Protein AF-0000000070415978 (afdb_homodimer)

Structure (mmCIF, N/CA/C/O backbone):
data_AF-0000000070415978-model_v1
#
loop_
_entity.id
_entity.type
_entity.pdbx_description
1 polymer 'Toll-like receptor 4'
#
loop_
_atom_site.group_PDB
_atom_site.id
_atom_site.type_symbol
_atom_site.label_atom_id
_atom_site.label_alt_id
_atom_site.label_comp_id
_atom_site.label_asym_id
_atom_site.label_entity_id
_atom_site.label_seq_id
_atom_site.pdbx_PDB_ins_code
_atom_site.Cartn_x
_atom_site.Cartn_y
_atom_site.Cartn_z
_atom_site.occupancy
_atom_site.B_iso_or_equiv
_atom_site.auth_seq_id
_atom_site.auth_comp_id
_atom_site.auth_asym_id
_atom_site.auth_atom_id
_atom_site.pdbx_PDB_model_num
ATOM 1 N N . MET A 1 1 ? 105.562 -18.969 -65.625 1 21.09 1 MET A N 1
ATOM 2 C CA . MET A 1 1 ? 104.562 -20.047 -65.438 1 21.09 1 MET A CA 1
ATOM 3 C C . MET A 1 1 ? 103.312 -19.531 -64.75 1 21.09 1 MET A C 1
ATOM 5 O O . MET A 1 1 ? 103.312 -19.219 -63.562 1 21.09 1 MET A O 1
ATOM 9 N N . LEU A 1 2 ? 102.375 -18.781 -65.562 1 20.88 2 LEU A N 1
ATOM 10 C CA . LEU A 1 2 ? 101.375 -17.75 -65.438 1 20.88 2 LEU A CA 1
ATOM 11 C C . LEU A 1 2 ? 100.125 -18.281 -64.75 1 20.88 2 LEU A C 1
ATOM 13 O O . LEU A 1 2 ? 99.562 -17.625 -63.844 1 20.88 2 LEU A O 1
ATOM 17 N N . HIS A 1 3 ? 99.375 -19.344 -65.188 1 20.38 3 HIS A N 1
ATOM 18 C CA . HIS A 1 3 ? 98.062 -19.188 -65.75 1 20.38 3 HIS A CA 1
ATOM 19 C C . HIS A 1 3 ? 97 -19.234 -64.688 1 20.38 3 HIS A C 1
ATOM 21 O O . HIS A 1 3 ? 96.125 -18.359 -64.688 1 20.38 3 HIS A O 1
ATOM 27 N N . LYS A 1 4 ? 96.25 -20.438 -64.5 1 20.45 4 LYS A N 1
ATOM 28 C CA . LYS A 1 4 ? 94.875 -20.781 -64.75 1 20.45 4 LYS A CA 1
ATOM 29 C C . LYS A 1 4 ? 94 -20.594 -63.531 1 20.45 4 LYS A C 1
ATOM 31 O O . LYS A 1 4 ? 93.688 -21.562 -62.844 1 20.45 4 LYS A O 1
ATOM 36 N N . MET A 1 5 ? 94.312 -19.719 -62.594 1 23.89 5 MET A N 1
ATOM 37 C CA . MET A 1 5 ? 93.625 -19.797 -61.312 1 23.89 5 MET A CA 1
ATOM 38 C C . MET A 1 5 ? 92.125 -19.422 -61.469 1 23.89 5 MET A C 1
ATOM 40 O O . MET A 1 5 ? 91.812 -18.25 -61.656 1 23.89 5 MET A O 1
ATOM 44 N N . ARG A 1 6 ? 91.25 -20.234 -62.219 1 23.02 6 ARG A N 1
ATOM 45 C CA . ARG A 1 6 ? 89.875 -19.984 -62.594 1 23.02 6 ARG A CA 1
ATOM 46 C C . ARG A 1 6 ? 89 -19.812 -61.375 1 23.02 6 ARG A C 1
ATOM 48 O O . ARG A 1 6 ? 88.812 -20.75 -60.594 1 23.02 6 ARG A O 1
ATOM 55 N N . SER A 1 7 ? 89.062 -18.781 -60.562 1 23.94 7 SER A N 1
ATOM 56 C CA . SER A 1 7 ? 88.312 -18.484 -59.344 1 23.94 7 SER A CA 1
ATOM 57 C C . SER A 1 7 ? 86.812 -18.406 -59.594 1 23.94 7 SER A C 1
ATOM 59 O O . SER A 1 7 ? 86.375 -17.516 -60.312 1 23.94 7 SER A O 1
ATOM 61 N N . HIS A 1 8 ? 86.188 -19.531 -60.062 1 24.44 8 HIS A N 1
ATOM 62 C CA . HIS A 1 8 ? 84.75 -19.453 -60.344 1 24.44 8 HIS A CA 1
ATOM 63 C C . HIS A 1 8 ? 84 -18.938 -59.156 1 24.44 8 HIS A C 1
ATOM 65 O O . HIS A 1 8 ? 84.188 -19.375 -58.031 1 24.44 8 HIS A O 1
ATOM 71 N N . ILE A 1 9 ? 83.5 -17.672 -59.125 1 23.59 9 ILE A N 1
ATOM 72 C CA . ILE A 1 9 ? 82.688 -16.828 -58.25 1 23.59 9 ILE A CA 1
ATOM 73 C C . ILE A 1 9 ? 81.312 -17.453 -58.094 1 23.59 9 ILE A C 1
ATOM 75 O O . ILE A 1 9 ? 80.562 -17.609 -59.062 1 23.59 9 ILE A O 1
ATOM 79 N N . CYS A 1 10 ? 81.062 -18.5 -57.25 1 23.19 10 CYS A N 1
ATOM 80 C CA . CYS A 1 10 ? 79.75 -19.141 -56.906 1 23.19 10 CYS A CA 1
ATOM 81 C C . CYS A 1 10 ? 78.75 -18.125 -56.344 1 23.19 10 CYS A C 1
ATOM 83 O O . CYS A 1 10 ? 79 -17.531 -55.281 1 23.19 10 CYS A O 1
ATOM 85 N N . PHE A 1 11 ? 78.188 -17.219 -57.188 1 23.31 11 PHE A N 1
ATOM 86 C CA . PHE A 1 11 ? 77.125 -16.312 -56.75 1 23.31 11 PHE A CA 1
ATOM 87 C C . PHE A 1 11 ? 75.938 -17.094 -56.125 1 23.31 11 PHE A C 1
ATOM 89 O O . PHE A 1 11 ? 75.375 -17.938 -56.812 1 23.31 11 PHE A O 1
ATOM 96 N N . LEU A 1 12 ? 75.938 -17.391 -54.812 1 23.31 12 LEU A N 1
ATOM 97 C CA . LEU A 1 12 ? 74.812 -17.906 -53.969 1 23.31 12 LEU A CA 1
ATOM 98 C C . LEU A 1 12 ? 73.562 -17.047 -54.125 1 23.31 12 LEU A C 1
ATOM 100 O O . LEU A 1 12 ? 73.625 -15.859 -53.781 1 23.31 12 LEU A O 1
ATOM 104 N N . ALA A 1 13 ? 72.75 -17.156 -55.219 1 24.69 13 ALA A N 1
ATOM 105 C CA . ALA A 1 13 ? 71.5 -16.5 -55.312 1 24.69 13 ALA A CA 1
ATOM 106 C C . ALA A 1 13 ? 70.562 -16.844 -54.125 1 24.69 13 ALA A C 1
ATOM 108 O O . ALA A 1 13 ? 70.312 -18.016 -53.875 1 24.69 13 ALA A O 1
ATOM 109 N N . PHE A 1 14 ? 70.5 -16.078 -53.062 1 26.64 14 PHE A N 1
ATOM 110 C CA . PHE A 1 14 ? 69.562 -16.031 -51.906 1 26.64 14 PHE A CA 1
ATOM 111 C C . PHE A 1 14 ? 68.125 -15.875 -52.375 1 26.64 14 PHE A C 1
ATOM 113 O O . PHE A 1 14 ? 67.75 -14.805 -52.844 1 26.64 14 PHE A O 1
ATOM 120 N N . PHE A 1 15 ? 67.5 -16.828 -53 1 28.61 15 PHE A N 1
ATOM 121 C CA . PHE A 1 15 ? 66.062 -16.656 -53.25 1 28.61 15 PHE A CA 1
ATOM 122 C C . PHE A 1 15 ? 65.312 -16.516 -51.906 1 28.61 15 PHE A C 1
ATOM 124 O O . PHE A 1 15 ? 65.438 -17.375 -51.031 1 28.61 15 PHE A O 1
ATOM 131 N N . PRO A 1 16 ? 64.875 -15.32 -51.469 1 29.98 16 PRO A N 1
ATOM 132 C CA . PRO A 1 16 ? 64.062 -15.148 -50.281 1 29.98 16 PRO A CA 1
ATOM 133 C C . PRO A 1 16 ? 62.75 -15.945 -50.375 1 29.98 16 PRO A C 1
ATOM 135 O O . PRO A 1 16 ? 62.125 -15.969 -51.438 1 29.98 16 PRO A O 1
ATOM 138 N N . TYR A 1 17 ? 62.594 -17.109 -49.781 1 30.22 17 TYR A N 1
ATOM 139 C CA . TYR A 1 17 ? 61.344 -17.797 -49.5 1 30.22 17 TYR A CA 1
ATOM 140 C C . TYR A 1 17 ? 60.312 -16.828 -48.969 1 30.22 17 TYR A C 1
ATOM 142 O O . TYR A 1 17 ? 60.375 -16.406 -47.812 1 30.22 17 TYR A O 1
ATOM 150 N N . LEU A 1 18 ? 59.812 -15.883 -49.75 1 29.59 18 LEU A N 1
ATOM 151 C CA . LEU A 1 18 ? 58.625 -15.164 -49.312 1 29.59 18 LEU A CA 1
ATOM 152 C C . LEU A 1 18 ? 57.531 -16.141 -48.875 1 29.59 18 LEU A C 1
ATOM 154 O O . LEU A 1 18 ? 57.125 -17 -49.625 1 29.59 18 LEU A O 1
ATOM 158 N N . GLY A 1 19 ? 57.5 -16.547 -47.656 1 30.61 19 GLY A N 1
ATOM 159 C CA . GLY A 1 19 ? 56.375 -17.172 -46.969 1 30.61 19 GLY A CA 1
ATOM 160 C C . GLY A 1 19 ? 55.031 -16.609 -47.375 1 30.61 19 GLY A C 1
ATOM 161 O O . GLY A 1 19 ? 54.781 -15.414 -47.156 1 30.61 19 GLY A O 1
ATOM 162 N N . ILE A 1 20 ? 54.5 -16.984 -48.5 1 32.25 20 ILE A N 1
ATOM 163 C CA . ILE A 1 20 ? 53.125 -16.703 -48.781 1 32.25 20 ILE A CA 1
ATOM 164 C C . ILE A 1 20 ? 52.25 -17.062 -47.594 1 32.25 20 ILE A C 1
ATOM 166 O O . ILE A 1 20 ? 52.188 -18.234 -47.188 1 32.25 20 ILE A O 1
ATOM 170 N N . SER A 1 21 ? 52.188 -16.203 -46.625 1 34.44 21 SER A N 1
ATOM 171 C CA . SER A 1 21 ? 51.062 -16.281 -45.688 1 34.44 21 SER A CA 1
ATOM 172 C C . SER A 1 21 ? 49.75 -16.594 -46.438 1 34.44 21 SER A C 1
ATOM 174 O O . SER A 1 21 ? 49.344 -15.844 -47.312 1 34.44 21 SER A O 1
ATOM 176 N N . VAL A 1 22 ? 49.5 -17.812 -46.781 1 33.66 22 VAL A N 1
ATOM 177 C CA . VAL A 1 22 ? 48.156 -18.234 -47.156 1 33.66 22 VAL A CA 1
ATOM 178 C C . VAL A 1 22 ? 47.125 -17.5 -46.312 1 33.66 22 VAL A C 1
ATOM 180 O O . VAL A 1 22 ? 47 -17.734 -45.125 1 33.66 22 VAL A O 1
ATOM 183 N N . LEU A 1 23 ? 47 -16.234 -46.438 1 36.12 23 LEU A N 1
ATOM 184 C CA . LEU A 1 23 ? 45.719 -15.664 -46 1 36.12 23 LEU A CA 1
ATOM 185 C C . LEU A 1 23 ? 44.562 -16.547 -46.438 1 36.12 23 LEU A C 1
ATOM 187 O O . LEU A 1 23 ? 44.25 -16.625 -47.625 1 36.12 23 LEU A O 1
ATOM 191 N N . ALA A 1 24 ? 44.406 -17.719 -45.969 1 43.25 24 ALA A N 1
ATOM 192 C CA . ALA A 1 24 ? 43.125 -18.406 -46.156 1 43.25 24 ALA A CA 1
ATOM 193 C C . ALA A 1 24 ? 41.969 -17.406 -46.312 1 43.25 24 ALA A C 1
ATOM 195 O O . ALA A 1 24 ? 41.75 -16.578 -45.438 1 43.25 24 ALA A O 1
ATOM 196 N N . ALA A 1 25 ? 41.688 -16.953 -47.438 1 44 25 ALA A N 1
ATOM 197 C CA . ALA A 1 25 ? 40.562 -16.109 -47.812 1 44 25 ALA A CA 1
ATOM 198 C C . ALA A 1 25 ? 39.312 -16.453 -47.031 1 44 25 ALA A C 1
ATOM 200 O O . ALA A 1 25 ? 38.812 -17.594 -47.062 1 44 25 ALA A O 1
ATOM 201 N N . PHE A 1 26 ? 39.125 -15.906 -45.781 1 55.09 26 PHE A N 1
ATOM 202 C CA . PHE A 1 26 ? 37.844 -15.883 -45.062 1 55.09 26 PHE A CA 1
ATOM 203 C C . PHE A 1 26 ? 36.688 -15.617 -46.031 1 55.09 26 PHE A C 1
ATOM 205 O O . PHE A 1 26 ? 36.656 -14.547 -46.656 1 55.09 26 PHE A O 1
ATOM 212 N N . TYR A 1 27 ? 36.281 -16.672 -46.781 1 64.12 27 TYR A N 1
ATOM 213 C CA . TYR A 1 27 ? 35.094 -16.5 -47.625 1 64.12 27 TYR A CA 1
ATOM 214 C C . TYR A 1 27 ? 33.844 -16.219 -46.812 1 64.12 27 TYR A C 1
ATOM 216 O O . TYR A 1 27 ? 33.562 -16.938 -45.875 1 64.12 27 TYR A O 1
ATOM 224 N N . CYS A 1 28 ? 33.438 -15.078 -46.781 1 75.19 28 CYS A N 1
ATOM 225 C CA . CYS A 1 28 ? 32.156 -14.711 -46.219 1 75.19 28 CYS A CA 1
ATOM 226 C C . CYS A 1 28 ? 31.016 -15.242 -47.094 1 75.19 28 CYS A C 1
ATOM 228 O O . CYS A 1 28 ? 31.062 -15.164 -48.312 1 75.19 28 CYS A O 1
ATOM 230 N N . PRO A 1 29 ? 30.156 -15.977 -46.469 1 73.25 29 PRO A N 1
ATOM 231 C CA . PRO A 1 29 ? 29.078 -16.562 -47.25 1 73.25 29 PRO A CA 1
ATOM 232 C C . PRO A 1 29 ? 28.438 -15.562 -48.219 1 73.25 29 PRO A C 1
ATOM 234 O O . PRO A 1 29 ? 28.422 -14.359 -47.938 1 73.25 29 PRO A O 1
ATOM 237 N N . GLN A 1 30 ? 28.141 -16.094 -49.406 1 65.25 30 GLN A N 1
ATOM 238 C CA . GLN A 1 30 ? 27.641 -15.32 -50.562 1 65.25 30 GLN A CA 1
ATOM 239 C C . GLN A 1 30 ? 26.359 -14.555 -50.188 1 65.25 30 GLN A C 1
ATOM 241 O O . GLN A 1 30 ? 25.922 -13.672 -50.906 1 65.25 30 GLN A O 1
ATOM 246 N N . THR A 1 31 ? 25.859 -14.859 -49 1 65.62 31 THR A N 1
ATOM 247 C CA . THR A 1 31 ? 24.703 -14.062 -48.562 1 65.62 31 THR A CA 1
ATOM 248 C C . THR A 1 31 ? 25.156 -12.727 -47.969 1 65.62 31 THR A C 1
ATOM 250 O O . THR A 1 31 ? 26.359 -12.477 -47.844 1 65.62 31 THR A O 1
ATOM 253 N N . LYS A 1 32 ? 24.297 -11.766 -47.875 1 80.44 32 LYS A N 1
ATOM 254 C CA . LYS A 1 32 ? 24.469 -10.406 -47.375 1 80.44 32 LYS A CA 1
ATOM 255 C C . LYS A 1 32 ? 24.984 -10.422 -45.938 1 80.44 32 LYS A C 1
ATOM 257 O O . LYS A 1 32 ? 24.641 -9.539 -45.156 1 80.44 32 LYS A O 1
ATOM 262 N N . CYS A 1 33 ? 25.812 -11.523 -45.625 1 90.31 33 CYS A N 1
ATOM 263 C CA . CYS A 1 33 ? 26.375 -11.555 -44.281 1 90.31 33 CYS A CA 1
ATOM 264 C C . CYS A 1 33 ? 27.594 -10.656 -44.188 1 90.31 33 CYS A C 1
ATOM 266 O O . CYS A 1 33 ? 28.266 -10.398 -45.188 1 90.31 33 CYS A O 1
ATOM 268 N N . PHE A 1 34 ? 27.828 -10.109 -43 1 89.81 34 PHE A N 1
ATOM 269 C CA . PHE A 1 34 ? 28.984 -9.273 -42.719 1 89.81 34 PHE A CA 1
ATOM 270 C C . PHE A 1 34 ? 30.031 -10.047 -41.906 1 89.81 34 PHE A C 1
ATOM 272 O O . PHE A 1 34 ? 29.703 -10.703 -40.938 1 89.81 34 PHE A O 1
ATOM 279 N N . CYS A 1 35 ? 31.266 -10.141 -42.5 1 89.12 35 CYS A N 1
ATOM 280 C CA . CYS A 1 35 ? 32.344 -10.852 -41.812 1 89.12 35 CYS A CA 1
ATOM 281 C C . CYS A 1 35 ? 33.344 -9.883 -41.219 1 89.12 35 CYS A C 1
ATOM 283 O O . CYS A 1 35 ? 33.719 -8.914 -41.875 1 89.12 35 CYS A O 1
ATOM 285 N N . SER A 1 36 ? 33.531 -10.023 -39.906 1 87.94 36 SER A N 1
ATOM 286 C CA . SER A 1 36 ? 34.5 -9.148 -39.25 1 87.94 36 SER A CA 1
ATOM 287 C C . SER A 1 36 ? 35.312 -9.922 -38.219 1 87.94 36 SER A C 1
ATOM 289 O O . SER A 1 36 ? 35.031 -11.078 -37.906 1 87.94 36 SER A O 1
ATOM 291 N N . SER A 1 37 ? 36.5 -9.328 -37.75 1 85.06 37 SER A N 1
ATOM 292 C CA . SER A 1 37 ? 37.344 -9.898 -36.688 1 85.06 37 SER A CA 1
ATOM 293 C C . SER A 1 37 ? 37.438 -8.969 -35.469 1 85.06 37 SER A C 1
ATOM 295 O O . SER A 1 37 ? 37.5 -7.746 -35.625 1 85.06 37 SER A O 1
ATOM 297 N N . SER A 1 38 ? 36.969 -9.398 -34.375 1 79.56 38 SER A N 1
ATOM 298 C CA . SER A 1 38 ? 37.094 -8.617 -33.156 1 79.56 38 SER A CA 1
ATOM 299 C C . SER A 1 38 ? 37.938 -9.344 -32.094 1 79.56 38 SER A C 1
ATOM 301 O O . SER A 1 38 ? 38.344 -10.484 -32.312 1 79.56 38 SER A O 1
ATOM 303 N N . SER A 1 39 ? 38.281 -8.555 -31.062 1 78.88 39 SER A N 1
ATOM 304 C CA . SER A 1 39 ? 39.062 -9.109 -29.969 1 78.88 39 SER A CA 1
ATOM 305 C C . SER A 1 39 ? 38.344 -10.273 -29.297 1 78.88 39 SER A C 1
ATOM 307 O O . SER A 1 39 ? 39 -11.242 -28.891 1 78.88 39 SER A O 1
ATOM 309 N N . ASP A 1 40 ? 37.062 -10.328 -29.328 1 77.88 40 ASP A N 1
ATOM 310 C CA . ASP A 1 40 ? 36.312 -11.352 -28.625 1 77.88 40 ASP A CA 1
ATOM 311 C C . ASP A 1 40 ? 35.969 -12.516 -29.562 1 77.88 40 ASP A C 1
ATOM 313 O O . ASP A 1 40 ? 35.812 -13.648 -29.109 1 77.88 40 ASP A O 1
ATOM 317 N N . CYS A 1 41 ? 35.906 -12.164 -30.844 1 85.12 41 CYS A N 1
ATOM 318 C CA . CYS A 1 41 ? 35.594 -13.148 -31.875 1 85.12 41 CYS A CA 1
ATOM 319 C C . CYS A 1 41 ? 36.562 -13.016 -33.062 1 85.12 41 CYS A C 1
ATOM 321 O O . CYS A 1 41 ? 36.438 -12.086 -33.875 1 85.12 41 CYS A O 1
ATOM 323 N N . LYS A 1 42 ? 37.469 -13.891 -33.25 1 85.25 42 LYS A N 1
ATOM 324 C CA . LYS A 1 42 ? 38.5 -13.812 -34.281 1 85.25 42 LYS A CA 1
ATOM 325 C C . LYS A 1 42 ? 37.844 -13.789 -35.688 1 85.25 42 LYS A C 1
ATOM 327 O O . LYS A 1 42 ? 38.25 -13 -36.531 1 85.25 42 LYS A O 1
ATOM 332 N N . TRP A 1 43 ? 36.906 -14.758 -35.844 1 89.44 43 TRP A N 1
ATOM 333 C CA . TRP A 1 43 ? 36.188 -14.812 -37.125 1 89.44 43 TRP A CA 1
ATOM 334 C C . TRP A 1 43 ? 34.688 -14.766 -36.906 1 89.44 43 TRP A C 1
ATOM 336 O O . TRP A 1 43 ? 34.062 -15.797 -36.656 1 89.44 43 TRP A O 1
ATOM 346 N N . LEU A 1 44 ? 34.125 -13.555 -37 1 92.38 44 LEU A N 1
ATOM 347 C CA . LEU A 1 44 ? 32.688 -13.359 -36.781 1 92.38 44 LEU A CA 1
ATOM 348 C C . LEU A 1 44 ? 31.953 -13.305 -38.125 1 92.38 44 LEU A C 1
ATOM 350 O O . LEU A 1 44 ? 32.375 -12.594 -39.062 1 92.38 44 LEU A O 1
ATOM 354 N N . VAL A 1 45 ? 30.953 -14.172 -38.25 1 93.19 45 VAL A N 1
ATOM 355 C CA . VAL A 1 45 ? 30 -14.078 -39.375 1 93.19 45 VAL A CA 1
ATOM 356 C C . VAL A 1 45 ? 28.672 -13.539 -38.844 1 93.19 45 VAL A C 1
ATOM 358 O O . VAL A 1 45 ? 27.953 -14.242 -38.125 1 93.19 45 VAL A O 1
ATOM 361 N N . ASP A 1 46 ? 28.406 -12.32 -39.125 1 93.5 46 ASP A N 1
ATOM 362 C CA . ASP A 1 46 ? 27.156 -11.68 -38.688 1 93.5 46 ASP A CA 1
ATOM 363 C C . ASP A 1 46 ? 26.125 -11.695 -39.812 1 93.5 46 ASP A C 1
ATOM 365 O O . ASP A 1 46 ? 26.203 -10.922 -40.781 1 93.5 46 ASP A O 1
ATOM 369 N N . CYS A 1 47 ? 25.172 -12.555 -39.688 1 94.69 47 CYS A N 1
ATOM 370 C CA . CYS A 1 47 ? 24.047 -12.656 -40.594 1 94.69 47 CYS A CA 1
ATOM 371 C C . CYS A 1 47 ? 22.75 -12.211 -39.969 1 94.69 47 CYS A C 1
ATOM 373 O O . CYS A 1 47 ? 21.688 -12.781 -40.219 1 94.69 47 CYS A O 1
ATOM 375 N N . SER A 1 48 ? 22.828 -11.258 -39.062 1 95.06 48 SER A N 1
ATOM 376 C CA . SER A 1 48 ? 21.641 -10.844 -38.312 1 95.06 48 SER A CA 1
ATOM 377 C C . SER A 1 48 ? 20.75 -9.93 -39.156 1 95.06 48 SER A C 1
ATOM 379 O O . SER A 1 48 ? 21.25 -9.164 -39.969 1 95.06 48 SER A O 1
ATOM 381 N N . GLU A 1 49 ? 19.453 -10.047 -39.062 1 94.62 49 GLU A N 1
ATOM 382 C CA . GLU A 1 49 ? 18.438 -9.164 -39.625 1 94.62 49 GLU A CA 1
ATOM 383 C C . GLU A 1 49 ? 18.5 -9.141 -41.156 1 94.62 49 GLU A C 1
ATOM 385 O O . GLU A 1 49 ? 18.516 -8.062 -41.781 1 94.62 49 GLU A O 1
ATOM 390 N N . LEU A 1 50 ? 18.625 -10.273 -41.781 1 93.31 50 LEU A N 1
ATOM 391 C CA . LEU A 1 50 ? 18.688 -10.367 -43.219 1 93.31 50 LEU A CA 1
ATOM 392 C C . LEU A 1 50 ? 17.453 -11.07 -43.781 1 93.31 50 LEU A C 1
ATOM 394 O O . LEU A 1 50 ? 17.391 -11.383 -44.969 1 93.31 50 LEU A O 1
ATOM 398 N N . ASN A 1 51 ? 16.5 -11.367 -42.906 1 93.69 51 ASN A N 1
ATOM 399 C CA . ASN A 1 51 ? 15.25 -12.023 -43.281 1 93.69 51 ASN A CA 1
ATOM 400 C C . ASN A 1 51 ? 15.492 -13.391 -43.906 1 93.69 51 ASN A C 1
ATOM 402 O O . ASN A 1 51 ? 14.82 -13.773 -44.844 1 93.69 51 ASN A O 1
ATOM 406 N N . LEU A 1 52 ? 16.484 -14.047 -43.312 1 93.81 52 LEU A N 1
ATOM 407 C CA . LEU A 1 52 ? 16.812 -15.383 -43.812 1 93.81 52 LEU A CA 1
ATOM 408 C C . LEU A 1 52 ? 15.742 -16.391 -43.375 1 93.81 52 LEU A C 1
ATOM 410 O O . LEU A 1 52 ? 15.25 -16.328 -42.25 1 93.81 52 LEU A O 1
ATOM 414 N N . LYS A 1 53 ? 15.398 -17.266 -44.188 1 93.62 53 LYS A N 1
ATOM 415 C CA . LYS A 1 53 ? 14.406 -18.281 -43.875 1 93.62 53 LYS A CA 1
ATOM 416 C C . LYS A 1 53 ? 15.07 -19.609 -43.531 1 93.62 53 LYS A C 1
ATOM 418 O O . LYS A 1 53 ? 14.469 -20.469 -42.875 1 93.62 53 LYS A O 1
ATOM 423 N N . LYS A 1 54 ? 16.312 -19.688 -44.031 1 92.38 54 LYS A N 1
ATOM 424 C CA . LYS A 1 54 ? 17.109 -20.875 -43.781 1 92.38 54 LYS A CA 1
ATOM 425 C C . LYS A 1 54 ? 18.531 -20.516 -43.375 1 92.38 54 LYS A C 1
ATOM 427 O O . LYS A 1 54 ? 19 -19.422 -43.688 1 92.38 54 LYS A O 1
ATOM 432 N N . VAL A 1 55 ? 19.062 -21.453 -42.656 1 93.31 55 VAL A N 1
ATOM 433 C CA . VAL A 1 55 ? 20.469 -21.266 -42.312 1 93.31 55 VAL A CA 1
ATOM 434 C C . VAL A 1 55 ? 21.328 -21.297 -43.562 1 93.31 55 VAL A C 1
ATOM 436 O O . VAL A 1 55 ? 21.156 -22.172 -44.406 1 93.31 55 VAL A O 1
ATOM 439 N N . PRO A 1 56 ? 22.25 -20.406 -43.656 1 89.06 56 PRO A N 1
ATOM 440 C CA . PRO A 1 56 ? 23.125 -20.422 -44.812 1 89.06 56 PRO A CA 1
ATOM 441 C C . PRO A 1 56 ? 23.875 -21.75 -44.969 1 89.06 56 PRO A C 1
ATOM 443 O O . PRO A 1 56 ? 24.312 -22.344 -43.969 1 89.06 56 PRO A O 1
ATOM 446 N N . PRO A 1 57 ? 23.969 -22.328 -46.188 1 79.75 57 PRO A N 1
ATOM 447 C CA . PRO A 1 57 ? 24.5 -23.672 -46.438 1 79.75 57 PRO A CA 1
ATOM 448 C C . PRO A 1 57 ? 26 -23.781 -46.125 1 79.75 57 PRO A C 1
ATOM 450 O O . PRO A 1 57 ? 26.484 -24.875 -45.812 1 79.75 57 PRO A O 1
ATOM 453 N N . LYS A 1 58 ? 26.766 -22.656 -46.344 1 82.94 58 LYS A N 1
ATOM 454 C CA . LYS A 1 58 ? 28.203 -22.812 -46.156 1 82.94 58 LYS A CA 1
ATOM 455 C C . LYS A 1 58 ? 28.781 -21.656 -45.344 1 82.94 58 LYS A C 1
ATOM 457 O O . LYS A 1 58 ? 28.547 -20.484 -45.656 1 82.94 58 LYS A O 1
ATOM 462 N N . PHE A 1 59 ? 29.312 -22.031 -44.219 1 89.12 59 PHE A N 1
ATOM 463 C CA . PHE A 1 59 ? 30.109 -21.109 -43.438 1 89.12 59 PHE A CA 1
ATOM 464 C C . PHE A 1 59 ? 31.594 -21.406 -43.594 1 89.12 59 PHE A C 1
ATOM 466 O O . PHE A 1 59 ? 31.969 -22.547 -43.906 1 89.12 59 PHE A O 1
ATOM 473 N N . PRO A 1 60 ? 32.344 -20.375 -43.406 1 86.38 60 PRO A N 1
ATOM 474 C CA . PRO A 1 60 ? 33.781 -20.688 -43.375 1 86.38 60 PRO A CA 1
ATOM 475 C C . PRO A 1 60 ? 34.156 -21.672 -42.281 1 86.38 60 PRO A C 1
ATOM 477 O O . PRO A 1 60 ? 33.594 -21.609 -41.188 1 86.38 60 PRO A O 1
ATOM 480 N N . ALA A 1 61 ? 35.062 -22.578 -42.562 1 83.69 61 ALA A N 1
ATOM 481 C CA . ALA A 1 61 ? 35.406 -23.656 -41.656 1 83.69 61 ALA A CA 1
ATOM 482 C C . ALA A 1 61 ? 36.062 -23.094 -40.375 1 83.69 61 ALA A C 1
ATOM 484 O O . ALA A 1 61 ? 36 -23.703 -39.312 1 83.69 61 ALA A O 1
ATOM 485 N N . ASN A 1 62 ? 36.688 -21.875 -40.469 1 85.69 62 ASN A N 1
ATOM 486 C CA . ASN A 1 62 ? 37.406 -21.312 -39.312 1 85.69 62 ASN A CA 1
ATOM 487 C C . ASN A 1 62 ? 36.562 -20.297 -38.562 1 85.69 62 ASN A C 1
ATOM 489 O O . ASN A 1 62 ? 37.062 -19.578 -37.719 1 85.69 62 ASN A O 1
ATOM 493 N N . VAL A 1 63 ? 35.25 -20.344 -38.75 1 91.75 63 VAL A N 1
ATOM 494 C CA . VAL A 1 63 ? 34.375 -19.375 -38.094 1 91.75 63 VAL A CA 1
ATOM 495 C C . VAL A 1 63 ? 34.312 -19.672 -36.594 1 91.75 63 VAL A C 1
ATOM 497 O O . VAL A 1 63 ? 34.25 -20.828 -36.188 1 91.75 63 VAL A O 1
ATOM 500 N N . THR A 1 64 ? 34.406 -18.562 -35.844 1 93.44 64 THR A N 1
ATOM 501 C CA . THR A 1 64 ? 34.406 -18.734 -34.406 1 93.44 64 THR A CA 1
ATOM 502 C C . THR A 1 64 ? 33.094 -18.234 -33.781 1 93.44 64 THR A C 1
ATOM 504 O O . THR A 1 64 ? 32.656 -18.703 -32.75 1 93.44 64 THR A O 1
ATOM 507 N N . CYS A 1 65 ? 32.5 -17.297 -34.406 1 95.25 65 CYS A N 1
ATOM 508 C CA . CYS A 1 65 ? 31.234 -16.734 -33.938 1 95.25 65 CYS A CA 1
ATOM 509 C C . CYS A 1 65 ? 30.25 -16.562 -35.094 1 95.25 65 CYS A C 1
ATOM 511 O O . CYS A 1 65 ? 30.625 -16.109 -36.156 1 95.25 65 CYS A O 1
ATOM 513 N N . ILE A 1 66 ? 29 -16.969 -34.812 1 95.31 66 ILE A N 1
ATOM 514 C CA . ILE A 1 66 ? 27.938 -16.781 -35.781 1 95.31 66 ILE A CA 1
ATOM 515 C C . ILE A 1 66 ? 26.75 -16.062 -35.156 1 95.31 66 ILE A C 1
ATOM 517 O O . ILE A 1 66 ? 26.281 -16.469 -34.094 1 95.31 66 ILE A O 1
ATOM 521 N N . ASN A 1 67 ? 26.375 -15 -35.719 1 95.81 67 ASN A N 1
ATOM 522 C CA . ASN A 1 67 ? 25.156 -14.289 -35.312 1 95.81 67 ASN A CA 1
ATOM 523 C C . ASN A 1 67 ? 24.062 -14.43 -36.344 1 95.81 67 ASN A C 1
ATOM 525 O O . ASN A 1 67 ? 24.109 -13.812 -37.406 1 95.81 67 ASN A O 1
ATOM 529 N N . LEU A 1 68 ? 23.094 -15.25 -36.031 1 96.5 68 LEU A N 1
ATOM 530 C CA . LEU A 1 68 ? 21.953 -15.469 -36.906 1 96.5 68 LEU A CA 1
ATOM 531 C C . LEU A 1 68 ? 20.672 -14.883 -36.312 1 96.5 68 LEU A C 1
ATOM 533 O O . LEU A 1 68 ? 19.578 -15.344 -36.625 1 96.5 68 LEU A O 1
ATOM 537 N N . SER A 1 69 ? 20.781 -13.867 -35.469 1 97.19 69 SER A N 1
ATOM 538 C CA . SER A 1 69 ? 19.641 -13.312 -34.75 1 97.19 69 SER A CA 1
ATOM 539 C C . SER A 1 69 ? 18.781 -12.445 -35.656 1 97.19 69 SER A C 1
ATOM 541 O O . SER A 1 69 ? 19.281 -11.883 -36.625 1 97.19 69 SER A O 1
ATOM 543 N N . GLY A 1 70 ? 17.5 -12.367 -35.344 1 96.25 70 GLY A N 1
ATOM 544 C CA . GLY A 1 70 ? 16.594 -11.445 -36.031 1 96.25 70 GLY A CA 1
ATOM 545 C C . GLY A 1 70 ? 16.25 -11.867 -37.438 1 96.25 70 GLY A C 1
ATOM 546 O O . GLY A 1 70 ? 16.125 -11.023 -38.312 1 96.25 70 GLY A O 1
ATOM 547 N N . ASN A 1 71 ? 16.25 -13.172 -37.719 1 96.06 71 ASN A N 1
ATOM 548 C CA . ASN A 1 71 ? 15.852 -13.695 -39.031 1 96.06 71 ASN A CA 1
ATOM 549 C C . ASN A 1 71 ? 14.516 -14.422 -38.938 1 96.06 71 ASN A C 1
ATOM 551 O O . ASN A 1 71 ? 13.773 -14.281 -37.969 1 96.06 71 ASN A O 1
ATOM 555 N N . MET A 1 72 ? 14.188 -15.125 -40.031 1 95.44 72 MET A N 1
ATOM 556 C CA . MET A 1 72 ? 12.914 -15.836 -40.125 1 95.44 72 MET A CA 1
ATOM 557 C C . MET A 1 72 ? 13.133 -17.344 -40.188 1 95.44 72 MET A C 1
ATOM 559 O O . MET A 1 72 ? 12.422 -18.047 -40.906 1 95.44 72 MET A O 1
ATOM 563 N N . LEU A 1 73 ? 14.164 -17.75 -39.406 1 95.19 73 LEU A N 1
ATOM 564 C CA . LEU A 1 73 ? 14.453 -19.188 -39.406 1 95.19 73 LEU A CA 1
ATOM 565 C C . LEU A 1 73 ? 13.328 -19.953 -38.719 1 95.19 73 LEU A C 1
ATOM 567 O O . LEU A 1 73 ? 12.812 -19.516 -37.688 1 95.19 73 LEU A O 1
ATOM 571 N N . THR A 1 74 ? 12.906 -21.094 -39.25 1 93.06 74 THR A N 1
ATOM 572 C CA . THR A 1 74 ? 11.805 -21.844 -38.656 1 93.06 74 THR A CA 1
ATOM 573 C C . THR A 1 74 ? 12.289 -23.172 -38.094 1 93.06 74 THR A C 1
ATOM 575 O O . THR A 1 74 ? 11.633 -23.781 -37.25 1 93.06 74 THR A O 1
ATOM 578 N N . GLU A 1 75 ? 13.43 -23.594 -38.594 1 94.19 75 GLU A N 1
ATOM 579 C CA . GLU A 1 75 ? 13.938 -24.891 -38.156 1 94.19 75 GLU A CA 1
ATOM 580 C C . GLU A 1 75 ? 15.461 -24.906 -38.156 1 94.19 75 GLU A C 1
ATOM 582 O O . GLU A 1 75 ? 16.094 -24.203 -38.938 1 94.19 75 GLU A O 1
ATOM 587 N N . ILE A 1 76 ? 15.961 -25.656 -37.188 1 95.31 76 ILE A N 1
ATOM 588 C CA . ILE A 1 76 ? 17.391 -25.953 -37.188 1 95.31 76 ILE A CA 1
ATOM 589 C C . ILE A 1 76 ? 17.594 -27.453 -37.375 1 95.31 76 ILE A C 1
ATOM 591 O O . ILE A 1 76 ? 17.141 -28.266 -36.531 1 95.31 76 ILE A O 1
ATOM 595 N N . LYS A 1 77 ? 18.359 -27.797 -38.406 1 92.88 77 LYS A N 1
ATOM 596 C CA . LYS A 1 77 ? 18.609 -29.188 -38.719 1 92.88 77 LYS A CA 1
ATOM 597 C C . LYS A 1 77 ? 19.938 -29.656 -38.125 1 92.88 77 LYS A C 1
ATOM 599 O O . LYS A 1 77 ? 20.766 -28.844 -37.75 1 92.88 77 LYS A O 1
ATOM 604 N N . GLY A 1 78 ? 20.047 -30.969 -38.031 1 90.44 78 GLY A N 1
ATOM 605 C CA . GLY A 1 78 ? 21.281 -31.547 -37.531 1 90.44 78 GLY A CA 1
ATOM 606 C C . GLY A 1 78 ? 22.484 -31.219 -38.375 1 90.44 78 GLY A C 1
ATOM 607 O O . GLY A 1 78 ? 23.609 -31.125 -37.875 1 90.44 78 GLY A O 1
ATOM 608 N N . SER A 1 79 ? 22.266 -30.938 -39.688 1 88.25 79 SER A N 1
ATOM 609 C CA . SER A 1 79 ? 23.328 -30.688 -40.656 1 88.25 79 SER A CA 1
ATOM 610 C C . SER A 1 79 ? 23.656 -29.188 -40.75 1 88.25 79 SER A C 1
ATOM 612 O O . SER A 1 79 ? 24.625 -28.797 -41.406 1 88.25 79 SER A O 1
ATOM 614 N N . SER A 1 80 ? 22.891 -28.391 -40.062 1 90.38 80 SER A N 1
ATOM 615 C CA . SER A 1 80 ? 22.984 -26.953 -40.25 1 90.38 80 SER A CA 1
ATOM 616 C C . SER A 1 80 ? 24.359 -26.422 -39.875 1 90.38 80 SER A C 1
ATOM 618 O O . SER A 1 80 ? 24.875 -25.484 -40.469 1 90.38 80 SER A O 1
ATOM 620 N N . PHE A 1 81 ? 24.938 -27.156 -38.781 1 91.06 81 PHE A N 1
ATOM 621 C CA . PHE A 1 81 ? 26.219 -26.641 -38.281 1 91.06 81 PHE A CA 1
ATOM 622 C C . PHE A 1 81 ? 27.25 -27.75 -38.188 1 91.06 81 PHE A C 1
ATOM 624 O O . PHE A 1 81 ? 28.156 -27.672 -37.344 1 91.06 81 PHE A O 1
ATOM 631 N N . GLN A 1 82 ? 27.219 -28.766 -38.875 1 86.06 82 GLN A N 1
ATOM 632 C CA . GLN A 1 82 ? 28.016 -29.984 -38.75 1 86.06 82 GLN A CA 1
ATOM 633 C C . GLN A 1 82 ? 29.484 -29.719 -39.062 1 86.06 82 GLN A C 1
ATOM 635 O O . GLN A 1 82 ? 30.375 -30.359 -38.5 1 86.06 82 GLN A O 1
ATOM 640 N N . GLU A 1 83 ? 29.891 -28.781 -39.844 1 84.81 83 GLU A N 1
ATOM 641 C CA . GLU A 1 83 ? 31.281 -28.625 -40.281 1 84.81 83 GLU A CA 1
ATOM 642 C C . GLU A 1 83 ? 31.969 -27.484 -39.531 1 84.81 83 GLU A C 1
ATOM 644 O O . GLU A 1 83 ? 33.094 -27.109 -39.844 1 84.81 83 GLU A O 1
ATOM 649 N N . LEU A 1 84 ? 31.359 -27.109 -38.406 1 90.62 84 LEU A N 1
ATOM 650 C CA . LEU A 1 84 ? 31.891 -25.938 -37.75 1 90.62 84 LEU A CA 1
ATOM 651 C C . LEU A 1 84 ? 32.5 -26.328 -36.406 1 90.62 84 LEU A C 1
ATOM 653 O O . LEU A 1 84 ? 32 -25.922 -35.344 1 90.62 84 LEU A O 1
ATOM 657 N N . GLU A 1 85 ? 33.625 -26.875 -36.375 1 88.12 85 GLU A N 1
ATOM 658 C CA . GLU A 1 85 ? 34.25 -27.438 -35.188 1 88.12 85 GLU A CA 1
ATOM 659 C C . GLU A 1 85 ? 34.844 -26.328 -34.312 1 88.12 85 GLU A C 1
ATOM 661 O O . GLU A 1 85 ? 35.031 -26.516 -33.094 1 88.12 85 GLU A O 1
ATOM 666 N N . ASN A 1 86 ? 35.125 -25.141 -34.875 1 90.38 86 ASN A N 1
ATOM 667 C CA . ASN A 1 86 ? 35.781 -24.062 -34.125 1 90.38 86 ASN A CA 1
ATOM 668 C C . ASN A 1 86 ? 34.781 -23.047 -33.625 1 90.38 86 ASN A C 1
ATOM 670 O O . ASN A 1 86 ? 35.156 -22.094 -32.938 1 90.38 86 ASN A O 1
ATOM 674 N N . LEU A 1 87 ? 33.531 -23.328 -33.75 1 93.5 87 LEU A N 1
ATOM 675 C CA . LEU A 1 87 ? 32.5 -22.359 -33.375 1 93.5 87 LEU A CA 1
ATOM 676 C C . LEU A 1 87 ? 32.375 -22.281 -31.859 1 93.5 87 LEU A C 1
ATOM 678 O O . LEU A 1 87 ? 32.219 -23.297 -31.188 1 93.5 87 LEU A O 1
ATOM 682 N N . TRP A 1 88 ? 32.469 -21.062 -31.375 1 93.06 88 TRP A N 1
ATOM 683 C CA . TRP A 1 88 ? 32.438 -20.906 -29.922 1 93.06 88 TRP A CA 1
ATOM 684 C C . TRP A 1 88 ? 31.172 -20.172 -29.484 1 93.06 88 TRP A C 1
ATOM 686 O O . TRP A 1 88 ? 30.703 -20.344 -28.359 1 93.06 88 TRP A O 1
ATOM 696 N N . SER A 1 89 ? 30.625 -19.297 -30.312 1 95.75 89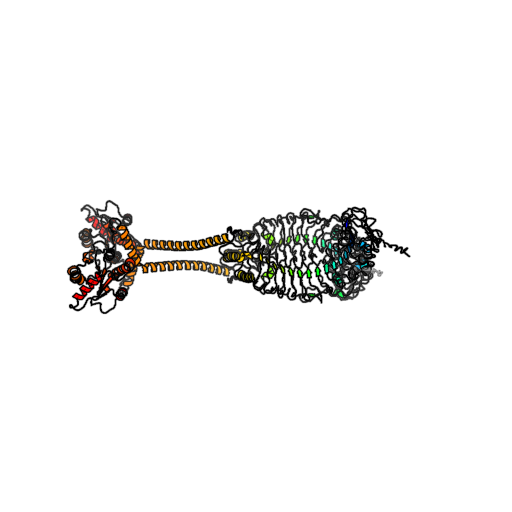 SER A N 1
ATOM 697 C CA . SER A 1 89 ? 29.422 -18.547 -29.984 1 95.75 89 SER A CA 1
ATOM 698 C C . SER A 1 89 ? 28.391 -18.625 -31.109 1 95.75 89 SER A C 1
ATOM 700 O O . SER A 1 89 ? 28.734 -18.406 -32.281 1 95.75 89 SER A O 1
ATOM 702 N N . LEU A 1 90 ? 27.203 -18.984 -30.719 1 96.5 90 LEU A N 1
ATOM 703 C CA . LEU A 1 90 ? 26.109 -19.094 -31.672 1 96.5 90 LEU A CA 1
ATOM 704 C C . LEU A 1 90 ? 24.859 -18.375 -31.172 1 96.5 90 LEU A C 1
ATOM 706 O O . LEU A 1 90 ? 24.328 -18.703 -30.109 1 96.5 90 LEU A O 1
ATOM 710 N N . ASP A 1 91 ? 24.406 -17.391 -31.875 1 97.56 91 ASP A N 1
ATOM 711 C CA . ASP A 1 91 ? 23.203 -16.641 -31.516 1 97.56 91 ASP A CA 1
ATOM 712 C C . ASP A 1 91 ? 22.062 -16.906 -32.5 1 97.56 91 ASP A C 1
ATOM 714 O O . ASP A 1 91 ? 22.125 -16.5 -33.656 1 97.56 91 ASP A O 1
ATOM 718 N N . LEU A 1 92 ? 21.094 -17.609 -32.031 1 97.69 92 LEU A N 1
ATOM 719 C CA . LEU A 1 92 ? 19.922 -17.953 -32.844 1 97.69 92 LEU A CA 1
ATOM 720 C C . LEU A 1 92 ? 18.688 -17.234 -32.312 1 97.69 92 LEU A C 1
ATOM 722 O O . LEU A 1 92 ? 17.562 -17.688 -32.562 1 97.69 92 LEU A O 1
ATOM 726 N N . SER A 1 93 ? 18.844 -16.094 -31.609 1 97.94 93 SER A N 1
ATOM 727 C CA . SER A 1 93 ? 17.75 -15.414 -30.938 1 97.94 93 SER A CA 1
ATOM 728 C C . SER A 1 93 ? 16.906 -14.625 -31.938 1 97.94 93 SER A C 1
ATOM 730 O O . SER A 1 93 ? 17.344 -14.336 -33.062 1 97.94 93 SER A O 1
ATOM 732 N N . LYS A 1 94 ? 15.633 -14.336 -31.547 1 96.44 94 LYS A N 1
ATOM 733 C CA . LYS A 1 94 ? 14.711 -13.469 -32.281 1 96.44 94 LYS A CA 1
ATOM 734 C C . LYS A 1 94 ? 14.422 -14.016 -33.656 1 96.44 94 LYS A C 1
ATOM 736 O O . LYS A 1 94 ? 14.461 -13.273 -34.656 1 96.44 94 LYS A O 1
ATOM 741 N N . ASN A 1 95 ? 14.312 -15.305 -33.75 1 96.25 95 ASN A N 1
ATOM 742 C CA . ASN A 1 95 ? 13.82 -15.953 -34.969 1 96.25 95 ASN A CA 1
ATOM 743 C C . ASN A 1 95 ? 12.398 -16.484 -34.781 1 96.25 95 ASN A C 1
ATOM 745 O O . ASN A 1 95 ? 11.703 -16.078 -33.844 1 96.25 95 ASN A O 1
ATOM 749 N N . LYS A 1 96 ? 11.953 -17.281 -35.75 1 92.19 96 LYS A N 1
ATOM 750 C CA . LYS A 1 96 ? 10.633 -17.891 -35.688 1 92.19 96 LYS A CA 1
ATOM 751 C C . LYS A 1 96 ? 10.727 -19.406 -35.656 1 92.19 96 LYS A C 1
ATOM 753 O O . LYS A 1 96 ? 9.984 -20.109 -36.344 1 92.19 96 LYS A O 1
ATOM 758 N N . LEU A 1 97 ? 11.727 -19.797 -34.812 1 93.5 97 LEU A N 1
ATOM 759 C CA . LEU A 1 97 ? 12 -21.234 -34.75 1 93.5 97 LEU A CA 1
ATOM 760 C C . LEU A 1 97 ? 10.805 -22 -34.188 1 93.5 97 LEU A C 1
ATOM 762 O O . LEU A 1 97 ? 10.203 -21.578 -33.188 1 93.5 97 LEU A O 1
ATOM 766 N N . LYS A 1 98 ? 10.508 -23.078 -34.844 1 88.38 98 LYS A N 1
ATOM 767 C CA . LYS A 1 98 ? 9.422 -23.953 -34.406 1 88.38 98 LYS A CA 1
ATOM 768 C C . LYS A 1 98 ? 9.953 -25.312 -33.938 1 88.38 98 LYS A C 1
ATOM 770 O O . LYS A 1 98 ? 9.344 -25.969 -33.094 1 88.38 98 LYS A O 1
ATOM 775 N N . THR A 1 99 ? 11.07 -25.594 -34.5 1 91.19 99 THR A N 1
ATOM 776 C CA . THR A 1 99 ? 11.633 -26.891 -34.125 1 91.19 99 THR A CA 1
ATOM 777 C C . THR A 1 99 ? 13.156 -26.859 -34.219 1 91.19 99 THR A C 1
ATOM 779 O O . THR A 1 99 ? 13.727 -26.047 -34.969 1 91.19 99 THR A O 1
ATOM 782 N N . VAL A 1 100 ? 13.695 -27.656 -33.375 1 94.69 100 VAL A N 1
ATOM 783 C CA . VAL A 1 100 ? 15.125 -27.969 -33.406 1 94.69 100 VAL A CA 1
ATOM 784 C C . VAL A 1 100 ? 15.336 -29.469 -33.375 1 94.69 100 VAL A C 1
ATOM 786 O O . VAL A 1 100 ? 14.812 -30.172 -32.5 1 94.69 100 VAL A O 1
ATOM 789 N N . GLU A 1 101 ? 16.109 -29.922 -34.344 1 94.06 101 GLU A N 1
ATOM 790 C CA . GLU A 1 101 ? 16.312 -31.359 -34.406 1 94.06 101 GLU A CA 1
ATOM 791 C C . GLU A 1 101 ? 17.25 -31.859 -33.312 1 94.06 101 GLU A C 1
ATOM 793 O O . GLU A 1 101 ? 18.094 -31.109 -32.844 1 94.06 101 GLU A O 1
ATOM 798 N N . LYS A 1 102 ? 17 -33.125 -32.938 1 92.56 102 LYS A N 1
ATOM 799 C CA . LYS A 1 102 ? 17.844 -33.719 -31.922 1 92.56 102 LYS A CA 1
ATOM 800 C C . LYS A 1 102 ? 19.297 -33.75 -32.375 1 92.56 102 LYS A C 1
ATOM 802 O O . LYS A 1 102 ? 19.609 -34.125 -33.5 1 92.56 102 LYS A O 1
ATOM 807 N N . GLY A 1 103 ? 20.125 -33.281 -31.547 1 88.94 103 GLY A N 1
ATOM 808 C CA . GLY A 1 103 ? 21.547 -33.312 -31.812 1 88.94 103 GLY A CA 1
ATOM 809 C C . GLY A 1 103 ? 22.016 -32.219 -32.75 1 88.94 103 GLY A C 1
ATOM 810 O O . GLY A 1 103 ? 23.078 -32.344 -33.375 1 88.94 103 GLY A O 1
ATOM 811 N N . ALA A 1 104 ? 21.328 -31.25 -32.938 1 92.12 104 ALA A N 1
ATOM 812 C CA . ALA A 1 104 ? 21.625 -30.188 -33.875 1 92.12 104 ALA A CA 1
ATOM 813 C C . ALA A 1 104 ? 22.953 -29.516 -33.531 1 92.12 104 ALA A C 1
ATOM 815 O O . ALA A 1 104 ? 23.641 -29 -34.406 1 92.12 104 ALA A O 1
ATOM 816 N N . PHE A 1 105 ? 23.359 -29.625 -32.281 1 93.12 105 PHE A N 1
ATOM 817 C CA . PHE A 1 105 ? 24.547 -28.875 -31.844 1 93.12 105 PHE A CA 1
ATOM 818 C C . PHE A 1 105 ? 25.641 -29.828 -31.359 1 93.12 105 PHE A C 1
ATOM 820 O O . PHE A 1 105 ? 26.641 -29.391 -30.781 1 93.12 105 PHE A O 1
ATOM 827 N N . VAL A 1 106 ? 25.484 -31.094 -31.547 1 90.5 106 VAL A N 1
ATOM 828 C CA . VAL A 1 106 ? 26.344 -32.125 -30.953 1 90.5 106 VAL A CA 1
ATOM 829 C C . VAL A 1 106 ? 27.75 -32 -31.516 1 90.5 106 VAL A C 1
ATOM 831 O O . VAL A 1 106 ? 28.734 -32.25 -30.812 1 90.5 106 VAL A O 1
ATOM 834 N N . LYS A 1 107 ? 27.969 -31.516 -32.719 1 90.31 107 LYS A N 1
ATOM 835 C CA . LYS A 1 107 ? 29.266 -31.516 -33.406 1 90.31 107 LYS A CA 1
ATOM 836 C C . LYS A 1 107 ? 30.031 -30.234 -33.094 1 90.31 107 LYS A C 1
ATOM 838 O O . LYS A 1 107 ? 31.219 -30.109 -33.438 1 90.31 107 LYS A O 1
ATOM 843 N N . LEU A 1 108 ? 29.391 -29.391 -32.406 1 93.44 108 LEU A N 1
ATOM 844 C CA . LEU A 1 108 ? 30.047 -28.141 -32.062 1 93.44 108 LEU A CA 1
ATOM 845 C C . LEU A 1 108 ? 30.859 -28.297 -30.766 1 93.44 108 LEU A C 1
ATOM 847 O O . LEU A 1 108 ? 30.516 -27.688 -29.734 1 93.44 108 LEU A O 1
ATOM 851 N N . ARG A 1 109 ? 31.969 -28.859 -30.781 1 92.19 109 ARG A N 1
ATOM 852 C CA . ARG A 1 109 ? 32.75 -29.297 -29.625 1 92.19 109 ARG A CA 1
ATOM 853 C C . ARG A 1 109 ? 33.281 -28.094 -28.844 1 92.19 109 ARG A C 1
ATOM 855 O O . ARG A 1 109 ? 33.438 -28.172 -27.625 1 92.19 109 ARG A O 1
ATOM 862 N N . LYS A 1 110 ? 33.438 -26.922 -29.453 1 94.25 110 LYS A N 1
ATOM 863 C CA . LYS A 1 110 ? 34.062 -25.766 -28.781 1 94.25 110 LYS A CA 1
ATOM 864 C C . LYS A 1 110 ? 33 -24.734 -28.422 1 94.25 110 LYS A C 1
ATOM 866 O O . LYS A 1 110 ? 33.312 -23.625 -27.984 1 94.25 110 LYS A O 1
ATOM 871 N N . LEU A 1 111 ? 31.75 -25.141 -28.547 1 95.38 111 LEU A N 1
ATOM 872 C CA . LEU A 1 111 ? 30.656 -24.203 -28.312 1 95.38 111 LEU A CA 1
ATOM 873 C C . LEU A 1 111 ? 30.594 -23.781 -26.844 1 95.38 111 LEU A C 1
ATOM 875 O O . LEU A 1 111 ? 30.547 -24.641 -25.953 1 95.38 111 LEU A O 1
ATOM 879 N N . LYS A 1 112 ? 30.609 -22.422 -26.609 1 96.19 112 LYS A N 1
ATOM 880 C CA . LYS A 1 112 ? 30.578 -21.875 -25.266 1 96.19 112 LYS A CA 1
ATOM 881 C C . LYS A 1 112 ? 29.297 -21.094 -25 1 96.19 112 LYS A C 1
ATOM 883 O O . LYS A 1 112 ? 28.781 -21.109 -23.875 1 96.19 112 LYS A O 1
ATOM 888 N N . HIS A 1 113 ? 28.891 -20.391 -25.984 1 97 113 HIS A N 1
ATOM 889 C CA . HIS A 1 113 ? 27.719 -19.516 -25.844 1 97 113 HIS A CA 1
ATOM 890 C C . HIS A 1 113 ? 26.641 -19.891 -26.844 1 97 113 HIS A C 1
ATOM 892 O O . HIS A 1 113 ? 26.875 -19.891 -28.062 1 97 113 HIS A O 1
ATOM 898 N N . LEU A 1 114 ? 25.469 -20.266 -26.344 1 97.62 114 LEU A N 1
ATOM 899 C CA . LEU A 1 114 ? 24.312 -20.578 -27.188 1 97.62 114 LEU A CA 1
ATOM 900 C C . LEU A 1 114 ? 23.094 -19.781 -26.719 1 97.62 114 LEU A C 1
ATOM 902 O O . LEU A 1 114 ? 22.672 -19.875 -25.562 1 97.62 114 LEU A O 1
ATOM 906 N N . ASP A 1 115 ? 22.5 -18.969 -27.562 1 98.19 115 ASP A N 1
ATOM 907 C CA . ASP A 1 115 ? 21.312 -18.156 -27.266 1 98.19 115 ASP A CA 1
ATOM 908 C C . ASP A 1 115 ? 20.188 -18.453 -28.25 1 98.19 115 ASP A C 1
ATOM 910 O O . ASP A 1 115 ? 20.297 -18.141 -29.438 1 98.19 115 ASP A O 1
ATOM 914 N N . ILE A 1 116 ? 19.172 -19.062 -27.797 1 97.38 116 ILE A N 1
ATOM 915 C CA . ILE A 1 116 ? 18.031 -19.328 -28.641 1 97.38 116 ILE A CA 1
ATOM 916 C C . ILE A 1 116 ? 16.812 -18.547 -28.141 1 97.38 116 ILE A C 1
ATOM 918 O O . ILE A 1 116 ? 15.672 -18.953 -28.375 1 97.38 116 ILE A O 1
ATOM 922 N N . SER A 1 117 ? 16.984 -17.422 -27.516 1 97.56 117 SER A N 1
ATOM 923 C CA . SER A 1 117 ? 15.938 -16.641 -26.875 1 97.56 117 SER A CA 1
ATOM 924 C C . SER A 1 117 ? 15.039 -15.969 -27.906 1 97.56 117 SER A C 1
ATOM 926 O O . SER A 1 117 ? 15.398 -15.859 -29.078 1 97.56 117 SER A O 1
ATOM 928 N N . SER A 1 118 ? 13.875 -15.578 -27.5 1 95.31 118 SER A N 1
ATOM 929 C CA . SER A 1 118 ? 12.891 -14.812 -28.266 1 95.31 118 SER A CA 1
ATOM 930 C C . SER A 1 118 ? 12.406 -15.578 -29.484 1 95.31 118 SER A C 1
ATOM 932 O O . SER A 1 118 ? 12.18 -14.992 -30.547 1 95.31 118 SER A O 1
ATOM 934 N N . ASN A 1 119 ? 12.508 -16.875 -29.422 1 93.88 119 ASN A N 1
ATOM 935 C CA . ASN A 1 119 ? 11.789 -17.75 -30.344 1 93.88 119 ASN A CA 1
ATOM 936 C C . ASN A 1 119 ? 10.469 -18.219 -29.75 1 93.88 119 ASN A C 1
ATOM 938 O O . ASN A 1 119 ? 10.375 -19.344 -29.25 1 93.88 119 ASN A O 1
ATOM 942 N N . ILE A 1 120 ? 9.531 -17.422 -29.828 1 87.12 120 ILE A N 1
ATOM 943 C CA . ILE A 1 120 ? 8.328 -17.484 -29.016 1 87.12 120 ILE A CA 1
ATOM 944 C C . ILE A 1 120 ? 7.496 -18.703 -29.406 1 87.12 120 ILE A C 1
ATOM 946 O O . ILE A 1 120 ? 6.602 -19.125 -28.672 1 87.12 120 ILE A O 1
ATOM 950 N N . ASN A 1 121 ? 7.855 -19.391 -30.547 1 83.06 121 ASN A N 1
ATOM 951 C CA . ASN A 1 121 ? 7.043 -20.5 -31.016 1 83.06 121 ASN A CA 1
ATOM 952 C C . ASN A 1 121 ? 7.723 -21.844 -30.766 1 83.06 121 ASN A C 1
ATOM 954 O O . ASN A 1 121 ? 7.238 -22.891 -31.203 1 83.06 121 ASN A O 1
ATOM 958 N N . LEU A 1 122 ? 8.75 -21.906 -30.125 1 89 122 LEU A N 1
ATOM 959 C CA . LEU A 1 122 ? 9.516 -23.125 -29.906 1 89 122 LEU A CA 1
ATOM 960 C C . LEU A 1 122 ? 8.891 -23.953 -28.797 1 89 122 LEU A C 1
ATOM 962 O O . LEU A 1 122 ? 8.469 -25.094 -29.031 1 89 122 LEU A O 1
ATOM 966 N N . GLY A 1 123 ? 8.703 -23.328 -27.547 1 87.56 123 GLY A N 1
ATOM 967 C CA . GLY A 1 123 ? 8.156 -24.031 -26.406 1 87.56 123 GLY A CA 1
ATOM 968 C C . GLY A 1 123 ? 9.203 -24.781 -25.609 1 87.56 123 GLY A C 1
ATOM 969 O O . GLY A 1 123 ? 10.273 -25.109 -26.125 1 87.56 123 GLY A O 1
ATOM 970 N N . LEU A 1 124 ? 8.891 -25.188 -24.406 1 91.31 124 LEU A N 1
ATOM 971 C CA . LEU A 1 124 ? 9.852 -25.812 -23.5 1 91.31 124 LEU A CA 1
ATOM 972 C C . LEU A 1 124 ? 10.102 -27.266 -23.906 1 91.31 124 LEU A C 1
ATOM 974 O O . LEU A 1 124 ? 11.148 -27.828 -23.594 1 91.31 124 LEU A O 1
ATOM 978 N N . SER A 1 125 ? 9.188 -27.844 -24.609 1 87.38 125 SER A N 1
ATOM 979 C CA . SER A 1 125 ? 9.289 -29.25 -24.953 1 87.38 125 SER A CA 1
ATOM 980 C C . SER A 1 125 ? 10.461 -29.516 -25.891 1 87.38 125 SER A C 1
ATOM 982 O O . SER A 1 125 ? 11.031 -30.609 -25.906 1 87.38 125 SER A O 1
ATOM 984 N N . VAL A 1 126 ? 10.82 -28.484 -26.641 1 90.5 126 VAL A N 1
ATOM 985 C CA . VAL A 1 126 ? 11.867 -28.641 -27.641 1 90.5 126 VAL A CA 1
ATOM 986 C C . VAL A 1 126 ? 13.234 -28.641 -26.953 1 90.5 126 VAL A C 1
ATOM 988 O O . VAL A 1 126 ? 14.234 -29.047 -27.547 1 90.5 126 VAL A O 1
ATOM 991 N N . LEU A 1 127 ? 13.234 -28.297 -25.703 1 92.62 127 LEU A N 1
ATOM 992 C CA . LEU A 1 127 ? 14.5 -28.156 -25 1 92.62 127 LEU A CA 1
ATOM 993 C C . LEU A 1 127 ? 15.203 -29.5 -24.875 1 92.62 127 LEU A C 1
ATOM 995 O O . LEU A 1 127 ? 16.438 -29.562 -24.828 1 92.62 127 LEU A O 1
ATOM 999 N N . LYS A 1 128 ? 14.453 -30.547 -24.844 1 91.06 128 LYS A N 1
ATOM 1000 C CA . LYS A 1 128 ? 15.062 -31.875 -24.812 1 91.06 128 LYS A CA 1
ATOM 1001 C C . LYS A 1 128 ? 15.953 -32.094 -26.031 1 91.06 128 LYS A C 1
ATOM 1003 O O . LYS A 1 128 ? 17.031 -32.688 -25.922 1 91.06 128 LYS A O 1
ATOM 1008 N N . ASN A 1 129 ? 15.531 -31.578 -27.188 1 92.19 129 ASN A N 1
ATOM 1009 C CA . ASN A 1 129 ? 16.297 -31.688 -28.422 1 92.19 129 ASN A CA 1
ATOM 1010 C C . ASN A 1 129 ? 17.469 -30.703 -28.438 1 92.19 129 ASN A C 1
ATOM 1012 O O . ASN A 1 129 ? 18.578 -31.062 -28.844 1 92.19 129 ASN A O 1
ATOM 1016 N N . VAL A 1 130 ? 17.188 -29.547 -27.969 1 93.62 130 VAL A N 1
ATOM 1017 C CA . VAL A 1 130 ? 18.188 -28.484 -27.984 1 93.62 130 VAL A CA 1
ATOM 1018 C C . VAL A 1 130 ? 19.375 -28.875 -27.109 1 93.62 130 VAL A C 1
ATOM 1020 O O . VAL A 1 130 ? 20.531 -28.641 -27.469 1 93.62 130 VAL A O 1
ATOM 1023 N N . THR A 1 131 ? 19.078 -29.484 -25.984 1 93.56 131 THR A N 1
ATOM 1024 C CA . THR A 1 131 ? 20.125 -29.766 -25 1 93.56 131 THR A CA 1
ATOM 1025 C C . THR A 1 131 ? 20.812 -31.094 -25.328 1 93.56 131 THR A C 1
ATOM 1027 O O . THR A 1 131 ? 21.875 -31.391 -24.781 1 93.56 131 THR A O 1
ATOM 1030 N N . ASP A 1 132 ? 20.25 -31.781 -26.234 1 92.44 132 ASP A N 1
ATOM 1031 C CA . ASP A 1 132 ? 20.859 -33.062 -26.594 1 92.44 132 ASP A CA 1
ATOM 1032 C C . ASP A 1 132 ? 22.234 -32.875 -27.219 1 92.44 132 ASP A C 1
ATOM 1034 O O . ASP A 1 132 ? 22.359 -32.156 -28.219 1 92.44 132 ASP A O 1
ATOM 1038 N N . GLY A 1 133 ? 23.281 -33.438 -26.641 1 89.75 133 GLY A N 1
ATOM 1039 C CA . GLY A 1 133 ? 24.625 -33.375 -27.172 1 89.75 133 GLY A CA 1
ATOM 1040 C C . GLY A 1 133 ? 25.422 -32.188 -26.656 1 89.75 133 GLY A C 1
ATOM 1041 O O . GLY A 1 133 ? 26.625 -32.094 -26.922 1 89.75 133 GLY A O 1
ATOM 1042 N N . LEU A 1 134 ? 24.766 -31.375 -25.875 1 92.31 134 LEU A N 1
ATOM 1043 C CA . LEU A 1 134 ? 25.484 -30.234 -25.359 1 92.31 134 LEU A CA 1
ATOM 1044 C C . LEU A 1 134 ? 26.547 -30.656 -24.359 1 92.31 134 LEU A C 1
ATOM 1046 O O . LEU A 1 134 ? 27.484 -29.906 -24.062 1 92.31 134 LEU A O 1
ATOM 1050 N N . ASN A 1 135 ? 26.359 -31.844 -23.734 1 90.62 135 ASN A N 1
ATOM 1051 C CA . ASN A 1 135 ? 27.359 -32.344 -22.812 1 90.62 135 ASN A CA 1
ATOM 1052 C C . ASN A 1 135 ? 28.656 -32.719 -23.531 1 90.62 135 ASN A C 1
ATOM 1054 O O . ASN A 1 135 ? 29.688 -32.906 -22.891 1 90.62 135 ASN A O 1
ATOM 1058 N N . GLN A 1 136 ? 28.641 -32.719 -24.859 1 90.31 136 GLN A N 1
ATOM 1059 C CA . GLN A 1 136 ? 29.844 -32.969 -25.656 1 90.31 136 GLN A CA 1
ATOM 1060 C C . GLN A 1 136 ? 30.5 -31.672 -26.109 1 90.31 136 GLN A C 1
ATOM 1062 O O . GLN A 1 136 ? 31.516 -31.703 -26.797 1 90.31 136 GLN A O 1
ATOM 1067 N N . THR A 1 137 ? 29.938 -30.609 -25.656 1 92.69 137 THR A N 1
ATOM 1068 C CA . THR A 1 137 ? 30.484 -29.297 -25.984 1 92.69 137 THR A CA 1
ATOM 1069 C C . THR A 1 137 ? 31.094 -28.641 -24.75 1 92.69 137 THR A C 1
ATOM 1071 O O . THR A 1 137 ? 31.266 -29.297 -23.719 1 92.69 137 THR A O 1
ATOM 1074 N N . ASN A 1 138 ? 31.578 -27.391 -24.953 1 94.25 138 ASN A N 1
ATOM 1075 C CA . ASN A 1 138 ? 32.094 -26.594 -23.859 1 94.25 138 ASN A CA 1
ATOM 1076 C C . ASN A 1 138 ? 31.141 -25.484 -23.438 1 94.25 138 ASN A C 1
ATOM 1078 O O . ASN A 1 138 ? 31.578 -24.375 -23.125 1 94.25 138 ASN A O 1
ATOM 1082 N N . ILE A 1 139 ? 29.891 -25.828 -23.438 1 96.06 139 ILE A N 1
ATOM 1083 C CA . ILE A 1 139 ? 28.859 -24.828 -23.219 1 96.06 139 ILE A CA 1
ATOM 1084 C C . ILE A 1 139 ? 29.031 -24.203 -21.844 1 96.06 139 ILE A C 1
ATOM 1086 O O . ILE A 1 139 ? 29.188 -24.922 -20.844 1 96.06 139 ILE A O 1
ATOM 1090 N N . LYS A 1 140 ? 29.062 -22.859 -21.828 1 97.12 140 LYS A N 1
ATOM 1091 C CA . LYS A 1 140 ? 29.203 -22.094 -20.594 1 97.12 140 LYS A CA 1
ATOM 1092 C C . LYS A 1 140 ? 27.984 -21.219 -20.344 1 97.12 140 LYS A C 1
ATOM 1094 O O . LYS A 1 140 ? 27.562 -21.047 -19.203 1 97.12 140 LYS A O 1
ATOM 1099 N N . VAL A 1 141 ? 27.484 -20.672 -21.375 1 98.12 141 VAL A N 1
ATOM 1100 C CA . VAL A 1 141 ? 26.328 -19.797 -21.281 1 98.12 141 VAL A CA 1
ATOM 1101 C C . VAL A 1 141 ? 25.203 -20.328 -22.172 1 98.12 141 VAL A C 1
ATOM 1103 O O . VAL A 1 141 ? 25.391 -20.516 -23.375 1 98.12 141 VAL A O 1
ATOM 1106 N N . PHE A 1 142 ? 24.078 -20.641 -21.656 1 97.44 142 PHE A N 1
ATOM 1107 C CA . PHE A 1 142 ? 22.906 -21.141 -22.375 1 97.44 142 PHE A CA 1
ATOM 1108 C C . PHE A 1 142 ? 21.688 -20.281 -22.062 1 97.44 142 PHE A C 1
ATOM 1110 O O . PHE A 1 142 ? 21.25 -20.219 -20.922 1 97.44 142 PHE A O 1
ATOM 1117 N N . LYS A 1 143 ? 21.109 -19.562 -23.031 1 98.25 143 LYS A N 1
ATOM 1118 C CA . LYS A 1 143 ? 19.969 -18.672 -22.844 1 98.25 143 LYS A CA 1
ATOM 1119 C C . LYS A 1 143 ? 18.75 -19.141 -23.641 1 98.25 143 LYS A C 1
ATOM 1121 O O . LYS A 1 143 ? 18.828 -19.297 -24.859 1 98.25 143 LYS A O 1
ATOM 1126 N N . VAL A 1 144 ? 17.719 -19.391 -22.938 1 97.31 144 VAL A N 1
ATOM 1127 C CA . VAL A 1 144 ? 16.453 -19.844 -23.531 1 97.31 144 VAL A CA 1
ATOM 1128 C C . VAL A 1 144 ? 15.305 -18.984 -23.016 1 97.31 144 VAL A C 1
ATOM 1130 O O . VAL A 1 144 ? 14.297 -19.516 -22.547 1 97.31 144 VAL A O 1
ATOM 1133 N N . ASN A 1 145 ? 15.461 -17.703 -23.094 1 96.5 145 ASN A N 1
ATOM 1134 C CA . ASN A 1 145 ? 14.438 -16.781 -22.594 1 96.5 145 ASN A CA 1
ATOM 1135 C C . ASN A 1 145 ? 13.312 -16.594 -23.609 1 96.5 145 ASN A C 1
ATOM 1137 O O . ASN A 1 145 ? 13.555 -16.531 -24.812 1 96.5 145 ASN A O 1
ATOM 1141 N N . GLN A 1 146 ? 12.055 -16.594 -23.156 1 93.25 146 GLN A N 1
ATOM 1142 C CA . GLN A 1 146 ? 10.891 -16.234 -23.953 1 93.25 146 GLN A CA 1
ATOM 1143 C C . GLN A 1 146 ? 10.766 -17.125 -25.188 1 93.25 146 GLN A C 1
ATOM 1145 O O . GLN A 1 146 ? 10.703 -16.625 -26.312 1 93.25 146 GLN A O 1
ATOM 1150 N N . ILE A 1 147 ? 10.883 -18.375 -24.938 1 93.31 147 ILE A N 1
ATOM 1151 C CA . ILE A 1 147 ? 10.75 -19.281 -26.062 1 93.31 147 ILE A CA 1
ATOM 1152 C C . ILE A 1 147 ? 9.328 -19.844 -26.109 1 93.31 147 ILE A C 1
ATOM 1154 O O . ILE A 1 147 ? 9.016 -20.703 -26.938 1 93.31 147 ILE A O 1
ATOM 1158 N N . SER A 1 148 ? 8.57 -19.422 -25.188 1 86.12 148 SER A N 1
ATOM 1159 C CA . SER A 1 148 ? 7.148 -19.766 -25.141 1 86.12 148 SER A CA 1
ATOM 1160 C C . SER A 1 148 ? 6.277 -18.562 -25.453 1 86.12 148 SER A C 1
ATOM 1162 O O . SER A 1 148 ? 6.617 -17.438 -25.078 1 86.12 148 SER A O 1
ATOM 1164 N N . CYS A 1 149 ? 5.141 -18.812 -26.031 1 79.12 149 CYS A N 1
ATOM 1165 C CA . CYS A 1 149 ? 4.215 -17.734 -26.375 1 79.12 149 CYS A CA 1
ATOM 1166 C C . CYS A 1 149 ? 3.803 -16.969 -25.141 1 79.12 149 CYS A C 1
ATOM 1168 O O . CYS A 1 149 ? 3.293 -17.547 -24.172 1 79.12 149 CYS A O 1
ATOM 1170 N N . PRO A 1 150 ? 3.992 -15.68 -25.172 1 75.06 150 PRO A N 1
ATOM 1171 C CA . PRO A 1 150 ? 3.717 -14.875 -23.984 1 75.06 150 PRO A CA 1
ATOM 1172 C C . PRO A 1 150 ? 2.244 -14.906 -23.578 1 75.06 150 PRO A C 1
ATOM 1174 O O . PRO A 1 150 ? 1.925 -14.781 -22.391 1 75.06 150 PRO A O 1
ATOM 1177 N N . ALA A 1 151 ? 1.251 -15.094 -24.5 1 70.12 151 ALA A N 1
ATOM 1178 C CA . ALA A 1 151 ? -0.177 -15.047 -24.188 1 70.12 151 ALA A CA 1
ATOM 1179 C C . ALA A 1 151 ? -0.738 -16.453 -24 1 70.12 151 ALA A C 1
ATOM 1181 O O . ALA A 1 151 ? -1.953 -16.641 -23.906 1 70.12 151 ALA A O 1
ATOM 1182 N N . GLY A 1 152 ? 0.202 -17.391 -23.859 1 75.25 152 GLY A N 1
ATOM 1183 C CA . GLY A 1 152 ? -0.254 -18.766 -23.75 1 75.25 152 GLY A CA 1
ATOM 1184 C C . GLY A 1 152 ? -0.499 -19.188 -22.312 1 75.25 152 GLY A C 1
ATOM 1185 O O . GLY A 1 152 ? -0.342 -18.391 -21.391 1 75.25 152 GLY A O 1
ATOM 1186 N N . ARG A 1 153 ? -0.914 -20.422 -22.172 1 77.31 153 ARG A N 1
ATOM 1187 C CA . ARG A 1 153 ? -1.129 -21.016 -20.859 1 77.31 153 ARG A CA 1
ATOM 1188 C C . ARG A 1 153 ? 0.193 -21.203 -20.125 1 77.31 153 ARG A C 1
ATOM 1190 O O . ARG A 1 153 ? 1.248 -21.312 -20.75 1 77.31 153 ARG A O 1
ATOM 1197 N N . SER A 1 154 ? 0.076 -21.25 -18.891 1 82.19 154 SER A N 1
ATOM 1198 C CA . SER A 1 154 ? 1.269 -21.484 -18.094 1 82.19 154 SER A CA 1
ATOM 1199 C C . SER A 1 154 ? 1.895 -22.844 -18.422 1 82.19 154 SER A C 1
ATOM 1201 O O . SER A 1 154 ? 1.209 -23.75 -18.906 1 82.19 154 SER A O 1
ATOM 1203 N N . THR A 1 155 ? 3.119 -22.875 -18.234 1 86 155 THR A N 1
ATOM 1204 C CA . THR A 1 155 ? 3.867 -24.094 -18.547 1 86 155 THR A CA 1
ATOM 1205 C C . THR A 1 155 ? 4.535 -24.641 -17.297 1 86 155 THR A C 1
ATOM 1207 O O . THR A 1 155 ? 4.574 -23.969 -16.25 1 86 155 THR A O 1
ATOM 1210 N N . ILE A 1 156 ? 4.91 -25.891 -17.391 1 88.94 156 ILE A N 1
ATOM 1211 C CA . ILE A 1 156 ? 5.633 -26.562 -16.312 1 88.94 156 ILE A CA 1
ATOM 1212 C C . ILE A 1 156 ? 7.059 -26.859 -16.766 1 88.94 156 ILE A C 1
ATOM 1214 O O . ILE A 1 156 ? 7.273 -27.375 -17.859 1 88.94 156 ILE A O 1
ATOM 1218 N N . LEU A 1 157 ? 8 -26.391 -16.016 1 91.75 157 LEU A N 1
ATOM 1219 C CA . LEU A 1 157 ? 9.375 -26.797 -16.281 1 91.75 157 LEU A CA 1
ATOM 1220 C C . LEU A 1 157 ? 9.625 -28.219 -15.773 1 91.75 157 LEU A C 1
ATOM 1222 O O . LEU A 1 157 ? 9.555 -28.484 -14.57 1 91.75 157 LEU A O 1
ATOM 1226 N N . ARG A 1 158 ? 9.938 -29.109 -16.656 1 91.5 158 ARG A N 1
ATOM 1227 C CA . ARG A 1 158 ? 10.094 -30.516 -16.312 1 91.5 158 ARG A CA 1
ATOM 1228 C C . ARG A 1 158 ? 11.562 -30.922 -16.328 1 91.5 158 ARG A C 1
ATOM 1230 O O . ARG A 1 158 ? 12.391 -30.266 -16.953 1 91.5 158 ARG A O 1
ATOM 1237 N N . ARG A 1 159 ? 11.836 -32 -15.641 1 90.75 159 ARG A N 1
ATOM 1238 C CA . ARG A 1 159 ? 13.195 -32.531 -15.594 1 90.75 159 ARG A CA 1
ATOM 1239 C C . ARG A 1 159 ? 13.695 -32.906 -16.984 1 90.75 159 ARG A C 1
ATOM 1241 O O . ARG A 1 159 ? 14.859 -32.688 -17.312 1 90.75 159 ARG A O 1
ATOM 1248 N N . ALA A 1 160 ? 12.805 -33.406 -17.797 1 89.44 160 ALA A N 1
ATOM 1249 C CA . ALA A 1 160 ? 13.141 -33.875 -19.141 1 89.44 160 ALA A CA 1
ATOM 1250 C C . ALA A 1 160 ? 13.664 -32.719 -20 1 89.44 160 ALA A C 1
ATOM 1252 O O . ALA A 1 160 ? 14.469 -32.938 -20.906 1 89.44 160 ALA A O 1
ATOM 1253 N N . HIS A 1 161 ? 13.258 -31.516 -19.719 1 91.5 161 HIS A N 1
ATOM 1254 C CA . HIS A 1 161 ? 13.648 -30.359 -20.5 1 91.5 161 HIS A CA 1
ATOM 1255 C C . HIS A 1 161 ? 15.141 -30.078 -20.344 1 91.5 161 HIS A C 1
ATOM 1257 O O . HIS A 1 161 ? 15.781 -29.609 -21.297 1 91.5 161 HIS A O 1
ATOM 1263 N N . LEU A 1 162 ? 15.648 -30.359 -19.141 1 92.06 162 LEU A N 1
ATOM 1264 C CA . LEU A 1 162 ? 17.016 -29.938 -18.844 1 92.06 162 LEU A CA 1
ATOM 1265 C C . LEU A 1 162 ? 17.891 -31.141 -18.516 1 92.06 162 LEU A C 1
ATOM 1267 O O . LEU A 1 162 ? 19.016 -30.984 -18.016 1 92.06 162 LEU A O 1
ATOM 1271 N N . ILE A 1 163 ? 17.453 -32.312 -18.766 1 87.69 163 ILE A N 1
ATOM 1272 C CA . ILE A 1 163 ? 18.094 -33.562 -18.312 1 87.69 163 ILE A CA 1
ATOM 1273 C C . ILE A 1 163 ? 19.484 -33.656 -18.922 1 87.69 163 ILE A C 1
ATOM 1275 O O . ILE A 1 163 ? 20.406 -34.188 -18.281 1 87.69 163 ILE A O 1
ATOM 1279 N N . ASN A 1 164 ? 19.75 -33.125 -20.094 1 90.69 164 ASN A N 1
ATOM 1280 C CA . ASN A 1 164 ? 21.016 -33.281 -20.797 1 90.69 164 ASN A CA 1
ATOM 1281 C C . ASN A 1 164 ? 22.031 -32.25 -20.391 1 90.69 164 ASN A C 1
ATOM 1283 O O . ASN A 1 164 ? 23.172 -32.25 -20.875 1 90.69 164 ASN A O 1
ATOM 1287 N N . LEU A 1 165 ? 21.672 -31.422 -19.484 1 93.44 165 LEU A N 1
ATOM 1288 C CA . LEU A 1 165 ? 22.594 -30.391 -19.031 1 93.44 165 LEU A CA 1
ATOM 1289 C C . LEU A 1 165 ? 23.406 -30.875 -17.828 1 93.44 165 LEU A C 1
ATOM 1291 O O . LEU A 1 165 ? 24.391 -30.234 -17.438 1 93.44 165 LEU A O 1
ATOM 1295 N N . ASP A 1 166 ? 23.047 -31.906 -17.125 1 88.19 166 ASP A N 1
ATOM 1296 C CA . ASP A 1 166 ? 23.625 -32.406 -15.883 1 88.19 166 ASP A CA 1
ATOM 1297 C C . ASP A 1 166 ? 25.125 -32.625 -16.016 1 88.19 166 ASP A C 1
ATOM 1299 O O . ASP A 1 166 ? 25.891 -32.406 -15.07 1 88.19 166 ASP A O 1
ATOM 1303 N N . ASN A 1 167 ? 25.719 -33.031 -17.109 1 88.88 167 ASN A N 1
ATOM 1304 C CA . ASN A 1 167 ? 27.141 -33.312 -17.297 1 88.88 167 ASN A CA 1
ATOM 1305 C C . ASN A 1 167 ? 27.797 -32.25 -18.188 1 88.88 167 ASN A C 1
ATOM 1307 O O . ASN A 1 167 ? 28.672 -32.594 -19 1 88.88 167 ASN A O 1
ATOM 1311 N N . THR A 1 168 ? 27.344 -31.031 -18.031 1 94.75 168 THR A N 1
ATOM 1312 C CA . THR A 1 168 ? 27.953 -29.938 -18.766 1 94.75 168 THR A CA 1
ATOM 1313 C C . THR A 1 168 ? 28.734 -29.016 -17.812 1 94.75 168 THR A C 1
ATOM 1315 O O . THR A 1 168 ? 28.688 -29.203 -16.594 1 94.75 168 THR A O 1
ATOM 1318 N N . SER A 1 169 ? 29.547 -28.062 -18.391 1 93.94 169 SER A N 1
ATOM 1319 C CA . SER A 1 169 ? 30.281 -27.062 -17.625 1 93.94 169 SER A CA 1
ATOM 1320 C C . SER A 1 169 ? 29.562 -25.719 -17.641 1 93.94 169 SER A C 1
ATOM 1322 O O . SER A 1 169 ? 30.203 -24.672 -17.641 1 93.94 169 SER A O 1
ATOM 1324 N N . LEU A 1 170 ? 28.281 -25.828 -17.672 1 96.19 170 LEU A N 1
ATOM 1325 C CA . LEU A 1 170 ? 27.438 -24.641 -17.781 1 96.19 170 LEU A CA 1
ATOM 1326 C C . LEU A 1 170 ? 27.641 -23.719 -16.594 1 96.19 170 LEU A C 1
ATOM 1328 O O . LEU A 1 170 ? 27.641 -24.172 -15.445 1 96.19 170 LEU A O 1
ATOM 1332 N N . VAL A 1 171 ? 27.859 -22.422 -16.891 1 97.5 171 VAL A N 1
ATOM 1333 C CA . VAL A 1 171 ? 28.109 -21.438 -15.859 1 97.5 171 VAL A CA 1
ATOM 1334 C C . VAL A 1 171 ? 26.891 -20.531 -15.688 1 97.5 171 VAL A C 1
ATOM 1336 O O . VAL A 1 171 ? 26.547 -20.141 -14.57 1 97.5 171 VAL A O 1
ATOM 1339 N N . GLU A 1 172 ? 26.281 -20.203 -16.766 1 98.06 172 GLU A N 1
ATOM 1340 C CA . GLU A 1 172 ? 25.125 -19.312 -16.766 1 98.06 172 GLU A CA 1
ATOM 1341 C C . GLU A 1 172 ? 23.953 -19.938 -17.5 1 98.06 172 GLU A C 1
ATOM 1343 O O . GLU A 1 172 ? 24.094 -20.375 -18.641 1 98.06 172 GLU A O 1
ATOM 1348 N N . LEU A 1 173 ? 22.875 -19.984 -16.828 1 97.31 173 LEU A N 1
ATOM 1349 C CA . LEU A 1 173 ? 21.641 -20.469 -17.422 1 97.31 173 LEU A CA 1
ATOM 1350 C C . LEU A 1 173 ? 20.531 -19.438 -17.281 1 97.31 173 LEU A C 1
ATOM 1352 O O . LEU A 1 173 ? 20.266 -18.953 -16.172 1 97.31 173 LEU A O 1
ATOM 1356 N N . SER A 1 174 ? 19.875 -19.078 -18.375 1 97.75 174 SER A N 1
ATOM 1357 C CA . SER A 1 174 ? 18.766 -18.141 -18.359 1 97.75 174 SER A CA 1
ATOM 1358 C C . SER A 1 174 ? 17.516 -18.75 -18.969 1 97.75 174 SER A C 1
ATOM 1360 O O . SER A 1 174 ? 17.516 -19.109 -20.156 1 97.75 174 SER A O 1
ATOM 1362 N N . ILE A 1 175 ? 16.531 -18.953 -18.203 1 96.12 175 ILE A N 1
ATOM 1363 C CA . ILE A 1 175 ? 15.25 -19.484 -18.641 1 96.12 175 ILE A CA 1
ATOM 1364 C C . ILE A 1 175 ? 14.133 -18.531 -18.266 1 96.12 175 ILE A C 1
ATOM 1366 O O . ILE A 1 175 ? 13.078 -18.953 -17.766 1 96.12 175 ILE A O 1
ATOM 1370 N N . ALA A 1 176 ? 14.352 -17.328 -18.5 1 94.69 176 ALA A N 1
ATOM 1371 C CA . ALA A 1 176 ? 13.422 -16.281 -18.062 1 94.69 176 ALA A CA 1
ATOM 1372 C C . ALA A 1 176 ? 12.273 -16.125 -19.062 1 94.69 176 ALA A C 1
ATOM 1374 O O . ALA A 1 176 ? 12.406 -16.484 -20.234 1 94.69 176 ALA A O 1
ATOM 1375 N N . ASP A 1 177 ? 11.117 -15.688 -18.625 1 90.94 177 ASP A N 1
ATOM 1376 C CA . ASP A 1 177 ? 9.984 -15.242 -19.422 1 90.94 177 ASP A CA 1
ATOM 1377 C C . ASP A 1 177 ? 9.438 -16.375 -20.281 1 90.94 177 ASP A C 1
ATOM 1379 O O . ASP A 1 177 ? 9.289 -16.219 -21.5 1 90.94 177 ASP A O 1
ATOM 1383 N N . ASN A 1 178 ? 9.227 -17.531 -19.672 1 91.75 178 ASN A N 1
ATOM 1384 C CA . ASN A 1 178 ? 8.68 -18.672 -20.391 1 91.75 178 ASN A CA 1
ATOM 1385 C C . ASN A 1 178 ? 7.344 -19.125 -19.812 1 91.75 178 ASN A C 1
ATOM 1387 O O . ASN A 1 178 ? 6.941 -20.281 -19.984 1 91.75 178 ASN A O 1
ATOM 1391 N N . ARG A 1 179 ? 6.707 -18.297 -19.016 1 84.56 179 ARG A N 1
ATOM 1392 C CA . ARG A 1 179 ? 5.406 -18.547 -18.391 1 84.56 179 ARG A CA 1
ATOM 1393 C C . ARG A 1 179 ? 5.449 -19.797 -17.516 1 84.56 179 ARG A C 1
ATOM 1395 O O . ARG A 1 179 ? 4.504 -20.594 -17.5 1 84.56 179 ARG A O 1
ATOM 1402 N N . ILE A 1 180 ? 6.59 -20.031 -16.922 1 89.81 180 ILE A N 1
ATOM 1403 C CA . ILE A 1 180 ? 6.715 -21.203 -16.047 1 89.81 180 ILE A CA 1
ATOM 1404 C C . ILE A 1 180 ? 5.973 -20.938 -14.734 1 89.81 180 ILE A C 1
ATOM 1406 O O . ILE A 1 180 ? 6.297 -20 -14 1 89.81 180 ILE A O 1
ATOM 1410 N N . GLU A 1 181 ? 5.012 -21.766 -14.523 1 87.06 181 GLU A N 1
ATOM 1411 C CA . GLU A 1 181 ? 4.203 -21.594 -13.32 1 87.06 181 GLU A CA 1
ATOM 1412 C C . GLU A 1 181 ? 4.605 -22.594 -12.234 1 87.06 181 GLU A C 1
ATOM 1414 O O . GLU A 1 181 ? 4.367 -22.344 -11.047 1 87.06 181 GLU A O 1
ATOM 1419 N N . MET A 1 182 ? 5.148 -23.609 -12.664 1 87.56 182 MET A N 1
ATOM 1420 C CA . MET A 1 182 ? 5.551 -24.656 -11.727 1 87.56 182 MET A CA 1
ATOM 1421 C C . MET A 1 182 ? 6.801 -25.375 -12.211 1 87.56 182 MET A C 1
ATOM 1423 O O . MET A 1 182 ? 7.059 -25.438 -13.422 1 87.56 182 MET A O 1
ATOM 1427 N N . MET A 1 183 ? 7.496 -25.906 -11.242 1 88.06 183 MET A N 1
ATOM 1428 C CA . MET A 1 183 ? 8.641 -26.75 -11.57 1 88.06 183 MET A CA 1
ATOM 1429 C C . MET A 1 183 ? 8.445 -28.156 -11.023 1 88.06 183 MET A C 1
ATOM 1431 O O . MET A 1 183 ? 8.023 -28.328 -9.883 1 88.06 183 MET A O 1
ATOM 1435 N N . GLU A 1 184 ? 8.695 -29.016 -11.969 1 87.31 184 GLU A N 1
ATOM 1436 C CA . GLU A 1 184 ? 8.727 -30.406 -11.5 1 87.31 184 GLU A CA 1
ATOM 1437 C C . GLU A 1 184 ? 9.789 -30.594 -10.422 1 87.31 184 GLU A C 1
ATOM 1439 O O . GLU A 1 184 ? 10.836 -29.953 -10.453 1 87.31 184 GLU A O 1
ATOM 1444 N N . PRO A 1 185 ? 9.484 -31.5 -9.531 1 82.94 185 PRO A N 1
ATOM 1445 C CA . PRO A 1 185 ? 10.484 -31.703 -8.477 1 82.94 185 PRO A CA 1
ATOM 1446 C C . PRO A 1 185 ? 11.852 -32.125 -9.031 1 82.94 185 PRO A C 1
ATOM 1448 O O . PRO A 1 185 ? 11.93 -32.875 -9.984 1 82.94 185 PRO A O 1
ATOM 1451 N N . CYS A 1 186 ? 12.922 -31.562 -8.523 1 86.06 186 CYS A N 1
ATOM 1452 C CA . CYS A 1 186 ? 14.312 -31.953 -8.734 1 86.06 186 CYS A CA 1
ATOM 1453 C C . CYS A 1 186 ? 14.82 -31.438 -10.078 1 86.06 186 CYS A C 1
ATOM 1455 O O . CYS A 1 186 ? 15.836 -31.906 -10.586 1 86.06 186 CYS A O 1
ATOM 1457 N N . VAL A 1 187 ? 14.109 -30.516 -10.641 1 89 187 VAL A N 1
ATOM 1458 C CA . VAL A 1 187 ? 14.562 -29.969 -11.906 1 89 187 VAL A CA 1
ATOM 1459 C C . VAL A 1 187 ? 15.891 -29.25 -11.711 1 89 187 VAL A C 1
ATOM 1461 O O . VAL A 1 187 ? 16.828 -29.406 -12.5 1 89 187 VAL A O 1
ATOM 1464 N N . LEU A 1 188 ? 16.062 -28.516 -10.609 1 87.81 188 LEU A N 1
ATOM 1465 C CA . LEU A 1 188 ? 17.266 -27.75 -10.359 1 87.81 188 LEU A CA 1
ATOM 1466 C C . LEU A 1 188 ? 18.375 -28.641 -9.805 1 87.81 188 LEU A C 1
ATOM 1468 O O . LEU A 1 188 ? 19.562 -28.359 -10.016 1 87.81 188 LEU A O 1
ATOM 1472 N N . TYR A 1 189 ? 17.938 -29.688 -9.164 1 84.31 189 TYR A N 1
ATOM 1473 C CA . TYR A 1 189 ? 18.891 -30.641 -8.609 1 84.31 189 TYR A CA 1
ATOM 1474 C C . TYR A 1 189 ? 19.703 -31.297 -9.711 1 84.31 189 TYR A C 1
ATOM 1476 O O . TYR A 1 189 ? 20.875 -31.609 -9.516 1 84.31 189 TYR A O 1
ATOM 1484 N N . ASN A 1 190 ? 19.109 -31.453 -10.836 1 86 190 ASN A N 1
ATOM 1485 C CA . ASN A 1 190 ? 19.75 -32.188 -11.938 1 86 190 ASN A CA 1
ATOM 1486 C C . ASN A 1 190 ? 20.609 -31.25 -12.789 1 86 190 ASN A C 1
ATOM 1488 O O . ASN A 1 190 ? 21.234 -31.688 -13.75 1 86 190 ASN A O 1
ATOM 1492 N N . LEU A 1 191 ? 20.703 -30 -12.414 1 91.38 191 LEU A N 1
ATOM 1493 C CA . LEU A 1 191 ? 21.562 -29.062 -13.133 1 91.38 191 LEU A CA 1
ATOM 1494 C C . LEU A 1 191 ? 23.016 -29.219 -12.703 1 91.38 191 LEU A C 1
ATOM 1496 O O . LEU A 1 191 ? 23.281 -29.703 -11.602 1 91.38 191 LEU A O 1
ATOM 1500 N N . PRO A 1 192 ? 23.922 -28.875 -13.656 1 93.38 192 PRO A N 1
ATOM 1501 C CA . PRO A 1 192 ? 25.328 -29.016 -13.273 1 93.38 192 PRO A CA 1
ATOM 1502 C C . PRO A 1 192 ? 25.703 -28.109 -12.109 1 93.38 192 PRO A C 1
ATOM 1504 O O . PRO A 1 192 ? 25.172 -27 -11.977 1 93.38 192 PRO A O 1
ATOM 1507 N N . LYS A 1 193 ? 26.656 -28.516 -11.297 1 91.38 193 LYS A N 1
ATOM 1508 C CA . LYS A 1 193 ? 27.078 -27.797 -10.102 1 91.38 193 LYS A CA 1
ATOM 1509 C C . LYS A 1 193 ? 27.953 -26.594 -10.461 1 91.38 193 LYS A C 1
ATOM 1511 O O . LYS A 1 193 ? 28.203 -25.734 -9.617 1 91.38 193 LYS A O 1
ATOM 1516 N N . SER A 1 194 ? 28.281 -26.469 -11.734 1 94.5 194 SER A N 1
ATOM 1517 C CA . SER A 1 194 ? 29.156 -25.391 -12.188 1 94.5 194 SER A CA 1
ATOM 1518 C C . SER A 1 194 ? 28.375 -24.078 -12.359 1 94.5 194 SER A C 1
ATOM 1520 O O . SER A 1 194 ? 28.969 -23.016 -12.508 1 94.5 194 SER A O 1
ATOM 1522 N N . ILE A 1 195 ? 27.094 -24.109 -12.203 1 96.44 195 ILE A N 1
ATOM 1523 C CA . ILE A 1 195 ? 26.266 -22.938 -12.453 1 96.44 195 ILE A CA 1
ATOM 1524 C C . ILE A 1 195 ? 26.578 -21.859 -11.43 1 96.44 195 ILE A C 1
ATOM 1526 O O . ILE A 1 195 ? 26.5 -22.094 -10.219 1 96.44 195 ILE A O 1
ATOM 1530 N N . LYS A 1 196 ? 26.891 -20.703 -11.961 1 97.62 196 LYS A N 1
ATOM 1531 C CA . LYS A 1 196 ? 27.172 -19.562 -11.102 1 97.62 196 LYS A CA 1
ATOM 1532 C C . LYS A 1 196 ? 26.078 -18.5 -11.188 1 97.62 196 LYS A C 1
ATOM 1534 O O . LYS A 1 196 ? 25.859 -17.734 -10.242 1 97.62 196 LYS A O 1
ATOM 1539 N N . ARG A 1 197 ? 25.438 -18.5 -12.305 1 97.88 197 ARG A N 1
ATOM 1540 C CA . ARG A 1 197 ? 24.359 -17.531 -12.523 1 97.88 197 ARG A CA 1
ATOM 1541 C C . ARG A 1 197 ? 23.109 -18.219 -13.055 1 97.88 197 ARG A C 1
ATOM 1543 O O . ARG A 1 197 ? 23.156 -18.906 -14.078 1 97.88 197 ARG A O 1
ATOM 1550 N N . LEU A 1 198 ? 22.031 -18.016 -12.352 1 96.44 198 LEU A N 1
ATOM 1551 C CA . LEU A 1 198 ? 20.75 -18.562 -12.766 1 96.44 198 LEU A CA 1
ATOM 1552 C C . LEU A 1 198 ? 19.703 -17.438 -12.914 1 96.44 198 LEU A C 1
ATOM 1554 O O . LEU A 1 198 ? 19.469 -16.688 -11.969 1 96.44 198 LEU A O 1
ATOM 1558 N N . ASP A 1 199 ? 19.125 -17.359 -14.078 1 96.44 199 ASP A N 1
ATOM 1559 C CA . ASP A 1 199 ? 18.078 -16.375 -14.328 1 96.44 199 ASP A CA 1
ATOM 1560 C C . ASP A 1 199 ? 16.766 -17.047 -14.68 1 96.44 199 ASP A C 1
ATOM 1562 O O . ASP A 1 199 ? 16.625 -17.625 -15.766 1 96.44 199 ASP A O 1
ATOM 1566 N N . ILE A 1 200 ? 15.875 -17.031 -13.797 1 93.5 200 ILE A N 1
ATOM 1567 C CA . ILE A 1 200 ? 14.539 -17.594 -14 1 93.5 200 ILE A CA 1
ATOM 1568 C C . ILE A 1 200 ? 13.484 -16.531 -13.742 1 93.5 200 ILE A C 1
ATOM 1570 O O . ILE A 1 200 ? 12.375 -16.828 -13.305 1 93.5 200 ILE A O 1
ATOM 1574 N N . ALA A 1 201 ? 13.812 -15.336 -14.07 1 91.44 201 ALA A N 1
ATOM 1575 C CA . ALA A 1 201 ? 12.945 -14.188 -13.773 1 91.44 201 ALA A CA 1
ATOM 1576 C C . ALA A 1 201 ? 11.789 -14.109 -14.766 1 91.44 201 ALA A C 1
ATOM 1578 O O . ALA A 1 201 ? 11.797 -14.781 -15.797 1 91.44 201 ALA A O 1
ATOM 1579 N N . SER A 1 202 ? 10.719 -13.359 -14.422 1 87.12 202 SER A N 1
ATOM 1580 C CA . SER A 1 202 ? 9.578 -13.039 -15.281 1 87.12 202 SER A CA 1
ATOM 1581 C C . SER A 1 202 ? 8.781 -14.289 -15.633 1 87.12 202 SER A C 1
ATOM 1583 O O . SER A 1 202 ? 8.227 -14.391 -16.734 1 87.12 202 SER A O 1
ATOM 1585 N N . ASN A 1 203 ? 8.984 -15.305 -14.859 1 89.44 203 ASN A N 1
ATOM 1586 C CA . ASN A 1 203 ? 8.078 -16.453 -14.922 1 89.44 203 ASN A CA 1
ATOM 1587 C C . ASN A 1 203 ? 6.945 -16.328 -13.914 1 89.44 203 ASN A C 1
ATOM 1589 O O . ASN A 1 203 ? 6.777 -15.273 -13.281 1 89.44 203 ASN A O 1
ATOM 1593 N N . ARG A 1 204 ? 6.113 -17.391 -13.828 1 82.56 204 ARG A N 1
ATOM 1594 C CA . ARG A 1 204 ? 4.93 -17.312 -12.984 1 82.56 204 ARG A CA 1
ATOM 1595 C C . ARG A 1 204 ? 5.066 -18.234 -11.773 1 82.56 204 ARG A C 1
ATOM 1597 O O . ARG A 1 204 ? 4.109 -18.906 -11.375 1 82.56 204 ARG A O 1
ATOM 1604 N N . LEU A 1 205 ? 6.312 -18.234 -11.266 1 85.25 205 LEU A N 1
ATOM 1605 C CA . LEU A 1 205 ? 6.602 -19.125 -10.141 1 85.25 205 LEU A CA 1
ATOM 1606 C C . LEU A 1 205 ? 6.16 -18.5 -8.828 1 85.25 205 LEU A C 1
ATOM 1608 O O . LEU A 1 205 ? 6.141 -17.266 -8.695 1 85.25 205 LEU A O 1
ATOM 1612 N N . ILE A 1 206 ? 5.836 -19.406 -7.926 1 80.12 206 ILE A N 1
ATOM 1613 C CA . ILE A 1 206 ? 5.488 -18.938 -6.59 1 80.12 206 ILE A CA 1
ATOM 1614 C C . ILE A 1 206 ? 6.598 -19.312 -5.605 1 80.12 206 ILE A C 1
ATOM 1616 O O . ILE A 1 206 ? 7.434 -20.172 -5.902 1 80.12 206 ILE A O 1
ATOM 1620 N N . ALA A 1 207 ? 6.586 -18.562 -4.453 1 77.94 207 ALA A N 1
ATOM 1621 C CA . ALA A 1 207 ? 7.531 -18.906 -3.391 1 77.94 207 ALA A CA 1
ATOM 1622 C C . ALA A 1 207 ? 7.078 -20.156 -2.641 1 77.94 207 ALA A C 1
ATOM 1624 O O . ALA A 1 207 ? 6.527 -20.047 -1.541 1 77.94 207 ALA A O 1
ATOM 1625 N N . ALA A 1 208 ? 7.301 -21.266 -3.338 1 73.5 208 ALA A N 1
ATOM 1626 C CA . ALA A 1 208 ? 6.93 -22.562 -2.766 1 73.5 208 ALA A CA 1
ATOM 1627 C C . ALA A 1 208 ? 8.156 -23.422 -2.529 1 73.5 208 ALA A C 1
ATOM 1629 O O . ALA A 1 208 ? 9.273 -22.922 -2.426 1 73.5 208 ALA A O 1
ATOM 1630 N N . LYS A 1 209 ? 7.957 -24.672 -2.408 1 73.38 209 LYS A N 1
ATOM 1631 C CA . LYS A 1 209 ? 9.023 -25.609 -2.055 1 73.38 209 LYS A CA 1
ATOM 1632 C C . LYS A 1 209 ? 10.102 -25.641 -3.133 1 73.38 209 LYS A C 1
ATOM 1634 O O . LYS A 1 209 ? 11.219 -26.109 -2.887 1 73.38 209 LYS A O 1
ATOM 1639 N N . TYR A 1 210 ? 9.758 -24.953 -4.289 1 74.44 210 TYR A N 1
ATOM 1640 C CA . TYR A 1 210 ? 10.742 -24.906 -5.359 1 74.44 210 TYR A CA 1
ATOM 1641 C C . TYR A 1 210 ? 11.945 -24.062 -4.961 1 74.44 210 TYR A C 1
ATOM 1643 O O . TYR A 1 210 ? 13.062 -24.312 -5.418 1 74.44 210 TYR A O 1
ATOM 1651 N N . VAL A 1 211 ? 11.727 -23.156 -4.078 1 76.94 211 VAL A N 1
ATOM 1652 C CA . VAL A 1 211 ? 12.773 -22.219 -3.68 1 76.94 211 VAL A CA 1
ATOM 1653 C C . VAL A 1 211 ? 13.859 -22.953 -2.898 1 76.94 211 VAL A C 1
ATOM 1655 O O . VAL A 1 211 ? 15.039 -22.609 -2.975 1 76.94 211 VAL A O 1
ATOM 1658 N N . LEU A 1 212 ? 13.438 -24 -2.318 1 78.06 212 LEU A N 1
ATOM 1659 C CA . LEU A 1 212 ? 14.383 -24.797 -1.536 1 78.06 212 LEU A CA 1
ATOM 1660 C C . LEU A 1 212 ? 15.375 -25.516 -2.445 1 78.06 212 LEU A C 1
ATOM 1662 O O . LEU A 1 212 ? 16.484 -25.828 -2.029 1 78.06 212 LEU A O 1
ATOM 1666 N N . GLU A 1 213 ? 14.992 -25.703 -3.643 1 83.06 213 GLU A N 1
ATOM 1667 C CA . GLU A 1 213 ? 15.859 -26.406 -4.59 1 83.06 213 GLU A CA 1
ATOM 1668 C C . GLU A 1 213 ? 17.031 -25.516 -5.023 1 83.06 213 GLU A C 1
ATOM 1670 O O . GLU A 1 213 ? 18.016 -26.016 -5.559 1 83.06 213 GLU A O 1
ATOM 1675 N N . TYR A 1 214 ? 16.922 -24.281 -4.797 1 85.44 214 TYR A N 1
ATOM 1676 C CA . TYR A 1 214 ? 18.016 -23.391 -5.148 1 85.44 214 TYR A CA 1
ATOM 1677 C C . TYR A 1 214 ? 19.281 -23.734 -4.387 1 85.44 214 TYR A C 1
ATOM 1679 O O . TYR A 1 214 ? 20.391 -23.516 -4.871 1 85.44 214 TYR A O 1
ATOM 1687 N N . THR A 1 215 ? 19.078 -24.312 -3.234 1 85.19 215 THR A N 1
ATOM 1688 C CA . THR A 1 215 ? 20.219 -24.656 -2.381 1 85.19 215 THR A CA 1
ATOM 1689 C C . THR A 1 215 ? 21.016 -25.797 -2.979 1 85.19 215 THR A C 1
ATOM 1691 O O . THR A 1 215 ? 22.172 -26.031 -2.584 1 85.19 215 THR A O 1
ATOM 1694 N N . THR A 1 216 ? 20.406 -26.5 -3.936 1 85.56 216 THR A N 1
ATOM 1695 C CA . THR A 1 216 ? 21.109 -27.594 -4.578 1 85.56 216 THR A CA 1
ATOM 1696 C C . THR A 1 216 ? 22.172 -27.078 -5.543 1 85.56 216 THR A C 1
ATOM 1698 O O . THR A 1 216 ? 23.062 -27.828 -5.961 1 85.56 216 THR A O 1
ATOM 1701 N N . LEU A 1 217 ? 22.031 -25.828 -5.891 1 89.56 217 LEU A N 1
ATOM 1702 C CA . LEU A 1 217 ? 23.047 -25.188 -6.727 1 89.56 217 LEU A CA 1
ATOM 1703 C C . LEU A 1 217 ? 24.234 -24.734 -5.891 1 89.56 217 LEU A C 1
ATOM 1705 O O . LEU A 1 217 ? 24.312 -23.562 -5.52 1 89.56 217 LEU A O 1
ATOM 1709 N N . ALA A 1 218 ? 25.156 -25.578 -5.723 1 87.31 218 ALA A N 1
ATOM 1710 C CA . ALA A 1 218 ? 26.219 -25.469 -4.711 1 87.31 218 ALA A CA 1
ATOM 1711 C C . ALA A 1 218 ? 27.094 -24.266 -4.973 1 87.31 218 ALA A C 1
ATOM 1713 O O . ALA A 1 218 ? 27.609 -23.641 -4.035 1 87.31 218 ALA A O 1
ATOM 1714 N N . HIS A 1 219 ? 27.266 -23.812 -6.215 1 94.12 219 HIS A N 1
ATOM 1715 C CA . HIS A 1 219 ? 28.234 -22.75 -6.5 1 94.12 219 HIS A CA 1
ATOM 1716 C C . HIS A 1 219 ? 27.562 -21.531 -7.102 1 94.12 219 HIS A C 1
ATOM 1718 O O . HIS A 1 219 ? 28.234 -20.672 -7.68 1 94.12 219 HIS A O 1
ATOM 1724 N N . VAL A 1 220 ? 26.266 -21.438 -6.922 1 96 220 VAL A N 1
ATOM 1725 C CA . VAL A 1 220 ? 25.531 -20.328 -7.523 1 96 220 VAL A CA 1
ATOM 1726 C C . VAL A 1 220 ? 25.875 -19.031 -6.789 1 96 220 VAL A C 1
ATOM 1728 O O . VAL A 1 220 ? 25.891 -19 -5.559 1 96 220 VAL A O 1
ATOM 1731 N N . GLU A 1 221 ? 26.172 -18.016 -7.574 1 98 221 GLU A N 1
ATOM 1732 C CA . GLU A 1 221 ? 26.547 -16.719 -7.008 1 98 221 GLU A CA 1
ATOM 1733 C C . GLU A 1 221 ? 25.453 -15.688 -7.207 1 98 221 GLU A C 1
ATOM 1735 O O . GLU A 1 221 ? 25.312 -14.758 -6.41 1 98 221 GLU A O 1
ATOM 1740 N N . VAL A 1 222 ? 24.797 -15.836 -8.305 1 97.94 222 VAL A N 1
ATOM 1741 C CA . VAL A 1 222 ? 23.734 -14.875 -8.625 1 97.94 222 VAL A CA 1
ATOM 1742 C C . VAL A 1 222 ? 22.453 -15.625 -8.992 1 97.94 222 VAL A C 1
ATOM 1744 O O . VAL A 1 222 ? 22.469 -16.516 -9.836 1 97.94 222 VAL A O 1
ATOM 1747 N N . ILE A 1 223 ? 21.375 -15.273 -8.359 1 95.38 223 ILE A N 1
ATOM 1748 C CA . ILE A 1 223 ? 20.062 -15.805 -8.711 1 95.38 223 ILE A CA 1
ATOM 1749 C C . ILE A 1 223 ? 19.109 -14.656 -9.016 1 95.38 223 ILE A C 1
ATOM 1751 O O . ILE A 1 223 ? 19 -13.711 -8.227 1 95.38 223 ILE A O 1
ATOM 1755 N N . ASN A 1 224 ? 18.531 -14.672 -10.148 1 95.12 224 ASN A N 1
ATOM 1756 C CA . ASN A 1 224 ? 17.438 -13.781 -10.531 1 95.12 224 ASN A CA 1
ATOM 1757 C C . ASN A 1 224 ? 16.125 -14.539 -10.672 1 95.12 224 ASN A C 1
ATOM 1759 O O . ASN A 1 224 ? 15.891 -15.227 -11.672 1 95.12 224 ASN A O 1
ATOM 1763 N N . ALA A 1 225 ? 15.328 -14.406 -9.641 1 88.06 225 ALA A N 1
ATOM 1764 C CA . ALA A 1 225 ? 14.102 -15.195 -9.617 1 88.06 225 ALA A CA 1
ATOM 1765 C C . ALA A 1 225 ? 12.883 -14.312 -9.398 1 88.06 225 ALA A C 1
ATOM 1767 O O . ALA A 1 225 ? 12.992 -13.203 -8.859 1 88.06 225 ALA A O 1
ATOM 1768 N N . SER A 1 226 ? 11.812 -14.672 -10.039 1 77.56 226 SER A N 1
ATOM 1769 C CA . SER A 1 226 ? 10.5 -14.078 -9.766 1 77.56 226 SER A CA 1
ATOM 1770 C C . SER A 1 226 ? 9.641 -15.016 -8.922 1 77.56 226 SER A C 1
ATOM 1772 O O . SER A 1 226 ? 9.305 -16.125 -9.367 1 77.56 226 SER A O 1
ATOM 1774 N N . LEU A 1 227 ? 9.508 -14.672 -7.629 1 75.38 227 LEU A N 1
ATOM 1775 C CA . LEU A 1 227 ? 8.711 -15.484 -6.723 1 75.38 227 LEU A CA 1
ATOM 1776 C C . LEU A 1 227 ? 7.445 -14.742 -6.301 1 75.38 227 LEU A C 1
ATOM 1778 O O . LEU A 1 227 ? 7.516 -13.617 -5.809 1 75.38 227 LEU A O 1
ATOM 1782 N N . ARG A 1 228 ? 6.473 -15.406 -6.688 1 74.81 228 ARG A N 1
ATOM 1783 C CA . ARG A 1 228 ? 5.207 -14.773 -6.332 1 74.81 228 ARG A CA 1
ATOM 1784 C C . ARG A 1 228 ? 4.676 -15.32 -5.012 1 74.81 228 ARG A C 1
ATOM 1786 O O . ARG A 1 228 ? 5.207 -16.297 -4.477 1 74.81 228 ARG A O 1
ATOM 1793 N N . ASN A 1 229 ? 3.77 -14.727 -4.434 1 67.25 229 ASN A N 1
ATOM 1794 C CA . ASN A 1 229 ? 2.994 -15.148 -3.271 1 67.25 229 ASN A CA 1
ATOM 1795 C C . ASN A 1 229 ? 3.82 -15.078 -1.99 1 67.25 229 ASN A C 1
ATOM 1797 O O . ASN A 1 229 ? 4.984 -14.68 -2.018 1 67.25 229 ASN A O 1
ATOM 1801 N N . SER A 1 230 ? 3.113 -15.406 -0.915 1 63.78 230 SER A N 1
ATOM 1802 C CA . SER A 1 230 ? 3.725 -15.375 0.409 1 63.78 230 SER A CA 1
ATOM 1803 C C . SER A 1 230 ? 4.566 -16.625 0.663 1 63.78 230 SER A C 1
ATOM 1805 O O . SER A 1 230 ? 4.121 -17.734 0.397 1 63.78 230 SER A O 1
ATOM 1807 N N . PRO A 1 231 ? 5.855 -16.312 0.908 1 56.38 231 PRO A N 1
ATOM 1808 C CA . PRO A 1 231 ? 6.652 -17.5 1.24 1 56.38 231 PRO A CA 1
ATOM 1809 C C . PRO A 1 231 ? 6.078 -18.281 2.416 1 56.38 231 PRO A C 1
ATOM 1811 O O . PRO A 1 231 ? 5.621 -17.688 3.395 1 56.38 231 PRO A O 1
ATOM 1814 N N . ALA A 1 232 ? 5.391 -19.375 2.16 1 53.19 232 ALA A N 1
ATOM 1815 C CA . ALA A 1 232 ? 4.863 -20.219 3.23 1 53.19 232 ALA A CA 1
ATOM 1816 C C . ALA A 1 232 ? 5.953 -20.562 4.242 1 53.19 232 ALA A C 1
ATOM 1818 O O . ALA A 1 232 ? 7.145 -20.5 3.93 1 53.19 232 ALA A O 1
ATOM 1819 N N . PRO A 1 233 ? 5.676 -20.719 5.617 1 48.22 233 PRO A N 1
ATOM 1820 C CA . PRO A 1 233 ? 6.621 -21.156 6.645 1 48.22 233 PRO A CA 1
ATOM 1821 C C . PRO A 1 233 ? 7.574 -22.234 6.141 1 48.22 233 PRO A C 1
ATOM 1823 O O . PRO A 1 233 ? 8.344 -22.797 6.926 1 48.22 233 PRO A O 1
ATOM 1826 N N . PHE A 1 234 ? 7.465 -22.625 4.98 1 48.66 234 PHE A N 1
ATOM 1827 C CA . PHE A 1 234 ? 8.008 -23.906 4.562 1 48.66 234 PHE A CA 1
ATOM 1828 C C . PHE A 1 234 ? 9.508 -23.797 4.297 1 48.66 234 PHE A C 1
ATOM 1830 O O . PHE A 1 234 ? 10.109 -24.719 3.736 1 48.66 234 PHE A O 1
ATOM 1837 N N . LEU A 1 235 ? 10.062 -22.672 4.629 1 53.06 235 LEU A N 1
ATOM 1838 C CA . LEU A 1 235 ? 11.406 -22.578 4.066 1 53.06 235 LEU A CA 1
ATOM 1839 C C . LEU A 1 235 ? 12.383 -23.453 4.836 1 53.06 235 LEU A C 1
ATOM 1841 O O . LEU A 1 235 ? 13.453 -23 5.242 1 53.06 235 LEU A O 1
ATOM 1845 N N . THR A 1 236 ? 11.695 -24.578 5.395 1 52.47 236 THR A N 1
ATOM 1846 C CA . THR A 1 236 ? 12.695 -25.406 6.059 1 52.47 236 THR A CA 1
ATOM 1847 C C . THR A 1 236 ? 13.594 -26.094 5.031 1 52.47 236 THR A C 1
ATOM 1849 O O . THR A 1 236 ? 13.219 -26.234 3.867 1 52.47 236 THR A O 1
ATOM 1852 N N . SER A 1 237 ? 14.789 -26.531 5.434 1 51.09 237 SER A N 1
ATOM 1853 C CA . SER A 1 237 ? 15.922 -27.062 4.684 1 51.09 237 SER A CA 1
ATOM 1854 C C . SER A 1 237 ? 15.523 -28.297 3.887 1 51.09 237 SER A C 1
ATOM 1856 O O . SER A 1 237 ? 14.75 -29.125 4.367 1 51.09 237 SER A O 1
ATOM 1858 N N . LEU A 1 238 ? 15.414 -28.188 2.512 1 54.59 238 LEU A N 1
ATOM 1859 C CA . LEU A 1 238 ? 15.258 -29.391 1.688 1 54.59 238 LEU A CA 1
ATOM 1860 C C . LEU A 1 238 ? 16.609 -30.062 1.446 1 54.59 238 LEU A C 1
ATOM 1862 O O . LEU A 1 238 ? 17.547 -29.422 0.959 1 54.59 238 LEU A O 1
ATOM 1866 N N . ALA A 1 239 ? 17.062 -31.078 2.217 1 52.5 239 ALA A N 1
ATOM 1867 C CA . ALA A 1 239 ? 18.328 -31.75 1.925 1 52.5 239 ALA A CA 1
ATOM 1868 C C . ALA A 1 239 ? 18.297 -32.406 0.553 1 52.5 239 ALA A C 1
ATOM 1870 O O . ALA A 1 239 ? 19.312 -32.469 -0.153 1 52.5 239 ALA A O 1
ATOM 1871 N N . ARG A 1 240 ? 17.188 -33.156 0.168 1 62 240 ARG A N 1
ATOM 1872 C CA . ARG A 1 240 ? 17.141 -34 -1.025 1 62 240 ARG A CA 1
ATOM 1873 C C . ARG A 1 240 ? 15.914 -33.688 -1.867 1 62 240 ARG A C 1
ATOM 1875 O O . ARG A 1 240 ? 15.023 -32.969 -1.428 1 62 240 ARG A O 1
ATOM 1882 N N . CYS A 1 241 ? 16.141 -33.906 -3.268 1 67 241 CYS A N 1
ATOM 1883 C CA . CYS A 1 241 ? 15 -33.844 -4.16 1 67 241 CYS A CA 1
ATOM 1884 C C . CYS A 1 241 ? 13.812 -34.625 -3.602 1 67 241 CYS A C 1
ATOM 1886 O O . CYS A 1 241 ? 13.93 -35.812 -3.318 1 67 241 CYS A O 1
ATOM 1888 N N . GLU A 1 242 ? 12.867 -33.875 -3.055 1 66.06 242 GLU A N 1
ATOM 1889 C CA . GLU A 1 242 ? 11.672 -34.531 -2.568 1 66.06 242 GLU A CA 1
ATOM 1890 C C . GLU A 1 242 ? 10.594 -34.594 -3.648 1 66.06 242 GLU A C 1
ATOM 1892 O O . GLU A 1 242 ? 10.195 -33.562 -4.191 1 66.06 242 GLU A O 1
ATOM 1897 N N . GLU A 1 243 ? 10.289 -35.875 -4.184 1 61.72 243 GLU A N 1
ATOM 1898 C CA . GLU A 1 243 ? 9.266 -36.094 -5.199 1 61.72 243 GLU A CA 1
ATOM 1899 C C . GLU A 1 243 ? 7.883 -35.719 -4.684 1 61.72 243 GLU A C 1
ATOM 1901 O O . GLU A 1 243 ? 7.672 -35.594 -3.475 1 61.72 243 GLU A O 1
ATOM 1906 N N . ASN A 1 244 ? 7.051 -35.094 -5.594 1 59 244 ASN A N 1
ATOM 1907 C CA . ASN A 1 244 ? 5.68 -34.75 -5.23 1 59 244 ASN A CA 1
ATOM 1908 C C . ASN A 1 244 ? 4.93 -35.969 -4.676 1 59 244 ASN A C 1
ATOM 1910 O O . ASN A 1 244 ? 4.875 -37 -5.32 1 59 244 ASN A O 1
ATOM 1914 N N . LEU A 1 245 ? 4.641 -35.969 -3.441 1 52.66 245 LEU A N 1
ATOM 1915 C CA . LEU A 1 245 ? 4.004 -37.094 -2.791 1 52.66 245 LEU A CA 1
ATOM 1916 C C . LEU A 1 245 ? 2.607 -37.344 -3.357 1 52.66 245 LEU A C 1
ATOM 1918 O O . LEU A 1 245 ? 2.018 -38.406 -3.141 1 52.66 245 LEU A O 1
ATOM 1922 N N . ASP A 1 246 ? 1.946 -36.344 -3.904 1 54.12 246 ASP A N 1
ATOM 1923 C CA . ASP A 1 246 ? 0.549 -36.562 -4.262 1 54.12 246 ASP A CA 1
ATOM 1924 C C . ASP A 1 246 ? 0.436 -37.406 -5.531 1 54.12 246 ASP A C 1
ATOM 1926 O O . ASP A 1 246 ? -0.668 -37.656 -6.02 1 54.12 246 ASP A O 1
ATOM 1930 N N . THR A 1 247 ? 1.539 -37.562 -6.281 1 48.72 247 THR A N 1
ATOM 1931 C CA . THR A 1 247 ? 1.32 -38.25 -7.535 1 48.72 247 THR A CA 1
ATOM 1932 C C . THR A 1 247 ? 1.031 -39.75 -7.273 1 48.72 247 THR A C 1
ATOM 1934 O O . THR A 1 247 ? 0.36 -40.406 -8.07 1 48.72 247 THR A O 1
ATOM 1937 N N . SER A 1 248 ? 2.035 -40.562 -6.609 1 44 248 SER A N 1
ATOM 1938 C CA . SER A 1 248 ? 1.999 -42.031 -6.715 1 44 248 SER A CA 1
ATOM 1939 C C . SER A 1 248 ? 0.971 -42.625 -5.758 1 44 248 SER A C 1
ATOM 1941 O O . SER A 1 248 ? 0.609 -42 -4.758 1 44 248 SER A O 1
ATOM 1943 N N . GLU A 1 249 ? 0.172 -43.625 -6.145 1 46.28 249 GLU A N 1
ATOM 1944 C CA . GLU A 1 249 ? -0.694 -44.531 -5.43 1 46.28 249 GLU A CA 1
ATOM 1945 C C . GLU A 1 249 ? -0.229 -44.719 -3.988 1 46.28 249 GLU A C 1
ATOM 1947 O O . GLU A 1 249 ? -1.001 -45.188 -3.133 1 46.28 249 GLU A O 1
ATOM 1952 N N . ASN A 1 250 ? 1.054 -44.531 -3.684 1 42.22 250 ASN A N 1
ATOM 1953 C CA . ASN A 1 250 ? 1.571 -44.812 -2.348 1 42.22 250 ASN A CA 1
ATOM 1954 C C . ASN A 1 250 ? 1.827 -43.5 -1.57 1 42.22 250 ASN A C 1
ATOM 1956 O O . ASN A 1 250 ? 2.799 -42.812 -1.837 1 42.22 250 ASN A O 1
ATOM 1960 N N . TYR A 1 251 ? 0.806 -42.906 -1.059 1 43.53 251 TYR A N 1
ATOM 1961 C CA . TYR A 1 251 ? 0.885 -41.781 -0.155 1 43.53 251 TYR A CA 1
ATOM 1962 C C . TYR A 1 251 ? 1.901 -42.031 0.953 1 43.53 251 TYR A C 1
ATOM 1964 O O . TYR A 1 251 ? 1.689 -42.875 1.818 1 43.53 251 TYR A O 1
ATOM 1972 N N . ASN A 1 252 ? 3.148 -41.875 0.755 1 44.31 252 ASN A N 1
ATOM 1973 C CA . ASN A 1 252 ? 4.004 -41.906 1.938 1 44.31 252 ASN A CA 1
ATOM 1974 C C . ASN A 1 252 ? 3.822 -40.656 2.777 1 44.31 252 ASN A C 1
ATOM 1976 O O . ASN A 1 252 ? 3.646 -39.562 2.234 1 44.31 252 ASN A O 1
ATOM 1980 N N . ASP A 1 253 ? 3.385 -40.812 4.07 1 45.94 253 ASP A N 1
ATOM 1981 C CA . ASP A 1 253 ? 3.242 -39.844 5.16 1 45.94 253 ASP A CA 1
ATOM 1982 C C . ASP A 1 253 ? 4.324 -38.781 5.094 1 45.94 253 ASP A C 1
ATOM 1984 O O . ASP A 1 253 ? 5.516 -39.094 5.168 1 45.94 253 ASP A O 1
ATOM 1988 N N . ASP A 1 254 ? 4.133 -37.875 4.391 1 46.44 254 ASP A N 1
ATOM 1989 C CA . ASP A 1 254 ? 5.066 -36.781 4.559 1 46.44 254 ASP A CA 1
ATOM 1990 C C . ASP A 1 254 ? 5.109 -36.312 6.012 1 46.44 254 ASP A C 1
ATOM 1992 O O . ASP A 1 254 ? 4.117 -35.781 6.527 1 46.44 254 ASP A O 1
ATOM 1996 N N . ASN A 1 255 ? 5.84 -36.875 6.855 1 46.59 255 ASN A N 1
ATOM 1997 C CA . ASN A 1 255 ? 6.074 -36.406 8.219 1 46.59 255 ASN A CA 1
ATOM 1998 C C . ASN A 1 255 ? 5.98 -34.906 8.328 1 46.59 255 ASN A C 1
ATOM 2000 O O . ASN A 1 255 ? 5.801 -34.375 9.422 1 46.59 255 ASN A O 1
ATOM 2004 N N . LEU A 1 256 ? 6.16 -34.25 7.277 1 49.81 256 LEU A N 1
ATOM 2005 C CA . LEU A 1 256 ? 6.305 -32.812 7.391 1 49.81 256 LEU A CA 1
ATOM 2006 C C . LEU A 1 256 ? 4.949 -32.094 7.309 1 49.81 256 LEU A C 1
ATOM 2008 O O . LEU A 1 256 ? 4.859 -30.875 7.43 1 49.81 256 LEU A O 1
ATOM 2012 N N . CYS A 1 257 ? 3.922 -32.781 6.914 1 55.28 257 CYS A N 1
ATOM 2013 C CA . CYS A 1 257 ? 2.629 -32.125 6.781 1 55.28 257 CYS A CA 1
ATOM 2014 C C . CYS A 1 257 ? 2.166 -31.562 8.125 1 55.28 257 CYS A C 1
ATOM 2016 O O . CYS A 1 257 ? 1.37 -30.625 8.164 1 55.28 257 CYS A O 1
ATOM 2018 N N . HIS A 1 258 ? 2.549 -32.156 9.195 1 50.41 258 HIS A N 1
ATOM 2019 C CA . HIS A 1 258 ? 1.968 -31.766 10.477 1 50.41 258 HIS A CA 1
ATOM 2020 C C . HIS A 1 258 ? 2.59 -30.484 11.016 1 50.41 258 HIS A C 1
ATOM 2022 O O . HIS A 1 258 ? 2.119 -29.938 12.008 1 50.41 258 HIS A O 1
ATOM 2028 N N . VAL A 1 259 ? 3.551 -30.062 10.391 1 46.59 259 VAL A N 1
ATOM 2029 C CA . VAL A 1 259 ? 4.219 -28.953 11.062 1 46.59 259 VAL A CA 1
ATOM 2030 C C . VAL A 1 259 ? 3.588 -27.625 10.625 1 46.59 259 VAL A C 1
ATOM 2032 O O . VAL A 1 259 ? 4.148 -26.562 10.867 1 46.59 259 VAL A O 1
ATOM 2035 N N . ALA A 1 260 ? 2.566 -27.641 9.906 1 48.03 260 ALA A N 1
ATOM 2036 C CA . ALA A 1 260 ? 2.213 -26.328 9.391 1 48.03 260 ALA A CA 1
ATOM 2037 C C . ALA A 1 260 ? 1.635 -25.438 10.492 1 48.03 260 ALA A C 1
ATOM 2039 O O . ALA A 1 260 ? 0.419 -25.406 10.695 1 48.03 260 ALA A O 1
ATOM 2040 N N . ARG A 1 261 ? 2.094 -25.422 11.609 1 44.22 261 ARG A N 1
ATOM 2041 C CA . ARG A 1 261 ? 1.553 -24.453 12.547 1 44.22 261 ARG A CA 1
ATOM 2042 C C . ARG A 1 261 ? 1.546 -23.047 11.938 1 44.22 261 ARG A C 1
ATOM 2044 O O . ARG A 1 261 ? 2.529 -22.641 11.32 1 44.22 261 ARG A O 1
ATOM 2051 N N . PRO A 1 262 ? 0.372 -22.516 11.828 1 45.78 262 PRO A N 1
ATOM 2052 C CA . PRO A 1 262 ? 0.31 -21.125 11.406 1 45.78 262 PRO A CA 1
ATOM 2053 C C . PRO A 1 262 ? 1.354 -20.25 12.094 1 45.78 262 PRO A C 1
ATOM 2055 O O . PRO A 1 262 ? 1.479 -20.281 13.32 1 45.78 262 PRO A O 1
ATOM 2058 N N . TYR A 1 263 ? 2.441 -19.969 11.516 1 45.34 263 TYR A N 1
ATOM 2059 C CA . TYR A 1 263 ? 3.553 -19.141 11.969 1 45.34 263 TYR A CA 1
ATOM 2060 C C . TYR A 1 263 ? 3.049 -17.828 12.555 1 45.34 263 TYR A C 1
ATOM 2062 O O . TYR A 1 263 ? 3.768 -16.828 12.555 1 45.34 263 TYR A O 1
ATOM 2070 N N . SER A 1 264 ? 1.864 -17.688 12.766 1 44.94 264 SER A N 1
ATOM 2071 C CA . SER A 1 264 ? 1.464 -16.375 13.273 1 44.94 264 SER A CA 1
ATOM 2072 C C . SER A 1 264 ? 2.107 -16.094 14.625 1 44.94 264 SER A C 1
ATOM 2074 O O . SER A 1 264 ? 1.858 -15.047 15.227 1 44.94 264 SER A O 1
ATOM 2076 N N . SER A 1 265 ? 2.66 -17.062 15.289 1 46.28 265 SER A N 1
ATOM 2077 C CA . SER A 1 265 ? 3.039 -16.656 16.641 1 46.28 265 SER A CA 1
ATOM 2078 C C . SER A 1 265 ? 4.293 -15.789 16.625 1 46.28 265 SER A C 1
ATOM 2080 O O . SER A 1 265 ? 5.25 -16.094 15.906 1 46.28 265 SER A O 1
ATOM 2082 N N . SER A 1 266 ? 4.211 -14.586 17.016 1 51.41 266 SER A N 1
ATOM 2083 C CA . SER A 1 266 ? 5.184 -13.516 17.219 1 51.41 266 SER A CA 1
ATOM 2084 C C . SER A 1 266 ? 6.535 -14.07 17.641 1 51.41 266 SER A C 1
ATOM 2086 O O . SER A 1 266 ? 7.574 -13.445 17.406 1 51.41 266 SER A O 1
ATOM 2088 N N . ASN A 1 267 ? 6.637 -15.336 18.266 1 58.03 267 ASN A N 1
ATOM 2089 C CA . ASN A 1 267 ? 7.887 -15.672 18.938 1 58.03 267 ASN A CA 1
ATOM 2090 C C . ASN A 1 267 ? 8.672 -16.719 18.156 1 58.03 267 ASN A C 1
ATOM 2092 O O . ASN A 1 267 ? 9.727 -17.172 18.609 1 58.03 267 ASN A O 1
ATOM 2096 N N . TRP A 1 268 ? 8.195 -17.172 17.047 1 64.88 268 TRP A N 1
ATOM 2097 C CA . TRP A 1 268 ? 8.961 -18.25 16.438 1 64.88 268 TRP A CA 1
ATOM 2098 C C . TRP A 1 268 ? 9.969 -17.703 15.438 1 64.88 268 TRP A C 1
ATOM 2100 O O . TRP A 1 268 ? 9.633 -16.859 14.602 1 64.88 268 TRP A O 1
ATOM 2110 N N . LEU A 1 269 ? 11.273 -18.125 15.727 1 75.19 269 LEU A N 1
ATOM 2111 C CA . LEU A 1 269 ? 12.375 -17.766 14.836 1 75.19 269 LEU A CA 1
ATOM 2112 C C . LEU A 1 269 ? 12.43 -18.719 13.648 1 75.19 269 LEU A C 1
ATOM 2114 O O . LEU A 1 269 ? 12.57 -19.938 13.82 1 75.19 269 LEU A O 1
ATOM 2118 N N . ILE A 1 270 ? 12.203 -18.281 12.422 1 75.44 270 ILE A N 1
ATOM 2119 C CA . ILE A 1 270 ? 12.258 -19.062 11.195 1 75.44 270 ILE A CA 1
ATOM 2120 C C . ILE A 1 270 ? 13.695 -19.094 10.672 1 75.44 270 ILE A C 1
ATOM 2122 O O . ILE A 1 270 ? 14.352 -18.062 10.57 1 75.44 270 ILE A O 1
ATOM 2126 N N . SER A 1 271 ? 14.234 -20.297 10.438 1 81.56 271 SER A N 1
ATOM 2127 C CA . SER A 1 271 ? 15.562 -20.453 9.859 1 81.56 271 SER A CA 1
ATOM 2128 C C . SER A 1 271 ? 15.492 -20.703 8.359 1 81.56 271 SER A C 1
ATOM 2130 O O . SER A 1 271 ? 14.773 -21.594 7.906 1 81.56 271 SER A O 1
ATOM 2132 N N . ILE A 1 272 ? 16.188 -19.875 7.582 1 80.5 272 ILE A N 1
ATOM 2133 C CA . ILE A 1 272 ? 16.172 -19.953 6.125 1 80.5 272 ILE A CA 1
ATOM 2134 C C . ILE A 1 272 ? 17.562 -20.328 5.617 1 80.5 272 ILE A C 1
ATOM 2136 O O . ILE A 1 272 ? 18.562 -19.766 6.07 1 80.5 272 ILE A O 1
ATOM 2140 N N . THR A 1 273 ? 17.562 -21.312 4.723 1 83.44 273 THR A N 1
ATOM 2141 C CA . THR A 1 273 ? 18.828 -21.688 4.098 1 83.44 273 THR A CA 1
ATOM 2142 C C . THR A 1 273 ? 18.938 -21.094 2.693 1 83.44 273 THR A C 1
ATOM 2144 O O . THR A 1 273 ? 17.969 -21.125 1.929 1 83.44 273 THR A O 1
ATOM 2147 N N . VAL A 1 274 ? 20.125 -20.5 2.4 1 86.25 274 VAL A N 1
ATOM 2148 C CA . VAL A 1 274 ? 20.422 -20 1.063 1 86.25 274 VAL A CA 1
ATOM 2149 C C . VAL A 1 274 ? 21.672 -20.703 0.513 1 86.25 274 VAL A C 1
ATOM 2151 O O . VAL A 1 274 ? 22.453 -21.281 1.272 1 86.25 274 VAL A O 1
ATOM 2154 N N . PRO A 1 275 ? 21.781 -20.766 -0.828 1 89.81 275 PRO A N 1
ATOM 2155 C CA . PRO A 1 275 ? 22.984 -21.391 -1.385 1 89.81 275 PRO A CA 1
ATOM 2156 C C . PRO A 1 275 ? 24.266 -20.797 -0.808 1 89.81 275 PRO A C 1
ATOM 2158 O O . PRO A 1 275 ? 24.359 -19.578 -0.604 1 89.81 275 PRO A O 1
ATOM 2161 N N . ALA A 1 276 ? 25.234 -21.594 -0.564 1 89.38 276 ALA A N 1
ATOM 2162 C CA . ALA A 1 276 ? 26.422 -21.266 0.225 1 89.38 276 ALA A CA 1
ATOM 2163 C C . ALA A 1 276 ? 27.219 -20.141 -0.423 1 89.38 276 ALA A C 1
ATOM 2165 O O . ALA A 1 276 ? 27.828 -19.328 0.271 1 89.38 276 ALA A O 1
ATOM 2166 N N . PHE A 1 277 ? 27.156 -20.062 -1.762 1 94.62 277 PHE A N 1
ATOM 2167 C CA . PHE A 1 277 ? 28.016 -19.078 -2.434 1 94.62 277 PHE A CA 1
ATOM 2168 C C . PHE A 1 277 ? 27.188 -17.953 -3.037 1 94.62 277 PHE A C 1
ATOM 2170 O O . PHE A 1 277 ? 27.703 -17.156 -3.814 1 94.62 277 PHE A O 1
ATOM 2177 N N . LEU A 1 278 ? 25.906 -17.938 -2.645 1 95.62 278 LEU A N 1
ATOM 2178 C CA . LEU A 1 278 ? 25.031 -16.906 -3.191 1 95.62 278 LEU A CA 1
ATOM 2179 C C . LEU A 1 278 ? 25.469 -15.516 -2.725 1 95.62 278 LEU A C 1
ATOM 2181 O O . LEU A 1 278 ? 25.578 -15.266 -1.521 1 95.62 278 LEU A O 1
ATOM 2185 N N . ASP A 1 279 ? 25.75 -14.695 -3.707 1 97.69 279 ASP A N 1
ATOM 2186 C CA . ASP A 1 279 ? 26.234 -13.344 -3.418 1 97.69 279 ASP A CA 1
ATOM 2187 C C . ASP A 1 279 ? 25.141 -12.305 -3.66 1 97.69 279 ASP A C 1
ATOM 2189 O O . ASP A 1 279 ? 24.984 -11.367 -2.877 1 97.69 279 ASP A O 1
ATOM 2193 N N . THR A 1 280 ? 24.5 -12.492 -4.762 1 97.94 280 THR A N 1
ATOM 2194 C CA . THR A 1 280 ? 23.5 -11.516 -5.191 1 97.94 280 THR A CA 1
ATOM 2195 C C . THR A 1 280 ? 22.156 -12.195 -5.457 1 97.94 280 THR A C 1
ATOM 2197 O O . THR A 1 280 ? 22.094 -13.18 -6.195 1 97.94 280 THR A O 1
ATOM 2200 N N . LEU A 1 281 ? 21.141 -11.656 -4.852 1 94.88 281 LEU A N 1
ATOM 2201 C CA . LEU A 1 281 ? 19.781 -12.172 -5.043 1 94.88 281 LEU A CA 1
ATOM 2202 C C . LEU A 1 281 ? 18.875 -11.094 -5.613 1 94.88 281 LEU A C 1
ATOM 2204 O O . LEU A 1 281 ? 18.719 -10.023 -5.023 1 94.88 281 LEU A O 1
ATOM 2208 N N . TYR A 1 282 ? 18.328 -11.422 -6.762 1 94.81 282 TYR A N 1
ATOM 2209 C CA . TYR A 1 282 ? 17.312 -10.562 -7.375 1 94.81 282 TYR A CA 1
ATOM 2210 C C . TYR A 1 282 ? 15.93 -11.18 -7.273 1 94.81 282 TYR A C 1
ATOM 2212 O O . TYR A 1 282 ? 15.688 -12.266 -7.816 1 94.81 282 TYR A O 1
ATOM 2220 N N . VAL A 1 283 ? 15.078 -10.586 -6.535 1 90.38 283 VAL A N 1
ATOM 2221 C CA . VAL A 1 283 ? 13.672 -10.953 -6.488 1 90.38 283 VAL A CA 1
ATOM 2222 C C . VAL A 1 283 ? 12.805 -9.711 -6.707 1 90.38 283 VAL A C 1
ATOM 2224 O O . VAL A 1 283 ? 11.812 -9.508 -6 1 90.38 283 VAL A O 1
ATOM 2227 N N . ASN A 1 284 ? 13.195 -8.938 -7.586 1 87.69 284 ASN A N 1
ATOM 2228 C CA . ASN A 1 284 ? 12.516 -7.676 -7.848 1 87.69 284 ASN A CA 1
ATOM 2229 C C . ASN A 1 284 ? 11.336 -7.855 -8.789 1 87.69 284 ASN A C 1
ATOM 2231 O O . ASN A 1 284 ? 11.359 -8.727 -9.664 1 87.69 284 ASN A O 1
ATOM 2235 N N . SER A 1 285 ? 10.305 -7.168 -8.602 1 80.5 285 SER A N 1
ATOM 2236 C CA . SER A 1 285 ? 9.125 -7.125 -9.453 1 80.5 285 SER A CA 1
ATOM 2237 C C . SER A 1 285 ? 8.453 -8.492 -9.547 1 80.5 285 SER A C 1
ATOM 2239 O O . SER A 1 285 ? 8.047 -8.922 -10.625 1 80.5 285 SER A O 1
ATOM 2241 N N . SER A 1 286 ? 8.562 -9.25 -8.414 1 76 286 SER A N 1
ATOM 2242 C CA . SER A 1 286 ? 7.996 -10.594 -8.367 1 76 286 SER A CA 1
ATOM 2243 C C . SER A 1 286 ? 6.594 -10.586 -7.77 1 76 286 SER A C 1
ATOM 2245 O O . SER A 1 286 ? 5.922 -11.617 -7.734 1 76 286 SER A O 1
ATOM 2247 N N . LYS A 1 287 ? 6.109 -9.461 -7.348 1 73.44 287 LYS A N 1
ATOM 2248 C CA . LYS A 1 287 ? 4.789 -9.289 -6.75 1 73.44 287 LYS A CA 1
ATOM 2249 C C . LYS A 1 287 ? 4.633 -10.148 -5.5 1 73.44 287 LYS A C 1
ATOM 2251 O O . LYS A 1 287 ? 3.594 -10.781 -5.305 1 73.44 287 LYS A O 1
ATOM 2256 N N . ILE A 1 288 ? 5.695 -10.289 -4.75 1 78.25 288 ILE A N 1
ATOM 2257 C CA . ILE A 1 288 ? 5.684 -10.984 -3.469 1 78.25 288 ILE A CA 1
ATOM 2258 C C . ILE A 1 288 ? 4.801 -10.234 -2.479 1 78.25 288 ILE A C 1
ATOM 2260 O O . ILE A 1 288 ? 4.879 -9 -2.381 1 78.25 288 ILE A O 1
ATOM 2264 N N . PHE A 1 289 ? 3.91 -11 -1.921 1 78.19 289 PHE A N 1
ATOM 2265 C CA . PHE A 1 289 ? 3.096 -10.445 -0.848 1 78.19 289 PHE A CA 1
ATOM 2266 C C . PHE A 1 289 ? 3.508 -11.023 0.501 1 78.19 289 PHE A C 1
ATOM 2268 O O . PHE A 1 289 ? 3.197 -12.172 0.811 1 78.19 289 PHE A O 1
ATOM 2275 N N . SER A 1 290 ? 4.203 -10.109 1.249 1 80.19 290 SER A N 1
ATOM 2276 C CA . SER A 1 290 ? 4.734 -10.68 2.482 1 80.19 290 SER A CA 1
ATOM 2277 C C . SER A 1 290 ? 5.039 -9.594 3.506 1 80.19 290 SER A C 1
ATOM 2279 O O . SER A 1 290 ? 4.824 -8.406 3.244 1 80.19 290 SER A O 1
ATOM 2281 N N . GLN A 1 291 ? 5.434 -10.141 4.719 1 82.69 291 GLN A N 1
ATOM 2282 C CA . GLN A 1 291 ? 5.957 -9.312 5.797 1 82.69 291 GLN A CA 1
ATOM 2283 C C . GLN A 1 291 ? 7.332 -9.805 6.246 1 82.69 291 GLN A C 1
ATOM 2285 O O . GLN A 1 291 ? 7.625 -11 6.18 1 82.69 291 GLN A O 1
ATOM 2290 N N . VAL A 1 292 ? 8.125 -8.82 6.547 1 86 292 VAL A N 1
ATOM 2291 C CA . VAL A 1 292 ? 9.414 -9.219 7.113 1 86 292 VAL A CA 1
ATOM 2292 C C . VAL A 1 292 ? 9.258 -9.5 8.602 1 86 292 VAL A C 1
ATOM 2294 O O . VAL A 1 292 ? 9.047 -8.578 9.398 1 86 292 VAL A O 1
ATOM 2297 N N . LEU A 1 293 ? 9.312 -10.742 8.898 1 82.88 293 LEU A N 1
ATOM 2298 C CA . LEU A 1 293 ? 9.219 -11.18 10.281 1 82.88 293 LEU A CA 1
ATOM 2299 C C . LEU A 1 293 ? 10.594 -11.531 10.844 1 82.88 293 LEU A C 1
ATOM 2301 O O . LEU A 1 293 ? 11.602 -11.367 10.156 1 82.88 293 LEU A O 1
ATOM 2305 N N . LYS A 1 294 ? 10.562 -11.992 12.086 1 85.12 294 LYS A N 1
ATOM 2306 C CA . LYS A 1 294 ? 11.797 -12.469 12.711 1 85.12 294 LYS A CA 1
ATOM 2307 C C . LYS A 1 294 ? 12.305 -13.734 12.031 1 85.12 294 LYS A C 1
ATOM 2309 O O . LYS A 1 294 ? 11.562 -14.711 11.891 1 85.12 294 LYS A O 1
ATOM 2314 N N . PHE A 1 295 ? 13.547 -13.57 11.438 1 84.56 295 PHE A N 1
ATOM 2315 C CA . PHE A 1 295 ? 14.109 -14.766 10.82 1 84.56 295 PHE A CA 1
ATOM 2316 C C . PHE A 1 295 ? 15.625 -14.781 10.945 1 84.56 295 PHE A C 1
ATOM 2318 O O . PHE A 1 295 ? 16.234 -13.781 11.336 1 84.56 295 PHE A O 1
ATOM 2325 N N . LYS A 1 296 ? 16.172 -16 10.742 1 88.38 296 LYS A N 1
ATOM 2326 C CA . LYS A 1 296 ? 17.609 -16.203 10.766 1 88.38 296 LYS A CA 1
ATOM 2327 C C . LYS A 1 296 ? 18.094 -16.875 9.484 1 88.38 296 LYS A C 1
ATOM 2329 O O . LYS A 1 296 ? 17.625 -17.938 9.125 1 88.38 296 LYS A O 1
ATOM 2334 N N . LEU A 1 297 ? 18.969 -16.188 8.82 1 89.12 297 LEU A N 1
ATOM 2335 C CA . LEU A 1 297 ? 19.672 -16.828 7.715 1 89.12 297 LEU A CA 1
ATOM 2336 C C . LEU A 1 297 ? 20.828 -17.672 8.234 1 89.12 297 LEU A C 1
ATOM 2338 O O . LEU A 1 297 ? 21.656 -17.188 9.016 1 89.12 297 LEU A O 1
ATOM 2342 N N . LEU A 1 298 ? 20.859 -18.859 7.832 1 88.56 298 LEU A N 1
ATOM 2343 C CA . LEU A 1 298 ? 22 -19.703 8.172 1 88.56 298 LEU A CA 1
ATOM 2344 C C . LEU A 1 298 ? 23.266 -19.234 7.473 1 88.56 298 LEU A C 1
ATOM 2346 O O . LEU A 1 298 ? 23.219 -18.312 6.645 1 88.56 298 LEU A O 1
ATOM 2350 N N . PRO A 1 299 ? 24.359 -19.719 7.855 1 89.81 299 PRO A N 1
ATOM 2351 C CA . PRO A 1 299 ? 25.594 -19.188 7.285 1 89.81 299 PRO A CA 1
ATOM 2352 C C . PRO A 1 299 ? 25.516 -19.031 5.77 1 89.81 299 PRO A C 1
ATOM 2354 O O . PRO A 1 299 ? 25.094 -19.938 5.062 1 89.81 299 PRO A O 1
ATOM 2357 N N . ASN A 1 300 ? 25.859 -17.812 5.32 1 91.81 300 ASN A N 1
ATOM 2358 C CA . ASN A 1 300 ? 25.703 -17.438 3.916 1 91.81 300 ASN A CA 1
ATOM 2359 C C . ASN A 1 300 ? 26.703 -16.359 3.504 1 91.81 300 ASN A C 1
ATOM 2361 O O . ASN A 1 300 ? 27.438 -15.828 4.348 1 91.81 300 ASN A O 1
ATOM 2365 N N . LYS A 1 301 ? 26.781 -16.109 2.217 1 95.19 301 LYS A N 1
ATOM 2366 C CA . LYS A 1 301 ? 27.672 -15.078 1.673 1 95.19 301 LYS A CA 1
ATOM 2367 C C . LYS A 1 301 ? 26.875 -14 0.944 1 95.19 301 LYS A C 1
ATOM 2369 O O . LYS A 1 301 ? 27.406 -13.336 0.05 1 95.19 301 LYS A O 1
ATOM 2374 N N . LEU A 1 302 ? 25.688 -13.875 1.36 1 95.62 302 LEU A N 1
ATOM 2375 C CA . LEU A 1 302 ? 24.797 -12.922 0.698 1 95.62 302 LEU A CA 1
ATOM 2376 C C . LEU A 1 302 ? 25.234 -11.492 0.963 1 95.62 302 LEU A C 1
ATOM 2378 O O . LEU A 1 302 ? 25.453 -11.109 2.113 1 95.62 302 LEU A O 1
ATOM 2382 N N . ARG A 1 303 ? 25.391 -10.719 -0.119 1 97.69 303 ARG A N 1
ATOM 2383 C CA . ARG A 1 303 ? 25.875 -9.352 0.031 1 97.69 303 ARG A CA 1
ATOM 2384 C C . ARG A 1 303 ? 24.875 -8.352 -0.543 1 97.69 303 ARG A C 1
ATOM 2386 O O . ARG A 1 303 ? 24.719 -7.25 -0.016 1 97.69 303 ARG A O 1
ATOM 2393 N N . ARG A 1 304 ? 24.281 -8.688 -1.606 1 97.94 304 ARG A N 1
ATOM 2394 C CA . ARG A 1 304 ? 23.375 -7.781 -2.305 1 97.94 304 ARG A CA 1
ATOM 2395 C C . ARG A 1 304 ? 22 -8.391 -2.449 1 97.94 304 ARG A C 1
ATOM 2397 O O . ARG A 1 304 ? 21.844 -9.5 -2.971 1 97.94 304 ARG A O 1
ATOM 2404 N N . VAL A 1 305 ? 20.969 -7.676 -2.01 1 96.44 305 VAL A N 1
ATOM 2405 C CA . VAL A 1 305 ? 19.594 -8.156 -2.059 1 96.44 305 VAL A CA 1
ATOM 2406 C C . VAL A 1 305 ? 18.703 -7.094 -2.678 1 96.44 305 VAL A C 1
ATOM 2408 O O . VAL A 1 305 ? 18.656 -5.957 -2.197 1 96.44 305 VAL A O 1
ATOM 2411 N N . TYR A 1 306 ? 18.047 -7.461 -3.713 1 96.31 306 TYR A N 1
ATOM 2412 C CA . TYR A 1 306 ? 17.141 -6.551 -4.418 1 96.31 306 TYR A CA 1
ATOM 2413 C C . TYR A 1 306 ? 15.703 -7.035 -4.332 1 96.31 306 TYR A C 1
ATOM 2415 O O . TYR A 1 306 ? 15.344 -8.047 -4.938 1 96.31 306 TYR A O 1
ATOM 2423 N N . LEU A 1 307 ? 14.891 -6.34 -3.598 1 93.44 307 LEU A N 1
ATOM 2424 C CA . LEU A 1 307 ? 13.508 -6.719 -3.35 1 93.44 307 LEU A CA 1
ATOM 2425 C C . LEU A 1 307 ? 12.555 -5.605 -3.777 1 93.44 307 LEU A C 1
ATOM 2427 O O . LEU A 1 307 ? 11.438 -5.512 -3.264 1 93.44 307 LEU A O 1
ATOM 2431 N N . GLN A 1 308 ? 12.969 -4.797 -4.695 1 93.44 308 GLN A N 1
ATOM 2432 C CA . GLN A 1 308 ? 12.156 -3.635 -5.055 1 93.44 308 GLN A CA 1
ATOM 2433 C C . GLN A 1 308 ? 10.945 -4.043 -5.891 1 93.44 308 GLN A C 1
ATOM 2435 O O . GLN A 1 308 ? 10.953 -5.105 -6.52 1 93.44 308 GLN A O 1
ATOM 2440 N N . ASP A 1 309 ? 9.914 -3.311 -5.852 1 87.88 309 ASP A N 1
ATOM 2441 C CA . ASP A 1 309 ? 8.719 -3.439 -6.68 1 87.88 309 ASP A CA 1
ATOM 2442 C C . ASP A 1 309 ? 7.953 -4.723 -6.352 1 87.88 309 ASP A C 1
ATOM 2444 O O . ASP A 1 309 ? 7.656 -5.52 -7.242 1 87.88 309 ASP A O 1
ATOM 2448 N N . ASN A 1 310 ? 7.84 -5 -5.039 1 87.75 310 ASN A N 1
ATOM 2449 C CA . ASN A 1 310 ? 7.012 -6.059 -4.469 1 87.75 310 ASN A CA 1
ATOM 2450 C C . ASN A 1 310 ? 5.984 -5.496 -3.488 1 87.75 310 ASN A C 1
ATOM 2452 O O . ASN A 1 310 ? 5.676 -4.305 -3.52 1 87.75 310 ASN A O 1
ATOM 2456 N N . ILE A 1 311 ? 5.406 -6.41 -2.711 1 83 311 ILE A N 1
ATOM 2457 C CA . ILE A 1 311 ? 4.469 -5.969 -1.684 1 83 311 ILE A CA 1
ATOM 2458 C C . ILE A 1 311 ? 4.906 -6.504 -0.322 1 83 311 ILE A C 1
ATOM 2460 O O . ILE A 1 311 ? 4.258 -7.391 0.24 1 83 311 ILE A O 1
ATOM 2464 N N . ILE A 1 312 ? 5.891 -5.918 0.108 1 88.69 312 ILE A N 1
ATOM 2465 C CA . ILE A 1 312 ? 6.348 -6.215 1.461 1 88.69 312 ILE A CA 1
ATOM 2466 C C . ILE A 1 312 ? 5.902 -5.105 2.41 1 88.69 312 ILE A C 1
ATOM 2468 O O . ILE A 1 312 ? 6.617 -4.113 2.59 1 88.69 312 ILE A O 1
ATOM 2472 N N . HIS A 1 313 ? 4.82 -5.242 3.021 1 84.81 313 HIS A N 1
ATOM 2473 C CA . HIS A 1 313 ? 4.062 -4.113 3.549 1 84.81 313 HIS A CA 1
ATOM 2474 C C . HIS A 1 313 ? 4.375 -3.879 5.023 1 84.81 313 HIS A C 1
ATOM 2476 O O . HIS A 1 313 ? 3.92 -2.895 5.609 1 84.81 313 HIS A O 1
ATOM 2482 N N . SER A 1 314 ? 5.152 -4.746 5.633 1 87.94 314 SER A N 1
ATOM 2483 C CA . SER A 1 314 ? 5.535 -4.586 7.031 1 87.94 314 SER A CA 1
ATOM 2484 C C . SER A 1 314 ? 6.945 -5.109 7.285 1 87.94 314 SER A C 1
ATOM 2486 O O . SER A 1 314 ? 7.293 -6.207 6.848 1 87.94 314 SER A O 1
ATOM 2488 N N . TRP A 1 315 ? 7.684 -4.234 7.941 1 92.69 315 TRP A N 1
ATOM 2489 C CA . TRP A 1 315 ? 9.062 -4.598 8.258 1 92.69 315 TRP A CA 1
ATOM 2490 C C . TRP A 1 315 ? 9.281 -4.637 9.773 1 92.69 315 TRP A C 1
ATOM 2492 O O . TRP A 1 315 ? 9.648 -3.629 10.375 1 92.69 315 TRP A O 1
ATOM 2502 N N . ALA A 1 316 ? 9.156 -5.762 10.422 1 87.06 316 ALA A N 1
ATOM 2503 C CA . ALA A 1 316 ? 9.219 -5.91 11.875 1 87.06 316 ALA A CA 1
ATOM 2504 C C . ALA A 1 316 ? 10.617 -6.309 12.336 1 87.06 316 ALA A C 1
ATOM 2506 O O . ALA A 1 316 ? 11.258 -5.582 13.102 1 87.06 316 ALA A O 1
ATOM 2507 N N . GLY A 1 317 ? 11.117 -7.324 11.695 1 81.88 317 GLY A N 1
ATOM 2508 C CA . GLY A 1 317 ? 12.414 -7.84 12.117 1 81.88 317 GLY A CA 1
ATOM 2509 C C . GLY A 1 317 ? 12.398 -8.375 13.539 1 81.88 317 GLY A C 1
ATOM 2510 O O . GLY A 1 317 ? 11.344 -8.719 14.07 1 81.88 317 GLY A O 1
ATOM 2511 N N . PRO A 1 318 ? 13.602 -8.508 14.367 1 89 318 PRO A N 1
ATOM 2512 C CA . PRO A 1 318 ? 14.961 -8.406 13.844 1 89 318 PRO A CA 1
ATOM 2513 C C . PRO A 1 318 ? 15.312 -9.555 12.898 1 89 318 PRO A C 1
ATOM 2515 O O . PRO A 1 318 ? 14.719 -10.633 12.977 1 89 318 PRO A O 1
ATOM 2518 N N . MET A 1 319 ? 16.219 -9.289 12.055 1 91 319 MET A N 1
ATOM 2519 C CA . MET A 1 319 ? 16.75 -10.289 11.133 1 91 319 MET A CA 1
ATOM 2520 C C . MET A 1 319 ? 18.156 -10.727 11.555 1 91 319 MET A C 1
ATOM 2522 O O . MET A 1 319 ? 18.984 -9.891 11.898 1 91 319 MET A O 1
ATOM 2526 N N . TYR A 1 320 ? 18.391 -12.023 11.531 1 92.44 320 TYR A N 1
ATOM 2527 C CA . TYR A 1 320 ? 19.688 -12.57 11.898 1 92.44 320 TYR A CA 1
ATOM 2528 C C . TYR A 1 320 ? 20.391 -13.156 10.68 1 92.44 320 TYR A C 1
ATOM 2530 O O . TYR A 1 320 ? 19.734 -13.617 9.742 1 92.44 320 TYR A O 1
ATOM 2538 N N . GLY A 1 321 ? 21.703 -13.102 10.664 1 93.75 321 GLY A N 1
ATOM 2539 C CA . GLY A 1 321 ? 22.469 -13.648 9.562 1 93.75 321 GLY A CA 1
ATOM 2540 C C . GLY A 1 321 ? 22.547 -12.711 8.375 1 93.75 321 GLY A C 1
ATOM 2541 O O . GLY A 1 321 ? 22.891 -13.133 7.266 1 93.75 321 GLY A O 1
ATOM 2542 N N . VAL A 1 322 ? 22.234 -11.422 8.586 1 94.81 322 VAL A N 1
ATOM 2543 C CA . VAL A 1 322 ? 22.203 -10.453 7.492 1 94.81 322 VAL A CA 1
ATOM 2544 C C . VAL A 1 322 ? 23.328 -9.453 7.66 1 94.81 322 VAL A C 1
ATOM 2546 O O . VAL A 1 322 ? 23.312 -8.375 7.051 1 94.81 322 VAL A O 1
ATOM 2549 N N . GLU A 1 323 ? 24.328 -9.758 8.461 1 94.38 323 GLU A N 1
ATOM 2550 C CA . GLU A 1 323 ? 25.391 -8.836 8.852 1 94.38 323 GLU A CA 1
ATOM 2551 C C . GLU A 1 323 ? 26.281 -8.484 7.66 1 94.38 323 GLU A C 1
ATOM 2553 O O . GLU A 1 323 ? 26.891 -7.414 7.625 1 94.38 323 GLU A O 1
ATOM 2558 N N . ASN A 1 324 ? 26.266 -9.32 6.637 1 94.31 324 ASN A N 1
ATOM 2559 C CA . ASN A 1 324 ? 27.172 -9.125 5.516 1 94.31 324 ASN A CA 1
ATOM 2560 C C . ASN A 1 324 ? 26.484 -8.398 4.359 1 94.31 324 ASN A C 1
ATOM 2562 O O . ASN A 1 324 ? 27.125 -8.078 3.355 1 94.31 324 ASN A O 1
ATOM 2566 N N . ILE A 1 325 ? 25.281 -8.109 4.465 1 97.19 325 ILE A N 1
ATOM 2567 C CA . ILE A 1 325 ? 24.562 -7.449 3.381 1 97.19 325 ILE A CA 1
ATOM 2568 C C . ILE A 1 325 ? 25.047 -6.008 3.244 1 97.19 325 ILE A C 1
ATOM 2570 O O . ILE A 1 325 ? 25.078 -5.262 4.227 1 97.19 325 ILE A O 1
ATOM 2574 N N . THR A 1 326 ? 25.406 -5.641 2.031 1 98.25 326 THR A N 1
ATOM 2575 C CA . THR A 1 326 ? 25.938 -4.305 1.789 1 98.25 326 THR A CA 1
ATOM 2576 C C . THR A 1 326 ? 24.953 -3.463 0.986 1 98.25 326 THR A C 1
ATOM 2578 O O . THR A 1 326 ? 24.969 -2.234 1.065 1 98.25 326 THR A O 1
ATOM 2581 N N . VAL A 1 327 ? 24.188 -4.141 0.197 1 98.62 327 VAL A N 1
ATOM 2582 C CA . VAL A 1 327 ? 23.203 -3.441 -0.619 1 98.62 327 VAL A CA 1
ATOM 2583 C C . VAL A 1 327 ? 21.812 -4.035 -0.369 1 98.62 327 VAL A C 1
ATOM 2585 O O . VAL A 1 327 ? 21.625 -5.25 -0.457 1 98.62 327 VAL A O 1
ATOM 2588 N N . LEU A 1 328 ? 20.875 -3.203 -0.013 1 97.62 328 LEU A N 1
ATOM 2589 C CA . LEU A 1 328 ? 19.484 -3.605 0.184 1 97.62 328 LEU A CA 1
ATOM 2590 C C . LEU A 1 328 ? 18.547 -2.621 -0.486 1 97.62 328 LEU A C 1
ATOM 2592 O O . LEU A 1 328 ? 18.531 -1.435 -0.149 1 97.62 328 LEU A O 1
ATOM 2596 N N . ASP A 1 329 ? 17.781 -3.074 -1.457 1 97.94 329 ASP A N 1
ATOM 2597 C CA . ASP A 1 329 ? 16.797 -2.246 -2.141 1 97.94 329 ASP A CA 1
ATOM 2598 C C . ASP A 1 329 ? 15.383 -2.725 -1.838 1 97.94 329 ASP A C 1
ATOM 2600 O O . ASP A 1 329 ? 14.961 -3.785 -2.307 1 97.94 329 ASP A O 1
ATOM 2604 N N . MET A 1 330 ? 14.695 -1.988 -1.093 1 95.88 330 MET A N 1
ATOM 2605 C CA . MET A 1 330 ? 13.32 -2.293 -0.724 1 95.88 330 MET A CA 1
ATOM 2606 C C . MET A 1 330 ? 12.367 -1.206 -1.216 1 95.88 330 MET A C 1
ATOM 2608 O O . MET A 1 330 ? 11.359 -0.916 -0.57 1 95.88 330 MET A O 1
ATOM 2612 N N . SER A 1 331 ? 12.719 -0.622 -2.326 1 96.5 331 SER A N 1
ATOM 2613 C CA . SER A 1 331 ? 11.906 0.474 -2.855 1 96.5 331 SER A CA 1
ATOM 2614 C C . SER A 1 331 ? 10.633 -0.045 -3.514 1 96.5 331 SER A C 1
ATOM 2616 O O . SER A 1 331 ? 10.562 -1.212 -3.904 1 96.5 331 SER A O 1
ATOM 2618 N N . ARG A 1 332 ? 9.555 0.691 -3.488 1 90.31 332 ARG A N 1
ATOM 2619 C CA . ARG A 1 332 ? 8.305 0.406 -4.18 1 90.31 332 ARG A CA 1
ATOM 2620 C C . ARG A 1 332 ? 7.664 -0.869 -3.645 1 90.31 332 ARG A C 1
ATOM 2622 O O . ARG A 1 332 ? 7.34 -1.778 -4.414 1 90.31 332 ARG A O 1
ATOM 2629 N N . ASN A 1 333 ? 7.477 -0.989 -2.252 1 91.12 333 ASN A N 1
ATOM 2630 C CA . ASN A 1 333 ? 6.902 -2.174 -1.625 1 91.12 333 ASN A CA 1
ATOM 2631 C C . ASN A 1 333 ? 5.625 -1.841 -0.863 1 91.12 333 ASN A C 1
ATOM 2633 O O . ASN A 1 333 ? 5.113 -2.67 -0.107 1 91.12 333 ASN A O 1
ATOM 2637 N N . PHE A 1 334 ? 5.137 -0.678 -0.934 1 82.56 334 PHE A N 1
ATOM 2638 C CA . PHE A 1 334 ? 3.924 -0.247 -0.249 1 82.56 334 PHE A CA 1
ATOM 2639 C C . PHE A 1 334 ? 4.051 -0.448 1.256 1 82.56 334 PHE A C 1
ATOM 2641 O O . PHE A 1 334 ? 3.084 -0.82 1.923 1 82.56 334 PHE A O 1
ATOM 2648 N N . CYS A 1 335 ? 5.184 -0.303 1.81 1 90.5 335 CYS A N 1
ATOM 2649 C CA . CYS A 1 335 ? 5.406 -0.541 3.232 1 90.5 335 CYS A CA 1
ATOM 2650 C C . CYS A 1 335 ? 4.953 0.655 4.062 1 90.5 335 CYS A C 1
ATOM 2652 O O . CYS A 1 335 ? 5.363 1.787 3.799 1 90.5 335 CYS A O 1
ATOM 2654 N N . ALA A 1 336 ? 4.125 0.337 5.059 1 85.88 336 ALA A N 1
ATOM 2655 C CA . ALA A 1 336 ? 3.637 1.411 5.922 1 85.88 336 ALA A CA 1
ATOM 2656 C C . ALA A 1 336 ? 3.996 1.147 7.379 1 85.88 336 ALA A C 1
ATOM 2658 O O . ALA A 1 336 ? 3.746 1.986 8.25 1 85.88 336 ALA A O 1
ATOM 2659 N N . ARG A 1 337 ? 4.621 0.055 7.613 1 88.44 337 ARG A N 1
ATOM 2660 C CA . ARG A 1 337 ? 4.961 -0.314 8.984 1 88.44 337 ARG A CA 1
ATOM 2661 C C . ARG A 1 337 ? 6.422 -0.726 9.094 1 88.44 337 ARG A C 1
ATOM 2663 O O . ARG A 1 337 ? 6.875 -1.628 8.391 1 88.44 337 ARG A O 1
ATOM 2670 N N . ILE A 1 338 ? 7.129 -0.029 9.859 1 93.69 338 ILE A N 1
ATOM 2671 C CA . ILE A 1 338 ? 8.531 -0.337 10.125 1 93.69 338 ILE A CA 1
ATOM 2672 C C . ILE A 1 338 ? 8.789 -0.296 11.633 1 93.69 338 ILE A C 1
ATOM 2674 O O . ILE A 1 338 ? 8.258 0.565 12.336 1 93.69 338 ILE A O 1
ATOM 2678 N N . TYR A 1 339 ? 9.539 -1.267 12.062 1 91.31 339 TYR A N 1
ATOM 2679 C CA . TYR A 1 339 ? 9.766 -1.384 13.5 1 91.31 339 TYR A CA 1
ATOM 2680 C C . TYR A 1 339 ? 11.203 -1.025 13.852 1 91.31 339 TYR A C 1
ATOM 2682 O O . TYR A 1 339 ? 12.086 -1.026 12.984 1 91.31 339 TYR A O 1
ATOM 2690 N N . LYS A 1 340 ? 11.477 -0.748 15.125 1 91.69 340 LYS A N 1
ATOM 2691 C CA . LYS A 1 340 ? 12.742 -0.195 15.609 1 91.69 340 LYS A CA 1
ATOM 2692 C C . LYS A 1 340 ? 13.867 -1.22 15.508 1 91.69 340 LYS A C 1
ATOM 2694 O O . LYS A 1 340 ? 15.039 -0.852 15.406 1 91.69 340 LYS A O 1
ATOM 2699 N N . ASP A 1 341 ? 13.531 -2.5 15.414 1 90.69 341 ASP A N 1
ATOM 2700 C CA . ASP A 1 341 ? 14.562 -3.529 15.477 1 90.69 341 ASP A CA 1
ATOM 2701 C C . ASP A 1 341 ? 14.945 -4.012 14.078 1 90.69 341 ASP A C 1
ATOM 2703 O O . ASP A 1 341 ? 15.773 -4.91 13.93 1 90.69 341 ASP A O 1
ATOM 2707 N N . ILE A 1 342 ? 14.5 -3.406 13.055 1 90.81 342 ILE A N 1
ATOM 2708 C CA . ILE A 1 342 ? 14.664 -3.902 11.695 1 90.81 342 ILE A CA 1
ATOM 2709 C C . ILE A 1 342 ? 16.141 -3.834 11.289 1 90.81 342 ILE A C 1
ATOM 2711 O O . ILE A 1 342 ? 16.641 -4.715 10.586 1 90.81 342 ILE A O 1
ATOM 2715 N N . ALA A 1 343 ? 16.906 -2.805 11.82 1 92.31 343 ALA A N 1
ATOM 2716 C CA . ALA A 1 343 ? 18.266 -2.59 11.344 1 92.31 343 ALA A CA 1
ATOM 2717 C C . ALA A 1 343 ? 19.297 -3.049 12.383 1 92.31 343 ALA A C 1
ATOM 2719 O O . ALA A 1 343 ? 20.484 -2.787 12.242 1 92.31 343 ALA A O 1
ATOM 2720 N N . VAL A 1 344 ? 18.938 -3.793 13.344 1 93.12 344 VAL A N 1
ATOM 2721 C CA . VAL A 1 344 ? 19.781 -4.125 14.484 1 93.12 344 VAL A CA 1
ATOM 2722 C C . VAL A 1 344 ? 21.016 -4.906 14.008 1 93.12 344 VAL A C 1
ATOM 2724 O O . VAL A 1 344 ? 22.125 -4.688 14.492 1 93.12 344 VAL A O 1
ATOM 2727 N N . ASN A 1 345 ? 20.859 -5.746 13 1 94.62 345 ASN A N 1
ATOM 2728 C CA . ASN A 1 345 ? 21.969 -6.598 12.578 1 94.62 345 ASN A CA 1
ATOM 2729 C C . ASN A 1 345 ? 22.469 -6.234 11.18 1 94.62 345 ASN A C 1
ATOM 2731 O O . ASN A 1 345 ? 23.234 -6.977 10.578 1 94.62 345 ASN A O 1
ATOM 2735 N N . LEU A 1 346 ? 22.062 -5.113 10.672 1 94.56 346 LEU A N 1
ATOM 2736 C CA . LEU A 1 346 ? 22.484 -4.672 9.352 1 94.56 346 LEU A CA 1
ATOM 2737 C C . LEU A 1 346 ? 23.703 -3.746 9.453 1 94.56 346 LEU A C 1
ATOM 2739 O O . LEU A 1 346 ? 23.703 -2.666 8.859 1 94.56 346 LEU A O 1
ATOM 2743 N N . HIS A 1 347 ? 24.781 -4.227 10.023 1 93.19 347 HIS A N 1
ATOM 2744 C CA . HIS A 1 347 ? 25.953 -3.422 10.297 1 93.19 347 HIS A CA 1
ATOM 2745 C C . HIS A 1 347 ? 26.766 -3.184 9.023 1 93.19 347 HIS A C 1
ATOM 2747 O O . HIS A 1 347 ? 27.5 -2.199 8.93 1 93.19 347 HIS A O 1
ATOM 2753 N N . GLY A 1 348 ? 26.562 -4.027 8.125 1 94.88 348 GLY A N 1
ATOM 2754 C CA . GLY A 1 348 ? 27.406 -3.961 6.934 1 94.88 348 GLY A CA 1
ATOM 2755 C C . GLY A 1 348 ? 26.766 -3.174 5.805 1 94.88 348 GLY A C 1
ATOM 2756 O O . GLY A 1 348 ? 27.391 -2.953 4.766 1 94.88 348 GLY A O 1
ATOM 2757 N N . LEU A 1 349 ? 25.609 -2.584 6.008 1 96.81 349 LEU A N 1
ATOM 2758 C CA . LEU A 1 349 ? 24.844 -1.953 4.941 1 96.81 349 LEU A CA 1
ATOM 2759 C C . LEU A 1 349 ? 25.531 -0.682 4.457 1 96.81 349 LEU A C 1
ATOM 2761 O O . LEU A 1 349 ? 25.953 0.152 5.266 1 96.81 349 LEU A O 1
ATOM 2765 N N . ILE A 1 350 ? 25.703 -0.581 3.184 1 98.44 350 ILE A N 1
ATOM 2766 C CA . ILE A 1 350 ? 26.344 0.566 2.555 1 98.44 350 ILE A CA 1
ATOM 2767 C C . ILE A 1 350 ? 25.312 1.365 1.758 1 98.44 350 ILE A C 1
ATOM 2769 O O . ILE A 1 350 ? 25.344 2.598 1.754 1 98.44 350 ILE A O 1
ATOM 2773 N N . THR A 1 351 ? 24.422 0.628 1.112 1 98.69 351 THR A N 1
ATOM 2774 C CA . THR A 1 351 ? 23.375 1.248 0.302 1 98.69 351 THR A CA 1
ATOM 2775 C C . THR A 1 351 ? 22 0.752 0.724 1 98.69 351 THR A C 1
ATOM 2777 O O . THR A 1 351 ? 21.75 -0.455 0.757 1 98.69 351 THR A O 1
ATOM 2780 N N . LEU A 1 352 ? 21.141 1.703 1.055 1 98.19 352 LEU A N 1
ATOM 2781 C CA . LEU A 1 352 ? 19.766 1.391 1.427 1 98.19 352 LEU A CA 1
ATOM 2782 C C . LEU A 1 352 ? 18.781 2.258 0.648 1 98.19 352 LEU A C 1
ATOM 2784 O O . LEU A 1 352 ? 18.844 3.486 0.708 1 98.19 352 LEU A O 1
ATOM 2788 N N . ASN A 1 353 ? 17.953 1.644 -0.113 1 98.62 353 ASN A N 1
ATOM 2789 C CA . ASN A 1 353 ? 16.922 2.35 -0.864 1 98.62 353 ASN A CA 1
ATOM 2790 C C . ASN A 1 353 ? 15.531 2.006 -0.354 1 98.62 353 ASN A C 1
ATOM 2792 O O . ASN A 1 353 ? 15.055 0.88 -0.527 1 98.62 353 ASN A O 1
ATOM 2796 N N . LEU A 1 354 ? 14.906 2.918 0.274 1 97.62 354 LEU A N 1
ATOM 2797 C CA . LEU A 1 354 ? 13.562 2.754 0.801 1 97.62 354 LEU A CA 1
ATOM 2798 C C . LEU A 1 354 ? 12.586 3.682 0.087 1 97.62 354 LEU A C 1
ATOM 2800 O O . LEU A 1 354 ? 11.516 3.998 0.621 1 97.62 354 LEU A O 1
ATOM 2804 N N . SER A 1 355 ? 12.898 4.078 -1.092 1 97.69 355 SER A N 1
ATOM 2805 C CA . SER A 1 355 ? 12.094 5.086 -1.783 1 97.69 355 SER A CA 1
ATOM 2806 C C . SER A 1 355 ? 10.742 4.523 -2.201 1 97.69 355 SER A C 1
ATOM 2808 O O . SER A 1 355 ? 10.578 3.307 -2.326 1 97.69 355 SER A O 1
ATOM 2810 N N . GLU A 1 356 ? 9.734 5.289 -2.307 1 92.75 356 GLU A N 1
ATOM 2811 C CA . GLU A 1 356 ? 8.406 4.988 -2.824 1 92.75 356 GLU A CA 1
ATOM 2812 C C . GLU A 1 356 ? 7.703 3.941 -1.963 1 92.75 356 GLU A C 1
ATOM 2814 O O . GLU A 1 356 ? 7.211 2.936 -2.477 1 92.75 356 GLU A O 1
ATOM 2819 N N . ASN A 1 357 ? 7.691 4.164 -0.668 1 93.44 357 ASN A N 1
ATOM 2820 C CA . ASN A 1 357 ? 6.883 3.465 0.323 1 93.44 357 ASN A CA 1
ATOM 2821 C C . ASN A 1 357 ? 5.973 4.422 1.084 1 93.44 357 ASN A C 1
ATOM 2823 O O . ASN A 1 357 ? 5.621 5.488 0.574 1 93.44 357 ASN A O 1
ATOM 2827 N N . ALA A 1 358 ? 5.453 4.043 2.242 1 87.62 358 ALA A N 1
ATOM 2828 C CA . ALA A 1 358 ? 4.617 4.898 3.084 1 87.62 358 ALA A CA 1
ATOM 2829 C C . ALA A 1 358 ? 5.109 4.895 4.527 1 87.62 358 ALA A C 1
ATOM 2831 O O . ALA A 1 358 ? 4.324 4.688 5.457 1 87.62 358 ALA A O 1
ATOM 2832 N N . LEU A 1 359 ? 6.348 5.254 4.691 1 93.81 359 LEU A N 1
ATOM 2833 C CA . LEU A 1 359 ? 6.988 5.059 5.988 1 93.81 359 LEU A CA 1
ATOM 2834 C C . LEU A 1 359 ? 6.906 6.332 6.828 1 93.81 359 LEU A C 1
ATOM 2836 O O . LEU A 1 359 ? 7.27 6.324 8.008 1 93.81 359 LEU A O 1
ATOM 2840 N N . GLY A 1 360 ? 6.512 7.398 6.277 1 90.88 360 GLY A N 1
ATOM 2841 C CA . GLY A 1 360 ? 6.496 8.695 6.93 1 90.88 360 GLY A CA 1
ATOM 2842 C C . GLY A 1 360 ? 5.789 8.68 8.273 1 90.88 360 GLY A C 1
ATOM 2843 O O . GLY A 1 360 ? 6.266 9.281 9.234 1 90.88 360 GLY A O 1
ATOM 2844 N N . SER A 1 361 ? 4.734 7.926 8.406 1 82.56 361 SER A N 1
ATOM 2845 C CA . SER A 1 361 ? 3.924 7.906 9.617 1 82.56 361 SER A CA 1
ATOM 2846 C C . SER A 1 361 ? 4.684 7.273 10.781 1 82.56 361 SER A C 1
ATOM 2848 O O . SER A 1 361 ? 4.43 7.598 11.938 1 82.56 361 SER A O 1
ATOM 2850 N N . LYS A 1 362 ? 5.574 6.406 10.422 1 90.19 362 LYS A N 1
ATOM 2851 C CA . LYS A 1 362 ? 6.355 5.762 11.477 1 90.19 362 LYS A CA 1
ATOM 2852 C C . LYS A 1 362 ? 7.641 6.539 11.75 1 90.19 362 LYS A C 1
ATOM 2854 O O . LYS A 1 362 ? 8.109 6.582 12.891 1 90.19 362 LYS A O 1
ATOM 2859 N N . PHE A 1 363 ? 8.18 7.18 10.742 1 94.75 363 PHE A N 1
ATOM 2860 C CA . PHE A 1 363 ? 9.406 7.949 10.898 1 94.75 363 PHE A CA 1
ATOM 2861 C C . PHE A 1 363 ? 9.195 9.125 11.852 1 94.75 363 PHE A C 1
ATOM 2863 O O . PHE A 1 363 ? 10.07 9.445 12.656 1 94.75 363 PHE A O 1
ATOM 2870 N N . GLN A 1 364 ? 8.094 9.719 11.766 1 89.5 364 GLN A N 1
ATOM 2871 C CA . GLN A 1 364 ? 7.812 10.922 12.547 1 89.5 364 GLN A CA 1
ATOM 2872 C C . GLN A 1 364 ? 7.812 10.617 14.039 1 89.5 364 GLN A C 1
ATOM 2874 O O . GLN A 1 364 ? 8.047 11.508 14.859 1 89.5 364 GLN A O 1
ATOM 2879 N N . PHE A 1 365 ? 7.648 9.32 14.422 1 88.62 365 PHE A N 1
ATOM 2880 C CA . PHE A 1 365 ? 7.531 8.961 15.836 1 88.62 365 PHE A CA 1
ATOM 2881 C C . PHE A 1 365 ? 8.812 8.312 16.344 1 88.62 365 PHE A C 1
ATOM 2883 O O . PHE A 1 365 ? 8.906 7.945 17.516 1 88.62 365 PHE A O 1
ATOM 2890 N N . ASP A 1 366 ? 9.711 8.258 15.5 1 93.56 366 ASP A N 1
ATOM 2891 C CA . ASP A 1 366 ? 10.977 7.691 15.938 1 93.56 366 ASP A CA 1
ATOM 2892 C C . ASP A 1 366 ? 11.836 8.742 16.641 1 93.56 366 ASP A C 1
ATOM 2894 O O . ASP A 1 366 ? 12.906 9.102 16.141 1 93.56 366 ASP A O 1
ATOM 2898 N N . VAL A 1 367 ? 11.57 9.07 17.875 1 92.06 367 VAL A N 1
ATOM 2899 C CA . VAL A 1 367 ? 12.195 10.164 18.609 1 92.06 367 VAL A CA 1
ATOM 2900 C C . VAL A 1 367 ? 13.555 9.711 19.156 1 92.06 367 VAL A C 1
ATOM 2902 O O . VAL A 1 367 ? 14.398 10.539 19.484 1 92.06 367 VAL A O 1
ATOM 2905 N N . THR A 1 368 ? 13.805 8.438 19.125 1 91.88 368 THR A N 1
ATOM 2906 C CA . THR A 1 368 ? 15.062 7.926 19.656 1 91.88 368 THR A CA 1
ATOM 2907 C C . THR A 1 368 ? 16.031 7.594 18.531 1 91.88 368 THR A C 1
ATOM 2909 O O . THR A 1 368 ? 17.203 7.336 18.766 1 91.88 368 THR A O 1
ATOM 2912 N N . GLY A 1 369 ? 15.578 7.586 17.312 1 93.06 369 GLY A N 1
ATOM 2913 C CA . GLY A 1 369 ? 16.422 7.27 16.172 1 93.06 369 GLY A CA 1
ATOM 2914 C C . GLY A 1 369 ? 16.812 5.809 16.109 1 93.06 369 GLY A C 1
ATOM 2915 O O . GLY A 1 369 ? 17.953 5.48 15.742 1 93.06 369 GLY A O 1
ATOM 2916 N N . LYS A 1 370 ? 15.984 4.918 16.516 1 93.69 370 LYS A N 1
ATOM 2917 C CA . LYS A 1 370 ? 16.312 3.502 16.641 1 93.69 370 LYS A CA 1
ATOM 2918 C C . LYS A 1 370 ? 16.062 2.752 15.336 1 93.69 370 LYS A C 1
ATOM 2920 O O . LYS A 1 370 ? 16.594 1.662 15.133 1 93.69 370 LYS A O 1
ATOM 2925 N N . ILE A 1 371 ? 15.25 3.262 14.398 1 93.62 371 ILE A N 1
ATOM 2926 C CA . ILE A 1 371 ? 14.93 2.598 13.141 1 93.62 371 ILE A CA 1
ATOM 2927 C C . ILE A 1 371 ? 16.203 2.404 12.32 1 93.62 371 ILE A C 1
ATOM 2929 O O . ILE A 1 371 ? 16.391 1.359 11.695 1 93.62 371 ILE A O 1
ATOM 2933 N N . MET A 1 372 ? 17.109 3.369 12.391 1 93.62 372 MET A N 1
ATOM 2934 C CA . MET A 1 372 ? 18.359 3.283 11.641 1 93.62 372 MET A CA 1
ATOM 2935 C C . MET A 1 372 ? 19.547 3.043 12.578 1 93.62 372 MET A C 1
ATOM 2937 O O . MET A 1 372 ? 20.656 3.496 12.305 1 93.62 372 MET A O 1
ATOM 2941 N N . ARG A 1 373 ? 19.156 2.211 13.547 1 90.12 373 ARG A N 1
ATOM 2942 C CA . ARG A 1 373 ? 20.203 1.98 14.531 1 90.12 373 ARG A CA 1
ATOM 2943 C C . ARG A 1 373 ? 21.328 1.142 13.945 1 90.12 373 ARG A C 1
ATOM 2945 O O . ARG A 1 373 ? 21.094 0.239 13.141 1 90.12 373 ARG A O 1
ATOM 2952 N N . ASN A 1 374 ? 22.578 1.431 14.055 1 89.56 374 ASN A N 1
ATOM 2953 C CA . ASN A 1 374 ? 23.797 0.683 13.719 1 89.56 374 ASN A CA 1
ATOM 2954 C C . ASN A 1 374 ? 24.141 0.818 12.234 1 89.56 374 ASN A C 1
ATOM 2956 O O . ASN A 1 374 ? 24.984 0.075 11.727 1 89.56 374 ASN A O 1
ATOM 2960 N N . LEU A 1 375 ? 23.375 1.601 11.531 1 95.62 375 LEU A N 1
ATOM 2961 C CA . LEU A 1 375 ? 23.734 1.835 10.133 1 95.62 375 LEU A CA 1
ATOM 2962 C C . LEU A 1 375 ? 24.859 2.852 10.023 1 95.62 375 LEU A C 1
ATOM 2964 O O . LEU A 1 375 ? 24.766 3.814 9.258 1 95.62 375 LEU A O 1
ATOM 2968 N N . ARG A 1 376 ? 25.938 2.592 10.672 1 95.88 376 ARG A N 1
ATOM 2969 C CA . ARG A 1 376 ? 27.047 3.531 10.781 1 95.88 376 ARG A CA 1
ATOM 2970 C C . ARG A 1 376 ? 27.875 3.559 9.508 1 95.88 376 ARG A C 1
ATOM 2972 O O . ARG A 1 376 ? 28.562 4.543 9.219 1 95.88 376 ARG A O 1
ATOM 2979 N N . ARG A 1 377 ? 27.766 2.529 8.695 1 97.06 377 ARG A N 1
ATOM 2980 C CA . ARG A 1 377 ? 28.578 2.424 7.492 1 97.06 377 ARG A CA 1
ATOM 2981 C C . ARG A 1 377 ? 27.797 2.871 6.262 1 97.06 377 ARG A C 1
ATOM 2983 O O . ARG A 1 377 ? 28.328 2.924 5.156 1 97.06 377 ARG A O 1
ATOM 2990 N N . LEU A 1 378 ? 26.516 3.215 6.43 1 97.88 378 LEU A N 1
ATOM 2991 C CA . LEU A 1 378 ? 25.641 3.551 5.316 1 97.88 378 LEU A CA 1
ATOM 2992 C C . LEU A 1 378 ? 26.156 4.766 4.555 1 97.88 378 LEU A C 1
ATOM 2994 O O . LEU A 1 378 ? 26.484 5.793 5.16 1 97.88 378 LEU A O 1
ATOM 2998 N N . GLN A 1 379 ? 26.281 4.656 3.271 1 98.62 379 GLN A N 1
ATOM 2999 C CA . GLN A 1 379 ? 26.797 5.734 2.436 1 98.62 379 GLN A CA 1
ATOM 3000 C C . GLN A 1 379 ? 25.703 6.332 1.562 1 98.62 379 GLN A C 1
ATOM 3002 O O . GLN A 1 379 ? 25.781 7.492 1.152 1 98.62 379 GLN A O 1
ATOM 3007 N N . TYR A 1 380 ? 24.766 5.523 1.271 1 98.75 380 TYR A N 1
ATOM 3008 C CA . TYR A 1 380 ? 23.672 5.961 0.421 1 98.75 380 TYR A CA 1
ATOM 3009 C C . TYR A 1 380 ? 22.328 5.609 1.047 1 98.75 380 TYR A C 1
ATOM 3011 O O . TYR A 1 380 ? 22.062 4.441 1.345 1 98.75 380 TYR A O 1
ATOM 3019 N N . LEU A 1 381 ? 21.484 6.605 1.288 1 98.5 381 LEU A N 1
ATOM 3020 C CA . LEU A 1 381 ? 20.141 6.398 1.804 1 98.5 381 LEU A CA 1
ATOM 3021 C C . LEU A 1 381 ? 19.109 7.168 0.974 1 98.5 381 LEU A C 1
ATOM 3023 O O . LEU A 1 381 ? 19.25 8.375 0.775 1 98.5 381 LEU A O 1
ATOM 3027 N N . ASP A 1 382 ? 18.125 6.496 0.455 1 98.75 382 ASP A N 1
ATOM 3028 C CA . ASP A 1 382 ? 17.031 7.113 -0.288 1 98.75 382 ASP A CA 1
ATOM 3029 C C . ASP A 1 382 ? 15.695 6.855 0.394 1 98.75 382 ASP A C 1
ATOM 3031 O O . ASP A 1 382 ? 15.203 5.723 0.412 1 98.75 382 ASP A O 1
ATOM 3035 N N . ILE A 1 383 ? 15.141 7.824 0.978 1 98.19 383 ILE A N 1
ATOM 3036 C CA . ILE A 1 383 ? 13.82 7.711 1.596 1 98.19 383 ILE A CA 1
ATOM 3037 C C . ILE A 1 383 ? 12.836 8.641 0.888 1 98.19 383 ILE A C 1
ATOM 3039 O O . ILE A 1 383 ? 11.898 9.148 1.507 1 98.19 383 ILE A O 1
ATOM 3043 N N . SER A 1 384 ? 13.078 8.875 -0.42 1 97.94 384 SER A N 1
ATOM 3044 C CA . SER A 1 384 ? 12.219 9.75 -1.207 1 97.94 384 SER A CA 1
ATOM 3045 C C . SER A 1 384 ? 10.836 9.133 -1.405 1 97.94 384 SER A C 1
ATOM 3047 O O . SER A 1 384 ? 10.68 7.918 -1.319 1 97.94 384 SER A O 1
ATOM 3049 N N . ASN A 1 385 ? 9.805 9.914 -1.531 1 94.38 385 ASN A N 1
ATOM 3050 C CA . ASN A 1 385 ? 8.445 9.477 -1.837 1 94.38 385 ASN A CA 1
ATOM 3051 C C . ASN A 1 385 ? 7.906 8.547 -0.761 1 94.38 385 ASN A C 1
ATOM 3053 O O . ASN A 1 385 ? 7.457 7.434 -1.063 1 94.38 385 ASN A O 1
ATOM 3057 N N . ASN A 1 386 ? 7.953 9 0.494 1 94.19 386 ASN A N 1
ATOM 3058 C CA . ASN A 1 386 ? 7.477 8.195 1.612 1 94.19 386 ASN A CA 1
ATOM 3059 C C . ASN A 1 386 ? 6.395 8.922 2.406 1 94.19 386 ASN A C 1
ATOM 3061 O O . ASN A 1 386 ? 6.047 8.508 3.514 1 94.19 386 ASN A O 1
ATOM 3065 N N . ARG A 1 387 ? 5.965 10.094 1.887 1 84.81 387 ARG A N 1
ATOM 3066 C CA . ARG A 1 387 ? 4.934 10.891 2.543 1 84.81 387 ARG A CA 1
ATOM 3067 C C . ARG A 1 387 ? 5.375 11.305 3.943 1 84.81 387 ARG A C 1
ATOM 3069 O O . ARG A 1 387 ? 4.613 11.18 4.902 1 84.81 387 ARG A O 1
ATOM 3076 N N . ILE A 1 388 ? 6.578 11.703 4.09 1 93.5 388 ILE A N 1
ATOM 3077 C CA . ILE A 1 388 ? 7.152 12.133 5.363 1 93.5 388 ILE A CA 1
ATOM 3078 C C . ILE A 1 388 ? 6.695 13.547 5.688 1 93.5 388 ILE A C 1
ATOM 3080 O O . ILE A 1 388 ? 6.941 14.477 4.918 1 93.5 388 ILE A O 1
ATOM 3084 N N . GLN A 1 389 ? 6.109 13.672 6.773 1 85.69 389 GLN A N 1
ATOM 3085 C CA . GLN A 1 389 ? 5.617 14.992 7.176 1 85.69 389 GLN A CA 1
ATOM 3086 C C . GLN A 1 389 ? 6.598 15.68 8.117 1 85.69 389 GLN A C 1
ATOM 3088 O O . GLN A 1 389 ? 6.715 16.906 8.102 1 85.69 389 GLN A O 1
ATOM 3093 N N . ALA A 1 390 ? 7.203 14.891 8.922 1 90.31 390 ALA A N 1
ATOM 3094 C CA . ALA A 1 390 ? 8.18 15.414 9.875 1 90.31 390 ALA A CA 1
ATOM 3095 C C . ALA A 1 390 ? 9.195 14.336 10.258 1 90.31 390 ALA A C 1
ATOM 3097 O O . ALA A 1 390 ? 8.898 13.141 10.203 1 90.31 390 ALA A O 1
ATOM 3098 N N . LEU A 1 391 ? 10.359 14.82 10.578 1 95.12 391 LEU A N 1
ATOM 3099 C CA . LEU A 1 391 ? 11.414 13.953 11.094 1 95.12 391 LEU A CA 1
ATOM 3100 C C . LEU A 1 391 ? 11.93 14.453 12.438 1 95.12 391 LEU A C 1
ATOM 3102 O O . LEU A 1 391 ? 12.219 15.641 12.586 1 95.12 391 LEU A O 1
ATOM 3106 N N . PRO A 1 392 ? 11.992 13.531 13.328 1 95.12 392 PRO A N 1
ATOM 3107 C CA . PRO A 1 392 ? 12.562 13.945 14.609 1 95.12 392 PRO A CA 1
ATOM 3108 C C . PRO A 1 392 ? 14.031 14.328 14.516 1 95.12 392 PRO A C 1
ATOM 3110 O O . PRO A 1 392 ? 14.742 13.844 13.633 1 95.12 392 PRO A O 1
ATOM 3113 N N . TYR A 1 393 ? 14.469 15.133 15.453 1 95.38 393 TYR A N 1
ATOM 3114 C CA . TYR A 1 393 ? 15.812 15.695 15.453 1 95.38 393 TYR A CA 1
ATOM 3115 C C . TYR A 1 393 ? 16.859 14.594 15.445 1 95.38 393 TYR A C 1
ATOM 3117 O O . TYR A 1 393 ? 17.781 14.617 14.625 1 95.38 393 TYR A O 1
ATOM 3125 N N . PRO A 1 394 ? 16.703 13.484 16.188 1 95.31 394 PRO A N 1
ATOM 3126 C CA . PRO A 1 394 ? 17.766 12.477 16.234 1 95.31 394 PRO A CA 1
ATOM 3127 C C . PRO A 1 394 ? 17.578 11.367 15.211 1 95.31 394 PRO A C 1
ATOM 3129 O O . PRO A 1 394 ? 18.203 10.312 15.312 1 95.31 394 PRO A O 1
ATOM 3132 N N . PHE A 1 395 ? 16.719 11.492 14.234 1 96.31 395 PHE A N 1
ATOM 3133 C CA . PHE A 1 395 ? 16.312 10.43 13.328 1 96.31 395 PHE A CA 1
ATOM 3134 C C . PHE A 1 395 ? 17.531 9.828 12.625 1 96.31 395 PHE A C 1
ATOM 3136 O O . PHE A 1 395 ? 17.594 8.617 12.422 1 96.31 395 PHE A O 1
ATOM 3143 N N . PHE A 1 396 ? 18.578 10.719 12.25 1 96.88 396 PHE A N 1
ATOM 3144 C CA . PHE A 1 396 ? 19.734 10.273 11.484 1 96.88 396 PHE A CA 1
ATOM 3145 C C . PHE A 1 396 ? 20.984 10.227 12.367 1 96.88 396 PHE A C 1
ATOM 3147 O O . PHE A 1 396 ? 22.109 10.266 11.859 1 96.88 396 PHE A O 1
ATOM 3154 N N . LYS A 1 397 ? 20.891 10.125 13.562 1 94.69 397 LYS A N 1
ATOM 3155 C CA . LYS A 1 397 ? 22 10.297 14.5 1 94.69 397 LYS A CA 1
ATOM 3156 C C . LYS A 1 397 ? 23.078 9.242 14.281 1 94.69 397 LYS A C 1
ATOM 3158 O O . LYS A 1 397 ? 24.25 9.469 14.594 1 94.69 397 LYS A O 1
ATOM 3163 N N . ASN A 1 398 ? 22.703 8.109 13.68 1 94.5 398 ASN A N 1
ATOM 3164 C CA . ASN A 1 398 ? 23.641 7 13.555 1 94.5 398 ASN A CA 1
ATOM 3165 C C . ASN A 1 398 ? 24.312 6.977 12.18 1 94.5 398 ASN A C 1
ATOM 3167 O O . ASN A 1 398 ? 25.188 6.148 11.922 1 94.5 398 ASN A O 1
ATOM 3171 N N . LEU A 1 399 ? 23.906 7.836 11.344 1 96.56 399 LEU A N 1
ATOM 3172 C CA . LEU A 1 399 ? 24.438 7.836 9.984 1 96.56 399 LEU A CA 1
ATOM 3173 C C . LEU A 1 399 ? 25.75 8.625 9.914 1 96.56 399 LEU A C 1
ATOM 3175 O O . LEU A 1 399 ? 25.797 9.711 9.328 1 96.56 399 LEU A O 1
ATOM 3179 N N . ASN A 1 400 ? 26.844 7.992 10.211 1 95.44 400 ASN A N 1
ATOM 3180 C CA . ASN A 1 400 ? 28.141 8.656 10.305 1 95.44 400 ASN A CA 1
ATOM 3181 C C . ASN A 1 400 ? 28.859 8.695 8.953 1 95.44 400 ASN A C 1
ATOM 3183 O O . ASN A 1 400 ? 29.656 9.594 8.703 1 95.44 400 ASN A O 1
ATOM 3187 N N . SER A 1 401 ? 28.547 7.773 8.109 1 97.06 401 SER A N 1
ATOM 3188 C CA . SER A 1 401 ? 29.328 7.652 6.883 1 97.06 401 SER A CA 1
ATOM 3189 C C . SER A 1 401 ? 28.484 8.008 5.656 1 97.06 401 SER A C 1
ATOM 3191 O O . SER A 1 401 ? 28.891 7.723 4.523 1 97.06 401 SER A O 1
ATOM 3193 N N . ILE A 1 402 ? 27.359 8.648 5.875 1 97.62 402 ILE A N 1
ATOM 3194 C CA . ILE A 1 402 ? 26.422 8.922 4.793 1 97.62 402 ILE A CA 1
ATOM 3195 C C . ILE A 1 402 ? 27.031 9.914 3.812 1 97.62 402 ILE A C 1
ATOM 3197 O O . ILE A 1 402 ? 27.688 10.875 4.219 1 97.62 402 ILE A O 1
ATOM 3201 N N . VAL A 1 403 ? 26.953 9.578 2.582 1 97.88 403 VAL A N 1
ATOM 3202 C CA . VAL A 1 403 ? 27.5 10.414 1.528 1 97.88 403 VAL A CA 1
ATOM 3203 C C . VAL A 1 403 ? 26.375 11.07 0.737 1 97.88 403 VAL A C 1
ATOM 3205 O O . VAL A 1 403 ? 26.438 12.258 0.414 1 97.88 403 VAL A O 1
ATOM 3208 N N . HIS A 1 404 ? 25.375 10.273 0.407 1 98.38 404 HIS A N 1
ATOM 3209 C CA . HIS A 1 404 ? 24.219 10.75 -0.335 1 98.38 404 HIS A CA 1
ATOM 3210 C C . HIS A 1 404 ? 22.938 10.516 0.448 1 98.38 404 HIS A C 1
ATOM 3212 O O . HIS A 1 404 ? 22.594 9.375 0.769 1 98.38 404 HIS A O 1
ATOM 3218 N N . LEU A 1 405 ? 22.25 11.539 0.744 1 98.38 405 LEU A N 1
ATOM 3219 C CA . LEU A 1 405 ? 20.984 11.477 1.454 1 98.38 405 LEU A CA 1
ATOM 3220 C C . LEU A 1 405 ? 19.859 12.07 0.615 1 98.38 405 LEU A C 1
ATOM 3222 O O . LEU A 1 405 ? 19.844 13.273 0.351 1 98.38 405 LEU A O 1
ATOM 3226 N N . LYS A 1 406 ? 18.922 11.273 0.201 1 98.62 406 LYS A N 1
ATOM 3227 C CA . LYS A 1 406 ? 17.812 11.711 -0.638 1 98.62 406 LYS A CA 1
ATOM 3228 C C . LYS A 1 406 ? 16.5 11.695 0.138 1 98.62 406 LYS A C 1
ATOM 3230 O O . LYS A 1 406 ? 16.016 10.633 0.533 1 98.62 406 LYS A O 1
ATOM 3235 N N . VAL A 1 407 ? 15.977 12.797 0.329 1 98.25 407 VAL A N 1
ATOM 3236 C CA . VAL A 1 407 ? 14.719 12.945 1.054 1 98.25 407 VAL A CA 1
ATOM 3237 C C . VAL A 1 407 ? 13.719 13.711 0.199 1 98.25 407 VAL A C 1
ATOM 3239 O O . VAL A 1 407 ? 12.922 14.508 0.719 1 98.25 407 VAL A O 1
ATOM 3242 N N . SER A 1 408 ? 13.734 13.547 -1.069 1 97.69 408 SER A N 1
ATOM 3243 C CA . SER A 1 408 ? 12.93 14.328 -2 1 97.69 408 SER A CA 1
ATOM 3244 C C . SER A 1 408 ? 11.508 13.781 -2.094 1 97.69 408 SER A C 1
ATOM 3246 O O . SER A 1 408 ? 11.242 12.648 -1.696 1 97.69 408 SER A O 1
ATOM 3248 N N . ASN A 1 409 ? 10.586 14.539 -2.533 1 95.31 409 ASN A N 1
ATOM 3249 C CA . ASN A 1 409 ? 9.219 14.156 -2.854 1 95.31 409 ASN A CA 1
ATOM 3250 C C . ASN A 1 409 ? 8.484 13.633 -1.624 1 95.31 409 ASN A C 1
ATOM 3252 O O . ASN A 1 409 ? 7.914 12.539 -1.655 1 95.31 409 ASN A O 1
ATOM 3256 N N . ASN A 1 410 ? 8.602 14.375 -0.563 1 94.69 410 ASN A N 1
ATOM 3257 C CA . ASN A 1 410 ? 7.852 14.133 0.663 1 94.69 410 ASN A CA 1
ATOM 3258 C C . ASN A 1 410 ? 6.988 15.336 1.037 1 94.69 410 ASN A C 1
ATOM 3260 O O . ASN A 1 410 ? 6.648 16.156 0.179 1 94.69 410 ASN A O 1
ATOM 3264 N N . LEU A 1 411 ? 6.508 15.359 2.309 1 87.12 411 LEU A N 1
ATOM 3265 C CA . LEU A 1 411 ? 5.609 16.422 2.756 1 87.12 411 LEU A CA 1
ATOM 3266 C C . LEU A 1 411 ? 6.23 17.219 3.902 1 87.12 411 LEU A C 1
ATOM 3268 O O . LEU A 1 411 ? 5.52 17.688 4.797 1 87.12 411 LEU A O 1
ATOM 3272 N N . LEU A 1 412 ? 7.516 17.359 3.848 1 93.19 412 LEU A N 1
ATOM 3273 C CA . LEU A 1 412 ? 8.227 18.047 4.922 1 93.19 412 LEU A CA 1
ATOM 3274 C C . LEU A 1 412 ? 7.953 19.547 4.883 1 93.19 412 LEU A C 1
ATOM 3276 O O . LEU A 1 412 ? 8.086 20.172 3.83 1 93.19 412 LEU A O 1
ATOM 3280 N N . SER A 1 413 ? 7.617 20.094 5.984 1 88.12 413 SER A N 1
ATOM 3281 C CA . SER A 1 413 ? 7.355 21.531 6.059 1 88.12 413 SER A CA 1
ATOM 3282 C C . SER A 1 413 ? 8.562 22.297 6.609 1 88.12 413 SER A C 1
ATOM 3284 O O . SER A 1 413 ? 8.742 23.469 6.32 1 88.12 413 SER A O 1
ATOM 3286 N N . GLU A 1 414 ? 9.359 21.625 7.391 1 91.12 414 GLU A N 1
ATOM 3287 C CA . GLU A 1 414 ? 10.555 22.203 7.992 1 91.12 414 GLU A CA 1
ATOM 3288 C C . GLU A 1 414 ? 11.656 21.172 8.133 1 91.12 414 GLU A C 1
ATOM 3290 O O . GLU A 1 414 ? 11.383 19.984 8.312 1 91.12 414 GLU A O 1
ATOM 3295 N N . TRP A 1 415 ? 12.828 21.672 7.977 1 94.81 415 TRP A N 1
ATOM 3296 C CA . TRP A 1 415 ? 13.977 20.797 8.18 1 94.81 415 TRP A CA 1
ATOM 3297 C C . TRP A 1 415 ? 14.656 21.094 9.516 1 94.81 415 TRP A C 1
ATOM 3299 O O . TRP A 1 415 ? 15.273 22.141 9.68 1 94.81 415 TRP A O 1
ATOM 3309 N N . ASN A 1 416 ? 14.5 20.25 10.414 1 94.12 416 ASN A N 1
ATOM 3310 C CA . ASN A 1 416 ? 15.086 20.359 11.742 1 94.12 416 ASN A CA 1
ATOM 3311 C C . ASN A 1 416 ? 15.648 19.016 12.219 1 94.12 416 ASN A C 1
ATOM 3313 O O . ASN A 1 416 ? 15.109 18.406 13.148 1 94.12 416 ASN A O 1
ATOM 3317 N N . VAL A 1 417 ? 16.75 18.547 11.594 1 95.62 417 VAL A N 1
ATOM 3318 C CA . VAL A 1 417 ? 17.328 17.25 11.898 1 95.62 417 VAL A CA 1
ATOM 3319 C C . VAL A 1 417 ? 18.812 17.391 12.203 1 95.62 417 VAL A C 1
ATOM 3321 O O . VAL A 1 417 ? 19.484 18.281 11.656 1 95.62 417 VAL A O 1
ATOM 3324 N N . ALA A 1 418 ? 19.312 16.547 13.039 1 95.5 418 ALA A N 1
ATOM 3325 C CA . ALA A 1 418 ? 20.734 16.547 13.367 1 95.5 418 ALA A CA 1
ATOM 3326 C C . ALA A 1 418 ? 21.562 16 12.211 1 95.5 418 ALA A C 1
ATOM 3328 O O . ALA A 1 418 ? 21.391 14.859 11.797 1 95.5 418 ALA A O 1
ATOM 3329 N N . THR A 1 419 ? 22.5 16.828 11.695 1 95.62 419 THR A N 1
ATOM 3330 C CA . THR A 1 419 ? 23.297 16.391 10.547 1 95.62 419 THR A CA 1
ATOM 3331 C C . THR A 1 419 ? 24.781 16.688 10.766 1 95.62 419 THR A C 1
ATOM 3333 O O . THR A 1 419 ? 25.609 16.344 9.938 1 95.62 419 THR A O 1
ATOM 3336 N N . ARG A 1 420 ? 25.203 17.281 11.812 1 93.5 420 ARG A N 1
ATOM 3337 C CA . ARG A 1 420 ? 26.547 17.766 12.047 1 93.5 420 ARG A CA 1
ATOM 3338 C C . ARG A 1 420 ? 27.562 16.625 12.008 1 93.5 420 ARG A C 1
ATOM 3340 O O . ARG A 1 420 ? 28.734 16.844 11.648 1 93.5 420 ARG A O 1
ATOM 3347 N N . HIS A 1 421 ? 27.125 15.469 12.398 1 94.06 421 HIS A N 1
ATOM 3348 C CA . HIS A 1 421 ? 28.031 14.336 12.5 1 94.06 421 HIS A CA 1
ATOM 3349 C C . HIS A 1 421 ? 28.281 13.703 11.133 1 94.06 421 HIS A C 1
ATOM 3351 O O . HIS A 1 421 ? 29.172 12.867 10.992 1 94.06 421 HIS A O 1
ATOM 3357 N N . MET A 1 422 ? 27.484 14.125 10.148 1 96 422 MET A N 1
ATOM 3358 C CA . MET A 1 422 ? 27.578 13.539 8.812 1 96 422 MET A CA 1
ATOM 3359 C C . MET A 1 422 ? 28.703 14.203 8.023 1 96 422 MET A C 1
ATOM 3361 O O . MET A 1 422 ? 28.469 14.812 6.98 1 96 422 MET A O 1
ATOM 3365 N N . LEU A 1 423 ? 29.906 13.852 8.312 1 93.69 423 LEU A N 1
ATOM 3366 C CA . LEU A 1 423 ? 31.078 14.57 7.812 1 93.69 423 LEU A CA 1
ATOM 3367 C C . LEU A 1 423 ? 31.344 14.211 6.355 1 93.69 423 LEU A C 1
ATOM 3369 O O . LEU A 1 423 ? 32 14.977 5.641 1 93.69 423 LEU A O 1
ATOM 3373 N N . ASN A 1 424 ? 30.797 13.086 5.957 1 94.81 424 ASN A N 1
ATOM 3374 C CA . ASN A 1 424 ? 31.062 12.648 4.59 1 94.81 424 ASN A CA 1
ATOM 3375 C C . ASN A 1 424 ? 29.922 13.055 3.65 1 94.81 424 ASN A C 1
ATOM 3377 O O . ASN A 1 424 ? 29.969 12.758 2.455 1 94.81 424 ASN A O 1
ATOM 3381 N N . LEU A 1 425 ? 28.938 13.758 4.133 1 96.31 425 LEU A N 1
ATOM 3382 C CA . LEU A 1 425 ? 27.75 14.086 3.348 1 96.31 425 LEU A CA 1
ATOM 3383 C C . LEU A 1 425 ? 28.094 15.031 2.203 1 96.31 425 LEU A C 1
ATOM 3385 O O . LEU A 1 425 ? 28.672 16.094 2.428 1 96.31 425 LEU A O 1
ATOM 3389 N N . THR A 1 426 ? 27.766 14.617 1.007 1 96.62 426 THR A N 1
ATOM 3390 C CA . THR A 1 426 ? 28.094 15.43 -0.161 1 96.62 426 THR A CA 1
ATOM 3391 C C . THR A 1 426 ? 26.812 15.93 -0.833 1 96.62 426 THR A C 1
ATOM 3393 O O . THR A 1 426 ? 26.812 17 -1.446 1 96.62 426 THR A O 1
ATOM 3396 N N . THR A 1 427 ? 25.844 15.086 -0.749 1 97.62 427 THR A N 1
ATOM 3397 C CA . THR A 1 427 ? 24.594 15.484 -1.407 1 97.62 427 THR A CA 1
ATOM 3398 C C . THR A 1 427 ? 23.406 15.289 -0.475 1 97.62 427 THR A C 1
ATOM 3400 O O . THR A 1 427 ? 23.25 14.227 0.131 1 97.62 427 THR A O 1
ATOM 3403 N N . LEU A 1 428 ? 22.672 16.328 -0.297 1 97.94 428 LEU A N 1
ATOM 3404 C CA . LEU A 1 428 ? 21.391 16.312 0.413 1 97.94 428 LEU A CA 1
ATOM 3405 C C . LEU A 1 428 ? 20.266 16.797 -0.493 1 97.94 428 LEU A C 1
ATOM 3407 O O . LEU A 1 428 ? 20.203 17.969 -0.858 1 97.94 428 LEU A O 1
ATOM 3411 N N . ASP A 1 429 ? 19.406 15.945 -0.85 1 98.44 429 ASP A N 1
ATOM 3412 C CA . ASP A 1 429 ? 18.328 16.281 -1.764 1 98.44 429 ASP A CA 1
ATOM 3413 C C . ASP A 1 429 ? 17.016 16.469 -1.009 1 98.44 429 ASP A C 1
ATOM 3415 O O . ASP A 1 429 ? 16.391 15.5 -0.584 1 98.44 429 ASP A O 1
ATOM 3419 N N . LEU A 1 430 ? 16.578 17.656 -0.879 1 97.75 430 LEU A N 1
ATOM 3420 C CA . LEU A 1 430 ? 15.328 18.016 -0.218 1 97.75 430 LEU A CA 1
ATOM 3421 C C . LEU A 1 430 ? 14.312 18.547 -1.222 1 97.75 430 LEU A C 1
ATOM 3423 O O . LEU A 1 430 ? 13.383 19.266 -0.844 1 97.75 430 LEU A O 1
ATOM 3427 N N . SER A 1 431 ? 14.484 18.203 -2.477 1 97.19 431 SER A N 1
ATOM 3428 C CA . SER A 1 431 ? 13.641 18.766 -3.527 1 97.19 431 SER A CA 1
ATOM 3429 C C . SER A 1 431 ? 12.227 18.188 -3.463 1 97.19 431 SER A C 1
ATOM 3431 O O . SER A 1 431 ? 12.016 17.109 -2.893 1 97.19 431 SER A O 1
ATOM 3433 N N . GLN A 1 432 ? 11.258 18.875 -3.896 1 94.38 432 GLN A N 1
ATOM 3434 C CA . GLN A 1 432 ? 9.875 18.453 -4.051 1 94.38 432 GLN A CA 1
ATOM 3435 C C . GLN A 1 432 ? 9.25 18.109 -2.699 1 94.38 432 GLN A C 1
ATOM 3437 O O . GLN A 1 432 ? 8.656 17.047 -2.543 1 94.38 432 GLN A O 1
ATOM 3442 N N . ASN A 1 433 ? 9.539 18.953 -1.756 1 95.06 433 ASN A N 1
ATOM 3443 C CA . ASN A 1 433 ? 8.867 18.922 -0.462 1 95.06 433 ASN A CA 1
ATOM 3444 C C . ASN A 1 433 ? 7.965 20.156 -0.274 1 95.06 433 ASN A C 1
ATOM 3446 O O . ASN A 1 433 ? 7.555 20.781 -1.25 1 95.06 433 ASN A O 1
ATOM 3450 N N . ARG A 1 434 ? 7.527 20.375 0.934 1 89.19 434 ARG A N 1
ATOM 3451 C CA . ARG A 1 434 ? 6.742 21.547 1.281 1 89.19 434 ARG A CA 1
ATOM 3452 C C . ARG A 1 434 ? 7.508 22.453 2.236 1 89.19 434 ARG A C 1
ATOM 3454 O O . ARG A 1 434 ? 6.93 23.016 3.168 1 89.19 434 ARG A O 1
ATOM 3461 N N . LEU A 1 435 ? 8.766 22.531 1.981 1 94.06 435 LEU A N 1
ATOM 3462 C CA . LEU A 1 435 ? 9.617 23.281 2.895 1 94.06 435 LEU A CA 1
ATOM 3463 C C . LEU A 1 435 ? 9.406 24.781 2.736 1 94.06 435 LEU A C 1
ATOM 3465 O O . LEU A 1 435 ? 9.508 25.328 1.63 1 94.06 435 LEU A O 1
ATOM 3469 N N . GLY A 1 436 ? 9.086 25.359 3.807 1 89.81 436 GLY A N 1
ATOM 3470 C CA . GLY A 1 436 ? 9.023 26.812 3.83 1 89.81 436 GLY A CA 1
ATOM 3471 C C . GLY A 1 436 ? 10.297 27.453 4.328 1 89.81 436 GLY A C 1
ATOM 3472 O O . GLY A 1 436 ? 10.617 28.578 3.957 1 89.81 436 GLY A O 1
ATOM 3473 N N . THR A 1 437 ? 10.93 26.734 5.172 1 90.81 437 THR A N 1
ATOM 3474 C CA . THR A 1 437 ? 12.141 27.25 5.793 1 90.81 437 THR A CA 1
ATOM 3475 C C . THR A 1 437 ? 12.977 26.109 6.379 1 90.81 437 THR A C 1
ATOM 3477 O O . THR A 1 437 ? 12.531 24.969 6.438 1 90.81 437 THR A O 1
ATOM 3480 N N . ILE A 1 438 ? 14.242 26.469 6.641 1 94.06 438 ILE A N 1
ATOM 3481 C CA . ILE A 1 438 ? 15.094 25.641 7.484 1 94.06 438 ILE A CA 1
ATOM 3482 C C . ILE A 1 438 ? 15.203 26.25 8.875 1 94.06 438 ILE A C 1
ATOM 3484 O O . ILE A 1 438 ? 15.484 27.453 9.008 1 94.06 438 ILE A O 1
ATOM 3488 N N . SER A 1 439 ? 15.023 25.422 9.828 1 93.06 439 SER A N 1
ATOM 3489 C CA . SER A 1 439 ? 15.031 25.906 11.195 1 93.06 439 SER A CA 1
ATOM 3490 C C . SER A 1 439 ? 16.406 26.469 11.578 1 93.06 439 SER A C 1
ATOM 3492 O O . SER A 1 439 ? 17.406 26.156 10.93 1 93.06 439 SER A O 1
ATOM 3494 N N . THR A 1 440 ? 16.453 27.234 12.625 1 93.5 440 THR A N 1
ATOM 3495 C CA . THR A 1 440 ? 17.703 27.797 13.102 1 93.5 440 THR A CA 1
ATOM 3496 C C . THR A 1 440 ? 18.688 26.688 13.484 1 93.5 440 THR A C 1
ATOM 3498 O O . THR A 1 440 ? 19.875 26.766 13.172 1 93.5 440 THR A O 1
ATOM 3501 N N . ASN A 1 441 ? 18.172 25.766 14.086 1 93.56 441 ASN A N 1
ATOM 3502 C CA . ASN A 1 441 ? 19 24.625 14.445 1 93.56 441 ASN A CA 1
ATOM 3503 C C . ASN A 1 441 ? 19.5 23.891 13.203 1 93.56 441 ASN A C 1
ATOM 3505 O O . ASN A 1 441 ? 20.656 23.469 13.148 1 93.56 441 ASN A O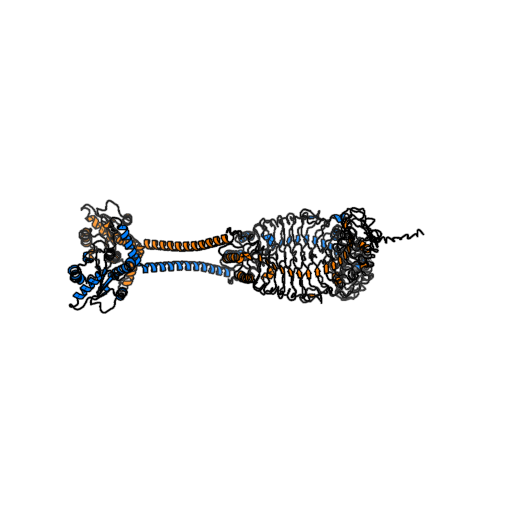 1
ATOM 3509 N N . GLY A 1 442 ? 18.578 23.75 12.312 1 94.75 442 GLY A N 1
ATOM 3510 C CA . GLY A 1 442 ? 18.953 23.109 11.07 1 94.75 442 GLY A CA 1
ATOM 3511 C C . GLY A 1 442 ? 20.031 23.844 10.312 1 94.75 442 GLY A C 1
ATOM 3512 O O . GLY A 1 442 ? 20.969 23.234 9.773 1 94.75 442 GLY A O 1
ATOM 3513 N N . MET A 1 443 ? 19.953 25.141 10.336 1 95.25 443 MET A N 1
ATOM 3514 C CA . MET A 1 443 ? 20.953 25.969 9.68 1 95.25 443 MET A CA 1
ATOM 3515 C C . MET A 1 443 ? 22.312 25.828 10.359 1 95.25 443 MET A C 1
ATOM 3517 O O . MET A 1 443 ? 23.328 25.719 9.688 1 95.25 443 MET A O 1
ATOM 3521 N N . SER A 1 444 ? 22.219 25.766 11.625 1 94.56 444 SER A N 1
ATOM 3522 C CA . SER A 1 444 ? 23.453 25.625 12.383 1 94.56 444 SER A CA 1
ATOM 3523 C C . SER A 1 444 ? 24.141 24.281 12.086 1 94.56 444 SER A C 1
ATOM 3525 O O . SER A 1 444 ? 25.359 24.219 11.922 1 94.56 444 SER A O 1
ATOM 3527 N N . GLU A 1 445 ? 23.359 23.297 12.062 1 95.06 445 GLU A N 1
ATOM 3528 C CA . GLU A 1 445 ? 23.875 21.969 11.758 1 95.06 445 GLU A CA 1
ATOM 3529 C C . GLU A 1 445 ? 24.5 21.922 10.367 1 95.06 445 GLU A C 1
ATOM 3531 O O . GLU A 1 445 ? 25.594 21.375 10.188 1 95.06 445 GLU A O 1
ATOM 3536 N N . LEU A 1 446 ? 23.828 22.5 9.453 1 95.25 446 LEU A N 1
ATOM 3537 C CA . LEU A 1 446 ? 24.281 22.484 8.062 1 95.25 446 LEU A CA 1
ATOM 3538 C C . LEU A 1 446 ? 25.484 23.375 7.871 1 95.25 446 LEU A C 1
ATOM 3540 O O . LEU A 1 446 ? 26.375 23.078 7.07 1 95.25 446 LEU A O 1
ATOM 3544 N N . SER A 1 447 ? 25.562 24.484 8.57 1 94.69 447 SER A N 1
ATOM 3545 C CA . SER A 1 447 ? 26.688 25.422 8.461 1 94.69 447 SER A CA 1
ATOM 3546 C C . SER A 1 447 ? 27.984 24.75 8.867 1 94.69 447 SER A C 1
ATOM 3548 O O . SER A 1 447 ? 29.031 25.016 8.273 1 94.69 447 SER A O 1
ATOM 3550 N N . LEU A 1 448 ? 27.922 23.891 9.797 1 92.56 448 LEU A N 1
ATOM 3551 C CA . LEU A 1 448 ? 29.094 23.156 10.234 1 92.56 448 LEU A CA 1
ATOM 3552 C C . LEU A 1 448 ? 29.594 22.219 9.141 1 92.56 448 LEU A C 1
ATOM 3554 O O . LEU A 1 448 ? 30.797 22.016 8.992 1 92.56 448 LEU A O 1
ATOM 3558 N N . LEU A 1 449 ? 28.656 21.75 8.406 1 94.44 449 LEU A N 1
ATOM 3559 C CA . LEU A 1 449 ? 29.031 20.844 7.316 1 94.44 449 LEU A CA 1
ATOM 3560 C C . LEU A 1 449 ? 29.578 21.625 6.133 1 94.44 449 LEU A C 1
ATOM 3562 O O . LEU A 1 449 ? 30.438 21.125 5.406 1 94.44 449 LEU A O 1
ATOM 3566 N N . PHE A 1 450 ? 29.078 22.828 5.93 1 93.06 450 PHE A N 1
ATOM 3567 C CA . PHE A 1 450 ? 29.578 23.672 4.855 1 93.06 450 PHE A CA 1
ATOM 3568 C C . PHE A 1 450 ? 31.062 23.969 5.047 1 93.06 450 PHE A C 1
ATOM 3570 O O . PHE A 1 450 ? 31.828 24 4.082 1 93.06 450 PHE A O 1
ATOM 3577 N N . ALA A 1 451 ? 31.422 24.109 6.203 1 87 451 ALA A N 1
ATOM 3578 C CA . ALA A 1 451 ? 32.812 24.5 6.527 1 87 451 ALA A CA 1
ATOM 3579 C C . ALA A 1 451 ? 33.781 23.359 6.234 1 87 451 ALA A C 1
ATOM 3581 O O . ALA A 1 451 ? 34.938 23.594 5.895 1 87 451 ALA A O 1
ATOM 3582 N N . ARG A 1 452 ? 33.344 22.172 6.285 1 81.94 452 ARG A N 1
ATOM 3583 C CA . ARG A 1 452 ? 34.219 21.016 6.227 1 81.94 452 ARG A CA 1
ATOM 3584 C C . ARG A 1 452 ? 34.188 20.344 4.859 1 81.94 452 ARG A C 1
ATOM 3586 O O . ARG A 1 452 ? 35.062 19.578 4.5 1 81.94 452 ARG A O 1
ATOM 3593 N N . GLY A 1 453 ? 33.094 20.656 4.23 1 77.19 453 GLY A N 1
ATOM 3594 C CA . GLY A 1 453 ? 32.938 19.703 3.131 1 77.19 453 GLY A CA 1
ATOM 3595 C C . GLY A 1 453 ? 32.281 20.328 1.902 1 77.19 453 GLY A C 1
ATOM 3596 O O . GLY A 1 453 ? 32.219 21.547 1.788 1 77.19 453 GLY A O 1
ATOM 3597 N N . ASN A 1 454 ? 32.062 19.531 0.899 1 87.56 454 ASN A N 1
ATOM 3598 C CA . ASN A 1 454 ? 31.422 19.875 -0.373 1 87.56 454 ASN A CA 1
ATOM 3599 C C . ASN A 1 454 ? 29.953 19.453 -0.405 1 87.56 454 ASN A C 1
ATOM 3601 O O . ASN A 1 454 ? 29.516 18.781 -1.341 1 87.56 454 ASN A O 1
ATOM 3605 N N . LEU A 1 455 ? 29.25 19.875 0.62 1 95.25 455 LEU A N 1
ATOM 3606 C CA . LEU A 1 455 ? 27.828 19.531 0.703 1 95.25 455 LEU A CA 1
ATOM 3607 C C . LEU A 1 455 ? 27.016 20.328 -0.311 1 95.25 455 LEU A C 1
ATOM 3609 O O . LEU A 1 455 ? 27.156 21.562 -0.406 1 95.25 455 LEU A O 1
ATOM 3613 N N . SER A 1 456 ? 26.328 19.672 -1.124 1 96.88 456 SER A N 1
ATOM 3614 C CA . SER A 1 456 ? 25.375 20.281 -2.047 1 96.88 456 SER A CA 1
ATOM 3615 C C . SER A 1 456 ? 23.938 19.984 -1.626 1 96.88 456 SER A C 1
ATOM 3617 O O . SER A 1 456 ? 23.578 18.828 -1.383 1 96.88 456 SER A O 1
ATOM 3619 N N . ILE A 1 457 ? 23.141 21.016 -1.549 1 97.5 457 ILE A N 1
ATOM 3620 C CA . ILE A 1 457 ? 21.75 20.891 -1.117 1 97.5 457 ILE A CA 1
ATOM 3621 C C . ILE A 1 457 ? 20.812 21.266 -2.264 1 97.5 457 ILE A C 1
ATOM 3623 O O . ILE A 1 457 ? 21.062 22.234 -2.979 1 97.5 457 ILE A O 1
ATOM 3627 N N . ASN A 1 458 ? 19.828 20.5 -2.467 1 97.88 458 ASN A N 1
ATOM 3628 C CA . ASN A 1 458 ? 18.812 20.781 -3.482 1 97.88 458 ASN A CA 1
ATOM 3629 C C . ASN A 1 458 ? 17.469 21.109 -2.857 1 97.88 458 ASN A C 1
ATOM 3631 O O . ASN A 1 458 ? 16.844 20.25 -2.229 1 97.88 458 ASN A O 1
ATOM 3635 N N . LEU A 1 459 ? 16.953 22.281 -3.055 1 96.38 459 LEU A N 1
ATOM 3636 C CA . LEU A 1 459 ? 15.656 22.703 -2.521 1 96.38 459 LEU A CA 1
ATOM 3637 C C . LEU A 1 459 ? 14.672 23.016 -3.646 1 96.38 459 LEU A C 1
ATOM 3639 O O . LEU A 1 459 ? 13.703 23.75 -3.445 1 96.38 459 LEU A O 1
ATOM 3643 N N . LYS A 1 460 ? 14.922 22.438 -4.777 1 95.25 460 LYS A N 1
ATOM 3644 C CA . LYS A 1 460 ? 14.078 22.703 -5.941 1 95.25 460 LYS A CA 1
ATOM 3645 C C . LYS A 1 460 ? 12.648 22.234 -5.695 1 95.25 460 LYS A C 1
ATOM 3647 O O . LYS A 1 460 ? 12.422 21.188 -5.09 1 95.25 460 LYS A O 1
ATOM 3652 N N . ASP A 1 461 ? 11.617 23 -6.066 1 92.62 461 ASP A N 1
ATOM 3653 C CA . ASP A 1 461 ? 10.195 22.672 -6.043 1 92.62 461 ASP A CA 1
ATOM 3654 C C . ASP A 1 461 ? 9.68 22.562 -4.609 1 92.62 461 ASP A C 1
ATOM 3656 O O . ASP A 1 461 ? 9.031 21.578 -4.25 1 92.62 461 ASP A O 1
ATOM 3660 N N . ASN A 1 462 ? 10.148 23.484 -3.793 1 93.44 462 ASN A N 1
ATOM 3661 C CA . ASN A 1 462 ? 9.594 23.703 -2.463 1 93.44 462 ASN A CA 1
ATOM 3662 C C . ASN A 1 462 ? 8.758 24.969 -2.4 1 93.44 462 ASN A C 1
ATOM 3664 O O . ASN A 1 462 ? 8.664 25.703 -3.387 1 93.44 462 ASN A O 1
ATOM 3668 N N . ARG A 1 463 ? 8.094 25.188 -1.282 1 85.94 463 ARG A N 1
ATOM 3669 C CA . ARG A 1 463 ? 7.297 26.391 -1.062 1 85.94 463 ARG A CA 1
ATOM 3670 C C . ARG A 1 463 ? 7.965 27.312 -0.048 1 85.94 463 ARG A C 1
ATOM 3672 O O . ARG A 1 463 ? 7.41 27.578 1.021 1 85.94 463 ARG A O 1
ATOM 3679 N N . LEU A 1 464 ? 9.078 27.891 -0.474 1 91.38 464 LEU A N 1
ATOM 3680 C CA . LEU A 1 464 ? 9.875 28.688 0.447 1 91.38 464 LEU A CA 1
ATOM 3681 C C . LEU A 1 464 ? 9.133 29.969 0.844 1 91.38 464 LEU A C 1
ATOM 3683 O O . LEU A 1 464 ? 8.484 30.594 0.008 1 91.38 464 LEU A O 1
ATOM 3687 N N . LEU A 1 465 ? 9.211 30.234 2.064 1 89.19 465 LEU A N 1
ATOM 3688 C CA . LEU A 1 465 ? 8.57 31.438 2.566 1 89.19 465 LEU A CA 1
ATOM 3689 C C . LEU A 1 465 ? 9.492 32.656 2.426 1 89.19 465 LEU A C 1
ATOM 3691 O O . LEU A 1 465 ? 10.523 32.719 3.096 1 89.19 465 LEU A O 1
ATOM 3695 N N . CYS A 1 466 ? 9.047 33.5 1.56 1 88.06 466 CYS A N 1
ATOM 3696 C CA . CYS A 1 466 ? 9.836 34.688 1.319 1 88.06 466 CYS A CA 1
ATOM 3697 C C . CYS A 1 466 ? 9.195 35.906 1.979 1 88.06 466 CYS A C 1
ATOM 3699 O O . CYS A 1 466 ? 8.781 36.844 1.294 1 88.06 466 CYS A O 1
ATOM 3701 N N . THR A 1 467 ? 9.164 35.812 3.283 1 85.06 467 THR A N 1
ATOM 3702 C CA . THR A 1 467 ? 8.555 36.844 4.113 1 85.06 467 THR A CA 1
ATOM 3703 C C . THR A 1 467 ? 9.578 37.438 5.086 1 85.06 467 THR A C 1
ATOM 3705 O O . THR A 1 467 ? 10.703 36.938 5.191 1 85.06 467 THR A O 1
ATOM 3708 N N . CYS A 1 468 ? 9.117 38.5 5.73 1 81.62 468 CYS A N 1
ATOM 3709 C CA . CYS A 1 468 ? 9.977 39.156 6.699 1 81.62 468 CYS A CA 1
ATOM 3710 C C . CYS A 1 468 ? 10.281 38.219 7.875 1 81.62 468 CYS A C 1
ATOM 3712 O O . CYS A 1 468 ? 11.367 38.281 8.453 1 81.62 468 CYS A O 1
ATOM 3714 N N . ASP A 1 469 ? 9.445 37.344 8.141 1 83.31 469 ASP A N 1
ATOM 3715 C CA . ASP A 1 469 ? 9.633 36.406 9.25 1 83.31 469 ASP A CA 1
ATOM 3716 C C . ASP A 1 469 ? 10.742 35.406 8.953 1 83.31 469 ASP A C 1
ATOM 3718 O O . ASP A 1 469 ? 11.375 34.875 9.867 1 83.31 469 ASP A O 1
ATOM 3722 N N . ASN A 1 470 ? 10.977 35.25 7.652 1 90.06 470 ASN A N 1
ATOM 3723 C CA . ASN A 1 470 ? 11.953 34.25 7.242 1 90.06 470 ASN A CA 1
ATOM 3724 C C . ASN A 1 470 ? 13.219 34.906 6.68 1 90.06 470 ASN A C 1
ATOM 3726 O O . ASN A 1 470 ? 13.961 34.25 5.93 1 90.06 470 ASN A O 1
ATOM 3730 N N . LEU A 1 471 ? 13.414 36.062 7.023 1 88.88 471 LEU A N 1
ATOM 3731 C CA . LEU A 1 471 ? 14.531 36.812 6.484 1 88.88 471 LEU A CA 1
ATOM 3732 C C . LEU A 1 471 ? 15.859 36.188 6.895 1 88.88 471 LEU A C 1
ATOM 3734 O O . LEU A 1 471 ? 16.812 36.188 6.113 1 88.88 471 LEU A O 1
ATOM 3738 N N . ASN A 1 472 ? 15.922 35.719 8.125 1 91.81 472 ASN A N 1
ATOM 3739 C CA . ASN A 1 472 ? 17.141 35.094 8.609 1 91.81 472 ASN A CA 1
ATOM 3740 C C . ASN A 1 472 ? 17.547 33.906 7.719 1 91.81 472 ASN A C 1
ATOM 3742 O O . ASN A 1 472 ? 18.719 33.75 7.383 1 91.81 472 ASN A O 1
ATOM 3746 N N . PHE A 1 473 ? 16.688 33.094 7.355 1 94.38 473 PHE A N 1
ATOM 3747 C CA . PHE A 1 473 ? 16.922 31.938 6.492 1 94.38 473 PHE A CA 1
ATOM 3748 C C . PHE A 1 473 ? 17.344 32.375 5.098 1 94.38 473 PHE A C 1
ATOM 3750 O O . PHE A 1 473 ? 18.297 31.844 4.527 1 94.38 473 PHE A O 1
ATOM 3757 N N . LEU A 1 474 ? 16.641 33.344 4.602 1 92.88 474 LEU A N 1
ATOM 3758 C CA . LEU A 1 474 ? 16.938 33.844 3.26 1 92.88 474 LEU A CA 1
ATOM 3759 C C . LEU A 1 474 ? 18.344 34.438 3.197 1 92.88 474 LEU A C 1
ATOM 3761 O O . LEU A 1 474 ? 19.062 34.219 2.219 1 92.88 474 LEU A O 1
ATOM 3765 N N . GLU A 1 475 ? 18.719 35.125 4.195 1 92.94 475 GLU A N 1
ATOM 3766 C CA . GLU A 1 475 ? 20.078 35.688 4.258 1 92.94 475 GLU A CA 1
ATOM 3767 C C . GLU A 1 475 ? 21.109 34.594 4.371 1 92.94 475 GLU A C 1
ATOM 3769 O O . GLU A 1 475 ? 22.188 34.656 3.758 1 92.94 475 GLU A O 1
ATOM 3774 N N . TRP A 1 476 ? 20.797 33.688 5.195 1 94.69 476 TRP A N 1
ATOM 3775 C CA . TRP A 1 476 ? 21.688 32.562 5.355 1 94.69 476 TRP A CA 1
ATOM 3776 C C . TRP A 1 476 ? 21.891 31.828 4.027 1 94.69 476 TRP A C 1
ATOM 3778 O O . TRP A 1 476 ? 23.016 31.422 3.703 1 94.69 476 TRP A O 1
ATOM 3788 N N . MET A 1 477 ? 20.844 31.641 3.283 1 94.25 477 MET A N 1
ATOM 3789 C CA . MET A 1 477 ? 20.906 30.984 1.975 1 94.25 477 MET A CA 1
ATOM 3790 C C . MET A 1 477 ? 21.75 31.812 1.004 1 94.25 477 MET A C 1
ATOM 3792 O O . MET A 1 477 ? 22.484 31.25 0.194 1 94.25 477 MET A O 1
ATOM 3796 N N . SER A 1 478 ? 21.562 33.062 1.119 1 92.25 478 SER A N 1
ATOM 3797 C CA . SER A 1 478 ? 22.344 33.938 0.258 1 92.25 478 SER A CA 1
ATOM 3798 C C . SER A 1 478 ? 23.828 33.844 0.561 1 92.25 478 SER A C 1
ATOM 3800 O O . SER A 1 478 ? 24.656 33.812 -0.355 1 92.25 478 SER A O 1
ATOM 3802 N N . SER A 1 479 ? 24.172 33.781 1.834 1 91.94 479 SER A N 1
ATOM 3803 C CA . SER A 1 479 ? 25.578 33.688 2.254 1 91.94 479 SER A CA 1
ATOM 3804 C C . SER A 1 479 ? 26.188 32.375 1.864 1 91.94 479 SER A C 1
ATOM 3806 O O . SER A 1 479 ? 27.406 32.25 1.714 1 91.94 479 SER A O 1
ATOM 3808 N N . ASN A 1 480 ? 25.406 31.406 1.734 1 93.94 480 ASN A N 1
ATOM 3809 C CA . ASN A 1 480 ? 25.891 30.078 1.416 1 93.94 480 ASN A CA 1
ATOM 3810 C C . ASN A 1 480 ? 25.375 29.594 0.061 1 93.94 480 ASN A C 1
ATOM 3812 O O . ASN A 1 480 ? 25.125 28.406 -0.131 1 93.94 480 ASN A O 1
ATOM 3816 N N . ARG A 1 481 ? 25.172 30.375 -0.844 1 91.88 481 ARG A N 1
ATOM 3817 C CA . ARG A 1 481 ? 24.547 30.125 -2.139 1 91.88 481 ARG A CA 1
ATOM 3818 C C . ARG A 1 481 ? 25.281 29.016 -2.896 1 91.88 481 ARG A C 1
ATOM 3820 O O . ARG A 1 481 ? 24.672 28.25 -3.629 1 91.88 481 ARG A O 1
ATOM 3827 N N . ALA A 1 482 ? 26.531 28.906 -2.719 1 91.12 482 ALA A N 1
ATOM 3828 C CA . ALA A 1 482 ? 27.359 27.938 -3.445 1 91.12 482 ALA A CA 1
ATOM 3829 C C . ALA A 1 482 ? 26.953 26.5 -3.109 1 91.12 482 ALA A C 1
ATOM 3831 O O . ALA A 1 482 ? 27.188 25.578 -3.895 1 91.12 482 ALA A O 1
ATOM 3832 N N . HIS A 1 483 ? 26.391 26.359 -2.053 1 95.56 483 HIS A N 1
ATOM 3833 C CA . HIS A 1 483 ? 26.047 25.016 -1.589 1 95.56 483 HIS A CA 1
ATOM 3834 C C . HIS A 1 483 ? 24.672 24.594 -2.084 1 95.56 483 HIS A C 1
ATOM 3836 O O . HIS A 1 483 ? 24.266 23.453 -1.905 1 95.56 483 HIS A O 1
ATOM 3842 N N . PHE A 1 484 ? 23.922 25.438 -2.721 1 95.56 484 PHE A N 1
ATOM 3843 C CA . PHE A 1 484 ? 22.578 25.125 -3.219 1 95.56 484 PHE A CA 1
ATOM 3844 C C . PHE A 1 484 ? 22.609 24.906 -4.727 1 95.56 484 PHE A C 1
ATOM 3846 O O . PHE A 1 484 ? 23.031 25.781 -5.48 1 95.56 484 PHE A O 1
ATOM 3853 N N . VAL A 1 485 ? 22.109 23.734 -5.02 1 95.31 485 VAL A N 1
ATOM 3854 C CA . VAL A 1 485 ? 22.156 23.359 -6.426 1 95.31 485 VAL A CA 1
ATOM 3855 C C . VAL A 1 485 ? 20.891 23.844 -7.129 1 95.31 485 VAL A C 1
ATOM 3857 O O . VAL A 1 485 ? 19.797 23.859 -6.531 1 95.31 485 VAL A O 1
ATOM 3860 N N . MET A 1 486 ? 21.078 24.25 -8.406 1 92.94 486 MET A N 1
ATOM 3861 C CA . MET A 1 486 ? 19.969 24.719 -9.242 1 92.94 486 MET A CA 1
ATOM 3862 C C . MET A 1 486 ? 19.219 25.859 -8.555 1 92.94 486 MET A C 1
ATOM 3864 O O . MET A 1 486 ? 17.984 25.859 -8.547 1 92.94 486 MET A O 1
ATOM 3868 N N . PHE A 1 487 ? 19.969 26.688 -8 1 92.19 487 PHE A N 1
ATOM 3869 C CA . PHE A 1 487 ? 19.469 27.781 -7.16 1 92.19 487 PHE A CA 1
ATOM 3870 C C . PHE A 1 487 ? 18.5 28.656 -7.938 1 92.19 487 PHE A C 1
ATOM 3872 O O . PHE A 1 487 ? 17.5 29.125 -7.391 1 92.19 487 PHE A O 1
ATOM 3879 N N . HIS A 1 488 ? 18.656 28.812 -9.219 1 87.88 488 HIS A N 1
ATOM 3880 C CA . HIS A 1 488 ? 17.859 29.688 -10.062 1 87.88 488 HIS A CA 1
ATOM 3881 C C . HIS A 1 488 ? 16.453 29.141 -10.258 1 87.88 488 HIS A C 1
ATOM 3883 O O . HIS A 1 488 ? 15.547 29.875 -10.68 1 87.88 488 HIS A O 1
ATOM 3889 N N . LEU A 1 489 ? 16.266 27.891 -9.875 1 90.69 489 LEU A N 1
ATOM 3890 C CA . LEU A 1 489 ? 14.961 27.266 -10.094 1 90.69 489 LEU A CA 1
ATOM 3891 C C . LEU A 1 489 ? 14.117 27.312 -8.828 1 90.69 489 LEU A C 1
ATOM 3893 O O . LEU A 1 489 ? 12.953 26.891 -8.828 1 90.69 489 LEU A O 1
ATOM 3897 N N . TYR A 1 490 ? 14.672 27.922 -7.801 1 91.5 490 TYR A N 1
ATOM 3898 C CA . TYR A 1 490 ? 13.914 28 -6.559 1 91.5 490 TYR A CA 1
ATOM 3899 C C . TYR A 1 490 ? 12.773 29 -6.684 1 91.5 490 TYR A C 1
ATOM 3901 O O . TYR A 1 490 ? 12.797 29.875 -7.543 1 91.5 490 TYR A O 1
ATOM 3909 N N . THR A 1 491 ? 11.648 28.703 -6.004 1 87.5 491 THR A N 1
ATOM 3910 C CA . THR A 1 491 ? 10.492 29.594 -6.059 1 87.5 491 THR A CA 1
ATOM 3911 C C . THR A 1 491 ? 9.922 29.812 -4.66 1 87.5 491 THR A C 1
ATOM 3913 O O . THR A 1 491 ? 10.078 28.969 -3.775 1 87.5 491 THR A O 1
ATOM 3916 N N . CYS A 1 492 ? 9.367 30.969 -4.484 1 87.25 492 CYS A N 1
ATOM 3917 C CA . CYS A 1 492 ? 8.664 31.266 -3.24 1 87.25 492 CYS A CA 1
ATOM 3918 C C . CYS A 1 492 ? 7.219 30.797 -3.297 1 87.25 492 CYS A C 1
ATOM 3920 O O . CYS A 1 492 ? 6.688 30.531 -4.379 1 87.25 492 CYS A O 1
ATOM 3922 N N . SER A 1 493 ? 6.676 30.578 -2.082 1 81.75 493 SER A N 1
ATOM 3923 C CA . SER A 1 493 ? 5.285 30.141 -1.998 1 81.75 493 SER A CA 1
ATOM 3924 C C . SER A 1 493 ? 4.352 31.109 -2.703 1 81.75 493 SER A C 1
ATOM 3926 O O . SER A 1 493 ? 4.547 32.344 -2.633 1 81.75 493 SER A O 1
ATOM 3928 N N . LYS A 1 494 ? 3.494 30.641 -3.592 1 65.06 494 LYS A N 1
ATOM 3929 C CA . LYS A 1 494 ? 2.574 31.438 -4.398 1 65.06 494 LYS A CA 1
ATOM 3930 C C . LYS A 1 494 ? 1.694 32.312 -3.518 1 65.06 494 LYS A C 1
ATOM 3932 O O . LYS A 1 494 ? 1.222 33.375 -3.959 1 65.06 494 LYS A O 1
ATOM 3937 N N . ALA A 1 495 ? 1.376 31.828 -2.377 1 54.16 495 ALA A N 1
ATOM 3938 C CA . ALA A 1 495 ? 0.498 32.625 -1.519 1 54.16 495 ALA A CA 1
ATOM 3939 C C . ALA A 1 495 ? 1.118 33.969 -1.203 1 54.16 495 ALA A C 1
ATOM 3941 O O . ALA A 1 495 ? 0.409 34.938 -0.859 1 54.16 495 ALA A O 1
ATOM 3942 N N . GLN A 1 496 ? 2.428 34.031 -1.292 1 58.75 496 GLN A N 1
ATOM 3943 C CA . GLN A 1 496 ? 3.055 35.281 -0.864 1 58.75 496 GLN A CA 1
ATOM 3944 C C . GLN A 1 496 ? 3.541 36.094 -2.062 1 58.75 496 GLN A C 1
ATOM 3946 O O . GLN A 1 496 ? 4.184 35.531 -2.967 1 58.75 496 GLN A O 1
ATOM 3951 N N . LYS A 1 497 ? 2.791 36.969 -2.457 1 54.59 497 LYS A N 1
ATOM 3952 C CA . LYS A 1 497 ? 3.043 37.969 -3.502 1 54.59 497 LYS A CA 1
ATOM 3953 C C . LYS A 1 497 ? 4.461 38.531 -3.402 1 54.59 497 LYS A C 1
ATOM 3955 O O . LYS A 1 497 ? 4.723 39.656 -3.83 1 54.59 497 LYS A O 1
ATOM 3960 N N . SER A 1 498 ? 5.312 37.844 -2.682 1 58.62 498 SER A N 1
ATOM 3961 C CA . SER A 1 498 ? 6.52 38.656 -2.467 1 58.62 498 SER A CA 1
ATOM 3962 C C . SER A 1 498 ? 7.465 38.531 -3.66 1 58.62 498 SER A C 1
ATOM 3964 O O . SER A 1 498 ? 8.406 39.344 -3.781 1 58.62 498 SER A O 1
ATOM 3966 N N . GLY A 1 499 ? 6.988 38.5 -4.914 1 63.5 499 GLY A N 1
ATOM 3967 C CA . GLY A 1 499 ? 7.703 38.562 -6.18 1 63.5 499 GLY A CA 1
ATOM 3968 C C . GLY A 1 499 ? 9.195 38.312 -6.039 1 63.5 499 GLY A C 1
ATOM 3969 O O . GLY A 1 499 ? 10 38.906 -6.75 1 63.5 499 GLY A O 1
ATOM 3970 N N . LEU A 1 500 ? 9.758 37.594 -5.004 1 77.06 500 LEU A N 1
ATOM 3971 C CA . LEU A 1 500 ? 11.203 37.375 -4.922 1 77.06 500 LEU A CA 1
ATOM 3972 C C . LEU A 1 500 ? 11.688 36.5 -6.074 1 77.06 500 LEU A C 1
ATOM 3974 O O . LEU A 1 500 ? 11.094 35.469 -6.367 1 77.06 500 LEU A O 1
ATOM 3978 N N . ASP A 1 501 ? 12.656 37.031 -6.773 1 79.31 501 ASP A N 1
ATOM 3979 C CA . ASP A 1 501 ? 13.266 36.344 -7.914 1 79.31 501 ASP A CA 1
ATOM 3980 C C . ASP A 1 501 ? 14.594 35.719 -7.531 1 79.31 501 ASP A C 1
ATOM 3982 O O . ASP A 1 501 ? 15.516 36.406 -7.09 1 79.31 501 ASP A O 1
ATOM 3986 N N . PHE A 1 502 ? 14.82 34.5 -7.66 1 87.31 502 PHE A N 1
ATOM 3987 C CA . PHE A 1 502 ? 16.016 33.781 -7.254 1 87.31 502 PHE A CA 1
ATOM 3988 C C . PHE A 1 502 ? 17.125 33.906 -8.297 1 87.31 502 PHE A C 1
ATOM 3990 O O . PHE A 1 502 ? 18.281 33.594 -8.039 1 87.31 502 PHE A O 1
ATOM 3997 N N . LYS A 1 503 ? 16.766 34.438 -9.492 1 83.75 503 LYS A N 1
ATOM 3998 C CA . LYS A 1 503 ? 17.797 34.75 -10.469 1 83.75 503 LYS A CA 1
ATOM 3999 C C . LYS A 1 503 ? 18.609 35.969 -10.016 1 83.75 503 LYS A C 1
ATOM 4001 O O . LYS A 1 503 ? 19.828 36 -10.203 1 83.75 503 LYS A O 1
ATOM 4006 N N . GLN A 1 504 ? 17.953 36.938 -9.469 1 86.19 504 GLN A N 1
ATOM 4007 C CA . GLN A 1 504 ? 18.594 38.094 -8.844 1 86.19 504 GLN A CA 1
ATOM 4008 C C . GLN A 1 504 ? 18.328 38.125 -7.344 1 86.19 504 GLN A C 1
ATOM 4010 O O . GLN A 1 504 ? 17.781 39.094 -6.82 1 86.19 504 GLN A O 1
ATOM 4015 N N . PHE A 1 505 ? 18.891 37.188 -6.688 1 88.56 505 PHE A N 1
ATOM 4016 C CA . PHE A 1 505 ? 18.5 36.875 -5.316 1 88.56 505 PHE A CA 1
ATOM 4017 C C . PHE A 1 505 ? 19.031 37.938 -4.352 1 88.56 505 PHE A C 1
ATOM 4019 O O . PHE A 1 505 ? 18.297 38.406 -3.471 1 88.56 505 PHE A O 1
ATOM 4026 N N . ASP A 1 506 ? 20.219 38.375 -4.477 1 86.44 506 ASP A N 1
ATOM 4027 C CA . ASP A 1 506 ? 20.812 39.344 -3.557 1 86.44 506 ASP A CA 1
ATOM 4028 C C . ASP A 1 506 ? 20.078 40.688 -3.592 1 86.44 506 ASP A C 1
ATOM 4030 O O . ASP A 1 506 ? 19.812 41.281 -2.547 1 86.44 506 ASP A O 1
ATOM 4034 N N . LYS A 1 507 ? 19.734 41.031 -4.805 1 87.81 507 LYS A N 1
ATOM 4035 C CA . LYS A 1 507 ? 18.969 42.25 -4.949 1 87.81 507 LYS A CA 1
ATOM 4036 C C . LYS A 1 507 ? 17.578 42.125 -4.336 1 87.81 507 LYS A C 1
ATOM 4038 O O . LYS A 1 507 ? 17.078 43.062 -3.711 1 87.81 507 LYS A O 1
ATOM 4043 N N . SER A 1 508 ? 17.062 41 -4.512 1 87.69 508 SER A N 1
ATOM 4044 C CA . SER A 1 508 ? 15.703 40.781 -4.012 1 87.69 508 SER A CA 1
ATOM 4045 C C . SER A 1 508 ? 15.68 40.719 -2.488 1 87.69 508 SER A C 1
ATOM 4047 O O . SER A 1 508 ? 14.727 41.219 -1.865 1 87.69 508 SER A O 1
ATOM 4049 N N . ILE A 1 509 ? 16.672 40.219 -1.979 1 88.38 509 ILE A N 1
ATOM 4050 C CA . ILE A 1 509 ? 16.734 40.125 -0.524 1 88.38 509 ILE A CA 1
ATOM 4051 C C . ILE A 1 509 ? 16.922 41.531 0.055 1 88.38 509 ILE A C 1
ATOM 4053 O O . ILE A 1 509 ? 16.359 41.875 1.099 1 88.38 509 ILE A O 1
ATOM 4057 N N . ALA A 1 510 ? 17.797 42.25 -0.568 1 86.62 510 ALA A N 1
ATOM 4058 C CA . ALA A 1 510 ? 18 43.625 -0.131 1 86.62 510 ALA A CA 1
ATOM 4059 C C . ALA A 1 510 ? 16.703 44.438 -0.164 1 86.62 510 ALA A C 1
ATOM 4061 O O . ALA A 1 510 ? 16.406 45.188 0.769 1 86.62 510 ALA A O 1
ATOM 4062 N N . LYS A 1 511 ? 16 44.219 -1.148 1 85.94 511 LYS A N 1
ATOM 4063 C CA . LYS A 1 511 ? 14.711 44.875 -1.271 1 85.94 511 LYS A CA 1
ATOM 4064 C C . LYS A 1 511 ? 13.758 44.438 -0.17 1 85.94 511 LYS A C 1
ATOM 4066 O O . LYS A 1 511 ? 13.039 45.25 0.405 1 85.94 511 LYS A O 1
ATOM 4071 N N . LEU A 1 512 ? 13.75 43.219 0.028 1 86.31 512 LEU A N 1
ATOM 4072 C CA . LEU A 1 512 ? 12.891 42.656 1.074 1 86.31 512 LEU A CA 1
ATOM 4073 C C . LEU A 1 512 ? 13.305 43.188 2.443 1 86.31 512 LEU A C 1
ATOM 4075 O O . LEU A 1 512 ? 12.445 43.5 3.275 1 86.31 512 LEU A O 1
ATOM 4079 N N . LYS A 1 513 ? 14.531 43.219 2.67 1 85.88 513 LYS A N 1
ATOM 4080 C CA . LYS A 1 513 ? 15.055 43.75 3.922 1 85.88 513 LYS A CA 1
ATOM 4081 C C . LYS A 1 513 ? 14.617 45.219 4.133 1 85.88 513 LYS A C 1
ATOM 4083 O O . LYS A 1 513 ? 14.242 45.594 5.242 1 85.88 513 LYS A O 1
ATOM 4088 N N . ASP A 1 514 ? 14.562 45.906 3.094 1 82.12 514 ASP A N 1
ATOM 4089 C CA . ASP A 1 514 ? 14.148 47.312 3.152 1 82.12 514 ASP A CA 1
ATOM 4090 C C . ASP A 1 514 ? 12.648 47.406 3.438 1 82.12 514 ASP A C 1
ATOM 4092 O O . ASP A 1 514 ? 12.219 48.281 4.215 1 82.12 514 ASP A O 1
ATOM 4096 N N . MET A 1 515 ? 12.031 46.562 2.812 1 79.75 515 MET A N 1
ATOM 4097 C CA . MET A 1 515 ? 10.586 46.562 3.014 1 79.75 515 MET A CA 1
ATOM 4098 C C . MET A 1 515 ? 10.242 46.156 4.449 1 79.75 515 MET A C 1
ATOM 4100 O O . MET A 1 515 ? 9.305 46.719 5.031 1 79.75 515 MET A O 1
ATOM 4104 N N . CYS A 1 516 ? 10.914 45.25 4.91 1 78.56 516 CYS A N 1
ATOM 4105 C CA . CYS A 1 516 ? 10.656 44.812 6.27 1 78.56 516 CYS A CA 1
ATOM 4106 C C . CYS A 1 516 ? 11.023 45.875 7.285 1 78.56 516 CYS A C 1
ATOM 4108 O O . CYS A 1 516 ? 10.344 46.031 8.297 1 78.56 516 CYS A O 1
ATOM 4110 N N . LYS A 1 517 ? 11.992 46.594 7.062 1 75.56 517 LYS A N 1
ATOM 4111 C CA . LYS A 1 517 ? 12.383 47.688 7.918 1 75.56 517 LYS A CA 1
ATOM 4112 C C . LYS A 1 517 ? 11.32 48.812 7.898 1 75.56 517 LYS A C 1
ATOM 4114 O O . LYS A 1 517 ? 10.992 49.375 8.938 1 75.56 517 LYS A O 1
ATOM 4119 N N . SER A 1 518 ? 10.789 48.938 6.715 1 68.5 518 SER A N 1
ATOM 4120 C CA . SER A 1 518 ? 9.781 50 6.566 1 68.5 518 SER A CA 1
ATOM 4121 C C . SER A 1 518 ? 8.523 49.656 7.359 1 68.5 518 SER A C 1
ATOM 4123 O O . SER A 1 518 ? 7.945 50.531 8.008 1 68.5 518 SER A O 1
ATOM 4125 N N . TYR A 1 519 ? 8.195 48.438 7.359 1 65.31 519 TYR A N 1
ATOM 4126 C CA . TYR A 1 519 ? 6.996 48.062 8.109 1 65.31 519 TYR A CA 1
ATOM 4127 C C . TYR A 1 519 ? 7.199 48.281 9.602 1 65.31 519 TYR A C 1
ATOM 4129 O O . TYR A 1 519 ? 6.297 48.781 10.297 1 65.31 519 TYR A O 1
ATOM 4137 N N . THR A 1 520 ? 8.211 47.906 10.016 1 63.97 520 THR A N 1
ATOM 4138 C CA . THR A 1 520 ? 8.492 48.125 11.43 1 63.97 520 THR A CA 1
ATOM 4139 C C . THR A 1 520 ? 8.477 49.625 11.742 1 63.97 520 THR A C 1
ATOM 4141 O O . THR A 1 520 ? 7.949 50.031 12.773 1 63.97 520 THR A O 1
ATOM 4144 N N . VAL A 1 521 ? 8.953 50.375 10.82 1 64.56 521 VAL A N 1
ATOM 4145 C CA . VAL A 1 521 ? 8.953 51.812 10.984 1 64.56 521 VAL A CA 1
ATOM 4146 C C . VAL A 1 521 ? 7.523 52.344 10.93 1 64.56 521 VAL A C 1
ATOM 4148 O O . VAL A 1 521 ? 7.133 53.188 11.742 1 64.56 521 VAL A O 1
ATOM 4151 N N . TYR A 1 522 ? 6.852 51.812 10.062 1 66.19 522 TYR A N 1
ATOM 4152 C CA . TYR A 1 522 ? 5.465 52.25 9.961 1 66.19 522 TYR A CA 1
ATOM 4153 C C . TYR A 1 522 ? 4.691 51.906 11.227 1 66.19 522 TYR A C 1
ATOM 4155 O O . TYR A 1 522 ? 3.924 52.75 11.727 1 66.19 522 TYR A O 1
ATOM 4163 N N . TYR A 1 523 ? 4.91 50.844 11.734 1 64.44 523 TYR A N 1
ATOM 4164 C CA . TYR A 1 523 ? 4.211 50.5 12.961 1 64.44 523 TYR A CA 1
ATOM 4165 C C . TYR A 1 523 ? 4.625 51.406 14.109 1 64.44 523 TYR A C 1
ATOM 4167 O O . TYR A 1 523 ? 3.789 51.781 14.938 1 64.44 523 TYR A O 1
ATOM 4175 N N . ILE A 1 524 ? 5.727 51.688 14.125 1 63.84 524 ILE A N 1
ATOM 4176 C CA . ILE A 1 524 ? 6.207 52.625 15.156 1 63.84 524 ILE A CA 1
ATOM 4177 C C . ILE A 1 524 ? 5.586 54 14.961 1 63.84 524 ILE A C 1
ATOM 4179 O O . ILE A 1 524 ? 5.105 54.594 15.914 1 63.84 524 ILE A O 1
ATOM 4183 N N . ILE A 1 525 ? 5.418 54.406 13.781 1 68.69 525 ILE A N 1
ATOM 4184 C CA . ILE A 1 525 ? 4.832 55.688 13.492 1 68.69 525 ILE A CA 1
ATOM 4185 C C . ILE A 1 525 ? 3.346 55.688 13.844 1 68.69 525 ILE A C 1
ATOM 4187 O O . ILE A 1 525 ? 2.842 56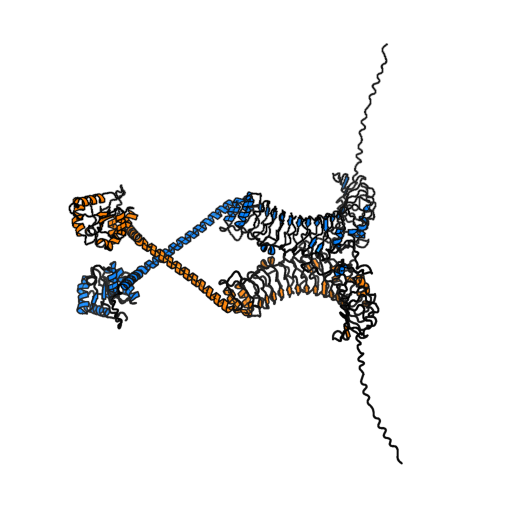.625 14.469 1 68.69 525 ILE A O 1
ATOM 4191 N N . ILE A 1 526 ? 2.816 54.656 13.539 1 72.69 526 ILE A N 1
ATOM 4192 C CA . ILE A 1 526 ? 1.39 54.562 13.82 1 72.69 526 ILE A CA 1
ATOM 4193 C C . ILE A 1 526 ? 1.17 54.5 15.328 1 72.69 526 ILE A C 1
ATOM 4195 O O . ILE A 1 526 ? 0.274 55.156 15.859 1 72.69 526 ILE A O 1
ATOM 4199 N N . SER A 1 527 ? 1.937 53.844 15.953 1 69 527 SER A N 1
ATOM 4200 C CA . SER A 1 527 ? 1.815 53.781 17.406 1 69 527 SER A CA 1
ATOM 4201 C C . SER A 1 527 ? 2.104 55.125 18.062 1 69 527 SER A C 1
ATOM 4203 O O . SER A 1 527 ? 1.388 55.531 18.984 1 69 527 SER A O 1
ATOM 4205 N N . VAL A 1 528 ? 3.002 55.781 17.578 1 67.38 528 VAL A N 1
ATOM 4206 C CA . VAL A 1 528 ? 3.363 57.094 18.125 1 67.38 528 VAL A CA 1
ATOM 4207 C C . VAL A 1 528 ? 2.277 58.125 17.781 1 67.38 528 VAL A C 1
ATOM 4209 O O . VAL A 1 528 ? 1.884 58.938 18.625 1 67.38 528 VAL A O 1
ATOM 4212 N N . THR A 1 529 ? 1.699 58.031 16.656 1 75.75 529 THR A N 1
ATOM 4213 C CA . THR A 1 529 ? 0.631 58.938 16.25 1 75.75 529 THR A CA 1
ATOM 4214 C C . THR A 1 529 ? -0.644 58.656 17.047 1 75.75 529 THR A C 1
ATOM 4216 O O . THR A 1 529 ? -1.332 59.594 17.484 1 75.75 529 THR A O 1
ATOM 4219 N N . ALA A 1 530 ? -0.882 57.469 17.219 1 77.12 530 ALA A N 1
ATOM 4220 C CA . ALA A 1 530 ? -2.057 57.125 18.016 1 77.12 530 ALA A CA 1
ATOM 4221 C C . ALA A 1 530 ? -1.922 57.594 19.453 1 77.12 530 ALA A C 1
ATOM 4223 O O . ALA A 1 530 ? -2.889 58.094 20.031 1 77.12 530 ALA A O 1
ATOM 4224 N N . THR A 1 531 ? -0.831 57.469 19.969 1 71.19 531 THR A N 1
ATOM 4225 C CA . THR A 1 531 ? -0.584 57.969 21.312 1 71.19 531 THR A CA 1
ATOM 4226 C C . THR A 1 531 ? -0.694 59.5 21.344 1 71.19 531 THR A C 1
ATOM 4228 O O . THR A 1 531 ? -1.229 60.062 22.297 1 71.19 531 THR A O 1
ATOM 4231 N N . CYS A 1 532 ? -0.358 60.156 20.312 1 74.31 532 CYS A N 1
ATOM 4232 C CA . CYS A 1 532 ? -0.444 61.594 20.219 1 74.31 532 CYS A CA 1
ATOM 4233 C C . CYS A 1 532 ? -1.892 62.062 20.062 1 74.31 532 CYS A C 1
ATOM 4235 O O . CYS A 1 532 ? -2.322 63 20.734 1 74.31 532 CYS A O 1
ATOM 4237 N N . ILE A 1 533 ? -2.662 61.438 19.375 1 78.56 533 ILE A N 1
ATOM 4238 C CA . ILE A 1 533 ? -4.066 61.781 19.172 1 78.56 533 ILE A CA 1
ATOM 4239 C C . ILE A 1 533 ? -4.852 61.5 20.453 1 78.56 533 ILE A C 1
ATOM 4241 O O . ILE A 1 533 ? -5.699 62.312 20.859 1 78.56 533 ILE A O 1
ATOM 4245 N N . SER A 1 534 ? -4.555 60.469 21.031 1 76.75 534 SER A N 1
ATOM 4246 C CA . SER A 1 534 ? -5.199 60.188 22.312 1 76.75 534 SER A CA 1
ATOM 4247 C C . SER A 1 534 ? -4.855 61.219 23.359 1 76.75 534 SER A C 1
ATOM 4249 O O . SER A 1 534 ? -5.719 61.656 24.141 1 76.75 534 SER A O 1
ATOM 4251 N N . SER A 1 535 ? -3.658 61.625 23.375 1 71.31 535 SER A N 1
ATOM 4252 C CA . SER A 1 535 ? -3.23 62.656 24.297 1 71.31 535 SER A CA 1
ATOM 4253 C C . SER A 1 535 ? -3.896 64 23.984 1 71.31 535 SER A C 1
ATOM 4255 O O . SER A 1 535 ? -4.305 64.688 24.891 1 71.31 535 SER A O 1
ATOM 4257 N N . LEU A 1 536 ? -4.141 64.25 22.75 1 76.62 536 LEU A N 1
ATOM 4258 C CA . LEU A 1 536 ? -4.832 65.5 22.328 1 76.62 536 LEU A CA 1
ATOM 4259 C C . LEU A 1 536 ? -6.316 65.375 22.688 1 76.62 536 LEU A C 1
ATOM 4261 O O . LEU A 1 536 ? -6.898 66.375 23.125 1 76.62 536 LEU A O 1
ATOM 4265 N N . ALA A 1 537 ? -6.902 64.312 22.562 1 79.88 537 ALA A N 1
ATOM 4266 C CA . ALA A 1 537 ? -8.305 64.125 22.906 1 79.88 537 ALA A CA 1
ATOM 4267 C C . ALA A 1 537 ? -8.523 64.312 24.406 1 79.88 537 ALA A C 1
ATOM 4269 O O . ALA A 1 537 ? -9.469 64.938 24.844 1 79.88 537 ALA A O 1
ATOM 4270 N N . ILE A 1 538 ? -7.688 63.75 25.062 1 71.5 538 ILE A N 1
ATOM 4271 C CA . ILE A 1 538 ? -7.75 63.906 26.516 1 71.5 538 ILE A CA 1
ATOM 4272 C C . ILE A 1 538 ? -7.578 65.375 26.875 1 71.5 538 ILE A C 1
ATOM 4274 O O . ILE A 1 538 ? -8.297 65.938 27.734 1 71.5 538 ILE A O 1
ATOM 4278 N N . PHE A 1 539 ? -6.801 66.125 26.188 1 68.44 539 PHE A N 1
ATOM 4279 C CA . PHE A 1 539 ? -6.547 67.562 26.406 1 68.44 539 PHE A CA 1
ATOM 4280 C C . PHE A 1 539 ? -7.785 68.375 26.062 1 68.44 539 PHE A C 1
ATOM 4282 O O . PHE A 1 539 ? -8.133 69.312 26.797 1 68.44 539 PHE A O 1
ATOM 4289 N N . VAL A 1 540 ? -8.414 67.938 25.141 1 75.12 540 VAL A N 1
ATOM 4290 C CA . VAL A 1 540 ? -9.609 68.688 24.734 1 75.12 540 VAL A CA 1
ATOM 4291 C C . VAL A 1 540 ? -10.727 68.438 25.734 1 75.12 540 VAL A C 1
ATOM 4293 O O . VAL A 1 540 ? -11.438 69.375 26.125 1 75.12 540 VAL A O 1
ATOM 4296 N N . VAL A 1 541 ? -10.797 67.312 26.172 1 77.56 541 VAL A N 1
ATOM 4297 C CA . VAL A 1 541 ? -11.828 67 27.156 1 77.56 541 VAL A CA 1
ATOM 4298 C C . VAL A 1 541 ? -11.531 67.688 28.469 1 77.56 541 VAL A C 1
ATOM 4300 O O . VAL A 1 541 ? -12.43 68.25 29.094 1 77.56 541 VAL A O 1
ATOM 4303 N N . LEU A 1 542 ? -10.359 67.75 28.797 1 68.94 542 LEU A N 1
ATOM 4304 C CA . LEU A 1 542 ? -9.961 68.438 30 1 68.94 542 LEU A CA 1
ATOM 4305 C C . LEU A 1 542 ? -10.172 69.938 29.844 1 68.94 542 LEU A C 1
ATOM 4307 O O . LEU A 1 542 ? -10.609 70.625 30.766 1 68.94 542 LEU A O 1
ATOM 4311 N N . TYR A 1 543 ? -10.023 70.312 28.641 1 69 543 TYR A N 1
ATOM 4312 C CA . TYR A 1 543 ? -10.195 71.75 28.359 1 69 543 TYR A CA 1
ATOM 4313 C C . TYR A 1 543 ? -11.672 72.125 28.328 1 69 543 TYR A C 1
ATOM 4315 O O . TYR A 1 543 ? -12.062 73.125 28.875 1 69 543 TYR A O 1
ATOM 4323 N N . ARG A 1 544 ? -12.438 71.312 27.828 1 70.69 544 ARG A N 1
ATOM 4324 C CA . ARG A 1 544 ? -13.867 71.562 27.734 1 70.69 544 ARG A CA 1
ATOM 4325 C C . ARG A 1 544 ? -14.523 71.562 29.109 1 70.69 544 ARG A C 1
ATOM 4327 O O . ARG A 1 544 ? -15.422 72.312 29.406 1 70.69 544 ARG A O 1
ATOM 4334 N N . ASN A 1 545 ? -14.031 70.75 29.891 1 68.06 545 ASN A N 1
ATOM 4335 C CA . ASN A 1 545 ? -14.609 70.562 31.219 1 68.06 545 ASN A CA 1
ATOM 4336 C C . ASN A 1 545 ? -13.766 71.312 32.281 1 68.06 545 ASN A C 1
ATOM 4338 O O . ASN A 1 545 ? -13.875 71 33.469 1 68.06 545 ASN A O 1
ATOM 4342 N N . ARG A 1 546 ? -13.195 72.188 31.75 1 66.12 546 ARG A N 1
ATOM 4343 C CA . ARG A 1 546 ? -12.227 72.875 32.625 1 66.12 546 ARG A CA 1
ATOM 4344 C C . ARG A 1 546 ? -12.914 73.625 33.75 1 66.12 546 ARG A C 1
ATOM 4346 O O . ARG A 1 546 ? -12.414 73.625 34.875 1 66.12 546 ARG A O 1
ATOM 4353 N N . TRP A 1 547 ? -14.055 74.25 33.562 1 66.69 547 TRP A N 1
ATOM 4354 C CA . TRP A 1 547 ? -14.773 75 34.562 1 66.69 547 TRP A CA 1
ATOM 4355 C C . TRP A 1 547 ? -15.383 74.062 35.625 1 66.69 547 TRP A C 1
ATOM 4357 O O . TRP A 1 547 ? -15.352 74.375 36.812 1 66.69 547 TRP A O 1
ATOM 4367 N N . LYS A 1 548 ? -15.969 73.125 35.156 1 67.81 548 LYS A N 1
ATOM 4368 C CA . LYS A 1 548 ? -16.516 72.125 36.094 1 67.81 548 LYS A CA 1
ATOM 4369 C C . LYS A 1 548 ? -15.406 71.562 36.969 1 67.81 548 LYS A C 1
ATOM 4371 O O . LYS A 1 548 ? -15.602 71.375 38.188 1 67.81 548 LYS A O 1
ATOM 4376 N N . ILE A 1 549 ? -14.336 71.312 36.312 1 70.06 549 ILE A N 1
ATOM 4377 C CA . ILE A 1 549 ? -13.203 70.75 37.031 1 70.06 549 ILE A CA 1
ATOM 4378 C C . ILE A 1 549 ? -12.719 71.75 38.062 1 70.06 549 ILE A C 1
ATOM 4380 O O . ILE A 1 549 ? -12.414 71.438 39.219 1 70.06 549 ILE A O 1
ATOM 4384 N N . ARG A 1 550 ? -12.805 73.062 37.75 1 66.88 550 ARG A N 1
ATOM 4385 C CA . ARG A 1 550 ? -12.43 74.125 38.656 1 66.88 550 ARG A CA 1
ATOM 4386 C C . ARG A 1 550 ? -13.406 74.25 39.812 1 66.88 550 ARG A C 1
ATOM 4388 O O . ARG A 1 550 ? -12.992 74.375 40.969 1 66.88 550 ARG A O 1
ATOM 4395 N N . TYR A 1 551 ? -14.578 74.312 39.438 1 70.75 551 TYR A N 1
ATOM 4396 C CA . TYR A 1 551 ? -15.633 74.375 40.469 1 70.75 551 TYR A CA 1
ATOM 4397 C C . TYR A 1 551 ? -15.516 73.25 41.469 1 70.75 551 TYR A C 1
ATOM 4399 O O . TYR A 1 551 ? -15.578 73.438 42.656 1 70.75 551 TYR A O 1
ATOM 4407 N N . LEU A 1 552 ? -15.273 72 40.844 1 72.88 552 LEU A N 1
ATOM 4408 C CA . LEU A 1 552 ? -15.203 70.812 41.719 1 72.88 552 LEU A CA 1
ATOM 4409 C C . LEU A 1 552 ? -13.961 70.875 42.594 1 72.88 552 LEU A C 1
ATOM 4411 O O . LEU A 1 552 ? -14.016 70.438 43.75 1 72.88 552 LEU A O 1
ATOM 4415 N N . ARG A 1 553 ? -13.062 71.375 42.062 1 66.88 553 ARG A N 1
ATOM 4416 C CA . ARG A 1 553 ? -11.828 71.562 42.812 1 66.88 553 ARG A CA 1
ATOM 4417 C C . ARG A 1 553 ? -12.047 72.5 44 1 66.88 553 ARG A C 1
ATOM 4419 O O . ARG A 1 553 ? -11.633 72.188 45.125 1 66.88 553 ARG A O 1
ATOM 4426 N N . TYR A 1 554 ? -12.781 73.625 43.906 1 66.31 554 TYR A N 1
ATOM 4427 C CA . TYR A 1 554 ? -13.039 74.562 44.969 1 66.31 554 TYR A CA 1
ATOM 4428 C C . TYR A 1 554 ? -14.016 74.062 46 1 66.31 554 TYR A C 1
ATOM 4430 O O . TYR A 1 554 ? -13.844 74.25 47.188 1 66.31 554 TYR A O 1
ATOM 4438 N N . THR A 1 555 ? -14.914 73.312 45.5 1 66.31 555 THR A N 1
ATOM 4439 C CA . THR A 1 555 ? -15.906 72.75 46.438 1 66.31 555 THR A CA 1
ATOM 4440 C C . THR A 1 555 ? -15.273 71.688 47.312 1 66.31 555 THR A C 1
ATOM 4442 O O . THR A 1 555 ? -15.578 71.625 48.5 1 66.31 555 THR A O 1
ATOM 4445 N N . LEU A 1 556 ? -14.469 70.938 46.688 1 66.75 556 LEU A N 1
ATOM 4446 C CA . LEU A 1 556 ? -13.805 69.875 47.438 1 66.75 556 LEU A CA 1
ATOM 4447 C C . LEU A 1 556 ? -12.836 70.5 48.469 1 66.75 556 LEU A C 1
ATOM 4449 O O . LEU A 1 556 ? -12.711 70 49.562 1 66.75 556 LEU A O 1
ATOM 4453 N N . LEU A 1 557 ? -12.203 71.562 48.156 1 59.5 557 LEU A N 1
ATOM 4454 C CA . LEU A 1 557 ? -11.297 72.25 49.062 1 59.5 557 LEU A CA 1
ATOM 4455 C C . LEU A 1 557 ? -12.062 72.875 50.219 1 59.5 557 LEU A C 1
ATOM 4457 O O . LEU A 1 557 ? -11.586 72.875 51.344 1 59.5 557 LEU A O 1
ATOM 4461 N N . GLN A 1 558 ? -13.109 73.438 50.031 1 58.72 558 GLN A N 1
ATOM 4462 C CA . GLN A 1 558 ? -13.953 74.062 51.062 1 58.72 558 GLN A CA 1
ATOM 4463 C C . GLN A 1 558 ? -14.516 73 52 1 58.72 558 GLN A C 1
ATOM 4465 O O . GLN A 1 558 ? -14.617 73.25 53.219 1 58.72 558 GLN A O 1
ATOM 4470 N N . ARG A 1 559 ? -14.867 71.812 51.531 1 56.69 559 ARG A N 1
ATOM 4471 C CA . ARG A 1 559 ? -15.375 70.75 52.375 1 56.69 559 ARG A CA 1
ATOM 4472 C C . ARG A 1 559 ? -14.273 70.188 53.281 1 56.69 559 ARG A C 1
ATOM 4474 O O . ARG A 1 559 ? -14.523 69.812 54.438 1 56.69 559 ARG A O 1
ATOM 4481 N N . GLY A 1 560 ? -13.141 69.938 52.875 1 50.84 560 GLY A N 1
ATOM 4482 C CA . GLY A 1 560 ? -12.039 69.5 53.719 1 50.84 560 GLY A CA 1
ATOM 4483 C C . GLY A 1 560 ? -11.695 70.5 54.812 1 50.84 560 GLY A C 1
ATOM 4484 O O . GLY A 1 560 ? -11.328 70.062 55.906 1 50.84 560 GLY A O 1
ATOM 4485 N N . LEU A 1 561 ? -11.672 71.688 54.75 1 45.16 561 LEU A N 1
ATOM 4486 C CA . LEU A 1 561 ? -11.43 72.688 55.75 1 45.16 561 LEU A CA 1
ATOM 4487 C C . LEU A 1 561 ? -12.594 72.812 56.75 1 45.16 561 LEU A C 1
ATOM 4489 O O . LEU A 1 561 ? -12.422 73.25 57.875 1 45.16 561 LEU A O 1
ATOM 4493 N N . ARG A 1 562 ? -13.742 72.562 56.438 1 44.59 562 ARG A N 1
ATOM 4494 C CA . ARG A 1 562 ? -14.906 72.625 57.312 1 44.59 562 ARG A CA 1
ATOM 4495 C C . ARG A 1 562 ? -15.016 71.375 58.188 1 44.59 562 ARG A C 1
ATOM 4497 O O . ARG A 1 562 ? -16.016 71.25 58.906 1 44.59 562 ARG A O 1
ATOM 4504 N N . ASN A 1 563 ? -14.195 70.562 58.25 1 39.28 563 ASN A N 1
ATOM 4505 C CA . ASN A 1 563 ? -14.469 69.562 59.281 1 39.28 563 ASN A CA 1
ATOM 4506 C C . ASN A 1 563 ? -14.633 70.188 60.656 1 39.28 563 ASN A C 1
ATOM 4508 O O . ASN A 1 563 ? -14.758 69.5 61.656 1 39.28 563 ASN A O 1
ATOM 4512 N N . GLY A 1 564 ? -13.852 71.125 61.219 1 36.16 564 GLY A N 1
ATOM 4513 C CA . GLY A 1 564 ? -14.344 71.375 62.594 1 36.16 564 GLY A CA 1
ATOM 4514 C C . GLY A 1 564 ? -15.836 71.625 62.656 1 36.16 564 GLY A C 1
ATOM 4515 O O . GLY A 1 564 ? -16.625 70.688 62.906 1 36.16 564 GLY A O 1
ATOM 4516 N N . ASN A 1 565 ? -16.281 72.875 63.25 1 32.44 565 ASN A N 1
ATOM 4517 C CA . ASN A 1 565 ? -17.609 73.188 63.75 1 32.44 565 ASN A CA 1
ATOM 4518 C C . ASN A 1 565 ? -18.625 73.312 62.594 1 32.44 565 ASN A C 1
ATOM 4520 O O . ASN A 1 565 ? -18.906 74.438 62.156 1 32.44 565 ASN A O 1
ATOM 4524 N N . LEU A 1 566 ? -18.547 72.688 61.594 1 33.72 566 LEU A N 1
ATOM 4525 C CA . LEU A 1 566 ? -19.719 72.875 60.75 1 33.72 566 LEU A CA 1
ATOM 4526 C C . LEU A 1 566 ? -20.969 72.375 61.438 1 33.72 566 LEU A C 1
ATOM 4528 O O . LEU A 1 566 ? -21.094 71.188 61.719 1 33.72 566 LEU A O 1
ATOM 4532 N N . LEU A 1 567 ? -21.547 73.188 62.344 1 32 567 LEU A N 1
ATOM 4533 C CA . LEU A 1 567 ? -22.953 73.125 62.75 1 32 567 LEU A CA 1
ATOM 4534 C C . LEU A 1 567 ? -23.844 72.875 61.531 1 32 567 LEU A C 1
ATOM 4536 O O . LEU A 1 567 ? -24.125 73.75 60.75 1 32 567 LEU A O 1
ATOM 4540 N N . ARG A 1 568 ? -23.641 71.875 60.688 1 35.34 568 ARG A N 1
ATOM 4541 C CA . ARG A 1 568 ? -24.844 71.5 59.969 1 35.34 568 ARG A CA 1
ATOM 4542 C C . ARG A 1 568 ? -25.984 71.188 60.938 1 35.34 568 ARG A C 1
ATOM 4544 O O . ARG A 1 568 ? -25.938 70.188 61.656 1 35.34 568 ARG A O 1
ATOM 4551 N N . THR A 1 569 ? -26.531 72.125 61.594 1 32.31 569 THR A N 1
ATOM 4552 C CA . THR A 1 569 ? -27.781 71.75 62.281 1 32.31 569 THR A CA 1
ATOM 4553 C C . THR A 1 569 ? -28.641 70.875 61.344 1 32.31 569 THR A C 1
ATOM 4555 O O . THR A 1 569 ? -28.766 71.188 60.156 1 32.31 569 THR A O 1
ATOM 4558 N N . ASN A 1 570 ? -28.844 69.625 61.438 1 33.56 570 ASN A N 1
ATOM 4559 C CA . ASN A 1 570 ? -29.75 68.625 60.938 1 33.56 570 ASN A CA 1
ATOM 4560 C C . ASN A 1 570 ? -31.141 69.188 60.625 1 33.56 570 ASN A C 1
ATOM 4562 O O . ASN A 1 570 ? -32.094 68.438 60.406 1 33.56 570 ASN A O 1
ATOM 4566 N N . GLY A 1 571 ? -31.688 70.188 61.438 1 33.94 571 GLY A N 1
ATOM 4567 C CA . GLY A 1 571 ? -33.125 70.25 61.375 1 33.94 571 GLY A CA 1
ATOM 4568 C C . GLY A 1 571 ? -33.688 70.438 59.969 1 33.94 571 GLY A C 1
ATOM 4569 O O . GLY A 1 571 ? -32.906 70.562 59.031 1 33.94 571 GLY A O 1
ATOM 4570 N N . SER A 1 572 ? -35.125 70.625 59.625 1 36.41 572 SER A N 1
ATOM 4571 C CA . SER A 1 572 ? -35.969 70.938 58.5 1 36.41 572 SER A CA 1
ATOM 4572 C C . SER A 1 572 ? -35.281 71.938 57.562 1 36.41 572 SER A C 1
ATOM 4574 O O . SER A 1 572 ? -34.969 73.062 58 1 36.41 572 SER A O 1
ATOM 4576 N N . ASP A 1 573 ? -34.562 71.5 56.625 1 37.22 573 ASP A N 1
ATOM 4577 C CA . ASP A 1 573 ? -33.438 71.938 55.844 1 37.22 573 ASP A CA 1
ATOM 4578 C C . ASP A 1 573 ? -33.719 73.25 55.125 1 37.22 573 ASP A C 1
ATOM 4580 O O . ASP A 1 573 ? -34.188 73.25 53.969 1 37.22 573 ASP A O 1
ATOM 4584 N N . GLU A 1 574 ? -34.75 74 55.438 1 40.75 574 GLU A N 1
ATOM 4585 C CA . GLU A 1 574 ? -34.875 75.312 54.781 1 40.75 574 GLU A CA 1
ATOM 4586 C C . GLU A 1 574 ? -33.5 75.938 54.469 1 40.75 574 GLU A C 1
ATOM 4588 O O . GLU A 1 574 ? -32.688 76.062 55.375 1 40.75 574 GLU A O 1
ATOM 4593 N N . ASP A 1 575 ? -32.969 75.562 53.312 1 50.5 575 ASP A N 1
ATOM 4594 C CA . ASP A 1 575 ? -31.703 76 52.719 1 50.5 575 ASP A CA 1
ATOM 4595 C C . ASP A 1 575 ? -31.297 77.375 53.156 1 50.5 575 ASP A C 1
ATOM 4597 O O . ASP A 1 575 ? -31.969 78.375 52.875 1 50.5 575 ASP A O 1
ATOM 4601 N N . PHE A 1 576 ? -30.891 77.438 54.344 1 60.72 576 PHE A N 1
ATOM 4602 C CA . PHE A 1 576 ? -30.516 78.688 54.969 1 60.72 576 PHE A CA 1
ATOM 4603 C C . PHE A 1 576 ? -29.391 79.375 54.188 1 60.72 576 PHE A C 1
ATOM 4605 O O . PHE A 1 576 ? -28.281 78.812 54.094 1 60.72 576 PHE A O 1
ATOM 4612 N N . PHE A 1 577 ? -29.656 80.125 53.375 1 75.69 577 PHE A N 1
ATOM 4613 C CA . PHE A 1 577 ? -28.672 81 52.688 1 75.69 577 PHE A CA 1
ATOM 4614 C C . PHE A 1 577 ? -28.328 82.188 53.562 1 75.69 577 PHE A C 1
ATOM 4616 O O . PHE A 1 577 ? -29.203 82.75 54.219 1 75.69 577 PHE A O 1
ATOM 4623 N N . LEU A 1 578 ? -27.188 82.562 53.75 1 80.06 578 LEU A N 1
ATOM 4624 C CA . LEU A 1 578 ? -26.75 83.688 54.562 1 80.06 578 LEU A CA 1
ATOM 4625 C C . LEU A 1 578 ? -27.234 85 53.938 1 80.06 578 LEU A C 1
ATOM 4627 O O . LEU A 1 578 ? -27.594 85.938 54.688 1 80.06 578 LEU A O 1
ATOM 4631 N N . TYR A 1 579 ? -27.391 84.938 52.719 1 85.94 579 TYR A N 1
ATOM 4632 C CA . TYR A 1 579 ? -27.812 86.125 52.031 1 85.94 579 TYR A CA 1
ATOM 4633 C C . TYR A 1 579 ? -28.922 85.812 51.031 1 85.94 579 TYR A C 1
ATOM 4635 O O . TYR A 1 579 ? -29.078 84.688 50.594 1 85.94 579 TYR A O 1
ATOM 4643 N N . ASP A 1 580 ? -29.672 86.812 50.812 1 85.62 580 ASP A N 1
ATOM 4644 C CA . ASP A 1 580 ? -30.766 86.625 49.844 1 85.62 580 ASP A CA 1
ATOM 4645 C C . ASP A 1 580 ? -30.266 86.625 48.406 1 85.62 580 ASP A C 1
ATOM 4647 O O . ASP A 1 580 ? -30.797 85.938 47.531 1 85.62 580 ASP A O 1
ATOM 4651 N N . ALA A 1 581 ? -29.266 87.562 48.25 1 89.75 581 ALA A N 1
ATOM 4652 C CA . ALA A 1 581 ? -28.75 87.625 46.875 1 89.75 581 ALA A CA 1
ATOM 4653 C C . ALA A 1 581 ? -27.297 88.062 46.875 1 89.75 581 ALA A C 1
ATOM 4655 O O . ALA A 1 581 ? -26.906 88.938 47.656 1 89.75 581 ALA A O 1
ATOM 4656 N N . PHE A 1 582 ? -26.531 87.438 46 1 89.38 582 PHE A N 1
ATOM 4657 C CA . PHE A 1 582 ? -25.203 87.938 45.625 1 89.38 582 PHE A CA 1
ATOM 4658 C C . PHE A 1 582 ? -25.281 88.812 44.406 1 89.38 582 PHE A C 1
ATOM 4660 O O . PHE A 1 582 ? -25.875 88.438 43.375 1 89.38 582 PHE A O 1
ATOM 4667 N N . VAL A 1 583 ? -24.703 90.062 44.562 1 88.25 583 VAL A N 1
ATOM 4668 C CA . VAL A 1 583 ? 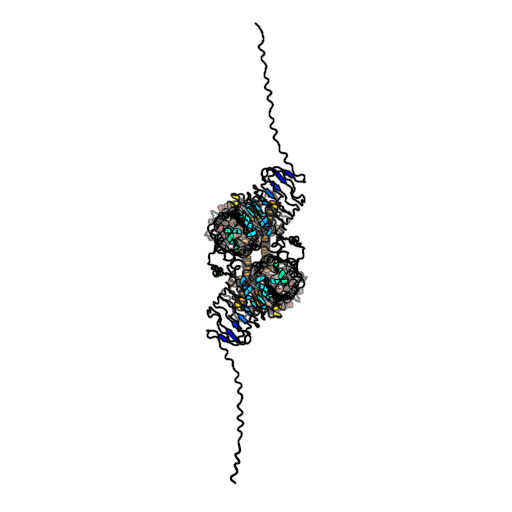-24.828 91 43.469 1 88.25 583 VAL A CA 1
ATOM 4669 C C . VAL A 1 583 ? -23.5 91.062 42.719 1 88.25 583 VAL A C 1
ATOM 4671 O O . VAL A 1 583 ? -22.469 91.438 43.281 1 88.25 583 VAL A O 1
ATOM 4674 N N . SER A 1 584 ? -23.547 90.75 41.469 1 87.75 584 SER A N 1
ATOM 4675 C CA . SER A 1 584 ? -22.406 90.812 40.562 1 87.75 584 SER A CA 1
ATOM 4676 C C . SER A 1 584 ? -22.516 92.062 39.688 1 87.75 584 SER A C 1
ATOM 4678 O O . SER A 1 584 ? -23.5 92.25 38.969 1 87.75 584 SER A O 1
ATOM 4680 N N . TYR A 1 585 ? -21.5 92.938 39.781 1 83.5 585 TYR A N 1
ATOM 4681 C CA . TYR A 1 585 ? -21.531 94.188 39.031 1 83.5 585 TYR A CA 1
ATOM 4682 C C . TYR A 1 585 ? -20.125 94.625 38.656 1 83.5 585 TYR A C 1
ATOM 4684 O O . TYR A 1 585 ? -19.141 94.062 39.188 1 83.5 585 TYR A O 1
ATOM 4692 N N . THR A 1 586 ? -20.047 95.562 37.781 1 81.75 586 THR A N 1
ATOM 4693 C CA . THR A 1 586 ? -18.781 96.125 37.375 1 81.75 586 THR A CA 1
ATOM 4694 C C . THR A 1 586 ? -18.484 97.375 38.219 1 81.75 586 THR A C 1
ATOM 4696 O O . THR A 1 586 ? -19.406 97.938 38.812 1 81.75 586 THR A O 1
ATOM 4699 N N . SER A 1 587 ? -17.25 97.75 38.219 1 78.06 587 SER A N 1
ATOM 4700 C CA . SER A 1 587 ? -16.828 98.875 39.031 1 78.06 587 SER A CA 1
ATOM 4701 C C . SER A 1 587 ? -17.547 100.188 38.625 1 78.06 587 SER A C 1
ATOM 4703 O O . SER A 1 587 ? -17.812 101.062 39.438 1 78.06 587 SER A O 1
ATOM 4705 N N . LYS A 1 588 ? -17.875 100.25 37.438 1 78.75 588 LYS A N 1
ATOM 4706 C CA . LYS A 1 588 ? -18.531 101.438 36.969 1 78.75 588 LYS A CA 1
ATOM 4707 C C . LYS A 1 588 ? -20 101.5 37.375 1 78.75 588 LYS A C 1
ATOM 4709 O O . LYS A 1 588 ? -20.609 102.562 37.438 1 78.75 588 LYS A O 1
ATOM 4714 N N . ASP A 1 589 ? -20.5 100.438 37.688 1 82.56 589 ASP A N 1
ATOM 4715 C CA . ASP A 1 589 ? -21.906 100.375 38.062 1 82.56 589 ASP A CA 1
ATOM 4716 C C . ASP A 1 589 ? -22.047 100.375 39.594 1 82.56 589 ASP A C 1
ATOM 4718 O O . ASP A 1 589 ? -23.125 100.062 40.125 1 82.56 589 ASP A O 1
ATOM 4722 N N . ARG A 1 590 ? -21.062 100.688 40.125 1 84.44 590 ARG A N 1
ATOM 4723 C CA . ARG A 1 590 ? -21.016 100.688 41.594 1 84.44 590 ARG A CA 1
ATOM 4724 C C . ARG A 1 590 ? -21.984 101.688 42.156 1 84.44 590 ARG A C 1
ATOM 4726 O O . ARG A 1 590 ? -22.641 101.438 43.156 1 84.44 590 ARG A O 1
ATOM 4733 N N . GLU A 1 591 ? -22.094 102.75 41.562 1 82.81 591 GLU A N 1
ATOM 4734 C CA . GLU A 1 591 ? -22.969 103.812 42.062 1 82.81 591 GLU A CA 1
ATOM 4735 C C . GLU A 1 591 ? -24.438 103.375 42 1 82.81 591 GLU A C 1
ATOM 4737 O O . GLU A 1 591 ? -25.188 103.625 42.969 1 82.81 591 GLU A O 1
ATOM 4742 N N . PHE A 1 592 ? -24.766 102.812 40.969 1 86.5 592 PHE A N 1
ATOM 4743 C CA . PHE A 1 592 ? -26.125 102.25 40.844 1 86.5 592 PHE A CA 1
ATOM 4744 C C . PHE A 1 592 ? -26.406 101.25 41.906 1 86.5 592 PHE A C 1
ATOM 4746 O O . PHE A 1 592 ? -27.484 101.25 42.531 1 86.5 592 PHE A O 1
ATOM 4753 N N . VAL A 1 593 ? -25.484 100.438 42.25 1 87 593 VAL A N 1
ATOM 4754 C CA . VAL A 1 593 ? -25.656 99.312 43.188 1 87 593 VAL A CA 1
ATOM 4755 C C . VAL A 1 593 ? -25.703 99.875 44.625 1 87 593 VAL A C 1
ATOM 4757 O O . VAL A 1 593 ? -26.578 99.5 45.406 1 87 593 VAL A O 1
ATOM 4760 N N . ILE A 1 594 ? -24.906 100.812 44.875 1 81.62 594 ILE A N 1
ATOM 4761 C CA . ILE A 1 594 ? -24.781 101.312 46.219 1 81.62 594 ILE A CA 1
ATOM 4762 C C . ILE A 1 594 ? -25.891 102.312 46.5 1 81.62 594 ILE A C 1
ATOM 4764 O O . ILE A 1 594 ? -26.516 102.312 47.562 1 81.62 594 ILE A O 1
ATOM 4768 N N . ARG A 1 595 ? -26.234 103.125 45.688 1 82.19 595 ARG A N 1
ATOM 4769 C CA . ARG A 1 595 ? -27.188 104.25 45.938 1 82.19 595 ARG A CA 1
ATOM 4770 C C . ARG A 1 595 ? -28.609 103.75 45.688 1 82.19 595 ARG A C 1
ATOM 4772 O O . ARG A 1 595 ? -29.516 104.062 46.469 1 82.19 595 ARG A O 1
ATOM 4779 N N . ASP A 1 596 ? -28.766 103.125 44.594 1 84.62 596 ASP A N 1
ATOM 4780 C CA . ASP A 1 596 ? -30.125 102.75 44.188 1 84.62 596 ASP A CA 1
ATOM 4781 C C . ASP A 1 596 ? -30.516 101.375 44.656 1 84.62 596 ASP A C 1
ATOM 4783 O O . ASP A 1 596 ? -31.578 101.188 45.281 1 84.62 596 ASP A O 1
ATOM 4787 N N . MET A 1 597 ? -29.656 100.438 44.469 1 87.44 597 MET A N 1
ATOM 4788 C CA . MET A 1 597 ? -30.047 99.062 44.75 1 87.44 597 MET A CA 1
ATOM 4789 C C . MET A 1 597 ? -30.078 98.812 46.25 1 87.44 597 MET A C 1
ATOM 4791 O O . MET A 1 597 ? -31.031 98.188 46.75 1 87.44 597 MET A O 1
ATOM 4795 N N . ILE A 1 598 ? -29.062 99.188 46.938 1 86.44 598 ILE A N 1
ATOM 4796 C CA . ILE A 1 598 ? -28.984 98.938 48.375 1 86.44 598 ILE A CA 1
ATOM 4797 C C . ILE A 1 598 ? -30.109 99.688 49.094 1 86.44 598 ILE A C 1
ATOM 4799 O O . ILE A 1 598 ? -30.781 99.125 49.969 1 86.44 598 ILE A O 1
ATOM 4803 N N . GLN A 1 599 ? -30.297 100.875 48.688 1 84.81 599 GLN A N 1
ATOM 4804 C CA . GLN A 1 599 ? -31.312 101.688 49.344 1 84.81 599 GLN A CA 1
ATOM 4805 C C . GLN A 1 599 ? -32.719 101.125 49.125 1 84.81 599 GLN A C 1
ATOM 4807 O O . GLN A 1 599 ? -33.5 101.125 50.062 1 84.81 599 GLN A O 1
ATOM 4812 N N . ASN A 1 600 ? -33 100.688 48.031 1 86.81 600 ASN A N 1
ATOM 4813 C CA . ASN A 1 600 ? -34.344 100.25 47.75 1 86.81 600 ASN A CA 1
ATOM 4814 C C . ASN A 1 600 ? -34.531 98.812 48.219 1 86.81 600 ASN A C 1
ATOM 4816 O O . ASN A 1 600 ? -35.531 98.5 48.875 1 86.81 600 ASN A O 1
ATOM 4820 N N . LEU A 1 601 ? -33.531 97.938 48.031 1 88 601 LEU A N 1
ATOM 4821 C CA . LEU A 1 601 ? -33.75 96.5 48.312 1 88 601 LEU A CA 1
ATOM 4822 C C . LEU A 1 601 ? -33.469 96.188 49.781 1 88 601 LEU A C 1
ATOM 4824 O O . LEU A 1 601 ? -34.188 95.438 50.406 1 88 601 LEU A O 1
ATOM 4828 N N . GLU A 1 602 ? -32.406 96.75 50.375 1 86.5 602 GLU A N 1
ATOM 4829 C CA . GLU A 1 602 ? -32.094 96.438 51.75 1 86.5 602 GLU A CA 1
ATOM 4830 C C . GLU A 1 602 ? -32.906 97.312 52.719 1 86.5 602 GLU A C 1
ATOM 4832 O O . GLU A 1 602 ? -33.438 96.812 53.719 1 86.5 602 GLU A O 1
ATOM 4837 N N . GLU A 1 603 ? -33.094 98.5 52.375 1 81.12 603 GLU A N 1
ATOM 4838 C CA . GLU A 1 603 ? -33.75 99.438 53.312 1 81.12 603 GLU A CA 1
ATOM 4839 C C . GLU A 1 603 ? -35.281 99.375 53.156 1 81.12 603 GLU A C 1
ATOM 4841 O O . GLU A 1 603 ? -36 99.375 54.156 1 81.12 603 GLU A O 1
ATOM 4846 N N . LEU A 1 604 ? -35.719 99.312 51.969 1 81.94 604 LEU A N 1
ATOM 4847 C CA . LEU A 1 604 ? -37.156 99.375 51.75 1 81.94 604 LEU A CA 1
ATOM 4848 C C . LEU A 1 604 ? -37.781 98 51.844 1 81.94 604 LEU A C 1
ATOM 4850 O O . LEU A 1 604 ? -38.875 97.812 52.438 1 81.94 604 LEU A O 1
ATOM 4854 N N . TYR A 1 605 ? -37.125 97 51.406 1 84.38 605 TYR A N 1
ATOM 4855 C CA . TYR A 1 605 ? -37.75 95.688 51.344 1 84.38 605 TYR A CA 1
ATOM 4856 C C . TYR A 1 605 ? -37.125 94.688 52.312 1 84.38 605 TYR A C 1
ATOM 4858 O O . TYR A 1 605 ? -37.531 93.562 52.438 1 84.38 605 TYR A O 1
ATOM 4866 N N . GLY A 1 606 ? -36.031 95.062 52.969 1 83.81 606 GLY A N 1
ATOM 4867 C CA . GLY A 1 606 ? -35.406 94.25 54.031 1 83.81 606 GLY A CA 1
ATOM 4868 C C . GLY A 1 606 ? -34.656 93.062 53.531 1 83.81 606 GLY A C 1
ATOM 4869 O O . GLY A 1 606 ? -34.531 92.062 54.219 1 83.81 606 GLY A O 1
ATOM 4870 N N . LEU A 1 607 ? -34.094 93.062 52.406 1 87.94 607 LEU A N 1
ATOM 4871 C CA . LEU A 1 607 ? -33.344 91.938 51.844 1 87.94 607 LEU A CA 1
ATOM 4872 C C . LEU A 1 607 ? -31.875 92.062 52.219 1 87.94 607 LEU A C 1
ATOM 4874 O O . LEU A 1 607 ? -31.344 93.125 52.344 1 87.94 607 LEU A O 1
ATOM 4878 N N . ARG A 1 608 ? -31.188 90.938 52.375 1 87.19 608 ARG A N 1
ATOM 4879 C CA . ARG A 1 608 ? -29.766 90.875 52.656 1 87.19 608 ARG A CA 1
ATOM 4880 C C . ARG A 1 608 ? -28.969 90.625 51.375 1 87.19 608 ARG A C 1
ATOM 4882 O O . ARG A 1 608 ? -29.016 89.5 50.812 1 87.19 608 ARG A O 1
ATOM 4889 N N . LEU A 1 609 ? -28.234 91.625 51.031 1 87.44 609 LEU A N 1
ATOM 4890 C CA . LEU A 1 609 ? -27.438 91.562 49.812 1 87.44 609 LEU A CA 1
ATOM 4891 C C . LEU A 1 609 ? -25.969 91.375 50.125 1 87.44 609 LEU A C 1
ATOM 4893 O O . LEU A 1 609 ? -25.453 91.938 51.094 1 87.44 609 LEU A O 1
ATOM 4897 N N . LEU A 1 610 ? -25.438 90.438 49.469 1 87.12 610 LEU A N 1
ATOM 4898 C CA . LEU A 1 610 ? -23.984 90.25 49.531 1 87.12 610 LEU A CA 1
ATOM 4899 C C . LEU A 1 610 ? -23.297 91.062 48.406 1 87.12 610 LEU A C 1
ATOM 4901 O O . LEU A 1 610 ? -23.453 90.75 47.25 1 87.12 610 LEU A O 1
ATOM 4905 N N . ILE A 1 611 ? -22.703 92.062 48.875 1 84.69 611 ILE A N 1
ATOM 4906 C CA . ILE A 1 611 ? -22.047 93 47.938 1 84.69 611 ILE A CA 1
ATOM 4907 C C . ILE A 1 611 ? -20.531 92.875 48.062 1 84.69 611 ILE A C 1
ATOM 4909 O O . ILE A 1 611 ? -20 92.875 49.188 1 84.69 611 ILE A O 1
ATOM 4913 N N . ARG A 1 612 ? -19.891 92.688 46.906 1 80.25 612 ARG A N 1
ATOM 4914 C CA . ARG A 1 612 ? -18.453 92.438 46.875 1 80.25 612 ARG A CA 1
ATOM 4915 C C . ARG A 1 612 ? -17.688 93.5 47.594 1 80.25 612 ARG A C 1
ATOM 4917 O O . ARG A 1 612 ? -16.781 93.188 48.375 1 80.25 612 ARG A O 1
ATOM 4924 N N . ASP A 1 613 ? -18.016 94.75 47.375 1 75.5 613 ASP A N 1
ATOM 4925 C CA . ASP A 1 613 ? -17.281 95.875 47.906 1 75.5 613 ASP A CA 1
ATOM 4926 C C . ASP A 1 613 ? -17.406 95.938 49.438 1 75.5 613 ASP A C 1
ATOM 4928 O O . ASP A 1 613 ? -16.531 96.5 50.125 1 75.5 613 ASP A O 1
ATOM 4932 N N . ARG A 1 614 ? -18.5 95.438 49.938 1 76.56 614 ARG A N 1
ATOM 4933 C CA . ARG A 1 614 ? -18.797 95.5 51.344 1 76.56 614 ARG A CA 1
ATOM 4934 C C . ARG A 1 614 ? -18.375 94.188 52.062 1 76.56 614 ARG A C 1
ATOM 4936 O O . ARG A 1 614 ? -17.938 94.25 53.219 1 76.56 614 ARG A O 1
ATOM 4943 N N . SER A 1 615 ? -18.453 93.062 51.406 1 75.56 615 SER A N 1
ATOM 4944 C CA . SER A 1 615 ? -18.422 91.75 52.094 1 75.56 615 SER A CA 1
ATOM 4945 C C . SER A 1 615 ? -17.156 91 51.781 1 75.56 615 SER A C 1
ATOM 4947 O O . SER A 1 615 ? -16.828 90 52.438 1 75.56 615 SER A O 1
ATOM 4949 N N . PHE A 1 616 ? -16.5 91.25 50.75 1 75 616 PHE A N 1
ATOM 4950 C CA . PHE A 1 616 ? -15.328 90.438 50.375 1 75 616 PHE A CA 1
ATOM 4951 C C . PHE A 1 616 ? -14.156 90.75 51.312 1 75 616 PHE A C 1
ATOM 4953 O O . PHE A 1 616 ? -13.883 91.938 51.625 1 75 616 PHE A O 1
ATOM 4960 N N . LEU A 1 617 ? -13.719 89.812 51.938 1 67 617 LEU A N 1
ATOM 4961 C CA . LEU A 1 617 ? -12.594 89.938 52.844 1 67 617 LEU A CA 1
ATOM 4962 C C . LEU A 1 617 ? -11.289 90.188 52.094 1 67 617 LEU A C 1
ATOM 4964 O O . LEU A 1 617 ? -11.008 89.438 51.125 1 67 617 LEU A O 1
ATOM 4968 N N . PRO A 1 618 ? -10.609 91.125 52.469 1 64 618 PRO A N 1
ATOM 4969 C CA . PRO A 1 618 ? -9.305 91.375 51.844 1 64 618 PRO A CA 1
ATOM 4970 C C . PRO A 1 618 ? -8.289 90.25 52.125 1 64 618 PRO A C 1
ATOM 4972 O O . PRO A 1 618 ? -8.242 89.75 53.25 1 64 618 PRO A O 1
ATOM 4975 N N . GLY A 1 619 ? -7.668 89.562 51.156 1 60.03 619 GLY A N 1
ATOM 4976 C CA . GLY A 1 619 ? -6.691 88.5 51.344 1 60.03 619 GLY A CA 1
ATOM 4977 C C . GLY A 1 619 ? -7.117 87.188 50.75 1 60.03 619 GLY A C 1
ATOM 4978 O O . GLY A 1 619 ? -6.277 86.312 50.438 1 60.03 619 GLY A O 1
ATOM 4979 N N . GLU A 1 620 ? -8.375 87.062 50.812 1 67.25 620 GLU A N 1
ATOM 4980 C CA . GLU A 1 620 ? -8.867 85.812 50.219 1 67.25 620 GLU A CA 1
ATOM 4981 C C . GLU A 1 620 ? -8.992 85.938 48.719 1 67.25 620 GLU A C 1
ATOM 4983 O O . GLU A 1 620 ? -9.375 87 48.188 1 67.25 620 GLU A O 1
ATOM 4988 N N . PRO A 1 621 ? -8.625 84.75 48.094 1 70.75 621 PRO A N 1
ATOM 4989 C CA . PRO A 1 621 ? -8.742 84.812 46.625 1 70.75 621 PRO A CA 1
ATOM 4990 C C . PRO A 1 621 ? -10.164 85.125 46.156 1 70.75 621 PRO A C 1
ATOM 4992 O O . PRO A 1 621 ? -11.125 84.562 46.688 1 70.75 621 PRO A O 1
ATOM 4995 N N . LYS A 1 622 ? -10.125 86.062 45.375 1 74.38 622 LYS A N 1
ATOM 4996 C CA . LYS A 1 622 ? -11.398 86.562 44.844 1 74.38 622 LYS A CA 1
ATOM 4997 C C . LYS A 1 622 ? -12.234 85.438 44.281 1 74.38 622 LYS A C 1
ATOM 4999 O O . LYS A 1 622 ? -13.445 85.375 44.469 1 74.38 622 LYS A O 1
ATOM 5004 N N . CYS A 1 623 ? -11.562 84.562 43.656 1 75.31 623 CYS A N 1
ATOM 5005 C CA . CYS A 1 623 ? -12.273 83.438 43 1 75.31 623 CYS A CA 1
ATOM 5006 C C . CYS A 1 623 ? -12.984 82.562 44.031 1 75.31 623 CYS A C 1
ATOM 5008 O O . CYS A 1 623 ? -14.125 82.188 43.812 1 75.31 623 CYS A O 1
ATOM 5010 N N . GLN A 1 624 ? -12.422 82.375 45.031 1 75.25 624 GLN A N 1
ATOM 5011 C CA . GLN A 1 624 ? -13.023 81.562 46.094 1 75.25 624 GLN A CA 1
ATOM 5012 C C . GLN A 1 624 ? -14.195 82.312 46.75 1 75.25 624 GLN A C 1
ATOM 5014 O O . GLN A 1 624 ? -15.219 81.688 47.062 1 75.25 624 GLN A O 1
ATOM 5019 N N . GLN A 1 625 ? -13.938 83.562 46.875 1 79.12 625 GLN A N 1
ATOM 5020 C CA . GLN A 1 625 ? -14.992 84.312 47.5 1 79.12 625 GLN A CA 1
ATOM 5021 C C . GLN A 1 625 ? -16.219 84.438 46.594 1 79.12 625 GLN A C 1
ATOM 5023 O O . GLN A 1 625 ? -17.344 84.438 47.094 1 79.12 625 GLN A O 1
ATOM 5028 N N . ILE A 1 626 ? -15.828 84.438 45.406 1 81.56 626 ILE A N 1
ATOM 5029 C CA . ILE A 1 626 ? -16.938 84.5 44.469 1 81.56 626 ILE A CA 1
ATOM 5030 C C . ILE A 1 626 ? -17.75 83.188 44.531 1 81.56 626 ILE A C 1
ATOM 5032 O O . ILE A 1 626 ? -18.984 83.25 44.625 1 81.56 626 ILE A O 1
ATOM 5036 N N . VAL A 1 627 ? -17.078 82.188 44.5 1 80.12 627 VAL A N 1
ATOM 5037 C CA . VAL A 1 627 ? -17.766 80.875 44.562 1 80.12 627 VAL A CA 1
ATOM 5038 C C . VAL A 1 627 ? -18.5 80.75 45.875 1 80.12 627 VAL A C 1
ATOM 5040 O O . VAL A 1 627 ? -19.641 80.312 45.906 1 80.12 627 VAL A O 1
ATOM 5043 N N . ARG A 1 628 ? -17.906 81.188 46.875 1 80.88 628 ARG A N 1
ATOM 5044 C CA . ARG A 1 628 ? -18.531 81.125 48.188 1 80.88 628 ARG A CA 1
ATOM 5045 C C . ARG A 1 628 ? -19.766 82 48.25 1 80.88 628 ARG A C 1
ATOM 5047 O O . ARG A 1 628 ? -20.797 81.625 48.812 1 80.88 628 ARG A O 1
ATOM 5054 N N . SER A 1 629 ? -19.594 83.125 47.688 1 85.81 629 SER A N 1
ATOM 5055 C CA . SER A 1 629 ? -20.703 84.125 47.656 1 85.81 629 SER A CA 1
ATOM 5056 C C . SER A 1 629 ? -21.906 83.562 46.906 1 85.81 629 SER A C 1
ATOM 5058 O O . SER A 1 629 ? -23.047 83.75 47.312 1 85.81 629 SER A O 1
ATOM 5060 N N . ILE A 1 630 ? -21.516 82.875 45.938 1 84.75 630 ILE A N 1
ATOM 5061 C CA . ILE A 1 630 ? -22.562 82.25 45.094 1 84.75 630 ILE A CA 1
ATOM 5062 C C . ILE A 1 630 ? -23.234 81.125 45.875 1 84.75 630 ILE A C 1
ATOM 5064 O O . ILE A 1 630 ? -24.453 81 45.875 1 84.75 630 ILE A O 1
ATOM 5068 N N . GLN A 1 631 ? -22.516 80.438 46.625 1 83.12 631 GLN A N 1
ATOM 5069 C CA . GLN A 1 631 ? -23.016 79.312 47.344 1 83.12 631 GLN A CA 1
ATOM 5070 C C . GLN A 1 631 ? -23.797 79.688 48.594 1 83.12 631 GLN A C 1
ATOM 5072 O O . GLN A 1 631 ? -24.75 79.062 49 1 83.12 631 GLN A O 1
ATOM 5077 N N . GLU A 1 632 ? -23.5 80.875 49.094 1 84.19 632 GLU A N 1
ATOM 5078 C CA . GLU A 1 632 ? -24.094 81.312 50.344 1 84.19 632 GLU A CA 1
ATOM 5079 C C . GLU A 1 632 ? -25.312 82.188 50.094 1 84.19 632 GLU A C 1
ATOM 5081 O O . GLU A 1 632 ? -25.969 82.625 51.031 1 84.19 632 GLU A O 1
ATOM 5086 N N . SER A 1 633 ? -25.578 82.438 48.938 1 85.81 633 SER A N 1
ATOM 5087 C CA . SER A 1 633 ? -26.688 83.312 48.594 1 85.81 633 SER A CA 1
ATOM 5088 C C . SER A 1 633 ? -27.812 82.562 47.906 1 85.81 633 SER A C 1
ATOM 5090 O O . SER A 1 633 ? -27.578 81.562 47.188 1 85.81 633 SER A O 1
ATOM 5092 N N . LYS A 1 634 ? -29 83 48.156 1 86.38 634 LYS A N 1
ATOM 5093 C CA . LYS A 1 634 ? -30.188 82.375 47.594 1 86.38 634 LYS A CA 1
ATOM 5094 C C . LYS A 1 634 ? -30.281 82.562 46.094 1 86.38 634 LYS A C 1
ATOM 5096 O O . LYS A 1 634 ? -30.625 81.625 45.344 1 86.38 634 LYS A O 1
ATOM 5101 N N . LYS A 1 635 ? -30 83.75 45.75 1 87.31 635 LYS A N 1
ATOM 5102 C CA . LYS A 1 635 ? -30.016 84.125 44.312 1 87.31 635 LYS A CA 1
ATOM 5103 C C . LYS A 1 635 ? -28.75 84.938 43.938 1 87.31 635 LYS A C 1
ATOM 5105 O O . LYS A 1 635 ? -28.078 85.438 44.812 1 87.31 635 LYS A O 1
ATOM 5110 N N . THR A 1 636 ? -28.375 84.812 42.719 1 89 636 THR A N 1
ATOM 5111 C CA . THR A 1 636 ? -27.297 85.625 42.188 1 89 636 THR A CA 1
ATOM 5112 C C . THR A 1 636 ? -27.828 86.688 41.219 1 89 636 THR A C 1
ATOM 5114 O O . THR A 1 636 ? -28.516 86.312 40.25 1 89 636 THR A O 1
ATOM 5117 N N . LEU A 1 637 ? -27.594 87.938 41.531 1 88.75 637 LEU A N 1
ATOM 5118 C CA . LEU A 1 637 ? -28.031 89.062 40.719 1 88.75 637 LEU A CA 1
ATOM 5119 C C . LEU A 1 637 ? -26.859 89.625 39.875 1 88.75 637 LEU A C 1
ATOM 5121 O O . LEU A 1 637 ? -25.828 90 40.438 1 88.75 637 LEU A O 1
ATOM 5125 N N . CYS A 1 638 ? -27.031 89.688 38.594 1 89.19 638 CYS A N 1
ATOM 5126 C CA . CYS A 1 638 ? -26.016 90.25 37.719 1 89.19 638 CYS A CA 1
ATOM 5127 C C . CYS A 1 638 ? -26.5 91.5 37.062 1 89.19 638 CYS A C 1
ATOM 5129 O O . CYS A 1 638 ? -27.484 91.5 36.312 1 89.19 638 CYS A O 1
ATOM 5131 N N . VAL A 1 639 ? -25.844 92.625 37.375 1 88.56 639 VAL A N 1
ATOM 5132 C CA . VAL A 1 639 ? -26.156 93.938 36.75 1 88.56 639 VAL A CA 1
ATOM 5133 C C . VAL A 1 639 ? -25.469 94 35.406 1 88.56 639 VAL A C 1
ATOM 5135 O O . VAL A 1 639 ? -24.25 94.188 35.344 1 88.56 639 VAL A O 1
ATOM 5138 N N . VAL A 1 640 ? -26.266 93.875 34.406 1 87.06 640 VAL A N 1
ATOM 5139 C CA . VAL A 1 640 ? -25.719 93.812 33.031 1 87.06 640 VAL A CA 1
ATOM 5140 C C . VAL A 1 640 ? -25.719 95.188 32.375 1 87.06 640 VAL A C 1
ATOM 5142 O O . VAL A 1 640 ? -26.781 95.688 32 1 87.06 640 VAL A O 1
ATOM 5145 N N . SER A 1 641 ? -24.562 95.812 32.406 1 84.75 641 SER A N 1
ATOM 5146 C CA . SER A 1 641 ? -24.312 97.062 31.688 1 84.75 641 SER A CA 1
ATOM 5147 C C . SER A 1 641 ? -23.438 96.812 30.453 1 84.75 641 SER A C 1
ATOM 5149 O O . SER A 1 641 ? -22.969 95.75 30.203 1 84.75 641 SER A O 1
ATOM 5151 N N . LYS A 1 642 ? -23.297 97.812 29.531 1 80.25 642 LYS A N 1
ATOM 5152 C CA . LYS A 1 642 ? -22.438 97.688 28.359 1 80.25 642 LYS A CA 1
ATOM 5153 C C . LYS A 1 642 ? -21.016 97.312 28.75 1 80.25 642 LYS A C 1
ATOM 5155 O O . LYS A 1 642 ? -20.359 96.562 28.047 1 80.25 642 LYS A O 1
ATOM 5160 N N . ARG A 1 643 ? -20.688 97.688 29.922 1 78.81 643 ARG A N 1
ATOM 5161 C CA . ARG A 1 643 ? -19.344 97.438 30.422 1 78.81 643 ARG A CA 1
ATOM 5162 C C . ARG A 1 643 ? -19.266 96.062 31.031 1 78.81 643 ARG A C 1
ATOM 5164 O O . ARG A 1 643 ? -18.219 95.375 30.969 1 78.81 643 ARG A O 1
ATOM 5171 N N . PHE A 1 644 ? -20.266 95.625 31.594 1 82.12 644 PHE A N 1
ATOM 5172 C CA . PHE A 1 644 ? -20.344 94.312 32.125 1 82.12 644 PHE A CA 1
ATOM 5173 C C . PHE A 1 644 ? -20.156 93.25 31.031 1 82.12 644 PHE A C 1
ATOM 5175 O O . PHE A 1 644 ? -19.438 92.25 31.219 1 82.12 644 PHE A O 1
ATOM 5182 N N . LEU A 1 645 ? -20.734 93.5 29.969 1 79.06 645 LEU A N 1
ATOM 5183 C CA . LEU A 1 645 ? -20.688 92.562 28.844 1 79.06 645 LEU A CA 1
ATOM 5184 C C . LEU A 1 645 ? -19.266 92.438 28.312 1 79.06 645 LEU A C 1
ATOM 5186 O O . LEU A 1 645 ? -18.922 91.375 27.719 1 79.06 645 LEU A O 1
ATOM 5190 N N . LYS A 1 646 ? -18.469 93.375 28.656 1 73.75 646 LYS A N 1
ATOM 5191 C CA . LYS A 1 646 ? -17.109 93.375 28.125 1 73.75 646 LYS A CA 1
ATOM 5192 C C . LYS A 1 646 ? -16.109 93 29.203 1 73.75 646 LYS A C 1
ATOM 5194 O O . LYS A 1 646 ? -14.906 92.812 28.938 1 73.75 646 LYS A O 1
ATOM 5199 N N . SER A 1 647 ? -16.547 92.75 30.422 1 71.56 647 SER A N 1
ATOM 5200 C CA . SER A 1 647 ? -15.68 92.438 31.562 1 71.56 647 SER A CA 1
ATOM 5201 C C . SER A 1 647 ? -15.18 91 31.562 1 71.56 647 SER A C 1
ATOM 5203 O O . SER A 1 647 ? -15.922 90.125 31.203 1 71.56 647 SER A O 1
ATOM 5205 N N . ALA A 1 648 ? -13.961 90.812 31.812 1 65.69 648 ALA A N 1
ATOM 5206 C CA . ALA A 1 648 ? -13.336 89.5 31.891 1 65.69 648 ALA A CA 1
ATOM 5207 C C . ALA A 1 648 ? -13.883 88.688 33.062 1 65.69 648 ALA A C 1
ATOM 5209 O O . ALA A 1 648 ? -14.023 87.5 33 1 65.69 648 ALA A O 1
ATOM 5210 N N . TRP A 1 649 ? -14.172 89.312 34.156 1 64.62 649 TRP A N 1
ATOM 5211 C CA . TRP A 1 649 ? -14.633 88.688 35.375 1 64.62 649 TRP A CA 1
ATOM 5212 C C . TRP A 1 649 ? -16.062 88.188 35.219 1 64.62 649 TRP A C 1
ATOM 5214 O O . TRP A 1 649 ? -16.484 87.25 35.875 1 64.62 649 TRP A O 1
ATOM 5224 N N . ARG A 1 650 ? -16.656 88.812 34.438 1 73 650 ARG A N 1
ATOM 5225 C CA . ARG A 1 650 ? -18.016 88.438 34.125 1 73 650 ARG A CA 1
ATOM 5226 C C . ARG A 1 650 ? -18.094 86.938 33.75 1 73 650 ARG A C 1
ATOM 5228 O O . ARG A 1 650 ? -18.969 86.25 34.25 1 73 650 ARG A O 1
ATOM 5235 N N . ASP A 1 651 ? -17.156 86.625 33 1 74 651 ASP A N 1
ATOM 5236 C CA . ASP A 1 651 ? -17.203 85.312 32.469 1 74 651 ASP A CA 1
ATOM 5237 C C . ASP A 1 651 ? -16.984 84.25 33.562 1 74 651 ASP A C 1
ATOM 5239 O O . ASP A 1 651 ? -17.688 83.25 33.625 1 74 651 ASP A O 1
ATOM 5243 N N . TYR A 1 652 ? -16.188 84.625 34.375 1 76.38 652 TYR A N 1
ATOM 5244 C CA . TYR A 1 652 ? -15.914 83.688 35.469 1 76.38 652 TYR A CA 1
ATOM 5245 C C . TYR A 1 652 ? -17.109 83.625 36.406 1 76.38 652 TYR A C 1
ATOM 5247 O O . TYR A 1 652 ? -17.547 82.5 36.781 1 76.38 652 TYR A O 1
ATOM 5255 N N . GLU A 1 653 ? -17.578 84.75 36.781 1 80.69 653 GLU A N 1
ATOM 5256 C CA . GLU A 1 653 ? -18.688 84.812 37.75 1 80.69 653 GLU A CA 1
ATOM 5257 C C . GLU A 1 653 ? -19.938 84.125 37.156 1 80.69 653 GLU A C 1
ATOM 5259 O O . GLU A 1 653 ? -20.609 83.375 37.844 1 80.69 653 GLU A O 1
ATOM 5264 N N . LEU A 1 654 ? -20.047 84.438 36 1 80.06 654 LEU A N 1
ATOM 5265 C CA . LEU A 1 654 ? -21.234 83.875 35.344 1 80.06 654 LEU A CA 1
ATOM 5266 C C . LEU A 1 654 ? -21.078 82.375 35.125 1 80.06 654 LEU A C 1
ATOM 5268 O O . LEU A 1 654 ? -22.031 81.625 35.281 1 80.06 654 LEU A O 1
ATOM 5272 N N . ASN A 1 655 ? -19.969 81.938 34.844 1 79.81 655 ASN A N 1
ATOM 5273 C CA . ASN A 1 655 ? -19.734 80.562 34.656 1 79.81 655 ASN A CA 1
ATOM 5274 C C . ASN A 1 655 ? -19.828 79.75 35.938 1 79.81 655 ASN A C 1
ATOM 5276 O O . ASN A 1 655 ? -20.391 78.688 35.969 1 79.81 655 ASN A O 1
ATOM 5280 N N . MET A 1 656 ? -19.328 80.25 36.875 1 81.12 656 MET A N 1
ATOM 5281 C CA . MET A 1 656 ? -19.422 79.625 38.188 1 81.12 656 MET A CA 1
ATOM 5282 C C . MET A 1 656 ? -20.875 79.562 38.656 1 81.12 656 MET A C 1
ATOM 5284 O O . MET A 1 656 ? -21.312 78.562 39.219 1 81.12 656 MET A O 1
ATOM 5288 N N . ALA A 1 657 ? -21.422 80.625 38.438 1 82 657 ALA A N 1
ATOM 5289 C CA . ALA A 1 657 ? -22.844 80.688 38.781 1 82 657 ALA A CA 1
ATOM 5290 C C . ALA A 1 657 ? -23.641 79.625 37.969 1 82 657 ALA A C 1
ATOM 5292 O O . ALA A 1 657 ? -24.547 79 38.469 1 82 657 ALA A O 1
ATOM 5293 N N . ARG A 1 658 ? -23.203 79.625 36.812 1 80.56 658 ARG A N 1
ATOM 5294 C CA . ARG A 1 658 ? -23.859 78.625 35.938 1 80.56 658 ARG A CA 1
ATOM 5295 C C . ARG A 1 658 ? -23.609 77.25 36.406 1 80.56 658 ARG A C 1
ATOM 5297 O O . ARG A 1 658 ? -24.531 76.375 36.469 1 80.56 658 ARG A O 1
ATOM 5304 N N . VAL A 1 659 ? -22.391 76.938 36.719 1 78.75 659 VAL A N 1
ATOM 5305 C CA . VAL A 1 659 ? -22.031 75.562 37.156 1 78.75 659 VAL A CA 1
ATOM 5306 C C . VAL A 1 659 ? -22.781 75.25 38.469 1 78.75 659 VAL A C 1
ATOM 5308 O O . VAL A 1 659 ? -23.312 74.188 38.625 1 78.75 659 VAL A O 1
ATOM 5311 N N . GLU A 1 660 ? -22.891 76.25 39.312 1 78.69 660 GLU A N 1
ATOM 5312 C CA . GLU A 1 660 ? -23.656 76.125 40.562 1 78.69 660 GLU A CA 1
ATOM 5313 C C . GLU A 1 660 ? -25.141 75.875 40.25 1 78.69 660 GLU A C 1
ATOM 5315 O O . GLU A 1 660 ? -25.766 75 40.875 1 78.69 660 GLU A O 1
ATOM 5320 N N . GLY A 1 661 ? -25.641 76.625 39.438 1 75.25 661 GLY A N 1
ATOM 5321 C CA . GLY A 1 661 ? -27.047 76.5 39.062 1 75.25 661 GLY A CA 1
ATOM 5322 C C . GLY A 1 661 ? -27.406 75.188 38.406 1 75.25 661 GLY A C 1
ATOM 5323 O O . GLY A 1 661 ? -28.391 74.562 38.781 1 75.25 661 GLY A O 1
ATOM 5324 N N . VAL A 1 662 ? -26.484 74.75 37.562 1 72.25 662 VAL A N 1
ATOM 5325 C CA . VAL A 1 662 ? -26.797 73.562 36.75 1 72.25 662 VAL A CA 1
ATOM 5326 C C . VAL A 1 662 ? -26.438 72.312 37.562 1 72.25 662 VAL A C 1
ATOM 5328 O O . VAL A 1 662 ? -27.219 71.375 37.562 1 72.25 662 VAL A O 1
ATOM 5331 N N . GLU A 1 663 ? -25.344 72.312 38.25 1 69.88 663 GLU A N 1
ATOM 5332 C CA . GLU A 1 663 ? -24.844 71.125 38.875 1 69.88 663 GLU A CA 1
ATOM 5333 C C . GLU A 1 663 ? -25.359 71 40.281 1 69.88 663 GLU A C 1
ATOM 5335 O O . GLU A 1 663 ? -25.75 69.875 40.719 1 69.88 663 GLU A O 1
ATOM 5340 N N . ALA A 1 664 ? -25.422 72.062 41.062 1 70.31 664 ALA A N 1
ATOM 5341 C CA . ALA A 1 664 ? -25.766 72 42.5 1 70.31 664 ALA A CA 1
ATOM 5342 C C . ALA A 1 664 ? -27.234 72.25 42.719 1 70.31 664 ALA A C 1
ATOM 5344 O O . ALA A 1 664 ? -27.922 71.5 43.406 1 70.31 664 ALA A O 1
ATOM 5345 N N . ARG A 1 665 ? -27.844 73.312 42.062 1 74.38 665 ARG A N 1
ATOM 5346 C CA . ARG A 1 665 ? -29.188 73.75 42.344 1 74.38 665 ARG A CA 1
ATOM 5347 C C . ARG A 1 665 ? -30.172 73.312 41.312 1 74.38 665 ARG A C 1
ATOM 5349 O O . ARG A 1 665 ? -31.391 73.312 41.5 1 74.38 665 ARG A O 1
ATOM 5356 N N . LYS A 1 666 ? -29.609 72.625 40.156 1 69.62 666 LYS A N 1
ATOM 5357 C CA . LYS A 1 666 ? -30.375 72.062 39.062 1 69.62 666 LYS A CA 1
ATOM 5358 C C . LYS A 1 666 ? -31.344 73.062 38.469 1 69.62 666 LYS A C 1
ATOM 5360 O O . LYS A 1 666 ? -32.406 72.688 37.938 1 69.62 666 LYS A O 1
ATOM 5365 N N . THR A 1 667 ? -31.125 74.312 38.688 1 74.44 667 THR A N 1
ATOM 5366 C CA . THR A 1 667 ? -31.953 75.375 38.062 1 74.44 667 THR A CA 1
ATOM 5367 C C . THR A 1 667 ? -31.109 76.562 37.75 1 74.44 667 THR A C 1
ATOM 5369 O O . THR A 1 667 ? -30.203 76.938 38.531 1 74.44 667 THR A O 1
ATOM 5372 N N . LEU A 1 668 ? -31.391 77.188 36.625 1 74.81 668 LEU A N 1
ATOM 5373 C CA . LEU A 1 668 ? -30.703 78.438 36.219 1 74.81 668 LEU A CA 1
ATOM 5374 C C . LEU A 1 668 ? -31.469 79.688 36.719 1 74.81 668 LEU A C 1
ATOM 5376 O O . LEU A 1 668 ? -30.969 80.812 36.625 1 74.81 668 LEU A O 1
ATOM 5380 N N . LYS A 1 669 ? -32.562 79.5 37.281 1 76.38 669 LYS A N 1
ATOM 5381 C CA . LYS A 1 669 ? -33.406 80.562 37.719 1 76.38 669 LYS A CA 1
ATOM 5382 C C . LYS A 1 669 ? -32.844 81.25 38.969 1 76.38 669 LYS A C 1
ATOM 5384 O O . LYS A 1 669 ? -33.312 82.312 39.344 1 76.38 669 LYS A O 1
ATOM 5389 N N . TYR A 1 670 ? -31.984 80.625 39.469 1 81.25 670 TYR A N 1
ATOM 5390 C CA . TYR A 1 670 ? -31.359 81.25 40.656 1 81.25 670 TYR A CA 1
ATOM 5391 C C . TYR A 1 670 ? -30.484 82.438 40.25 1 81.25 670 TYR A C 1
ATOM 5393 O O . TYR A 1 670 ? -30.203 83.312 41.062 1 81.25 670 TYR A O 1
ATOM 5401 N N . VAL A 1 671 ? -30.172 82.5 38.969 1 85.62 671 VAL A N 1
ATOM 5402 C CA . VAL A 1 671 ? -29.422 83.688 38.438 1 85.62 671 VAL A CA 1
ATOM 5403 C C . VAL A 1 671 ? -30.359 84.688 37.781 1 85.62 671 VAL A C 1
ATOM 5405 O O . VAL A 1 671 ? -31.141 84.312 36.906 1 85.62 671 VAL A O 1
ATOM 5408 N N . VAL A 1 672 ? -30.375 85.875 38.219 1 87.12 672 VAL A N 1
ATOM 5409 C CA . VAL A 1 672 ? -31.234 86.938 37.656 1 87.12 672 VAL A CA 1
ATOM 5410 C C . VAL A 1 672 ? -30.391 88.062 37.062 1 87.12 672 VAL A C 1
ATOM 5412 O O . VAL A 1 672 ? -29.547 88.625 37.75 1 87.12 672 VAL A O 1
ATOM 5415 N N . LEU A 1 673 ? -30.656 88.375 35.781 1 89.06 673 LEU A N 1
ATOM 5416 C CA . LEU A 1 673 ? -29.938 89.438 35.094 1 89.06 673 LEU A CA 1
ATOM 5417 C C . LEU A 1 673 ? -30.75 90.688 35.094 1 89.06 673 LEU A C 1
ATOM 5419 O O . LEU A 1 673 ? -31.938 90.688 34.781 1 89.06 673 LEU A O 1
ATOM 5423 N N . ILE A 1 674 ? -30.141 91.75 35.625 1 88.5 674 ILE A N 1
ATOM 5424 C CA . ILE A 1 674 ? -30.734 93.062 35.531 1 88.5 674 ILE A CA 1
ATOM 5425 C C . ILE A 1 674 ? -30.188 93.812 34.312 1 88.5 674 ILE A C 1
ATOM 5427 O O . ILE A 1 674 ? -29 94.188 34.281 1 88.5 674 ILE A O 1
ATOM 5431 N N . LEU A 1 675 ? -30.984 94.062 33.375 1 88.19 675 LEU A N 1
ATOM 5432 C CA . LEU A 1 675 ? -30.562 94.688 32.156 1 88.19 675 LEU A CA 1
ATOM 5433 C C . LEU A 1 675 ? -30.75 96.188 32.281 1 88.19 675 LEU A C 1
ATOM 5435 O O . LEU A 1 675 ? -31.875 96.688 32.438 1 88.19 675 LEU A O 1
ATOM 5439 N N . LEU A 1 676 ? -29.641 96.938 32.219 1 86.38 676 LEU A N 1
ATOM 5440 C CA . LEU A 1 676 ? -29.703 98.375 32.25 1 86.38 676 LEU A CA 1
ATOM 5441 C C . LEU A 1 676 ? -30.078 98.938 30.891 1 86.38 676 LEU A C 1
ATOM 5443 O O . LEU A 1 676 ? -29.875 98.25 29.875 1 86.38 676 LEU A O 1
ATOM 5447 N N . PRO A 1 677 ? -30.594 100 30.75 1 79.62 677 PRO A N 1
ATOM 5448 C CA . PRO A 1 677 ? -31.125 100.562 29.5 1 79.62 677 PRO A CA 1
ATOM 5449 C C . PRO A 1 677 ? -30.078 100.625 28.406 1 79.62 677 PRO A C 1
ATOM 5451 O O . PRO A 1 677 ? -30.391 100.5 27.219 1 79.62 677 PRO A O 1
ATOM 5454 N N . GLU A 1 678 ? -28.922 100.625 28.719 1 81.62 678 GLU A N 1
ATOM 5455 C CA . GLU A 1 678 ? -27.875 100.812 27.719 1 81.62 678 GLU A CA 1
ATOM 5456 C C . GLU A 1 678 ? -27.656 99.5 26.938 1 81.62 678 GLU A C 1
ATOM 5458 O O . GLU A 1 678 ? -27.094 99.5 25.844 1 81.62 678 GLU A O 1
ATOM 5463 N N . VAL A 1 679 ? -28.141 98.5 27.469 1 81.12 679 VAL A N 1
ATOM 5464 C CA . VAL A 1 679 ? -27.844 97.25 26.812 1 81.12 679 VAL A CA 1
ATOM 5465 C C . VAL A 1 679 ? -29.125 96.688 26.156 1 81.12 679 VAL A C 1
ATOM 5467 O O . VAL A 1 679 ? -29.125 95.562 25.641 1 81.12 679 VAL A O 1
ATOM 5470 N N . TYR A 1 680 ? -30.156 97.5 26.031 1 71.25 680 TYR A N 1
ATOM 5471 C CA . TYR A 1 680 ? -31.422 97 25.484 1 71.25 680 TYR A CA 1
ATOM 5472 C C . TYR A 1 680 ? -31.297 96.688 24.016 1 71.25 680 TYR A C 1
ATOM 5474 O O . TYR A 1 680 ? -32.031 95.812 23.5 1 71.25 680 TYR A O 1
ATOM 5482 N N . ASN A 1 681 ? -30.297 97.375 23.406 1 64.19 681 ASN A N 1
ATOM 5483 C CA . ASN A 1 681 ? -30.297 97.312 21.938 1 64.19 681 ASN A CA 1
ATOM 5484 C C . ASN A 1 681 ? -29.656 96 21.438 1 64.19 681 ASN A C 1
ATOM 5486 O O . ASN A 1 681 ? -29.328 95.938 20.25 1 64.19 681 ASN A O 1
ATOM 5490 N N . GLY A 1 682 ? -29.406 95.062 22.234 1 66.75 682 GLY A N 1
ATOM 5491 C CA . GLY A 1 682 ? -29.031 93.812 21.656 1 66.75 682 GLY A CA 1
ATOM 5492 C C . GLY A 1 682 ? -27.531 93.562 21.625 1 66.75 682 GLY A C 1
ATOM 5493 O O . GLY A 1 682 ? -26.766 94.375 22.172 1 66.75 682 GLY A O 1
ATOM 5494 N N . GLY A 1 683 ? -27.016 92.25 21.328 1 68.88 683 GLY A N 1
ATOM 5495 C CA . GLY A 1 683 ? -25.625 91.875 21.172 1 68.88 683 GLY A CA 1
ATOM 5496 C C . GLY A 1 683 ? -25.047 91.125 22.375 1 68.88 683 GLY A C 1
ATOM 5497 O O . GLY A 1 683 ? -23.875 91.375 22.734 1 68.88 683 GLY A O 1
ATOM 5498 N N . TYR A 1 684 ? -25.75 90.438 22.922 1 75.94 684 TYR A N 1
ATOM 5499 C CA . TYR A 1 684 ? -25.312 89.75 24.109 1 75.94 684 TYR A CA 1
ATOM 5500 C C . TYR A 1 684 ? -24.406 88.562 23.734 1 75.94 684 TYR A C 1
ATOM 5502 O O . TYR A 1 684 ? -24.656 87.875 22.734 1 75.94 684 TYR A O 1
ATOM 5510 N N . PRO A 1 685 ? -23.344 88.438 24.438 1 76.38 685 PRO A N 1
ATOM 5511 C CA . PRO A 1 685 ? -22.531 87.25 24.203 1 76.38 685 PRO A CA 1
ATOM 5512 C C . PRO A 1 685 ? -23.328 86 24.453 1 76.38 685 PRO A C 1
ATOM 5514 O O . PRO A 1 685 ? -24.328 86 25.156 1 76.38 685 PRO A O 1
ATOM 5517 N N . LYS A 1 686 ? -22.969 84.938 23.859 1 72.5 686 LYS A N 1
ATOM 5518 C CA . LYS A 1 686 ? -23.703 83.688 23.859 1 72.5 686 LYS A CA 1
ATOM 5519 C C . LYS A 1 686 ? -23.969 83.188 25.297 1 72.5 686 LYS A C 1
ATOM 5521 O O . LYS A 1 686 ? -25.062 82.75 25.594 1 72.5 686 LYS A O 1
ATOM 5526 N N . LYS A 1 687 ? -23.203 83.438 26.125 1 72.62 687 LYS A N 1
ATOM 5527 C CA . LYS A 1 687 ? -23.328 82.938 27.5 1 72.62 687 LYS A CA 1
ATOM 5528 C C . LYS A 1 687 ? -24.469 83.688 28.219 1 72.62 687 LYS A C 1
ATOM 5530 O O . LYS A 1 687 ? -25.172 83.125 29.031 1 72.62 687 LYS A O 1
ATOM 5535 N N . ILE A 1 688 ? -24.609 84.812 27.844 1 76.5 688 ILE A N 1
ATOM 5536 C CA . ILE A 1 688 ? -25.656 85.625 28.453 1 76.5 688 ILE A CA 1
ATOM 5537 C C . ILE A 1 688 ? -26.984 85.375 27.75 1 76.5 688 ILE A C 1
ATOM 5539 O O . ILE A 1 688 ? -28.031 85.375 28.391 1 76.5 688 ILE A O 1
ATOM 5543 N N . SER A 1 689 ? -26.875 85 26.469 1 76.69 689 SER A N 1
ATOM 5544 C CA . SER A 1 689 ? -28.078 84.75 25.703 1 76.69 689 SER A CA 1
ATOM 5545 C C . SER A 1 689 ? -28.812 83.5 26.234 1 76.69 689 SER A C 1
ATOM 5547 O O . SER A 1 689 ? -30.047 83.438 26.203 1 76.69 689 SER A O 1
ATOM 5549 N N . ASP A 1 690 ? -28 82.562 26.859 1 76.75 690 ASP A N 1
ATOM 5550 C CA . ASP A 1 690 ? -28.609 81.375 27.422 1 76.75 690 ASP A CA 1
ATOM 5551 C C . ASP A 1 690 ? -29.5 81.75 28.625 1 76.75 690 ASP A C 1
ATOM 5553 O O . ASP A 1 690 ? -30.562 81.125 28.797 1 76.75 690 ASP A O 1
ATOM 5557 N N . PHE A 1 691 ? -29.141 82.75 29.344 1 78.56 691 PHE A N 1
ATOM 5558 C CA . PHE A 1 691 ? -29.906 83.188 30.5 1 78.56 691 PHE A CA 1
ATOM 5559 C C . PHE A 1 691 ? -31.141 84 30.062 1 78.56 691 PHE A C 1
ATOM 5561 O O . PHE A 1 691 ? -32.219 83.812 30.656 1 78.56 691 PHE A O 1
ATOM 5568 N N . LEU A 1 692 ? -30.984 84.688 29 1 79.06 692 LEU A N 1
ATOM 5569 C CA . LEU A 1 692 ? -32.094 85.5 28.5 1 79.06 692 LEU A CA 1
ATOM 5570 C C . LEU A 1 692 ? -33.188 84.625 27.906 1 79.06 692 LEU A C 1
ATOM 5572 O O . LEU A 1 692 ? -34.375 84.938 28.062 1 79.06 692 LEU A O 1
ATOM 5576 N N . LYS A 1 693 ? -32.75 83.5 27.328 1 76.62 693 LYS A N 1
ATOM 5577 C CA . LYS A 1 693 ? -33.719 82.625 26.719 1 76.62 693 LYS A CA 1
ATOM 5578 C C . LYS A 1 693 ? -34.531 81.938 27.797 1 76.62 693 LYS A C 1
ATOM 5580 O O . LYS A 1 693 ? -35.688 81.562 27.547 1 76.62 693 LYS A O 1
ATOM 5585 N N . LYS A 1 694 ? -34 81.812 28.984 1 76.31 694 LYS A N 1
ATOM 5586 C CA . LYS A 1 694 ? -34.719 81.125 30.078 1 76.31 694 LYS A CA 1
ATOM 5587 C C . LYS A 1 694 ? -35.438 82.125 30.953 1 76.31 694 LYS A C 1
ATOM 5589 O O . LYS A 1 694 ? -35.906 81.812 32.062 1 76.31 694 LYS A O 1
ATOM 5594 N N . ASN A 1 695 ? -35.562 83.312 30.484 1 76.06 695 ASN A N 1
ATOM 5595 C CA . ASN A 1 695 ? -36.312 84.375 31.109 1 76.06 695 ASN A CA 1
ATOM 5596 C C . ASN A 1 695 ? -35.75 84.688 32.5 1 76.06 695 ASN A C 1
ATOM 5598 O O . ASN A 1 695 ? -36.531 85 33.438 1 76.06 695 ASN A O 1
ATOM 5602 N N . CYS A 1 696 ? -34.562 84.625 32.656 1 80.25 696 CYS A N 1
ATOM 5603 C CA . CYS A 1 696 ? -33.906 84.938 33.938 1 80.25 696 CYS A CA 1
ATOM 5604 C C . CYS A 1 696 ? -33.375 86.375 33.938 1 80.25 696 CYS A C 1
ATOM 5606 O O . CYS A 1 696 ? -32.188 86.625 34.188 1 80.25 696 CYS A O 1
ATOM 5608 N N . PHE A 1 697 ? -34.219 87.312 33.469 1 83.69 697 PHE A N 1
ATOM 5609 C CA . PHE A 1 697 ? -33.75 88.688 33.438 1 83.69 697 PHE A CA 1
ATOM 5610 C C . PHE A 1 697 ? -34.875 89.625 33.781 1 83.69 697 PHE A C 1
ATOM 5612 O O . PHE A 1 697 ? -36.062 89.312 33.656 1 83.69 697 PHE A O 1
ATOM 5619 N N . ILE A 1 698 ? -34.562 90.812 34.312 1 83.25 698 ILE A N 1
ATOM 5620 C CA . ILE A 1 698 ? -35.438 91.938 34.562 1 83.25 698 ILE A CA 1
ATOM 5621 C C . ILE A 1 698 ? -34.844 93.188 33.969 1 83.25 698 ILE A C 1
ATOM 5623 O O . ILE A 1 698 ? -33.656 93.438 34.094 1 83.25 698 ILE A O 1
ATOM 5627 N N . GLU A 1 699 ? -35.625 93.938 33.281 1 84 699 GLU A N 1
ATOM 5628 C CA . GLU A 1 699 ? -35.156 95.188 32.625 1 84 699 GLU A CA 1
ATOM 5629 C C . GLU A 1 699 ? -35.344 96.375 33.562 1 84 699 GLU A C 1
ATOM 5631 O O . GLU A 1 699 ? -36.375 96.562 34.188 1 84 699 GLU A O 1
ATOM 5636 N N . TYR A 1 700 ? -34.219 97.125 33.688 1 84.31 700 TYR A N 1
ATOM 5637 C CA . TYR A 1 700 ? -34.281 98.375 34.438 1 84.31 700 TYR A CA 1
ATOM 5638 C C . TYR A 1 700 ? -34.906 99.5 33.594 1 84.31 700 TYR A C 1
ATOM 5640 O O . TYR A 1 700 ? -34.469 99.75 32.469 1 84.31 700 TYR A O 1
ATOM 5648 N N . PRO A 1 701 ? -35.969 100.062 34.031 1 78.88 701 PRO A N 1
ATOM 5649 C CA . PRO A 1 701 ? -36.75 101 33.219 1 78.88 701 PRO A CA 1
ATOM 5650 C C . PRO A 1 701 ? -35.969 102.312 32.938 1 78.88 701 PRO A C 1
ATOM 5652 O O . PRO A 1 701 ? -35.156 102.75 33.75 1 78.88 701 PRO A O 1
ATOM 5655 N N . ASP A 1 702 ? -36.125 103 31.719 1 74.25 702 ASP A N 1
ATOM 5656 C CA . ASP A 1 702 ? -35.5 104.25 31.297 1 74.25 702 ASP A CA 1
ATOM 5657 C C . ASP A 1 702 ? -36.25 105.438 31.875 1 74.25 702 ASP A C 1
ATOM 5659 O O . ASP A 1 702 ? -35.688 106.5 32.031 1 74.25 702 ASP A O 1
ATOM 5663 N N . ASP A 1 703 ? -37.594 105.312 32.375 1 74.88 703 ASP A N 1
ATOM 5664 C CA . ASP A 1 703 ? -38.438 106.375 32.844 1 74.88 703 ASP A CA 1
ATOM 5665 C C . ASP A 1 703 ? -38.656 106.25 34.375 1 74.88 703 ASP A C 1
ATOM 5667 O O . ASP A 1 703 ? -38.844 105.125 34.875 1 74.88 703 ASP A O 1
ATOM 5671 N N . PRO A 1 704 ? -38.594 107.312 35.188 1 73.69 704 PRO A N 1
ATOM 5672 C CA . PRO A 1 704 ? -38.719 107.312 36.625 1 73.69 704 PRO A CA 1
ATOM 5673 C C . PRO A 1 704 ? -40.062 106.812 37.125 1 73.69 704 PRO A C 1
ATOM 5675 O O . PRO A 1 704 ? -40.156 106.312 38.25 1 73.69 704 PRO A O 1
ATOM 5678 N N . THR A 1 705 ? -41.031 106.812 36.281 1 70.62 705 THR A N 1
ATOM 5679 C CA . THR A 1 705 ? -42.344 106.312 36.688 1 70.62 705 THR A CA 1
ATOM 5680 C C . THR A 1 705 ? -42.375 104.812 36.906 1 70.62 705 THR A C 1
ATOM 5682 O O . THR A 1 705 ? -43.156 104.312 37.688 1 70.62 705 THR A O 1
ATOM 5685 N N . GLY A 1 706 ? -41.375 104.188 36.406 1 74.44 706 GLY A N 1
ATOM 5686 C CA . GLY A 1 706 ? -41.375 102.75 36.469 1 74.44 706 GLY A CA 1
ATOM 5687 C C . GLY A 1 706 ? -40.438 102.188 37.531 1 74.44 706 GLY A C 1
ATOM 5688 O O . GLY A 1 706 ? -40.312 100.938 37.688 1 74.44 706 GLY A O 1
ATOM 5689 N N . TYR A 1 707 ? -39.938 102.938 38.312 1 79.69 707 TYR A N 1
ATOM 5690 C CA . TYR A 1 707 ? -38.906 102.562 39.25 1 79.69 707 TYR A CA 1
ATOM 5691 C C . TYR A 1 707 ? -39.531 101.75 40.406 1 79.69 707 TYR A C 1
ATOM 5693 O O . TYR A 1 707 ? -38.969 100.75 40.844 1 79.69 707 TYR A O 1
ATOM 5701 N N . GLU A 1 708 ? -40.562 102.25 40.781 1 78.56 708 GLU A N 1
ATOM 5702 C CA . GLU A 1 708 ? -41.219 101.625 41.938 1 78.56 708 GLU A CA 1
ATOM 5703 C C . GLU A 1 708 ? -41.688 100.188 41.562 1 78.56 708 GLU A C 1
ATOM 5705 O O . GLU A 1 708 ? -41.5 99.25 42.344 1 78.56 708 GLU A O 1
ATOM 5710 N N . GLU A 1 709 ? -42.125 100.062 40.406 1 79.12 709 GLU A N 1
ATOM 5711 C CA . GLU A 1 709 ? -42.594 98.75 39.938 1 79.12 709 GLU A CA 1
ATOM 5712 C C . GLU A 1 709 ? -41.406 97.812 39.75 1 79.12 709 GLU A C 1
ATOM 5714 O O . GLU A 1 709 ? -41.5 96.625 40.031 1 79.12 709 GLU A O 1
ATOM 5719 N N . PHE A 1 710 ? -40.438 98.312 39.344 1 84.81 710 PHE A N 1
ATOM 5720 C CA . PHE A 1 710 ? -39.25 97.5 39.125 1 84.81 710 PHE A CA 1
ATOM 5721 C C . PHE A 1 710 ? -38.719 96.938 40.438 1 84.81 710 PHE A C 1
ATOM 5723 O O . PHE A 1 710 ? -38.469 95.75 40.531 1 84.81 710 PHE A O 1
ATOM 5730 N N . TRP A 1 711 ? -38.625 97.75 41.344 1 86 711 TRP A N 1
ATOM 5731 C CA . TRP A 1 711 ? -38.062 97.312 42.625 1 86 711 TRP A CA 1
ATOM 5732 C C . TRP A 1 711 ? -39 96.375 43.312 1 86 711 TRP A C 1
ATOM 5734 O O . TRP A 1 711 ? -38.531 95.375 43.969 1 86 711 TRP A O 1
ATOM 5744 N N . GLN A 1 712 ? -40.188 96.562 43.188 1 80.38 712 GLN A N 1
ATOM 5745 C CA . GLN A 1 712 ? -41.156 95.625 43.75 1 80.38 712 GLN A CA 1
ATOM 5746 C C . GLN A 1 712 ? -41.125 94.25 43.062 1 80.38 712 GLN A C 1
ATOM 5748 O O . GLN A 1 712 ? -41.125 93.25 43.688 1 80.38 712 GLN A O 1
ATOM 5753 N N . ASN A 1 713 ? -40.906 94.312 41.781 1 82 713 ASN A N 1
ATOM 5754 C CA . ASN A 1 713 ? -40.812 93.062 41.031 1 82 713 ASN A CA 1
ATOM 5755 C C . ASN A 1 713 ? -39.531 92.312 41.344 1 82 713 ASN A C 1
ATOM 5757 O O . ASN A 1 713 ? -39.531 91.062 41.469 1 82 713 ASN A O 1
ATOM 5761 N N . LEU A 1 714 ? -38.5 93 41.406 1 85.19 714 LEU A N 1
ATOM 5762 C CA . LEU A 1 714 ? -37.219 92.438 41.75 1 85.19 714 LEU A CA 1
ATOM 5763 C C . LEU A 1 714 ? -37.219 91.812 43.125 1 85.19 714 LEU A C 1
ATOM 5765 O O . LEU A 1 714 ? -36.719 90.688 43.344 1 85.19 714 LEU A O 1
ATOM 5769 N N . SER A 1 715 ? -37.844 92.5 44.062 1 85.88 715 SER A N 1
ATOM 5770 C CA . SER A 1 715 ? -37.969 92 45.406 1 85.88 715 SER A CA 1
ATOM 5771 C C . SER A 1 715 ? -38.812 90.688 45.469 1 85.88 715 SER A C 1
ATOM 5773 O O . SER A 1 715 ? -38.469 89.75 46.156 1 85.88 715 SER A O 1
ATOM 5775 N N . ASN A 1 716 ? -39.844 90.625 44.688 1 80.25 716 ASN A N 1
ATOM 5776 C CA . ASN A 1 716 ? -40.719 89.438 44.656 1 80.25 716 ASN A CA 1
ATOM 5777 C C . ASN A 1 716 ? -39.969 88.25 44.031 1 80.25 716 ASN A C 1
ATOM 5779 O O . ASN A 1 716 ? -40.125 87.125 44.5 1 80.25 716 ASN A O 1
ATOM 5783 N N . THR A 1 717 ? -39.094 88.562 43.094 1 81.75 717 THR A N 1
ATOM 5784 C CA . THR A 1 717 ? -38.344 87.5 42.438 1 81.75 717 THR A CA 1
ATOM 5785 C C . THR A 1 717 ? -37.312 86.938 43.344 1 81.75 717 THR A C 1
ATOM 5787 O O . THR A 1 717 ? -37.062 85.688 43.312 1 81.75 717 THR A O 1
ATOM 5790 N N . LEU A 1 718 ? -36.781 87.75 44.156 1 83.38 718 LEU A N 1
ATOM 5791 C CA . LEU A 1 718 ? -35.719 87.312 45.062 1 83.38 718 LEU A CA 1
ATOM 5792 C C . LEU A 1 718 ? -36.312 86.5 46.219 1 83.38 718 LEU A C 1
ATOM 5794 O O . LEU A 1 718 ? -35.594 85.625 46.812 1 83.38 718 LEU A O 1
ATOM 5798 N N . GLN A 1 719 ? -37.5 86.75 46.562 1 77.5 719 GLN A N 1
ATOM 5799 C CA . GLN A 1 719 ? -38.125 86.062 47.688 1 77.5 719 GLN A CA 1
ATOM 5800 C C . GLN A 1 719 ? -38.844 84.812 47.188 1 77.5 719 GLN A C 1
ATOM 5802 O O . GLN A 1 719 ? -39.125 83.938 48 1 77.5 719 GLN A O 1
ATOM 5807 N N . GLU A 1 720 ? -39.031 84.688 45.906 1 72.19 720 GLU A N 1
ATOM 5808 C CA . GLU A 1 720 ? -39.719 83.5 45.375 1 72.19 720 GLU A CA 1
ATOM 5809 C C . GLU A 1 720 ? -38.812 82.312 45.406 1 72.19 720 GLU A C 1
ATOM 5811 O O . GLU A 1 720 ? -37.625 82.375 45.094 1 72.19 720 GLU A O 1
ATOM 5816 N N . ASN A 1 721 ? -39.125 81.188 46.031 1 58.66 721 ASN A N 1
ATOM 5817 C CA . ASN A 1 721 ? -38.406 79.938 46.062 1 58.66 721 ASN A CA 1
ATOM 5818 C C . ASN A 1 721 ? -38.219 79.375 44.688 1 58.66 721 ASN A C 1
ATOM 5820 O O . ASN A 1 721 ? -39.125 79.375 43.875 1 58.66 721 ASN A O 1
ATOM 5824 N N . SER A 1 722 ? -36.906 79.312 44.219 1 52.97 722 SER A N 1
ATOM 5825 C CA . SER A 1 722 ? -36.531 78.875 42.906 1 52.97 722 SER A CA 1
ATOM 5826 C C . SER A 1 722 ? -37.219 77.562 42.5 1 52.97 722 SER A C 1
ATOM 5828 O O . SER A 1 722 ? -37 77 41.406 1 52.97 722 SER A O 1
ATOM 5830 N N . GLU A 1 723 ? -37.875 76.75 43.312 1 46.19 723 GLU A N 1
ATOM 5831 C CA . GLU A 1 723 ? -38.5 75.5 42.875 1 46.19 723 GLU A CA 1
ATOM 5832 C C . GLU A 1 723 ? -39.656 75.75 41.906 1 46.19 723 GLU A C 1
ATOM 5834 O O . GLU A 1 723 ? -40.031 74.875 41.156 1 46.19 723 GLU A O 1
ATOM 5839 N N . SER A 1 724 ? -40.438 76.875 42.094 1 38.88 724 SER A N 1
ATOM 5840 C CA . SER A 1 724 ? -41.625 76.938 41.25 1 38.88 724 SER A CA 1
ATOM 5841 C C . SER A 1 724 ? -41.281 77.375 39.844 1 38.88 724 SER A C 1
ATOM 5843 O O . SER A 1 724 ? -40.438 78.25 39.656 1 38.88 724 SER A O 1
ATOM 5845 N N . MET B 1 1 ? -90.188 -83.062 26.891 1 22.38 1 MET B N 1
ATOM 5846 C CA . MET B 1 1 ? -89.938 -82.375 25.641 1 22.38 1 MET B CA 1
ATOM 5847 C C . MET B 1 1 ? -89.062 -81.188 25.891 1 22.38 1 MET B C 1
ATOM 5849 O O . MET B 1 1 ? -89.562 -80.062 26.156 1 22.38 1 MET B O 1
ATOM 5853 N N . LEU B 1 2 ? -88.062 -81.375 26.75 1 23.58 2 LEU B N 1
ATOM 5854 C CA . LEU B 1 2 ? -87 -80.625 27.406 1 23.58 2 LEU B CA 1
ATOM 5855 C C . LEU B 1 2 ? -86.062 -80 26.375 1 23.58 2 LEU B C 1
ATOM 5857 O O . LEU B 1 2 ? -85.125 -80.625 25.938 1 23.58 2 LEU B O 1
ATOM 5861 N N . HIS B 1 3 ? -86.688 -79.5 25.25 1 24.23 3 HIS B N 1
ATOM 5862 C CA . HIS B 1 3 ? -86 -79.062 24.031 1 24.23 3 HIS B CA 1
ATOM 5863 C C . HIS B 1 3 ? -85 -77.938 24.312 1 24.23 3 HIS B C 1
ATOM 5865 O O . HIS B 1 3 ? -85.25 -77.125 25.172 1 24.23 3 HIS B O 1
ATOM 5871 N N . LYS B 1 4 ? -83.75 -78.188 23.781 1 22.67 4 LYS B N 1
ATOM 5872 C CA . LYS B 1 4 ? -82.312 -77.875 23.812 1 22.67 4 LYS B CA 1
ATOM 5873 C C . LYS B 1 4 ? -82 -76.5 23.297 1 22.67 4 LYS B C 1
ATOM 5875 O O . LYS B 1 4 ? -81.875 -76.25 22.094 1 22.67 4 LYS B O 1
ATOM 5880 N N . MET B 1 5 ? -82.875 -75.5 23.625 1 23.62 5 MET B N 1
ATOM 5881 C CA . MET B 1 5 ? -82.75 -74.188 22.984 1 23.62 5 MET B CA 1
ATOM 5882 C C . MET B 1 5 ? -81.375 -73.562 23.234 1 23.62 5 MET B C 1
ATOM 5884 O O . MET B 1 5 ? -81.125 -73 24.266 1 23.62 5 MET B O 1
ATOM 5888 N N . ARG B 1 6 ? -80.25 -74.375 23.031 1 23.88 6 ARG B N 1
ATOM 5889 C CA . ARG B 1 6 ? -78.938 -73.875 23.422 1 23.88 6 ARG B CA 1
ATOM 5890 C C . ARG B 1 6 ? -78.562 -72.625 22.672 1 23.88 6 ARG B C 1
ATOM 5892 O O . ARG B 1 6 ? -78.5 -72.625 21.438 1 23.88 6 ARG B O 1
ATOM 5899 N N . SER B 1 7 ? -79 -71.438 23.078 1 24.66 7 SER B N 1
ATOM 5900 C CA . SER B 1 7 ? -78.812 -70.062 22.594 1 24.66 7 SER B CA 1
ATOM 5901 C C . SER B 1 7 ? -77.312 -69.812 22.469 1 24.66 7 SER B C 1
ATOM 5903 O O . SER B 1 7 ? -76.562 -69.938 23.453 1 24.66 7 SER B O 1
ATOM 5905 N N . HIS B 1 8 ? -76.625 -70.25 21.391 1 24.92 8 HIS B N 1
ATOM 5906 C CA . HIS B 1 8 ? -75.25 -70 21.047 1 24.92 8 HIS B CA 1
ATOM 5907 C C . HIS B 1 8 ? -74.875 -68.562 20.984 1 24.92 8 HIS B C 1
ATOM 5909 O O . HIS B 1 8 ? -75.5 -67.812 20.203 1 24.92 8 HIS B O 1
ATOM 5915 N N . ILE B 1 9 ? -74.688 -67.875 22.125 1 24.61 9 ILE B N 1
ATOM 5916 C CA . ILE B 1 9 ? -74.25 -66.438 22.219 1 24.61 9 ILE B CA 1
ATOM 5917 C C . ILE B 1 9 ? -72.938 -66.25 21.5 1 24.61 9 ILE B C 1
ATOM 5919 O O . ILE B 1 9 ? -71.938 -66.875 21.844 1 24.61 9 ILE B O 1
ATOM 5923 N N . CYS B 1 10 ? -72.875 -66.062 20.156 1 23.73 10 CYS B N 1
ATOM 5924 C CA . CYS B 1 10 ? -71.75 -65.688 19.297 1 23.73 10 CYS B CA 1
ATOM 5925 C C . CYS B 1 10 ? -71.062 -64.438 19.812 1 23.73 10 CYS B C 1
ATOM 5927 O O . CYS B 1 10 ? -71.625 -63.344 19.781 1 23.73 10 CYS B O 1
ATOM 5929 N N . PHE B 1 11 ? -70.312 -64.438 20.953 1 24.17 11 PHE B N 1
ATOM 5930 C CA . PHE B 1 11 ? -69.5 -63.312 21.391 1 24.17 11 PHE B CA 1
ATOM 5931 C C . PHE B 1 11 ? -68.562 -62.906 20.281 1 24.17 11 PHE B C 1
ATOM 5933 O O . PHE B 1 11 ? -67.75 -63.719 19.828 1 24.17 11 PHE B O 1
ATOM 5940 N N . LEU B 1 12 ? -68.938 -62.062 19.359 1 23.67 12 LEU B N 1
ATOM 5941 C CA . LEU B 1 12 ? -68.125 -61.344 18.391 1 23.67 12 LEU B CA 1
ATOM 5942 C C . LEU B 1 12 ? -66.938 -60.656 19.062 1 23.67 12 LEU B C 1
ATOM 5944 O O . LEU B 1 12 ? -67.125 -59.719 19.859 1 23.67 12 LEU B O 1
ATOM 5948 N N . ALA B 1 13 ? -65.938 -61.344 19.672 1 25.94 13 ALA B N 1
ATOM 5949 C CA . ALA B 1 13 ? -64.75 -60.688 20.188 1 25.94 13 ALA B CA 1
ATOM 5950 C C . ALA B 1 13 ? -64.125 -59.844 19.094 1 25.94 13 ALA B C 1
ATOM 5952 O O . ALA B 1 13 ? -63.75 -60.344 18.047 1 25.94 13 ALA B O 1
ATOM 5953 N N . PHE B 1 14 ? -64.5 -58.594 18.938 1 27.31 14 PHE B N 1
ATOM 5954 C CA . PHE B 1 14 ? -63.812 -57.562 18.188 1 27.31 14 PHE B CA 1
ATOM 5955 C C . PHE B 1 14 ? -62.344 -57.438 18.609 1 27.31 14 PHE B C 1
ATOM 5957 O O . PHE B 1 14 ? -62.062 -57.031 19.734 1 27.31 14 PHE B O 1
ATOM 5964 N N . PHE B 1 15 ? -61.469 -58.375 18.312 1 28.77 15 PHE B N 1
ATOM 5965 C CA . PHE B 1 15 ? -60.062 -58.125 18.547 1 28.77 15 PHE B CA 1
ATOM 5966 C C . PHE B 1 15 ? -59.594 -56.875 17.828 1 28.77 15 PHE B C 1
ATOM 5968 O O . PHE B 1 15 ? -59.75 -56.781 16.609 1 28.77 15 PHE B O 1
ATOM 5975 N N . PRO B 1 16 ? -59.594 -55.719 18.469 1 30.44 16 PRO B N 1
ATOM 5976 C CA . PRO B 1 16 ? -58.938 -54.562 17.828 1 30.44 16 PRO B CA 1
ATOM 5977 C C . PRO B 1 16 ? -57.531 -54.906 17.312 1 30.44 16 PRO B C 1
ATOM 5979 O O . PRO B 1 16 ? -56.812 -55.625 17.969 1 30.44 16 PRO B O 1
ATOM 5982 N N . TYR B 1 17 ? -57.375 -55.125 16.031 1 29.98 17 TYR B N 1
ATOM 5983 C CA . TYR B 1 17 ? -56.094 -55.094 15.344 1 29.98 17 TYR B CA 1
ATOM 5984 C C . TYR B 1 17 ? -55.25 -53.906 15.812 1 29.98 17 TYR B C 1
ATOM 5986 O O . TYR B 1 17 ? -55.5 -52.781 15.453 1 29.98 17 TYR B O 1
ATOM 5994 N N . LEU B 1 18 ? -54.906 -53.875 17.109 1 29.83 18 LEU B N 1
ATOM 5995 C CA . LEU B 1 18 ? -53.875 -52.906 17.422 1 29.83 18 LEU B CA 1
ATOM 5996 C C . LEU B 1 18 ? -52.719 -53 16.422 1 29.83 18 LEU B C 1
ATOM 5998 O O . LEU B 1 18 ? -52.094 -54.062 16.281 1 29.83 18 LEU B O 1
ATOM 6002 N N . GLY B 1 19 ? -52.75 -52.344 15.32 1 30.36 19 GLY B N 1
ATOM 6003 C CA . GLY B 1 19 ? -51.625 -52.031 14.461 1 30.36 19 GLY B CA 1
ATOM 6004 C C . GLY B 1 19 ? -50.312 -51.844 15.234 1 30.36 19 GLY B C 1
ATOM 6005 O O . GLY B 1 19 ? -50.219 -50.906 16.031 1 30.36 19 GLY B O 1
ATOM 6006 N N . ILE B 1 20 ? -49.719 -52.875 15.719 1 32.38 20 ILE B N 1
ATOM 6007 C CA . ILE B 1 20 ? -48.344 -52.75 16.156 1 32.38 20 ILE B CA 1
ATOM 6008 C C . ILE B 1 20 ? -47.531 -51.969 15.133 1 32.38 20 ILE B C 1
ATOM 6010 O O . ILE B 1 20 ? -47.375 -52.438 13.992 1 32.38 20 ILE B O 1
ATOM 6014 N N . SER B 1 21 ? -47.688 -50.688 15.117 1 34.12 21 SER B N 1
ATOM 6015 C CA . SER B 1 21 ? -46.594 -49.906 14.508 1 34.12 21 SER B CA 1
ATOM 6016 C C . SER B 1 21 ? -45.25 -50.531 14.828 1 34.12 21 SER B C 1
ATOM 6018 O O . SER B 1 21 ? -44.875 -50.656 16 1 34.12 21 SER B O 1
ATOM 6020 N N . VAL B 1 22 ? -44.875 -51.531 14.141 1 34.06 22 VAL B N 1
ATOM 6021 C CA . VAL B 1 22 ? -43.469 -51.938 14.133 1 34.06 22 VAL B CA 1
ATOM 6022 C C . VAL B 1 22 ? -42.562 -50.719 14.211 1 34.06 22 VAL B C 1
ATOM 6024 O O . VAL B 1 22 ? -42.5 -49.938 13.258 1 34.06 22 VAL B O 1
ATOM 6027 N N . LEU B 1 23 ? -42.656 -49.938 15.242 1 36 23 LEU B N 1
ATOM 6028 C CA . LEU B 1 23 ? -41.469 -49.125 15.461 1 36 23 LEU B CA 1
ATOM 6029 C C . LEU B 1 23 ? -40.188 -49.906 15.148 1 36 23 LEU B C 1
ATOM 6031 O O . LEU B 1 23 ? -39.844 -50.844 15.875 1 36 23 LEU B O 1
ATOM 6035 N N . ALA B 1 24 ? -39.938 -50.281 13.953 1 42.38 24 ALA B N 1
ATOM 6036 C CA . ALA B 1 24 ? -38.594 -50.75 13.625 1 42.38 24 ALA B CA 1
ATOM 6037 C C . ALA B 1 24 ? -37.562 -50.094 14.562 1 42.38 24 ALA B C 1
ATOM 6039 O O . ALA B 1 24 ? -37.469 -48.875 14.664 1 42.38 24 ALA B O 1
ATOM 6040 N N . ALA B 1 25 ? -37.344 -50.625 15.68 1 44.69 25 ALA B N 1
ATOM 6041 C CA . ALA B 1 25 ? -36.312 -50.281 16.641 1 44.69 25 ALA B CA 1
ATOM 6042 C C . ALA B 1 25 ? -35.062 -49.75 15.938 1 44.69 25 ALA B C 1
ATOM 6044 O O . ALA B 1 25 ? -34.469 -50.469 15.109 1 44.69 25 ALA B O 1
ATOM 6045 N N . PHE B 1 26 ? -35 -48.469 15.578 1 55 26 PHE B N 1
ATOM 6046 C CA . PHE B 1 26 ? -33.781 -47.781 15.203 1 55 26 PHE B CA 1
ATOM 6047 C C . PHE B 1 26 ? -32.625 -48.219 16.094 1 55 26 PHE B C 1
ATOM 6049 O O . PHE B 1 26 ? -32.656 -48 17.312 1 55 26 PHE B O 1
ATOM 6056 N N . TYR B 1 27 ? -32.062 -49.438 15.781 1 63.91 27 TYR B N 1
ATOM 6057 C CA . TYR B 1 27 ? -30.875 -49.844 16.531 1 63.91 27 TYR B CA 1
ATOM 6058 C C . TYR B 1 27 ? -29.703 -48.938 16.25 1 63.91 27 TYR B C 1
ATOM 6060 O O . TYR B 1 27 ? -29.359 -48.656 15.102 1 63.91 27 TYR B O 1
ATOM 6068 N N . CYS B 1 28 ? -29.406 -48.125 17.141 1 74.56 28 CYS B N 1
ATOM 6069 C CA . CYS B 1 28 ? -28.188 -47.344 17.094 1 74.56 28 CYS B CA 1
ATOM 6070 C C . CYS B 1 28 ? -26.953 -48.219 17.297 1 74.56 28 CYS B C 1
ATOM 6072 O O . CYS B 1 28 ? -26.953 -49.094 18.156 1 74.56 28 CYS B O 1
ATOM 6074 N N . PRO B 1 29 ? -26.062 -48.188 16.391 1 72.06 29 PRO B N 1
ATOM 6075 C CA . PRO B 1 29 ? -24.891 -49.031 16.516 1 72.06 29 PRO B CA 1
ATOM 6076 C C . PRO B 1 29 ? -24.297 -49.062 17.922 1 72.06 29 PRO B C 1
ATOM 6078 O O . PRO B 1 29 ? -24.438 -48.062 18.656 1 72.06 29 PRO B O 1
ATOM 6081 N N . GLN B 1 30 ? -23.906 -50.281 18.344 1 64.56 30 GLN B N 1
ATOM 6082 C CA . GLN B 1 30 ? -23.438 -50.562 19.688 1 64.56 30 GLN B CA 1
ATOM 6083 C C . GLN B 1 30 ? -22.266 -49.656 20.078 1 64.56 30 GLN B C 1
ATOM 6085 O O . GLN B 1 30 ? -21.938 -49.562 21.266 1 64.56 30 GLN B O 1
ATOM 6090 N N . THR B 1 31 ? -21.766 -48.938 19.094 1 65.25 31 THR B N 1
ATOM 6091 C CA . THR B 1 31 ? -20.719 -47.969 19.453 1 65.25 31 THR B CA 1
ATOM 6092 C C . THR B 1 31 ? -21.328 -46.719 20.047 1 65.25 31 THR B C 1
ATOM 6094 O O . THR B 1 31 ? -22.547 -46.562 20.078 1 65.25 31 THR B O 1
ATOM 6097 N N . LYS B 1 32 ? -20.562 -45.875 20.828 1 79.69 32 LYS B N 1
ATOM 6098 C CA . LYS B 1 32 ? -20.922 -44.625 21.5 1 79.69 32 LYS B CA 1
ATOM 6099 C C . LYS B 1 32 ? -21.469 -43.625 20.5 1 79.69 32 LYS B C 1
ATOM 6101 O O . LYS B 1 32 ? -21.266 -42.406 20.656 1 79.69 32 LYS B O 1
ATOM 6106 N N . CYS B 1 33 ? -22.203 -44.188 19.344 1 90.44 33 CYS B N 1
ATOM 6107 C CA . CYS B 1 33 ? -22.828 -43.25 18.422 1 90.44 33 CYS B CA 1
ATOM 6108 C C . CYS B 1 33 ? -24.141 -42.719 18.984 1 90.44 33 CYS B C 1
ATOM 6110 O O . CYS B 1 33 ? -24.781 -43.375 19.797 1 90.44 33 CYS B O 1
ATOM 6112 N N . PHE B 1 34 ? -24.453 -41.469 18.625 1 89.69 34 PHE B N 1
ATOM 6113 C CA . PHE B 1 34 ? -25.703 -40.812 19.016 1 89.69 34 PHE B CA 1
ATOM 6114 C C . PHE B 1 34 ? -26.703 -40.812 17.859 1 89.69 34 PHE B C 1
ATOM 6116 O O . PHE B 1 34 ? -26.359 -40.469 16.734 1 89.69 34 PHE B O 1
ATOM 6123 N N . CYS B 1 35 ? -27.875 -41.438 18.125 1 89.06 35 CYS B N 1
ATOM 6124 C CA . CYS B 1 35 ? -28.891 -41.5 17.094 1 89.06 35 CYS B CA 1
ATOM 6125 C C . CYS B 1 35 ? -30.031 -40.531 17.406 1 89.06 35 CYS B C 1
ATOM 6127 O O . CYS B 1 35 ? -30.484 -40.438 18.547 1 89.06 35 CYS B O 1
ATOM 6129 N N . SER B 1 36 ? -30.281 -39.656 16.422 1 87.69 36 SER B N 1
ATOM 6130 C CA . SER B 1 36 ? -31.359 -38.656 16.609 1 87.69 36 SER B CA 1
ATOM 6131 C C . SER B 1 36 ? -32.125 -38.469 15.312 1 87.69 36 SER B C 1
ATOM 6133 O O . SER B 1 36 ? -31.75 -38.969 14.258 1 87.69 36 SER B O 1
ATOM 6135 N N . SER B 1 37 ? -33.375 -37.844 15.406 1 84.75 37 SER B N 1
ATOM 6136 C CA . SER B 1 37 ? -34.188 -37.5 14.25 1 84.75 37 SER B CA 1
ATOM 6137 C C . SER B 1 37 ? -34.438 -36 14.172 1 84.75 37 SER B C 1
ATOM 6139 O O . SER B 1 37 ? -34.625 -35.344 15.195 1 84.75 37 SER B O 1
ATOM 6141 N N . SER B 1 38 ? -34 -35.406 13.141 1 79 38 SER B N 1
ATOM 6142 C CA . SER B 1 38 ? -34.219 -33.969 12.938 1 79 38 SER B CA 1
ATOM 6143 C C . SER B 1 38 ? -35.031 -33.719 11.664 1 79 38 SER B C 1
ATOM 6145 O O . SER B 1 38 ? -35.312 -34.656 10.914 1 79 38 SER B O 1
ATOM 6147 N N . SER B 1 39 ? -35.469 -32.469 11.578 1 79.06 39 SER B N 1
ATOM 6148 C CA . SER B 1 39 ? -36.281 -32.062 10.414 1 79.06 39 SER B CA 1
ATOM 6149 C C . SER B 1 39 ? -35.469 -32.219 9.125 1 79.06 39 SER B C 1
ATOM 6151 O O . SER B 1 39 ? -36.031 -32.594 8.086 1 79.06 39 SER B O 1
ATOM 6153 N N . ASP B 1 40 ? -34.188 -32.188 9.18 1 77.88 40 ASP B N 1
ATOM 6154 C CA . ASP B 1 40 ? -33.344 -32.25 7.988 1 77.88 40 ASP B CA 1
ATOM 6155 C C . ASP B 1 40 ? -32.844 -33.656 7.727 1 77.88 40 ASP B C 1
ATOM 6157 O O . ASP B 1 40 ? -32.594 -34.031 6.582 1 77.88 40 ASP B O 1
ATOM 6161 N N . CYS B 1 41 ? -32.781 -34.406 8.836 1 84.81 41 CYS B N 1
ATOM 6162 C CA . CYS B 1 41 ? -32.344 -35.781 8.766 1 84.81 41 CYS B CA 1
ATOM 6163 C C . CYS B 1 41 ? -33.25 -36.688 9.594 1 84.81 41 CYS B C 1
ATOM 6165 O O . CYS B 1 41 ? -33.188 -36.688 10.828 1 84.81 41 CYS B O 1
ATOM 6167 N N . LYS B 1 42 ? -34.094 -37.5 9.023 1 85.25 42 LYS B N 1
ATOM 6168 C CA . LYS B 1 42 ? -35.062 -38.344 9.711 1 85.25 42 LYS B CA 1
ATOM 6169 C C . LYS B 1 42 ? -34.375 -39.312 10.664 1 85.25 42 LYS B C 1
ATOM 6171 O O . LYS B 1 42 ? -34.812 -39.5 11.805 1 85.25 42 LYS B O 1
ATOM 6176 N N . TRP B 1 43 ? -33.312 -39.969 10.047 1 89.44 43 TRP B N 1
ATOM 6177 C CA . TRP B 1 43 ? -32.562 -40.906 10.875 1 89.44 43 TRP B CA 1
ATOM 6178 C C . TRP B 1 43 ? -31.062 -40.562 10.836 1 89.44 43 TRP B C 1
ATOM 6180 O O . TRP B 1 43 ? -30.359 -40.969 9.906 1 89.44 43 TRP B O 1
ATOM 6190 N N . LEU B 1 44 ? -30.609 -39.812 11.844 1 92.25 44 LEU B N 1
ATOM 6191 C CA . LEU B 1 44 ? -29.219 -39.406 11.922 1 92.25 44 LEU B CA 1
ATOM 6192 C C . LEU B 1 44 ? -28.438 -40.312 12.867 1 92.25 44 LEU B C 1
ATOM 6194 O O . LEU B 1 44 ? -28.875 -40.594 13.977 1 92.25 44 LEU B O 1
ATOM 6198 N N . VAL B 1 45 ? -27.359 -40.844 12.352 1 93.06 45 VAL B N 1
ATOM 6199 C CA . VAL B 1 45 ? -26.359 -41.531 13.18 1 93.06 45 VAL B CA 1
ATOM 6200 C C . VAL B 1 45 ? -25.109 -40.656 13.312 1 93.06 45 VAL B C 1
ATOM 6202 O O . VAL B 1 45 ? -24.375 -40.5 12.344 1 93.06 45 VAL B O 1
ATOM 6205 N N . ASP B 1 46 ? -24.953 -40.062 14.43 1 93.44 46 ASP B N 1
ATOM 6206 C CA . ASP B 1 46 ? -23.812 -39.219 14.688 1 93.44 46 ASP B CA 1
ATOM 6207 C C . ASP B 1 46 ? -22.719 -39.969 15.453 1 93.44 46 ASP B C 1
ATOM 6209 O O . ASP B 1 46 ? -22.844 -40.188 16.656 1 93.44 46 ASP B O 1
ATOM 6213 N N . CYS B 1 47 ? -21.688 -40.312 14.773 1 94.62 47 CYS B N 1
ATOM 6214 C CA . CYS B 1 47 ? -20.531 -41 15.352 1 94.62 47 CYS B CA 1
ATOM 6215 C C . CYS B 1 47 ? -19.312 -40.062 15.32 1 94.62 47 CYS B C 1
ATOM 6217 O O . CYS B 1 47 ? -18.188 -40.531 15.109 1 94.62 47 CYS B O 1
ATOM 6219 N N . SER B 1 48 ? -19.516 -38.781 15.453 1 95.06 48 SER B N 1
ATOM 6220 C CA . SER B 1 48 ? -18.422 -37.844 15.328 1 95.06 48 SER B CA 1
ATOM 6221 C C . SER B 1 48 ? -17.594 -37.812 16.609 1 95.06 48 SER B C 1
ATOM 6223 O O . SER B 1 48 ? -18.109 -37.969 17.703 1 95.06 48 SER B O 1
ATOM 6225 N N . GLU B 1 49 ? -16.281 -37.688 16.516 1 94.69 49 GLU B N 1
ATOM 6226 C CA . GLU B 1 49 ? -15.336 -37.438 17.594 1 94.69 49 GLU B CA 1
ATOM 6227 C C . GLU B 1 49 ? -15.344 -38.594 18.609 1 94.69 49 GLU B C 1
ATOM 6229 O O . GLU B 1 49 ? -15.422 -38.344 19.812 1 94.69 49 GLU B O 1
ATOM 6234 N N . LEU B 1 50 ? -15.328 -39.812 18.141 1 93.31 50 LEU B N 1
ATOM 6235 C CA . LEU B 1 50 ? -15.328 -40.969 19.016 1 93.31 50 LEU B CA 1
ATOM 6236 C C . LEU B 1 50 ? -14 -41.719 18.906 1 93.31 50 LEU B C 1
ATOM 6238 O O . LEU B 1 50 ? -13.867 -42.812 19.438 1 93.31 50 LEU B O 1
ATOM 6242 N N . ASN B 1 51 ? -13.062 -41.156 18.172 1 93.69 51 ASN B N 1
ATOM 6243 C CA . ASN B 1 51 ? -11.742 -41.719 17.984 1 93.69 51 ASN B CA 1
ATOM 6244 C C . ASN B 1 51 ? -11.82 -43.125 17.328 1 93.69 51 ASN B C 1
ATOM 6246 O O . ASN B 1 51 ? -11.078 -44.031 17.703 1 93.69 51 ASN B O 1
ATOM 6250 N N . LEU B 1 52 ? -12.781 -43.188 16.422 1 93.81 52 LEU B N 1
ATOM 6251 C CA . LEU B 1 52 ? -12.945 -44.469 15.703 1 93.81 52 LEU B CA 1
ATOM 6252 C C . LEU B 1 52 ? -11.812 -44.656 14.703 1 93.81 52 LEU B C 1
ATOM 6254 O O . LEU B 1 52 ? -11.375 -43.719 14.039 1 93.81 52 LEU B O 1
ATOM 6258 N N . LYS B 1 53 ? -11.352 -45.812 14.609 1 93.62 53 LYS B N 1
ATOM 6259 C CA . LYS B 1 53 ? -10.273 -46.125 13.672 1 93.62 53 LYS B CA 1
ATOM 6260 C C . LYS B 1 53 ? -10.82 -46.812 12.414 1 93.62 53 LYS B C 1
ATOM 6262 O O . LYS B 1 53 ? -10.164 -46.844 11.375 1 93.62 53 LYS B O 1
ATOM 6267 N N . LYS B 1 54 ? -12.016 -47.375 12.648 1 92.44 54 LYS B N 1
ATOM 6268 C CA . LYS B 1 54 ? -12.703 -48.031 11.531 1 92.44 54 LYS B CA 1
ATOM 6269 C C . LYS B 1 54 ? -14.18 -47.625 11.484 1 92.44 54 LYS B C 1
ATOM 6271 O O . LYS B 1 54 ? -14.734 -47.188 12.484 1 92.44 54 LYS B O 1
ATOM 6276 N N . VAL B 1 55 ? -14.641 -47.75 10.273 1 93.38 55 VAL B N 1
ATOM 6277 C CA . VAL B 1 55 ? -16.062 -47.469 10.117 1 93.38 55 VAL B CA 1
ATOM 6278 C C . VAL B 1 55 ? -16.859 -48.531 10.875 1 93.38 55 VAL B C 1
ATOM 6280 O O . VAL B 1 55 ? -16.578 -49.719 10.781 1 93.38 55 VAL B O 1
ATOM 6283 N N . PRO B 1 56 ? -17.859 -48.125 11.57 1 89.06 56 PRO B N 1
ATOM 6284 C CA . PRO B 1 56 ? -18.688 -49.094 12.281 1 89.06 56 PRO B CA 1
ATOM 6285 C C . PRO B 1 56 ? -19.297 -50.156 11.344 1 89.06 56 PRO B C 1
ATOM 6287 O O . PRO B 1 56 ? -19.703 -49.812 10.227 1 89.06 56 PRO B O 1
ATOM 6290 N N . PRO B 1 57 ? -19.281 -51.438 11.711 1 79.69 57 PRO B N 1
ATOM 6291 C CA . PRO B 1 57 ? -19.656 -52.531 10.828 1 79.69 57 PRO B CA 1
ATOM 6292 C C . PRO B 1 57 ? -21.141 -52.531 10.477 1 79.69 57 PRO B C 1
ATOM 6294 O O . PRO B 1 57 ? -21.531 -53.062 9.422 1 79.69 57 PRO B O 1
ATOM 6297 N N . LYS B 1 58 ? -22.016 -52.031 11.422 1 82.88 58 LYS B N 1
ATOM 6298 C CA . LYS B 1 58 ? -23.438 -52.125 11.109 1 82.88 58 LYS B CA 1
ATOM 6299 C C . LYS B 1 58 ? -24.156 -50.812 11.43 1 82.88 58 LYS B C 1
ATOM 6301 O O . LYS B 1 58 ? -24.047 -50.281 12.531 1 82.88 58 LYS B O 1
ATOM 6306 N N . PHE B 1 59 ? -24.703 -50.281 10.383 1 89.06 59 PHE B N 1
ATOM 6307 C CA . PHE B 1 59 ? -25.625 -49.156 10.531 1 89.06 59 PHE B CA 1
ATOM 6308 C C . PHE B 1 59 ? -27.062 -49.625 10.32 1 89.06 59 PHE B C 1
ATOM 6310 O O . PHE B 1 59 ? -27.312 -50.625 9.648 1 89.06 59 PHE B O 1
ATOM 6317 N N . PRO B 1 60 ? -27.906 -48.875 10.961 1 86.44 60 PRO B N 1
ATOM 6318 C CA . PRO B 1 60 ? -29.312 -49.219 10.641 1 86.44 60 PRO B CA 1
ATOM 6319 C C . PRO B 1 60 ? -29.625 -49.031 9.164 1 86.44 60 PRO B C 1
ATOM 6321 O O . PRO B 1 60 ? -29.109 -48.125 8.508 1 86.44 60 PRO B O 1
ATOM 6324 N N . ALA B 1 61 ? -30.422 -49.938 8.633 1 83.75 61 ALA B N 1
ATOM 6325 C CA . ALA B 1 61 ? -30.719 -49.969 7.203 1 83.75 61 ALA B CA 1
ATOM 6326 C C . ALA B 1 61 ? -31.469 -48.719 6.77 1 83.75 61 ALA B C 1
ATOM 6328 O O . ALA B 1 61 ? -31.391 -48.312 5.609 1 83.75 61 ALA B O 1
ATOM 6329 N N . ASN B 1 62 ? -32.188 -48.031 7.699 1 85.69 62 ASN B N 1
ATOM 6330 C CA . ASN B 1 62 ? -33.031 -46.875 7.344 1 85.69 62 ASN B CA 1
ATOM 6331 C C . ASN B 1 62 ? -32.312 -45.562 7.645 1 85.69 62 ASN B C 1
ATOM 6333 O O . ASN B 1 62 ? -32.938 -44.5 7.602 1 85.69 62 ASN B O 1
ATOM 6337 N N . VAL B 1 63 ? -31 -45.625 7.812 1 91.69 63 VAL B N 1
ATOM 6338 C CA . VAL B 1 63 ? -30.266 -44.406 8.156 1 91.69 63 VAL B CA 1
ATOM 6339 C C . VAL B 1 63 ? -30.234 -43.469 6.957 1 91.69 63 VAL B C 1
ATOM 6341 O O . VAL B 1 63 ? -30.078 -43.906 5.816 1 91.69 63 VAL B O 1
ATOM 6344 N N . THR B 1 64 ? -30.453 -42.219 7.305 1 93.44 64 THR B N 1
ATOM 6345 C CA . THR B 1 64 ? -30.5 -41.219 6.227 1 93.44 64 THR B CA 1
ATOM 6346 C C . THR B 1 64 ? -29.266 -40.312 6.273 1 93.44 64 THR B C 1
ATOM 6348 O O . THR B 1 64 ? -28.844 -39.781 5.246 1 93.44 64 THR B O 1
ATOM 6351 N N . CYS B 1 65 ? -28.734 -40.125 7.41 1 95.25 65 CYS B N 1
ATOM 6352 C CA . CYS B 1 65 ? -27.562 -39.281 7.594 1 95.25 65 CYS B CA 1
ATOM 6353 C C . CYS B 1 65 ? -26.547 -39.938 8.516 1 95.25 65 CYS B C 1
ATOM 6355 O O . CYS B 1 65 ? -26.906 -40.5 9.547 1 95.25 65 CYS B O 1
ATOM 6357 N N . ILE B 1 66 ? -25.281 -39.844 8.086 1 95.31 66 ILE B N 1
ATOM 6358 C CA . ILE B 1 66 ? -24.203 -40.375 8.914 1 95.31 66 ILE B CA 1
ATOM 6359 C C . ILE B 1 66 ? -23.125 -39.312 9.086 1 95.31 66 ILE B C 1
ATOM 6361 O O . ILE B 1 66 ? -22.672 -38.719 8.109 1 95.31 66 ILE B O 1
ATOM 6365 N N . ASN B 1 67 ? -22.828 -39.031 10.273 1 95.75 67 ASN B N 1
ATOM 6366 C CA . ASN B 1 67 ? -21.703 -38.156 10.602 1 95.75 67 ASN B CA 1
ATOM 6367 C C . ASN B 1 67 ? -20.547 -38.906 11.227 1 95.75 67 ASN B C 1
ATOM 6369 O O . ASN B 1 67 ? -20.625 -39.312 12.391 1 95.75 67 ASN B O 1
ATOM 6373 N N . LEU B 1 68 ? -19.516 -39.094 10.438 1 96.56 68 LEU B N 1
ATOM 6374 C CA . LEU B 1 68 ? -18.328 -39.812 10.906 1 96.56 68 LEU B CA 1
ATOM 6375 C C . LEU B 1 68 ? -17.141 -38.844 11.008 1 96.56 68 LEU B C 1
ATOM 6377 O O . LEU B 1 68 ? -15.984 -39.281 10.914 1 96.56 68 LEU B O 1
ATOM 6381 N N . SER B 1 69 ? -17.391 -37.562 11.211 1 97.25 69 SER B N 1
ATOM 6382 C CA . SER B 1 69 ? -16.328 -36.531 11.219 1 97.25 69 SER B CA 1
ATOM 6383 C C . SER B 1 69 ? -15.531 -36.594 12.516 1 97.25 69 SER B C 1
ATOM 6385 O O . SER B 1 69 ? -16.047 -37.031 13.555 1 97.25 69 SER B O 1
ATOM 6387 N N . GLY B 1 70 ? -14.289 -36.156 12.438 1 96.31 70 GLY B N 1
ATOM 6388 C CA . GLY B 1 70 ? -13.445 -36 13.609 1 96.31 70 GLY B CA 1
ATOM 6389 C C . GLY B 1 70 ? -13 -37.312 14.234 1 96.31 70 GLY B C 1
ATOM 6390 O O . GLY B 1 70 ? -12.898 -37.406 15.453 1 96.31 70 GLY B O 1
ATOM 6391 N N . ASN B 1 71 ? -12.867 -38.344 13.422 1 96.12 71 ASN B N 1
ATOM 6392 C CA . ASN B 1 71 ? -12.359 -39.656 13.898 1 96.12 71 ASN B CA 1
ATOM 6393 C C . ASN B 1 71 ? -10.961 -39.938 13.359 1 96.12 71 ASN B C 1
ATOM 6395 O O . ASN B 1 71 ? -10.281 -39.031 12.867 1 96.12 71 ASN B O 1
ATOM 6399 N N . MET B 1 72 ? -10.523 -41.188 13.562 1 95.44 72 MET B N 1
ATOM 6400 C CA . MET B 1 72 ? -9.188 -41.562 13.133 1 95.44 72 MET B CA 1
ATOM 6401 C C . MET B 1 72 ? -9.25 -42.625 12.023 1 95.44 72 MET B C 1
ATOM 6403 O O . MET B 1 72 ? -8.445 -43.562 11.992 1 95.44 72 MET B O 1
ATOM 6407 N N . LEU B 1 73 ? -10.266 -42.406 11.172 1 95.31 73 LEU B N 1
ATOM 6408 C CA . LEU B 1 73 ? -10.406 -43.344 10.062 1 95.31 73 LEU B CA 1
ATOM 6409 C C . LEU B 1 73 ? -9.25 -43.219 9.086 1 95.31 73 LEU B C 1
ATOM 6411 O O . LEU B 1 73 ? -8.82 -42.125 8.773 1 95.31 73 LEU B O 1
ATOM 6415 N N . THR B 1 74 ? -8.695 -44.344 8.594 1 93.19 74 THR B N 1
ATOM 6416 C CA . THR B 1 74 ? -7.547 -44.281 7.699 1 93.19 74 THR B CA 1
ATOM 6417 C C . THR B 1 74 ? -7.922 -44.75 6.305 1 93.19 74 THR B C 1
ATOM 6419 O O . THR B 1 74 ? -7.238 -44.438 5.324 1 93.19 74 THR B O 1
ATOM 6422 N N . GLU B 1 75 ? -9 -45.5 6.262 1 94.25 75 GLU B N 1
ATOM 6423 C CA . GLU B 1 75 ? -9.391 -46.062 4.969 1 94.25 75 GLU B CA 1
ATOM 6424 C C . GLU B 1 75 ? -10.906 -46.219 4.879 1 94.25 75 GLU B C 1
ATOM 6426 O O . GLU B 1 75 ? -11.578 -46.406 5.895 1 94.25 75 GLU B O 1
ATOM 6431 N N . ILE B 1 76 ? -11.375 -46.031 3.674 1 95.38 76 ILE B N 1
ATOM 6432 C CA . ILE B 1 76 ? -12.766 -46.344 3.365 1 95.38 76 ILE B CA 1
ATOM 6433 C C . ILE B 1 76 ? -12.812 -47.469 2.34 1 95.38 76 ILE B C 1
ATOM 6435 O O . ILE B 1 76 ? -12.32 -47.312 1.22 1 95.38 76 ILE B O 1
ATOM 6439 N N . LYS B 1 77 ? -13.492 -48.562 2.744 1 92.88 77 LYS B N 1
ATOM 6440 C CA . LYS B 1 77 ? -13.594 -49.719 1.887 1 92.88 77 LYS B CA 1
ATOM 6441 C C . LYS B 1 77 ? -14.891 -49.719 1.082 1 92.88 77 LYS B C 1
ATOM 6443 O O . LYS B 1 77 ? -15.812 -48.969 1.401 1 92.88 77 LYS B O 1
ATOM 6448 N N . GLY B 1 78 ? -14.883 -50.469 0.007 1 90.38 78 GLY B N 1
ATOM 6449 C CA . GLY B 1 78 ? -16.078 -50.594 -0.81 1 90.38 78 GLY B CA 1
ATOM 6450 C C . GLY B 1 78 ? -17.266 -51.156 -0.051 1 90.38 78 GLY B C 1
ATOM 6451 O O . GLY B 1 78 ? -18.422 -50.844 -0.361 1 90.38 78 GLY B O 1
ATOM 6452 N N . SER B 1 79 ? -17 -51.938 1.041 1 88.19 79 SER B N 1
ATOM 6453 C CA . SER B 1 79 ? -18.047 -52.625 1.816 1 88.19 79 SER B CA 1
ATOM 6454 C C . SER B 1 79 ? -18.5 -51.75 2.986 1 88.19 79 SER B C 1
ATOM 6456 O O . SER B 1 79 ? -19.484 -52.094 3.664 1 88.19 79 SER B O 1
ATOM 6458 N N . SER B 1 80 ? -17.875 -50.625 3.162 1 90.31 80 SER B N 1
ATOM 6459 C CA . SER B 1 80 ? -18.094 -49.844 4.375 1 90.31 80 SER B CA 1
ATOM 6460 C C . SER B 1 80 ? -19.531 -49.344 4.453 1 90.31 80 SER B C 1
ATOM 6462 O O . SER B 1 80 ? -20.094 -49.281 5.543 1 90.31 80 SER B O 1
ATOM 6464 N N . PHE B 1 81 ? -20.078 -49.062 3.16 1 90.88 81 PHE B N 1
ATOM 6465 C CA . PHE B 1 81 ? -21.422 -48.469 3.176 1 90.88 81 PHE B CA 1
ATOM 6466 C C . PHE B 1 81 ? -22.344 -49.219 2.217 1 90.88 81 PHE B C 1
ATOM 6468 O O . PHE B 1 81 ? -23.297 -48.625 1.688 1 90.88 81 PHE B O 1
ATOM 6475 N N . GLN B 1 82 ? -22.188 -50.406 1.9 1 86.06 82 GLN B N 1
ATOM 6476 C CA . GLN B 1 82 ? -22.859 -51.156 0.858 1 86.06 82 GLN B CA 1
ATOM 6477 C C . GLN B 1 82 ? -24.344 -51.375 1.2 1 86.06 82 GLN B C 1
ATOM 6479 O O . GLN B 1 82 ? -25.188 -51.469 0.307 1 86.06 82 GLN B O 1
ATOM 6484 N N . GLU B 1 83 ? -24.812 -51.406 2.414 1 84.75 83 GLU B N 1
ATOM 6485 C CA . GLU B 1 83 ? -26.188 -51.75 2.752 1 84.75 83 GLU B CA 1
ATOM 6486 C C . GLU B 1 83 ? -27 -50.531 3.09 1 84.75 83 GLU B C 1
ATOM 6488 O O . GLU B 1 83 ? -28.141 -50.625 3.535 1 84.75 83 GLU B O 1
ATOM 6493 N N . LEU B 1 84 ? -26.484 -49.375 2.666 1 90.62 84 LEU B N 1
ATOM 6494 C CA . LEU B 1 84 ? -27.156 -48.156 3.086 1 90.62 84 LEU B CA 1
ATOM 6495 C C . LEU B 1 84 ? -27.797 -47.469 1.89 1 90.62 84 LEU B C 1
ATOM 6497 O O . LEU B 1 84 ? -27.375 -46.344 1.532 1 90.62 84 LEU B O 1
ATOM 6501 N N . GLU B 1 85 ? -28.859 -47.906 1.396 1 88.25 85 GLU B N 1
ATOM 6502 C CA . GLU B 1 85 ? -29.484 -47.406 0.167 1 88.25 85 GLU B CA 1
ATOM 6503 C C . GLU B 1 85 ? -30.219 -46.094 0.404 1 88.25 85 GLU B C 1
ATOM 6505 O O . GLU B 1 85 ? -30.422 -45.312 -0.532 1 88.25 85 GLU B O 1
ATOM 6510 N N . ASN B 1 86 ? -30.594 -45.781 1.667 1 90.44 86 ASN B N 1
ATOM 6511 C CA . ASN B 1 86 ? -31.375 -44.594 1.963 1 90.44 86 ASN B CA 1
ATOM 6512 C C . ASN B 1 86 ? -30.5 -43.438 2.434 1 90.44 86 ASN B C 1
ATOM 6514 O O . ASN B 1 86 ? -30.984 -42.344 2.691 1 90.44 86 ASN B O 1
ATOM 6518 N N . LEU B 1 87 ? -29.219 -43.625 2.377 1 93.5 87 LEU B N 1
ATOM 6519 C CA . LEU B 1 87 ? -28.297 -42.594 2.9 1 93.5 87 LEU B CA 1
ATOM 6520 C C . LEU B 1 87 ? -28.25 -41.406 1.979 1 93.5 87 LEU B C 1
ATOM 6522 O O . LEU B 1 87 ? -28.031 -41.531 0.775 1 93.5 87 LEU B O 1
ATOM 6526 N N . TRP B 1 88 ? -28.484 -40.25 2.566 1 93.12 88 TRP B N 1
ATOM 6527 C CA . TRP B 1 88 ? -28.516 -39.062 1.721 1 93.12 88 TRP B CA 1
ATOM 6528 C C . TRP B 1 88 ? -27.359 -38.125 2.059 1 93.12 88 TRP B C 1
ATOM 6530 O O . TRP B 1 88 ? -26.938 -37.344 1.214 1 93.12 88 TRP B O 1
ATOM 6540 N N . SER B 1 89 ? -26.875 -38.125 3.303 1 95.75 89 SER B N 1
ATOM 6541 C CA . SER B 1 89 ? -25.75 -37.281 3.713 1 95.75 89 SER B CA 1
ATOM 6542 C C . SER B 1 89 ? -24.688 -38.094 4.434 1 95.75 89 SER B C 1
ATOM 6544 O O . SER B 1 89 ? -24.984 -38.875 5.336 1 95.75 89 SER B O 1
ATOM 6546 N N . LEU B 1 90 ? -23.469 -37.906 3.973 1 96.5 90 LEU B N 1
ATOM 6547 C CA . LEU B 1 90 ? -22.328 -38.594 4.562 1 96.5 90 LEU B CA 1
ATOM 6548 C C . LEU B 1 90 ? -21.188 -37.625 4.832 1 96.5 90 LEU B C 1
ATOM 6550 O O . LEU B 1 90 ? -20.672 -36.969 3.908 1 96.5 90 LEU B O 1
ATOM 6554 N N . ASP B 1 91 ? -20.812 -37.5 6.055 1 97.62 91 ASP B N 1
ATOM 6555 C CA . ASP B 1 91 ? -19.703 -36.625 6.445 1 97.62 91 ASP B CA 1
ATOM 6556 C C . ASP B 1 91 ? -18.5 -37.406 6.938 1 97.62 91 ASP B C 1
ATOM 6558 O O . ASP B 1 91 ? -18.562 -38.031 8 1 97.62 91 ASP B O 1
ATOM 6562 N N . LEU B 1 92 ? -17.484 -37.438 6.148 1 97.69 92 LEU B N 1
ATOM 6563 C CA . LEU B 1 92 ? -16.25 -38.125 6.465 1 97.69 92 LEU B CA 1
ATOM 6564 C C . LEU B 1 92 ? -15.102 -37.156 6.727 1 97.69 92 LEU B C 1
ATOM 6566 O O . LEU B 1 92 ? -13.93 -37.5 6.59 1 97.69 92 LEU B O 1
ATOM 6570 N N . SER B 1 93 ? -15.422 -35.906 7.117 1 97.94 93 SER B N 1
ATOM 6571 C CA . SER B 1 93 ? -14.422 -34.844 7.242 1 97.94 93 SER B CA 1
ATOM 6572 C C . SER B 1 93 ? -13.609 -35 8.523 1 97.94 93 SER B C 1
ATOM 6574 O O . SER B 1 93 ? -14.023 -35.688 9.445 1 97.94 93 SER B O 1
ATOM 6576 N N . LYS B 1 94 ? -12.398 -34.406 8.539 1 96.56 94 LYS B N 1
ATOM 6577 C CA . LYS B 1 94 ? -11.539 -34.281 9.711 1 96.56 94 LYS B CA 1
ATOM 6578 C C . LYS B 1 94 ? -11.133 -35.688 10.219 1 96.56 94 LYS B C 1
ATOM 6580 O O . LYS B 1 94 ? -11.195 -35.938 11.422 1 96.56 94 LYS B O 1
ATOM 6585 N N . ASN B 1 95 ? -10.898 -36.594 9.32 1 96.31 95 ASN B N 1
ATOM 6586 C CA . ASN B 1 95 ? -10.297 -37.875 9.648 1 96.31 95 ASN B CA 1
ATOM 6587 C C . ASN B 1 95 ? -8.836 -37.938 9.203 1 96.31 95 ASN B C 1
ATOM 6589 O O . ASN B 1 95 ? -8.227 -36.906 8.914 1 96.31 95 ASN B O 1
ATOM 6593 N N . LYS B 1 96 ? -8.273 -39.156 9.25 1 92.31 96 LYS B N 1
ATOM 6594 C CA . LYS B 1 96 ? -6.902 -39.344 8.805 1 92.31 96 LYS B CA 1
ATOM 6595 C C . LYS B 1 96 ? -6.855 -40.312 7.617 1 92.31 96 LYS B C 1
ATOM 6597 O O . LYS B 1 96 ? -6.02 -41.219 7.578 1 92.31 96 LYS B O 1
ATOM 6602 N N . LEU B 1 97 ? -7.832 -40.031 6.727 1 93.62 97 LEU B N 1
ATOM 6603 C CA . LEU B 1 97 ? -7.973 -40.938 5.594 1 93.62 97 LEU B CA 1
ATOM 6604 C C . LEU B 1 97 ? -6.727 -40.875 4.711 1 93.62 97 LEU B C 1
ATOM 6606 O O . LEU B 1 97 ? -6.219 -39.812 4.395 1 93.62 97 LEU B O 1
ATOM 6610 N N . LYS B 1 98 ? -6.305 -42.062 4.316 1 88.5 98 LYS B N 1
ATOM 6611 C CA . LYS B 1 98 ? -5.156 -42.156 3.42 1 88.5 98 LYS B CA 1
ATOM 6612 C C . LYS B 1 98 ? -5.57 -42.75 2.07 1 88.5 98 LYS B C 1
ATOM 6614 O O . LYS B 1 98 ? -4.941 -42.469 1.05 1 88.5 98 LYS B O 1
ATOM 6619 N N . THR B 1 99 ? -6.629 -43.469 2.168 1 91.25 99 THR B N 1
ATOM 6620 C CA . THR B 1 99 ? -7.078 -44.094 0.931 1 91.25 99 THR B CA 1
ATOM 6621 C C . THR B 1 99 ? -8.594 -44.281 0.937 1 91.25 99 THR B C 1
ATOM 6623 O O . THR B 1 99 ? -9.203 -44.375 2.002 1 91.25 99 THR B O 1
ATOM 6626 N N . VAL B 1 100 ? -9.094 -44.219 -0.256 1 94.81 100 VAL B N 1
ATOM 6627 C CA . VAL B 1 100 ? -10.484 -44.562 -0.528 1 94.81 100 VAL B CA 1
ATOM 6628 C C . VAL B 1 100 ? -10.547 -45.562 -1.692 1 94.81 100 VAL B C 1
ATOM 6630 O O . VAL B 1 100 ? -9.984 -45.312 -2.762 1 94.81 100 VAL B O 1
ATOM 6633 N N . GLU B 1 101 ? -11.219 -46.656 -1.438 1 94.19 101 GLU B N 1
ATOM 6634 C CA . GLU B 1 101 ? -11.281 -47.656 -2.477 1 94.19 101 GLU B CA 1
ATOM 6635 C C . GLU B 1 101 ? -12.203 -47.25 -3.617 1 94.19 101 GLU B C 1
ATOM 6637 O O . GLU B 1 101 ? -13.148 -46.469 -3.406 1 94.19 101 GLU B O 1
ATOM 6642 N N . LYS B 1 102 ? -11.859 -47.75 -4.793 1 92.62 102 LYS B N 1
ATOM 6643 C CA . LYS B 1 102 ? -12.68 -47.469 -5.965 1 92.62 102 LYS B CA 1
ATOM 6644 C C . LYS B 1 102 ? -14.117 -47.938 -5.766 1 92.62 102 LYS B C 1
ATOM 6646 O O . LYS B 1 102 ? -14.344 -49.062 -5.309 1 92.62 102 LYS B O 1
ATOM 6651 N N . GLY B 1 103 ? -15.016 -47.094 -5.961 1 89 103 GLY B N 1
ATOM 6652 C CA . GLY B 1 103 ? -16.422 -47.438 -5.887 1 89 103 GLY B CA 1
ATOM 6653 C C . GLY B 1 103 ? -16.953 -47.5 -4.465 1 89 103 GLY B C 1
ATOM 6654 O O . GLY B 1 103 ? -17.969 -48.156 -4.203 1 89 103 GLY B O 1
ATOM 6655 N N . ALA B 1 104 ? -16.344 -46.938 -3.584 1 92.19 104 ALA B N 1
ATOM 6656 C CA . ALA B 1 104 ? -16.719 -47 -2.172 1 92.19 104 ALA B CA 1
ATOM 6657 C C . ALA B 1 104 ? -18.109 -46.438 -1.953 1 92.19 104 ALA B C 1
ATOM 6659 O O . ALA B 1 104 ? -18.812 -46.812 -1.017 1 92.19 104 ALA B O 1
ATOM 6660 N N . PHE B 1 105 ? -18.562 -45.594 -2.896 1 92.94 105 PHE B N 1
ATOM 6661 C CA . PHE B 1 105 ? -19.828 -44.906 -2.666 1 92.94 105 PHE B CA 1
ATOM 6662 C C . PHE B 1 105 ? -20.828 -45.25 -3.746 1 92.94 105 PHE B C 1
ATOM 6664 O O . PHE B 1 105 ? -21.891 -44.625 -3.842 1 92.94 105 PHE B O 1
ATOM 6671 N N . VAL B 1 106 ? -20.547 -46.188 -4.57 1 90.56 106 VAL B N 1
ATOM 6672 C CA . VAL B 1 106 ? -21.328 -46.5 -5.766 1 90.56 106 VAL B CA 1
ATOM 6673 C C . VAL B 1 106 ? -22.719 -47 -5.371 1 90.56 106 VAL B C 1
ATOM 6675 O O . VAL B 1 106 ? -23.703 -46.719 -6.07 1 90.56 106 VAL B O 1
ATOM 6678 N N . LYS B 1 107 ? -22.938 -47.625 -4.227 1 90.31 107 LYS B N 1
ATOM 6679 C CA . LYS B 1 107 ? -24.203 -48.25 -3.836 1 90.31 107 LYS B CA 1
ATOM 6680 C C . LYS B 1 107 ? -25.109 -47.25 -3.115 1 90.31 107 LYS B C 1
ATOM 6682 O O . LYS B 1 107 ? -26.266 -47.562 -2.84 1 90.31 107 LYS B O 1
ATOM 6687 N N . LEU B 1 108 ? -24.562 -46.125 -2.898 1 93.44 108 LEU B N 1
ATOM 6688 C CA . LEU B 1 108 ? -25.359 -45.125 -2.215 1 93.44 108 LEU B CA 1
ATOM 6689 C C . LEU B 1 108 ? -26.203 -44.312 -3.209 1 93.44 108 LEU B C 1
ATOM 6691 O O . LEU B 1 108 ? -25.969 -43.125 -3.41 1 93.44 108 LEU B O 1
ATOM 6695 N N . ARG B 1 109 ? -27.234 -44.812 -3.684 1 92.25 109 ARG B N 1
ATOM 6696 C CA . ARG B 1 109 ? -28.016 -44.281 -4.801 1 92.25 109 ARG B CA 1
ATOM 6697 C C . ARG B 1 109 ? -28.703 -42.969 -4.43 1 92.25 109 ARG B C 1
ATOM 6699 O O . ARG B 1 109 ? -28.922 -42.125 -5.289 1 92.25 109 ARG B O 1
ATOM 6706 N N . LYS B 1 110 ? -28.969 -42.688 -3.152 1 94.25 110 LYS B N 1
ATOM 6707 C CA . LYS B 1 110 ? -29.703 -41.5 -2.74 1 94.25 110 LYS B CA 1
ATOM 6708 C C . LYS B 1 110 ? -28.766 -40.438 -2.141 1 94.25 110 LYS B C 1
ATOM 6710 O O . LYS B 1 110 ? -29.219 -39.438 -1.61 1 94.25 110 LYS B O 1
ATOM 6715 N N . LEU B 1 111 ? -27.484 -40.688 -2.311 1 95.38 111 LEU B N 1
ATOM 6716 C CA . LEU B 1 111 ? -26.5 -39.812 -1.708 1 95.38 111 LEU B CA 1
ATOM 6717 C C . LEU B 1 111 ? -26.547 -38.406 -2.35 1 95.38 111 LEU B C 1
ATOM 6719 O O . LEU B 1 111 ? -26.453 -38.281 -3.572 1 95.38 111 LEU B O 1
ATOM 6723 N N . LYS B 1 112 ? -26.703 -37.344 -1.46 1 96.31 112 LYS B N 1
ATOM 6724 C CA . LYS B 1 112 ? -26.797 -35.969 -1.935 1 96.31 112 LYS B CA 1
ATOM 6725 C C . LYS B 1 112 ? -25.609 -35.156 -1.462 1 96.31 112 LYS B C 1
ATOM 6727 O O . LYS B 1 112 ? -25.125 -34.281 -2.18 1 96.31 112 LYS B O 1
ATOM 6732 N N . HIS B 1 113 ? -25.219 -35.406 -0.265 1 97.06 113 HIS B N 1
ATOM 6733 C CA . HIS B 1 113 ? -24.156 -34.625 0.354 1 97.06 113 HIS B CA 1
ATOM 6734 C C . HIS B 1 113 ? -23 -35.531 0.777 1 97.06 113 HIS B C 1
ATOM 6736 O O . HIS B 1 113 ? -23.172 -36.438 1.56 1 97.06 113 HIS B O 1
ATOM 6742 N N . LEU B 1 114 ? -21.812 -35.281 0.209 1 97.62 114 LEU B N 1
ATOM 6743 C CA . LEU B 1 114 ? -20.594 -36 0.58 1 97.62 114 LEU B CA 1
ATOM 6744 C C . LEU B 1 114 ? -19.484 -35 0.936 1 97.62 114 LEU B C 1
ATOM 6746 O O . LEU B 1 114 ? -19.125 -34.156 0.122 1 97.62 114 LEU B O 1
ATOM 6750 N N . ASP B 1 115 ? -18.938 -35.062 2.133 1 98.25 115 ASP B N 1
ATOM 6751 C CA . ASP B 1 115 ? -17.859 -34.188 2.596 1 98.25 115 ASP B CA 1
ATOM 6752 C C . ASP B 1 115 ? -16.656 -35 3.072 1 98.25 115 ASP B C 1
ATOM 6754 O O . ASP B 1 115 ? -16.75 -35.719 4.066 1 98.25 115 ASP B O 1
ATOM 6758 N N . ILE B 1 116 ? -15.609 -34.938 2.354 1 97.44 116 ILE B N 1
ATOM 6759 C CA . ILE B 1 116 ? -14.406 -35.656 2.76 1 97.44 116 ILE B CA 1
ATOM 6760 C C . ILE B 1 116 ? -13.297 -34.656 3.082 1 97.44 116 ILE B C 1
ATOM 6762 O O . ILE B 1 116 ? -12.109 -34.969 2.975 1 97.44 116 ILE B O 1
ATOM 6766 N N . SER B 1 117 ? -13.617 -33.469 3.514 1 97.62 117 SER B N 1
ATOM 6767 C CA . SER B 1 117 ? -12.68 -32.375 3.736 1 97.62 117 SER B CA 1
ATOM 6768 C C . SER B 1 117 ? -11.805 -32.625 4.957 1 97.62 117 SER B C 1
ATOM 6770 O O . SER B 1 117 ? -12.125 -33.5 5.785 1 97.62 117 SER B O 1
ATOM 6772 N N . SER B 1 118 ? -10.703 -31.984 5.043 1 95.44 118 SER B N 1
ATOM 6773 C CA . SER B 1 118 ? -9.766 -31.953 6.168 1 95.44 118 SER B CA 1
ATOM 6774 C C . SER B 1 118 ? -9.156 -33.344 6.406 1 95.44 118 SER B C 1
ATOM 6776 O O . SER B 1 118 ? -8.938 -33.719 7.551 1 95.44 118 SER B O 1
ATOM 6778 N N . ASN B 1 119 ? -9.133 -34.125 5.395 1 94 119 ASN B N 1
ATOM 6779 C CA . ASN B 1 119 ? -8.289 -35.312 5.371 1 94 119 ASN B CA 1
ATOM 6780 C C . ASN B 1 119 ? -6.957 -35.062 4.68 1 94 119 ASN B C 1
ATOM 6782 O O . ASN B 1 119 ? -6.785 -35.375 3.504 1 94 119 ASN B O 1
ATOM 6786 N N . ILE B 1 120 ? -6.098 -34.531 5.367 1 87.25 120 ILE B N 1
ATOM 6787 C CA . ILE B 1 120 ? -4.934 -33.812 4.84 1 87.25 120 ILE B CA 1
ATOM 6788 C C . ILE B 1 120 ? -3.971 -34.812 4.207 1 87.25 120 ILE B C 1
ATOM 6790 O O . ILE B 1 120 ? -3.072 -34.438 3.453 1 87.25 120 ILE B O 1
ATOM 6794 N N . ASN B 1 121 ? -4.203 -36.156 4.41 1 83.5 121 ASN B N 1
ATOM 6795 C CA . ASN B 1 121 ? -3.266 -37.156 3.906 1 83.5 121 ASN B CA 1
ATOM 6796 C C . ASN B 1 121 ? -3.828 -37.906 2.695 1 83.5 121 ASN B C 1
ATOM 6798 O O . ASN B 1 121 ? -3.225 -38.844 2.211 1 83.5 121 ASN B O 1
ATOM 6802 N N . LEU B 1 122 ? -4.879 -37.562 2.211 1 89.25 122 LEU B N 1
ATOM 6803 C CA . LEU B 1 122 ? -5.531 -38.25 1.108 1 89.25 122 LEU B CA 1
ATOM 6804 C C . LEU B 1 122 ? -4.883 -37.906 -0.223 1 89.25 122 LEU B C 1
ATOM 6806 O O . LEU B 1 122 ? -4.352 -38.781 -0.916 1 89.25 122 LEU B O 1
ATOM 6810 N N . GLY B 1 123 ? -4.797 -36.531 -0.544 1 87.81 123 GLY B N 1
ATOM 6811 C CA . GLY B 1 123 ? -4.23 -36.062 -1.803 1 87.81 123 GLY B CA 1
ATOM 6812 C C . GLY B 1 123 ? -5.238 -36.031 -2.938 1 87.81 123 GLY B C 1
ATOM 6813 O O . GLY B 1 123 ? -6.25 -36.75 -2.887 1 87.81 123 GLY B O 1
ATOM 6814 N N . LEU B 1 124 ? -4.938 -35.375 -4.012 1 91.5 124 LEU B N 1
ATOM 6815 C CA . LEU B 1 124 ? -5.871 -35.188 -5.117 1 91.5 124 LEU B CA 1
ATOM 6816 C C . LEU B 1 124 ? -5.961 -36.469 -5.965 1 91.5 124 LEU B C 1
ATOM 6818 O O . LEU B 1 124 ? -6.965 -36.688 -6.648 1 91.5 124 LEU B O 1
ATOM 6822 N N . SER B 1 125 ? -4.973 -37.281 -5.902 1 87.5 125 SER B N 1
ATOM 6823 C CA . SER B 1 125 ? -4.918 -38.469 -6.75 1 87.5 125 SER B CA 1
ATOM 6824 C C . SER B 1 125 ? -6.016 -39.438 -6.379 1 87.5 125 SER B C 1
ATOM 6826 O O . SER B 1 125 ? -6.48 -40.219 -7.227 1 87.5 125 SER B O 1
ATOM 6828 N N . VAL B 1 126 ? -6.449 -39.406 -5.141 1 90.56 126 VAL B N 1
ATOM 6829 C CA . VAL B 1 126 ? -7.438 -40.344 -4.652 1 90.56 126 VAL B CA 1
ATOM 6830 C C . VAL B 1 126 ? -8.828 -39.969 -5.16 1 90.56 126 VAL B C 1
ATOM 6832 O O . VAL B 1 126 ? -9.758 -40.75 -5.117 1 90.56 126 VAL B O 1
ATOM 6835 N N . LEU B 1 127 ? -8.906 -38.781 -5.707 1 92.75 127 LEU B N 1
ATOM 6836 C CA . LEU B 1 127 ? -10.203 -38.281 -6.129 1 92.75 127 LEU B CA 1
ATOM 6837 C C . LEU B 1 127 ? -10.773 -39.125 -7.258 1 92.75 127 LEU B C 1
ATOM 6839 O O . LEU B 1 127 ? -12 -39.25 -7.395 1 92.75 127 LEU B O 1
ATOM 6843 N N . LYS B 1 128 ? -9.93 -39.719 -8.039 1 91.19 128 LYS B N 1
ATOM 6844 C CA . LYS B 1 128 ? -10.406 -40.594 -9.086 1 91.19 128 LYS B CA 1
ATOM 6845 C C . LYS B 1 128 ? -11.219 -41.75 -8.5 1 91.19 128 LYS B C 1
ATOM 6847 O O . LYS B 1 128 ? -12.242 -42.156 -9.062 1 91.19 128 LYS B O 1
ATOM 6852 N N . ASN B 1 129 ? -10.797 -42.25 -7.332 1 92.38 129 ASN B N 1
ATOM 6853 C CA . ASN B 1 129 ? -11.5 -43.344 -6.633 1 92.38 129 ASN B CA 1
ATOM 6854 C C . ASN B 1 129 ? -12.758 -42.812 -5.941 1 92.38 129 ASN B C 1
ATOM 6856 O O . ASN B 1 129 ? -13.805 -43.469 -5.996 1 92.38 129 ASN B O 1
ATOM 6860 N N . VAL B 1 130 ? -12.609 -41.688 -5.355 1 93.75 130 VAL B N 1
ATOM 6861 C CA . VAL B 1 130 ? -13.719 -41.125 -4.586 1 93.75 130 VAL B CA 1
ATOM 6862 C C . VAL B 1 130 ? -14.891 -40.812 -5.516 1 93.75 130 VAL B C 1
ATOM 6864 O O . VAL B 1 130 ? -16.047 -41.031 -5.152 1 93.75 130 VAL B O 1
ATOM 6867 N N . THR B 1 131 ? -14.578 -40.312 -6.699 1 93.56 131 THR B N 1
ATOM 6868 C CA . THR B 1 131 ? -15.641 -39.875 -7.598 1 93.56 131 THR B CA 1
ATOM 6869 C C . THR B 1 131 ? -16.188 -41.031 -8.414 1 93.56 131 THR B C 1
ATOM 6871 O O . THR B 1 131 ? -17.234 -40.938 -9.055 1 93.56 131 THR B O 1
ATOM 6874 N N . ASP B 1 132 ? -15.516 -42.125 -8.328 1 92.5 132 ASP B N 1
ATOM 6875 C CA . ASP B 1 132 ? -15.969 -43.281 -9.086 1 92.5 132 ASP B CA 1
ATOM 6876 C C . ASP B 1 132 ? -17.328 -43.75 -8.586 1 92.5 132 ASP B C 1
ATOM 6878 O O . ASP B 1 132 ? -17.5 -44.031 -7.395 1 92.5 132 ASP B O 1
ATOM 6882 N N . GLY B 1 133 ? -18.344 -43.781 -9.43 1 89.62 133 GLY B N 1
ATOM 6883 C CA . GLY B 1 133 ? -19.672 -44.312 -9.094 1 89.62 133 GLY B CA 1
ATOM 6884 C C . GLY B 1 133 ? -20.609 -43.219 -8.594 1 89.62 133 GLY B C 1
ATOM 6885 O O . GLY B 1 133 ? -21.797 -43.469 -8.375 1 89.62 133 GLY B O 1
ATOM 6886 N N . LEU B 1 134 ? -20.062 -42.031 -8.453 1 92.38 134 LEU B N 1
ATOM 6887 C CA . LEU B 1 134 ? -20.922 -40.969 -7.961 1 92.38 134 LEU B CA 1
ATOM 6888 C C . LEU B 1 134 ? -21.969 -40.594 -9 1 92.38 134 LEU B C 1
ATOM 6890 O O . LEU B 1 134 ? -22.984 -39.969 -8.664 1 92.38 134 LEU B O 1
ATOM 6894 N N . ASN B 1 135 ? -21.688 -40.875 -10.266 1 90.69 135 ASN B N 1
ATOM 6895 C CA . ASN B 1 135 ? -22.672 -40.594 -11.312 1 90.69 135 ASN B CA 1
ATOM 6896 C C . ASN B 1 135 ? -23.906 -41.5 -11.164 1 90.69 135 ASN B C 1
ATOM 6898 O O . ASN B 1 135 ? -24.938 -41.25 -11.789 1 90.69 135 ASN B O 1
ATOM 6902 N N . GLN B 1 136 ? -23.844 -42.5 -10.305 1 90.38 136 GLN B N 1
ATOM 6903 C CA . GLN B 1 136 ? -24.953 -43.406 -10.031 1 90.38 136 GLN B CA 1
ATOM 6904 C C . GLN B 1 136 ? -25.719 -42.969 -8.789 1 90.38 136 GLN B C 1
ATOM 6906 O O . GLN B 1 136 ? -26.719 -43.594 -8.406 1 90.38 136 GLN B O 1
ATOM 6911 N N . THR B 1 137 ? -25.297 -41.875 -8.242 1 92.81 137 THR B N 1
ATOM 6912 C CA . THR B 1 137 ? -25.938 -41.344 -7.062 1 92.81 137 THR B CA 1
ATOM 6913 C C . THR B 1 137 ? -26.672 -40.031 -7.398 1 92.81 137 THR B C 1
ATOM 6915 O O . THR B 1 137 ? -26.844 -39.688 -8.57 1 92.81 137 THR B O 1
ATOM 6918 N N . ASN B 1 138 ? -27.25 -39.406 -6.34 1 94.31 138 ASN B N 1
ATOM 6919 C CA . ASN B 1 138 ? -27.922 -38.125 -6.488 1 94.31 138 ASN B CA 1
ATOM 6920 C C . ASN B 1 138 ? -27.094 -37 -5.871 1 94.31 138 ASN B C 1
ATOM 6922 O O . ASN B 1 138 ? -27.641 -36.062 -5.262 1 94.31 138 ASN B O 1
ATOM 6926 N N . ILE B 1 139 ? -25.812 -37.094 -6.082 1 96.12 139 ILE B N 1
ATOM 6927 C CA . ILE B 1 139 ? -24.891 -36.188 -5.418 1 96.12 139 ILE B CA 1
ATOM 6928 C C . ILE B 1 139 ? -25.188 -34.75 -5.859 1 96.12 139 ILE B C 1
ATOM 6930 O O . ILE B 1 139 ? -25.312 -34.469 -7.055 1 96.12 139 ILE B O 1
ATOM 6934 N N . LYS B 1 140 ? -25.344 -33.875 -4.855 1 97.12 140 LYS B N 1
ATOM 6935 C CA . LYS B 1 140 ? -25.625 -32.469 -5.098 1 97.12 140 LYS B CA 1
ATOM 6936 C C . LYS B 1 140 ? -24.5 -31.578 -4.543 1 97.12 140 LYS B C 1
ATOM 6938 O O . LYS B 1 140 ? -24.141 -30.562 -5.145 1 97.12 140 LYS B O 1
ATOM 6943 N N . VAL B 1 141 ? -24 -31.969 -3.439 1 98.12 141 VAL B N 1
ATOM 6944 C CA . VAL B 1 141 ? -22.938 -31.219 -2.773 1 98.12 141 VAL B CA 1
ATOM 6945 C C . VAL B 1 141 ? -21.734 -32.125 -2.543 1 98.12 141 VAL B C 1
ATOM 6947 O O . VAL B 1 141 ? -21.844 -33.188 -1.911 1 98.12 141 VAL B O 1
ATOM 6950 N N . PHE B 1 142 ? -20.609 -31.828 -3.07 1 97.44 142 PHE B N 1
ATOM 6951 C CA . PHE B 1 142 ? -19.359 -32.562 -2.926 1 97.44 142 PHE B CA 1
ATOM 6952 C C . PHE B 1 142 ? -18.25 -31.656 -2.426 1 97.44 142 PHE B C 1
ATOM 6954 O O . PHE B 1 142 ? -17.859 -30.703 -3.105 1 97.44 142 PHE B O 1
ATOM 6961 N N . LYS B 1 143 ? -17.688 -31.875 -1.219 1 98.25 143 LYS B N 1
ATOM 6962 C CA . LYS B 1 143 ? -16.656 -31.031 -0.612 1 98.25 143 LYS B CA 1
ATOM 6963 C C . LYS B 1 143 ? -15.375 -31.828 -0.4 1 98.25 143 LYS B C 1
ATOM 6965 O O . LYS B 1 143 ? -15.375 -32.844 0.281 1 98.25 143 LYS B O 1
ATOM 6970 N N . VAL B 1 144 ? -14.344 -31.359 -0.991 1 97.38 144 VAL B N 1
ATOM 6971 C CA . VAL B 1 144 ? -13.023 -31.984 -0.892 1 97.38 144 VAL B CA 1
ATOM 6972 C C . VAL B 1 144 ? -11.984 -30.922 -0.529 1 97.38 144 VAL B C 1
ATOM 6974 O O . VAL B 1 144 ? -10.945 -30.812 -1.187 1 97.38 144 VAL B O 1
ATOM 6977 N N . ASN B 1 145 ? -12.258 -30.172 0.488 1 96.56 145 ASN B N 1
ATOM 6978 C CA . ASN B 1 145 ? -11.359 -29.094 0.905 1 96.56 145 ASN B CA 1
ATOM 6979 C C . ASN B 1 145 ? -10.211 -29.641 1.759 1 96.56 145 ASN B C 1
ATOM 6981 O O . ASN B 1 145 ? -10.414 -30.531 2.582 1 96.56 145 ASN B O 1
ATOM 6985 N N . GLN B 1 146 ? -8.984 -29.156 1.514 1 93.38 146 GLN B N 1
ATOM 6986 C CA . GLN B 1 146 ? -7.828 -29.406 2.365 1 93.38 146 GLN B CA 1
ATOM 6987 C C . GLN B 1 146 ? -7.562 -30.906 2.502 1 93.38 146 GLN B C 1
ATOM 6989 O O . GLN B 1 146 ? -7.5 -31.438 3.613 1 93.38 146 GLN B O 1
ATOM 6994 N N . ILE B 1 147 ? -7.562 -31.547 1.394 1 93.44 147 ILE B N 1
ATOM 6995 C CA . ILE B 1 147 ? -7.285 -32.969 1.446 1 93.44 147 ILE B CA 1
ATOM 6996 C C . ILE B 1 147 ? -5.816 -33.25 1.116 1 93.44 147 ILE B C 1
ATOM 6998 O O . ILE B 1 147 ? -5.387 -34.375 1.015 1 93.44 147 ILE B O 1
ATOM 7002 N N . SER B 1 148 ? -5.141 -32.188 0.871 1 86.25 148 SER B N 1
ATOM 7003 C CA . SER B 1 148 ? -3.697 -32.25 0.655 1 86.25 148 SER B CA 1
ATOM 7004 C C . SER B 1 148 ? -2.941 -31.594 1.812 1 86.25 148 SER B C 1
ATOM 7006 O O . SER B 1 148 ? -3.408 -30.625 2.396 1 86.25 148 SER B O 1
ATOM 7008 N N . CYS B 1 149 ? -1.762 -32.094 2.053 1 79.12 149 CYS B N 1
ATOM 7009 C CA . CYS B 1 149 ? -0.936 -31.562 3.131 1 79.12 149 CYS B CA 1
ATOM 7010 C C . CYS B 1 149 ? -0.658 -30.078 2.924 1 79.12 149 CYS B C 1
ATOM 7012 O O . CYS B 1 149 ? -0.134 -29.672 1.882 1 79.12 149 CYS B O 1
ATOM 7014 N N . PRO B 1 150 ? -0.965 -29.297 3.898 1 75.12 150 PRO B N 1
ATOM 7015 C CA . PRO B 1 150 ? -0.824 -27.844 3.738 1 75.12 150 PRO B CA 1
ATOM 7016 C C . PRO B 1 150 ? 0.625 -27.406 3.521 1 75.12 150 PRO B C 1
ATOM 7018 O O . PRO B 1 150 ? 0.88 -26.406 2.855 1 75.12 150 PRO B O 1
ATOM 7021 N N . ALA B 1 151 ? 1.673 -28.141 4.035 1 70.12 151 ALA B N 1
ATOM 7022 C CA . ALA B 1 151 ? 3.074 -27.734 3.934 1 70.12 151 ALA B CA 1
ATOM 7023 C C . ALA B 1 151 ? 3.762 -28.453 2.77 1 70.12 151 ALA B C 1
ATOM 7025 O O . ALA B 1 151 ? 4.984 -28.359 2.621 1 70.12 151 ALA B O 1
ATOM 7026 N N . GLY B 1 152 ? 2.92 -29.031 1.93 1 75.31 152 GLY B N 1
ATOM 7027 C CA . GLY B 1 152 ? 3.502 -29.797 0.833 1 75.31 152 GLY B CA 1
ATOM 7028 C C . GLY B 1 152 ? 3.719 -28.953 -0.417 1 75.31 152 GLY B C 1
ATOM 7029 O O . GLY B 1 152 ? 3.441 -27.766 -0.424 1 75.31 152 GLY B O 1
ATOM 7030 N N . ARG B 1 153 ? 4.242 -29.609 -1.417 1 77.31 153 ARG B N 1
ATOM 7031 C CA . ARG B 1 153 ? 4.457 -28.984 -2.715 1 77.31 153 ARG B CA 1
ATOM 7032 C C . ARG B 1 153 ? 3.127 -28.688 -3.402 1 77.31 153 ARG B C 1
ATOM 7034 O O . ARG B 1 153 ? 2.119 -29.328 -3.125 1 77.31 153 ARG B O 1
ATOM 7041 N N . SER B 1 154 ? 3.191 -27.766 -4.234 1 82.44 154 SER B N 1
ATOM 7042 C CA . SER B 1 154 ? 1.992 -27.438 -5 1 82.44 154 SER B CA 1
ATOM 7043 C C . SER B 1 154 ? 1.517 -28.625 -5.824 1 82.44 154 SER B C 1
ATOM 7045 O O . SER B 1 154 ? 2.309 -29.5 -6.164 1 82.44 154 SER B O 1
ATOM 7047 N N . THR B 1 155 ? 0.295 -28.625 -6.023 1 86.06 155 THR B N 1
ATOM 7048 C CA . THR B 1 155 ? -0.317 -29.719 -6.77 1 86.06 155 THR B CA 1
ATOM 7049 C C . THR B 1 155 ? -0.98 -29.203 -8.039 1 86.06 155 THR B C 1
ATOM 7051 O O . THR B 1 155 ? -1.131 -28 -8.219 1 86.06 155 THR B O 1
ATOM 7054 N N . ILE B 1 156 ? -1.229 -30.125 -8.93 1 88.94 156 ILE B N 1
ATOM 7055 C CA . ILE B 1 156 ? -1.931 -29.812 -10.172 1 88.94 156 ILE B CA 1
ATOM 7056 C C . ILE B 1 156 ? -3.297 -30.484 -10.18 1 88.94 156 ILE B C 1
ATOM 7058 O O . ILE B 1 156 ? -3.408 -31.672 -9.852 1 88.94 156 ILE B O 1
ATOM 7062 N N . LEU B 1 157 ? -4.32 -29.719 -10.367 1 91.81 157 LEU B N 1
ATOM 7063 C CA . LEU B 1 157 ? -5.633 -30.312 -10.562 1 91.81 157 LEU B CA 1
ATOM 7064 C C . LEU B 1 157 ? -5.758 -30.875 -11.977 1 91.81 157 LEU B C 1
ATOM 7066 O O . LEU B 1 157 ? -5.715 -30.141 -12.953 1 91.81 157 LEU B O 1
ATOM 7070 N N . ARG B 1 158 ? -5.957 -32.156 -12.07 1 91.56 158 ARG B N 1
ATOM 7071 C CA . ARG B 1 158 ? -5.98 -32.844 -13.367 1 91.56 158 ARG B CA 1
ATOM 7072 C C . ARG B 1 158 ? -7.402 -33.25 -13.742 1 91.56 158 ARG B C 1
ATOM 7074 O O . ARG B 1 158 ? -8.266 -33.375 -12.875 1 91.56 158 ARG B O 1
ATOM 7081 N N . ARG B 1 159 ? -7.605 -33.469 -15.008 1 90.75 159 ARG B N 1
ATOM 7082 C CA . ARG B 1 159 ? -8.906 -33.906 -15.508 1 90.75 159 ARG B CA 1
ATOM 7083 C C . ARG B 1 159 ? -9.305 -35.25 -14.898 1 90.75 159 ARG B C 1
ATOM 7085 O O . ARG B 1 159 ? -10.469 -35.438 -14.57 1 90.75 159 ARG B O 1
ATOM 7092 N N . ALA B 1 160 ? -8.328 -36.094 -14.727 1 89.69 160 ALA B N 1
ATOM 7093 C CA . ALA B 1 160 ? -8.555 -37.438 -14.203 1 89.69 160 ALA B CA 1
ATOM 7094 C C . ALA B 1 160 ? -9.148 -37.406 -12.805 1 89.69 160 ALA B C 1
ATOM 7096 O O . ALA B 1 160 ? -9.891 -38.281 -12.406 1 89.69 160 ALA B O 1
ATOM 7097 N N . HIS B 1 161 ? -8.875 -36.344 -12.055 1 91.56 161 HIS B N 1
ATOM 7098 C CA . HIS B 1 161 ? -9.352 -36.219 -10.68 1 91.56 161 HIS B CA 1
ATOM 7099 C C . HIS B 1 161 ? -10.867 -36.094 -10.633 1 91.56 161 HIS B C 1
ATOM 7101 O O . HIS B 1 161 ? -11.516 -36.562 -9.703 1 91.56 161 HIS B O 1
ATOM 7107 N N . LEU B 1 162 ? -11.406 -35.406 -11.672 1 92 162 LEU B N 1
ATOM 7108 C CA . LEU B 1 162 ? -12.812 -35.031 -11.609 1 92 162 LEU B CA 1
ATOM 7109 C C . LEU B 1 162 ? -13.586 -35.656 -12.773 1 92 162 LEU B C 1
ATOM 7111 O O . LEU B 1 162 ? -14.727 -35.281 -13.031 1 92 162 LEU B O 1
ATOM 7115 N N . ILE B 1 163 ? -13.016 -36.562 -13.484 1 87.75 163 ILE B N 1
ATOM 7116 C CA . ILE B 1 163 ? -13.547 -37.094 -14.742 1 87.75 163 ILE B CA 1
ATOM 7117 C C . ILE B 1 163 ? -14.898 -37.75 -14.492 1 87.75 163 ILE B C 1
ATOM 7119 O O . ILE B 1 163 ? -15.789 -37.688 -15.344 1 87.75 163 ILE B O 1
ATOM 7123 N N . ASN B 1 164 ? -15.164 -38.312 -13.32 1 90.69 164 ASN B N 1
ATOM 7124 C CA . ASN B 1 164 ? -16.375 -39.062 -13.047 1 90.69 164 ASN B CA 1
ATOM 7125 C C . ASN B 1 164 ? -17.516 -38.188 -12.57 1 90.69 164 ASN B C 1
ATOM 7127 O O . ASN B 1 164 ? -18.625 -38.656 -12.312 1 90.69 164 ASN B O 1
ATOM 7131 N N . LEU B 1 165 ? -17.266 -36.938 -12.523 1 93.5 165 LEU B N 1
ATOM 7132 C CA . LEU B 1 165 ? -18.312 -36 -12.078 1 93.5 165 LEU B CA 1
ATOM 7133 C C . LEU B 1 165 ? -19.125 -35.5 -13.266 1 93.5 165 LEU B C 1
ATOM 7135 O O . LEU B 1 165 ? -20.172 -34.875 -13.086 1 93.5 165 LEU B O 1
ATOM 7139 N N . ASP B 1 166 ? -18.688 -35.594 -14.492 1 88.31 166 ASP B N 1
ATOM 7140 C CA . ASP B 1 166 ? -19.266 -35.031 -15.703 1 88.31 166 ASP B CA 1
ATOM 7141 C C . ASP B 1 166 ? -20.734 -35.406 -15.852 1 88.31 166 ASP B C 1
ATOM 7143 O O . ASP B 1 166 ? -21.547 -34.625 -16.344 1 88.31 166 ASP B O 1
ATOM 7147 N N . ASN B 1 167 ? -21.234 -36.562 -15.461 1 88.88 167 ASN B N 1
ATOM 7148 C CA . ASN B 1 167 ? -22.609 -37.031 -15.625 1 88.88 167 ASN B CA 1
ATOM 7149 C C . ASN B 1 167 ? -23.344 -37.094 -14.289 1 88.88 167 ASN B C 1
ATOM 7151 O O . ASN B 1 167 ? -24.172 -37.969 -14.07 1 88.88 167 ASN B O 1
ATOM 7155 N N . THR B 1 168 ? -22.984 -36.125 -13.445 1 94.81 168 THR B N 1
ATOM 7156 C CA . THR B 1 168 ? -23.688 -36.031 -12.164 1 94.81 168 THR B CA 1
ATOM 7157 C C . THR B 1 168 ? -24.578 -34.812 -12.133 1 94.81 168 THR B C 1
ATOM 7159 O O . THR B 1 168 ? -24.578 -34 -13.062 1 94.81 168 THR B O 1
ATOM 7162 N N . SER B 1 169 ? -25.469 -34.688 -11.07 1 93.94 169 SER B N 1
ATOM 7163 C CA . SER B 1 169 ? -26.312 -33.531 -10.852 1 93.94 169 SER B CA 1
ATOM 7164 C C . SER B 1 169 ? -25.734 -32.625 -9.781 1 93.94 169 SER B C 1
ATOM 7166 O O . SER B 1 169 ? -26.469 -31.984 -9.023 1 93.94 169 SER B O 1
ATOM 7168 N N . LEU B 1 170 ? -24.453 -32.594 -9.781 1 96.25 170 LEU B N 1
ATOM 7169 C CA . LEU B 1 170 ? -23.734 -31.828 -8.773 1 96.25 170 LEU B CA 1
ATOM 7170 C C . LEU B 1 170 ? -24.078 -30.344 -8.859 1 96.25 170 LEU B C 1
ATOM 7172 O O . LEU B 1 170 ? -24.078 -29.766 -9.953 1 96.25 170 LEU B O 1
ATOM 7176 N N . VAL B 1 171 ? -24.406 -29.766 -7.691 1 97.5 171 VAL B N 1
ATOM 7177 C CA . VAL B 1 171 ? -24.812 -28.359 -7.629 1 97.5 171 VAL B CA 1
ATOM 7178 C C . VAL B 1 171 ? -23.688 -27.531 -7 1 97.5 171 VAL B C 1
ATOM 7180 O O . VAL B 1 171 ? -23.438 -26.406 -7.426 1 97.5 171 VAL B O 1
ATOM 7183 N N . GLU B 1 172 ? -23.062 -28.078 -6.023 1 98.12 172 GLU B N 1
ATOM 7184 C CA . GLU B 1 172 ? -22 -27.375 -5.309 1 98.12 172 GLU B CA 1
ATOM 7185 C C . GLU B 1 172 ? -20.734 -28.234 -5.242 1 98.12 172 GLU B C 1
ATOM 7187 O O . GLU B 1 172 ? -20.781 -29.391 -4.84 1 98.12 172 GLU B O 1
ATOM 7192 N N . LEU B 1 173 ? -19.703 -27.641 -5.672 1 97.31 173 LEU B N 1
ATOM 7193 C CA . LEU B 1 173 ? -18.391 -28.281 -5.598 1 97.31 173 LEU B CA 1
ATOM 7194 C C . LEU B 1 173 ? -17.391 -27.391 -4.859 1 97.31 173 LEU B C 1
ATOM 7196 O O . LEU B 1 173 ? -17.234 -26.219 -5.199 1 97.31 173 LEU B O 1
ATOM 7200 N N . SER B 1 174 ? -16.734 -27.938 -3.834 1 97.75 174 SER B N 1
ATOM 7201 C CA . SER B 1 174 ? -15.719 -27.188 -3.088 1 97.75 174 SER B CA 1
ATOM 7202 C C . SER B 1 174 ? -14.383 -27.938 -3.088 1 97.75 174 SER B C 1
ATOM 7204 O O . SER B 1 174 ? -14.297 -29.062 -2.594 1 97.75 174 SER B O 1
ATOM 7206 N N . ILE B 1 175 ? -13.422 -27.391 -3.697 1 96.12 175 ILE B N 1
ATOM 7207 C CA . ILE B 1 175 ? -12.078 -27.953 -3.758 1 96.12 175 ILE B CA 1
ATOM 7208 C C . ILE B 1 175 ? -11.07 -26.922 -3.225 1 96.12 175 ILE B C 1
ATOM 7210 O O . ILE B 1 175 ? -10.008 -26.734 -3.811 1 96.12 175 ILE B O 1
ATOM 7214 N N . ALA B 1 176 ? -11.406 -26.344 -2.18 1 94.69 176 ALA B N 1
ATOM 7215 C CA . ALA B 1 176 ? -10.602 -25.25 -1.633 1 94.69 176 ALA B CA 1
ATOM 7216 C C . ALA B 1 176 ? -9.438 -25.781 -0.805 1 94.69 176 ALA B C 1
ATOM 7218 O O . ALA B 1 176 ? -9.484 -26.922 -0.322 1 94.69 176 ALA B O 1
ATOM 7219 N N . ASP B 1 177 ? -8.344 -25.062 -0.719 1 90.88 177 ASP B N 1
ATOM 7220 C CA . ASP B 1 177 ? -7.227 -25.266 0.198 1 90.88 177 ASP B CA 1
ATOM 7221 C C . ASP B 1 177 ? -6.531 -26.594 -0.073 1 90.88 177 ASP B C 1
ATOM 7223 O O . ASP B 1 177 ? -6.344 -27.406 0.839 1 90.88 177 ASP B O 1
ATOM 7227 N N . ASN B 1 178 ? -6.238 -26.859 -1.321 1 91.75 178 ASN B N 1
ATOM 7228 C CA . ASN B 1 178 ? -5.551 -28.094 -1.691 1 91.75 178 ASN B CA 1
ATOM 7229 C C . ASN B 1 178 ? -4.207 -27.812 -2.355 1 91.75 178 ASN B C 1
ATOM 7231 O O . ASN B 1 178 ? -3.68 -28.641 -3.09 1 91.75 178 ASN B O 1
ATOM 7235 N N . ARG B 1 179 ? -3.688 -26.609 -2.23 1 84.56 179 ARG B N 1
ATOM 7236 C CA . ARG B 1 179 ? -2.4 -26.188 -2.762 1 84.56 179 ARG B CA 1
ATOM 7237 C C . ARG B 1 179 ? -2.359 -26.312 -4.281 1 84.56 179 ARG B C 1
ATOM 7239 O O . ARG B 1 179 ? -1.344 -26.734 -4.848 1 84.56 179 ARG B O 1
ATOM 7246 N N . ILE B 1 180 ? -3.498 -26.141 -4.902 1 89.88 180 ILE B N 1
ATOM 7247 C CA . ILE B 1 180 ? -3.549 -26.25 -6.355 1 89.88 180 ILE B CA 1
ATOM 7248 C C . ILE B 1 180 ? -2.895 -25.016 -6.988 1 89.88 180 ILE B C 1
ATOM 7250 O O . ILE B 1 180 ? -3.342 -23.891 -6.773 1 89.88 180 ILE B O 1
ATOM 7254 N N . GLU B 1 181 ? -1.865 -25.297 -7.711 1 87.06 181 GLU B N 1
ATOM 7255 C CA . GLU B 1 181 ? -1.137 -24.203 -8.328 1 87.06 181 GLU B CA 1
ATOM 7256 C C . GLU B 1 181 ? -1.487 -24.062 -9.805 1 87.06 181 GLU B C 1
ATOM 7258 O O . GLU B 1 181 ? -1.331 -22.984 -10.391 1 87.06 181 GLU B O 1
ATOM 7263 N N . MET B 1 182 ? -1.909 -25.109 -10.32 1 87.38 182 MET B N 1
ATOM 7264 C CA . MET B 1 182 ? -2.25 -25.109 -11.742 1 87.38 182 MET B CA 1
ATOM 7265 C C . MET B 1 182 ? -3.396 -26.078 -12.023 1 87.38 182 MET B C 1
ATOM 7267 O O . MET B 1 182 ? -3.594 -27.047 -11.297 1 87.38 182 MET B O 1
ATOM 7271 N N . MET B 1 183 ? -4.082 -25.75 -13.086 1 88.12 183 MET B N 1
ATOM 7272 C CA . MET B 1 183 ? -5.121 -26.656 -13.562 1 88.12 183 MET B CA 1
ATOM 7273 C C . MET B 1 183 ? -4.812 -27.141 -14.977 1 88.12 183 MET B C 1
ATOM 7275 O O . MET B 1 183 ? -4.43 -26.344 -15.836 1 88.12 183 MET B O 1
ATOM 7279 N N . GLU B 1 184 ? -4.93 -28.422 -15.023 1 87.25 184 GLU B N 1
ATOM 7280 C CA . GLU B 1 184 ? -4.844 -28.969 -16.375 1 87.25 184 GLU B CA 1
ATOM 7281 C C . GLU B 1 184 ? -5.93 -28.391 -17.281 1 87.25 184 GLU B C 1
ATOM 7283 O O . GLU B 1 184 ? -7.035 -28.094 -16.812 1 87.25 184 GLU B O 1
ATOM 7288 N N . PRO B 1 185 ? -5.574 -28.266 -18.531 1 83 185 PRO B N 1
ATOM 7289 C CA . PRO B 1 185 ? -6.59 -27.703 -19.422 1 83 185 PRO B CA 1
ATOM 7290 C C . PRO B 1 185 ? -7.883 -28.516 -19.422 1 83 185 PRO B C 1
ATOM 7292 O O . PRO B 1 185 ? -7.848 -29.75 -19.391 1 83 185 PRO B O 1
ATOM 7295 N N . CYS B 1 186 ? -9.031 -27.891 -19.391 1 86.12 186 CYS B N 1
ATOM 7296 C CA . CYS B 1 186 ? -10.367 -28.422 -19.609 1 86.12 186 CYS B CA 1
ATOM 7297 C C . CYS B 1 186 ? -10.867 -29.156 -18.359 1 86.12 186 CYS B C 1
ATOM 7299 O O . CYS B 1 186 ? -11.82 -29.938 -18.438 1 86.12 186 CYS B O 1
ATOM 7301 N N . VAL B 1 187 ? -10.227 -28.922 -17.281 1 89.06 187 VAL B N 1
ATOM 7302 C CA . VAL B 1 187 ? -10.68 -29.562 -16.047 1 89.06 187 VAL B CA 1
ATOM 7303 C C . VAL B 1 187 ? -12.078 -29.078 -15.695 1 89.06 187 VAL B C 1
ATOM 7305 O O . VAL B 1 187 ? -12.953 -29.875 -15.344 1 89.06 187 VAL B O 1
ATOM 7308 N N . LEU B 1 188 ? -12.359 -27.797 -15.875 1 87.75 188 LEU B N 1
ATOM 7309 C CA . LEU B 1 188 ? -13.648 -27.234 -15.508 1 87.75 188 LEU B CA 1
ATOM 7310 C C . LEU B 1 188 ? -14.688 -27.484 -16.594 1 87.75 188 LEU B C 1
ATOM 7312 O O . LEU B 1 188 ? -15.883 -27.578 -16.297 1 87.75 188 LEU B O 1
ATOM 7316 N N . TYR B 1 189 ? -14.18 -27.641 -17.781 1 84.38 189 TYR B N 1
ATOM 7317 C CA . TYR B 1 189 ? -15.055 -27.922 -18.906 1 84.38 189 TYR B CA 1
ATOM 7318 C C . TYR B 1 189 ? -15.758 -29.266 -18.734 1 84.38 189 TYR B C 1
ATOM 7320 O O . TYR B 1 189 ? -16.906 -29.438 -19.141 1 84.38 189 TYR B O 1
ATOM 7328 N N . ASN B 1 190 ? -15.094 -30.156 -18.078 1 85.94 190 ASN B N 1
ATOM 7329 C CA . ASN B 1 190 ? -15.617 -31.516 -17.938 1 85.94 190 ASN B CA 1
ATOM 7330 C C . ASN B 1 190 ? -16.516 -31.656 -16.719 1 85.94 190 ASN B C 1
ATOM 7332 O O . ASN B 1 190 ? -17.047 -32.719 -16.453 1 85.94 190 ASN B O 1
ATOM 7336 N N . LEU B 1 191 ? -16.734 -30.578 -16.031 1 91.31 191 LEU B N 1
ATOM 7337 C CA . LEU B 1 191 ? -17.656 -30.594 -14.891 1 91.31 191 LEU B CA 1
ATOM 7338 C C . LEU B 1 191 ? -19.109 -30.516 -15.352 1 91.31 191 LEU B C 1
ATOM 7340 O O . LEU B 1 191 ? -19.375 -30.031 -16.453 1 91.31 191 LEU B O 1
ATOM 7344 N N . PRO B 1 192 ? -20 -31.109 -14.516 1 93.31 192 PRO B N 1
ATOM 7345 C CA . PRO B 1 192 ? -21.406 -31.031 -14.93 1 93.31 192 PRO B CA 1
ATOM 7346 C C . PRO B 1 192 ? -21.922 -29.609 -15.016 1 93.31 192 PRO B C 1
ATOM 7348 O O . PRO B 1 192 ? -21.5 -28.734 -14.25 1 93.31 192 PRO B O 1
ATOM 7351 N N . LYS B 1 193 ? -22.859 -29.344 -15.906 1 91.38 193 LYS B N 1
ATOM 7352 C CA . LYS B 1 193 ? -23.406 -28.016 -16.156 1 91.38 193 LYS B CA 1
ATOM 7353 C C . LYS B 1 193 ? -24.375 -27.594 -15.055 1 91.38 193 LYS B C 1
ATOM 7355 O O . LYS B 1 193 ? -24.75 -26.422 -14.969 1 91.38 193 LYS B O 1
ATOM 7360 N N . SER B 1 194 ? -24.656 -28.5 -14.148 1 94.5 194 SER B N 1
ATOM 7361 C CA . SER B 1 194 ? -25.609 -28.234 -13.078 1 94.5 194 SER B CA 1
ATOM 7362 C C . SER B 1 194 ? -24.953 -27.438 -11.945 1 94.5 194 SER B C 1
ATOM 7364 O O . SER B 1 194 ? -25.641 -26.922 -11.07 1 94.5 194 SER B O 1
ATOM 7366 N N . ILE B 1 195 ? -23.688 -27.219 -12 1 96.44 195 ILE B N 1
ATOM 7367 C CA . ILE B 1 195 ? -22.969 -26.578 -10.914 1 96.44 195 ILE B CA 1
ATOM 7368 C C . ILE B 1 195 ? -23.422 -25.125 -10.781 1 96.44 195 ILE B C 1
ATOM 7370 O O . ILE B 1 195 ? -23.391 -24.359 -11.75 1 96.44 195 ILE B O 1
ATOM 7374 N N . LYS B 1 196 ? -23.812 -24.812 -9.57 1 97.62 196 LYS B N 1
ATOM 7375 C CA . LYS B 1 196 ? -24.266 -23.453 -9.289 1 97.62 196 LYS B CA 1
ATOM 7376 C C . LYS B 1 196 ? -23.266 -22.734 -8.383 1 97.62 196 LYS B C 1
ATOM 7378 O O . LYS B 1 196 ? -23.172 -21.5 -8.414 1 97.62 196 LYS B O 1
ATOM 7383 N N . ARG B 1 197 ? -22.594 -23.516 -7.617 1 97.88 197 ARG B N 1
ATOM 7384 C CA . ARG B 1 197 ? -21.609 -22.938 -6.691 1 97.88 197 ARG B CA 1
ATOM 7385 C C . ARG B 1 197 ? -20.266 -23.656 -6.801 1 97.88 197 ARG B C 1
ATOM 7387 O O . ARG B 1 197 ? -20.203 -24.875 -6.652 1 97.88 197 ARG B O 1
ATOM 7394 N N . LEU B 1 198 ? -19.25 -22.891 -7.066 1 96.38 198 LEU B N 1
ATOM 7395 C CA . LEU B 1 198 ? -17.891 -23.422 -7.145 1 96.38 198 LEU B CA 1
ATOM 7396 C C . LEU B 1 198 ? -16.969 -22.719 -6.16 1 96.38 198 LEU B C 1
ATOM 7398 O O . LEU B 1 198 ? -16.859 -21.484 -6.184 1 96.38 198 LEU B O 1
ATOM 7402 N N . ASP B 1 199 ? -16.344 -23.484 -5.312 1 96.44 199 ASP B N 1
ATOM 7403 C CA . ASP B 1 199 ? -15.398 -22.938 -4.348 1 96.44 199 ASP B CA 1
ATOM 7404 C C . ASP B 1 199 ? -14 -23.516 -4.566 1 96.44 199 ASP B C 1
ATOM 7406 O O . ASP B 1 199 ? -13.758 -24.688 -4.281 1 96.44 199 ASP B O 1
ATOM 7410 N N . ILE B 1 200 ? -13.156 -22.75 -5.086 1 93.38 200 ILE B N 1
ATOM 7411 C CA . ILE B 1 200 ? -11.766 -23.141 -5.32 1 93.38 200 ILE B CA 1
ATOM 7412 C C . ILE B 1 200 ? -10.836 -22.156 -4.625 1 93.38 200 ILE B C 1
ATOM 7414 O O . ILE B 1 200 ? -9.719 -21.906 -5.098 1 93.38 200 ILE B O 1
ATOM 7418 N N . ALA B 1 201 ? -11.266 -21.656 -3.525 1 91.31 201 ALA B N 1
ATOM 7419 C CA . ALA B 1 201 ? -10.531 -20.609 -2.812 1 91.31 201 ALA B CA 1
ATOM 7420 C C . ALA B 1 201 ? -9.344 -21.188 -2.055 1 91.31 201 ALA B C 1
ATOM 7422 O O . ALA B 1 201 ? -9.234 -22.406 -1.894 1 91.31 201 ALA B O 1
ATOM 7423 N N . SER B 1 202 ? -8.359 -20.344 -1.67 1 86.94 202 SER B N 1
ATOM 7424 C CA . SER B 1 202 ? -7.223 -20.672 -0.818 1 86.94 202 SER B CA 1
ATOM 7425 C C . SER B 1 202 ? -6.293 -21.656 -1.498 1 86.94 202 SER B C 1
ATOM 7427 O O . SER B 1 202 ? -5.676 -22.5 -0.832 1 86.94 202 SER B O 1
ATOM 7429 N N . ASN B 1 203 ? -6.426 -21.75 -2.775 1 89.44 203 ASN B N 1
ATOM 7430 C CA . ASN B 1 203 ? -5.414 -22.453 -3.562 1 89.44 203 ASN B CA 1
ATOM 7431 C C . ASN B 1 203 ? -4.34 -21.5 -4.074 1 89.44 203 ASN B C 1
ATOM 7433 O O . ASN B 1 203 ? -4.312 -20.328 -3.684 1 89.44 203 ASN B O 1
ATOM 7437 N N . ARG B 1 204 ? -3.428 -22.047 -4.898 1 82.5 204 ARG B N 1
ATOM 7438 C CA . ARG B 1 204 ? -2.293 -21.25 -5.34 1 82.5 204 ARG B CA 1
ATOM 7439 C C . ARG B 1 204 ? -2.395 -20.938 -6.828 1 82.5 204 ARG B C 1
ATOM 7441 O O . ARG B 1 204 ? -1.394 -20.969 -7.547 1 82.5 204 ARG B O 1
ATOM 7448 N N . LEU B 1 205 ? -3.65 -20.672 -7.23 1 85.25 205 LEU B N 1
ATOM 7449 C CA . LEU B 1 205 ? -3.904 -20.438 -8.648 1 85.25 205 LEU B CA 1
ATOM 7450 C C . LEU B 1 205 ? -3.592 -18.984 -9.008 1 85.25 205 LEU B C 1
ATOM 7452 O O . LEU B 1 205 ? -3.703 -18.094 -8.172 1 85.25 205 LEU B O 1
ATOM 7456 N N . ILE B 1 206 ? -3.219 -18.875 -10.266 1 80 206 ILE B N 1
ATOM 7457 C CA . ILE B 1 206 ? -2.984 -17.516 -10.766 1 80 206 ILE B CA 1
ATOM 7458 C C . ILE B 1 206 ? -4.094 -17.141 -11.742 1 80 206 ILE B C 1
ATOM 7460 O O . ILE B 1 206 ? -4.824 -18 -12.234 1 80 206 ILE B O 1
ATOM 7464 N N . ALA B 1 207 ? -4.215 -15.766 -11.938 1 77.81 207 ALA B N 1
ATOM 7465 C CA . ALA B 1 207 ? -5.168 -15.281 -12.93 1 77.81 207 ALA B CA 1
ATOM 7466 C C . ALA B 1 207 ? -4.633 -15.477 -14.344 1 77.81 207 ALA B C 1
ATOM 7468 O O . ALA B 1 207 ? -4.172 -14.523 -14.977 1 77.81 207 ALA B O 1
ATOM 7469 N N . ALA B 1 208 ? -4.695 -16.75 -14.727 1 73.06 208 ALA B N 1
ATOM 7470 C CA . ALA B 1 208 ? -4.223 -17.109 -16.062 1 73.06 208 ALA B CA 1
ATOM 7471 C C . ALA B 1 208 ? -5.367 -17.625 -16.922 1 73.06 208 ALA B C 1
ATOM 7473 O O . ALA B 1 208 ? -6.535 -17.328 -16.656 1 73.06 208 ALA B O 1
ATOM 7474 N N . LYS B 1 209 ? -5.055 -18.312 -17.938 1 73.25 209 LYS B N 1
ATOM 7475 C CA . LYS B 1 209 ? -6.035 -18.766 -18.922 1 73.25 209 LYS B CA 1
ATOM 7476 C C . LYS B 1 209 ? -7.059 -19.703 -18.281 1 73.25 209 LYS B C 1
ATOM 7478 O O . LYS B 1 209 ? -8.133 -19.938 -18.859 1 73.25 209 LYS B O 1
ATOM 7483 N N . TYR B 1 210 ? -6.734 -20.094 -17 1 74.56 210 TYR B N 1
ATOM 7484 C CA . TYR B 1 210 ? -7.672 -20.969 -16.312 1 74.56 210 TYR B CA 1
ATOM 7485 C C . TYR B 1 210 ? -8.969 -20.234 -15.984 1 74.56 210 TYR B C 1
ATOM 7487 O O . TYR B 1 210 ? -10.039 -20.844 -15.93 1 74.56 210 TYR B O 1
ATOM 7495 N N . VAL B 1 211 ? -8.875 -18.953 -15.859 1 76.88 211 VAL B N 1
ATOM 7496 C CA . VAL B 1 211 ? -10.023 -18.156 -15.469 1 76.88 211 VAL B CA 1
ATOM 7497 C C . VAL B 1 211 ? -11.062 -18.141 -16.594 1 76.88 211 VAL B C 1
ATOM 7499 O O . VAL B 1 211 ? -12.266 -18.094 -16.328 1 76.88 211 VAL B O 1
ATOM 7502 N N . LEU B 1 212 ? -10.562 -18.344 -17.75 1 77.88 212 LEU B N 1
ATOM 7503 C CA . LEU B 1 212 ? -11.461 -18.359 -18.906 1 77.88 212 LEU B CA 1
ATOM 7504 C C . LEU B 1 212 ? -12.336 -19.609 -18.891 1 77.88 212 LEU B C 1
ATOM 7506 O O . LEU B 1 212 ? -13.438 -19.609 -19.453 1 77.88 212 LEU B O 1
ATOM 7510 N N . GLU B 1 213 ? -11.883 -20.609 -18.234 1 83 213 GLU B N 1
ATOM 7511 C CA . GLU B 1 213 ? -12.633 -21.859 -18.188 1 83 213 GLU B CA 1
ATOM 7512 C C . GLU B 1 213 ? -13.867 -21.719 -17.281 1 83 213 GLU B C 1
ATOM 7514 O O . GLU B 1 213 ? -14.781 -22.547 -17.359 1 83 213 GLU B O 1
ATOM 7519 N N . TYR B 1 214 ? -13.883 -20.734 -16.5 1 85.31 214 TYR B N 1
ATOM 7520 C CA . TYR B 1 214 ? -15.047 -20.531 -15.641 1 85.31 214 TYR B CA 1
ATOM 7521 C C . TYR B 1 214 ? -16.312 -20.312 -16.469 1 85.31 214 TYR B C 1
ATOM 7523 O O . TYR B 1 214 ? -17.406 -20.641 -16.031 1 85.31 214 TYR B O 1
ATOM 7531 N N . THR B 1 215 ? -16.109 -19.797 -17.641 1 85.12 215 THR B N 1
ATOM 7532 C CA . THR B 1 215 ? -17.234 -19.484 -18.5 1 85.12 215 THR B CA 1
ATOM 7533 C C . THR B 1 215 ? -17.906 -20.75 -19.016 1 85.12 215 THR B C 1
ATOM 7535 O O . THR B 1 215 ? -19.031 -20.719 -19.5 1 85.12 215 THR B O 1
ATOM 7538 N N . THR B 1 216 ? -17.188 -21.875 -18.891 1 85.38 216 THR B N 1
ATOM 7539 C CA . THR B 1 216 ? -17.734 -23.141 -19.344 1 85.38 216 THR B CA 1
ATOM 7540 C C . THR B 1 216 ? -18.797 -23.641 -18.359 1 85.38 216 THR B C 1
ATOM 7542 O O . THR B 1 216 ? -19.594 -24.516 -18.703 1 85.38 216 THR B O 1
ATOM 7545 N N . LEU B 1 217 ? -18.781 -23.078 -17.188 1 89.56 217 LEU B N 1
ATOM 7546 C CA . LEU B 1 217 ? -19.812 -23.406 -16.203 1 89.56 217 LEU B CA 1
ATOM 7547 C C . LEU B 1 217 ? -21.078 -22.594 -16.453 1 89.56 217 LEU B C 1
ATOM 7549 O O . LEU B 1 217 ? -21.281 -21.547 -15.828 1 89.56 217 LEU B O 1
ATOM 7553 N N . ALA B 1 218 ? -21.922 -23.094 -17.25 1 87.25 218 ALA B N 1
ATOM 7554 C CA . ALA B 1 218 ? -23.016 -22.375 -17.875 1 87.25 218 ALA B CA 1
ATOM 7555 C C . ALA B 1 218 ? -24.016 -21.859 -16.828 1 87.25 218 ALA B C 1
ATOM 7557 O O . ALA B 1 218 ? -24.625 -20.812 -17 1 87.25 218 ALA B O 1
ATOM 7558 N N . HIS B 1 219 ? -24.156 -22.516 -15.68 1 94.12 219 HIS B N 1
ATOM 7559 C CA . HIS B 1 219 ? -25.219 -22.141 -14.742 1 94.12 219 HIS B CA 1
ATOM 7560 C C . HIS B 1 219 ? -24.641 -21.734 -13.391 1 94.12 219 HIS B C 1
ATOM 7562 O O . HIS B 1 219 ? -25.359 -21.672 -12.391 1 94.12 219 HIS B O 1
ATOM 7568 N N . VAL B 1 220 ? -23.359 -21.422 -13.383 1 96.06 220 VAL B N 1
ATOM 7569 C CA . VAL B 1 220 ? -22.719 -21.078 -12.117 1 96.06 220 VAL B CA 1
ATOM 7570 C C . VAL B 1 220 ? -23.203 -19.719 -11.633 1 96.06 220 VAL B C 1
ATOM 7572 O O . VAL B 1 220 ? -23.297 -18.766 -12.406 1 96.06 220 VAL B O 1
ATOM 7575 N N . GLU B 1 221 ? -23.578 -19.688 -10.359 1 98 221 GLU B N 1
ATOM 7576 C CA . GLU B 1 221 ? -24.109 -18.453 -9.773 1 98 221 GLU B CA 1
ATOM 7577 C C . GLU B 1 221 ? -23.094 -17.828 -8.812 1 98 221 GLU B C 1
ATOM 7579 O O . GLU B 1 221 ? -23.094 -16.609 -8.625 1 98 221 GLU B O 1
ATOM 7584 N N . VAL B 1 222 ? -22.391 -18.688 -8.18 1 97.94 222 VAL B N 1
ATOM 7585 C CA . VAL B 1 222 ? -21.422 -18.203 -7.195 1 97.94 222 VAL B CA 1
ATOM 7586 C C . VAL B 1 222 ? -20.047 -18.844 -7.461 1 97.94 222 VAL B C 1
ATOM 7588 O O . VAL B 1 222 ? -19.938 -20.062 -7.59 1 97.94 222 VAL B O 1
ATOM 7591 N N . ILE B 1 223 ? -19.047 -18.031 -7.562 1 95.31 223 ILE B N 1
ATOM 7592 C CA . ILE B 1 223 ? -17.672 -18.5 -7.676 1 95.31 223 ILE B CA 1
ATOM 7593 C C . ILE B 1 223 ? -16.812 -17.891 -6.566 1 95.31 223 ILE B C 1
ATOM 7595 O O . ILE B 1 223 ? -16.828 -16.688 -6.355 1 95.31 223 ILE B O 1
ATOM 7599 N N . ASN B 1 224 ? -16.203 -18.719 -5.805 1 95 224 ASN B N 1
ATOM 7600 C CA . ASN B 1 224 ? -15.188 -18.328 -4.832 1 95 224 ASN B CA 1
ATOM 7601 C C . ASN B 1 224 ? -13.797 -18.781 -5.25 1 95 224 ASN B C 1
ATOM 7603 O O . ASN B 1 224 ? -13.453 -19.969 -5.102 1 95 224 ASN B O 1
ATOM 7607 N N . ALA B 1 225 ? -13.07 -17.844 -5.805 1 87.94 225 ALA B N 1
ATOM 7608 C CA . ALA B 1 225 ? -11.773 -18.219 -6.359 1 87.94 225 ALA B CA 1
ATOM 7609 C C . ALA B 1 225 ? -10.656 -17.359 -5.766 1 87.94 225 ALA B C 1
ATOM 7611 O O . ALA B 1 225 ? -10.906 -16.25 -5.273 1 87.94 225 ALA B O 1
ATOM 7612 N N . SER B 1 226 ? -9.531 -17.984 -5.574 1 77 226 SER B N 1
ATOM 7613 C CA . SER B 1 226 ? -8.305 -17.266 -5.242 1 77 226 SER B CA 1
ATOM 7614 C C . SER B 1 226 ? -7.387 -17.156 -6.457 1 77 226 SER B C 1
ATOM 7616 O O . SER B 1 226 ? -6.926 -18.156 -6.988 1 77 226 SER B O 1
ATOM 7618 N N . LEU B 1 227 ? -7.355 -15.945 -7.047 1 75.19 227 LEU B N 1
ATOM 7619 C CA . LEU B 1 227 ? -6.516 -15.711 -8.211 1 75.19 227 LEU B CA 1
ATOM 7620 C C . LEU B 1 227 ? -5.352 -14.789 -7.867 1 75.19 227 LEU B C 1
ATOM 7622 O O . LEU B 1 227 ? -5.551 -13.711 -7.301 1 75.19 227 LEU B O 1
ATOM 7626 N N . ARG B 1 228 ? -4.305 -15.414 -8.078 1 74.38 228 ARG B N 1
ATOM 7627 C CA . ARG B 1 228 ? -3.121 -14.617 -7.785 1 74.38 228 ARG B CA 1
ATOM 7628 C C . ARG B 1 228 ? -2.611 -13.914 -9.039 1 74.38 228 ARG B C 1
ATOM 7630 O O . ARG B 1 228 ? -3.082 -14.195 -10.148 1 74.38 228 ARG B O 1
ATOM 7637 N N . ASN B 1 229 ? -1.798 -13.016 -8.945 1 66.31 229 ASN B N 1
ATOM 7638 C CA . ASN B 1 229 ? -1.047 -12.328 -9.992 1 66.31 229 ASN B CA 1
ATOM 7639 C C . ASN B 1 229 ? -1.94 -11.398 -10.805 1 66.31 229 ASN B C 1
ATOM 7641 O O . ASN B 1 229 ? -3.137 -11.281 -10.539 1 66.31 229 ASN B O 1
ATOM 7645 N N . SER B 1 230 ? -1.245 -10.711 -11.711 1 63 230 SER B N 1
ATOM 7646 C CA . SER B 1 230 ? -1.919 -9.75 -12.57 1 63 230 SER B CA 1
ATOM 7647 C C . SER B 1 230 ? -2.645 -10.438 -13.719 1 63 230 SER B C 1
ATOM 7649 O O . SER B 1 230 ? -2.076 -11.312 -14.383 1 63 230 SER B O 1
ATOM 7651 N N . PRO B 1 231 ? -3.967 -10.203 -13.695 1 55.41 231 PRO B N 1
ATOM 7652 C CA . PRO B 1 231 ? -4.656 -10.789 -14.844 1 55.41 231 PRO B CA 1
ATOM 7653 C C . PRO B 1 231 ? -4.07 -10.328 -16.172 1 55.41 231 PRO B C 1
ATOM 7655 O O . PRO B 1 231 ? -3.729 -9.156 -16.328 1 55.41 231 PRO B O 1
ATOM 7658 N N . ALA B 1 232 ? -3.254 -11.141 -16.828 1 53 232 ALA B N 1
ATOM 7659 C CA . ALA B 1 232 ? -2.705 -10.797 -18.125 1 53 232 ALA B CA 1
ATOM 7660 C C . ALA B 1 232 ? -3.811 -10.406 -19.109 1 53 232 ALA B C 1
ATOM 7662 O O . ALA B 1 232 ? -4.977 -10.75 -18.906 1 53 232 ALA B O 1
ATOM 7663 N N . PRO B 1 233 ? -3.611 -9.438 -20.109 1 48.12 233 PRO B N 1
ATOM 7664 C CA . PRO B 1 233 ? -4.543 -9.062 -21.188 1 48.12 233 PRO B CA 1
ATOM 7665 C C . PRO B 1 233 ? -5.332 -10.258 -21.719 1 48.12 233 PRO B C 1
ATOM 7667 O O . PRO B 1 233 ? -6.082 -10.117 -22.688 1 48.12 233 PRO B O 1
ATOM 7670 N N . PHE B 1 234 ? -5.117 -11.359 -21.25 1 48.78 234 PHE B N 1
ATOM 7671 C CA . PHE B 1 234 ? -5.508 -12.547 -22 1 48.78 234 PHE B CA 1
ATOM 7672 C C . PHE B 1 234 ? -6.988 -12.844 -21.812 1 48.78 234 PHE B C 1
ATOM 7674 O O . PHE B 1 234 ? -7.461 -13.93 -22.156 1 48.78 234 PHE B O 1
ATOM 7681 N N . LEU B 1 235 ? -7.672 -11.945 -21.188 1 53.03 235 LEU B N 1
ATOM 7682 C CA . LEU B 1 235 ? -8.992 -12.445 -20.812 1 53.03 235 LEU B CA 1
ATOM 7683 C C . LEU B 1 235 ? -9.906 -12.531 -22.031 1 53.03 235 LEU B C 1
ATOM 7685 O O . LEU B 1 235 ? -11 -11.969 -22.031 1 53.03 235 LEU B O 1
ATOM 7689 N N . THR B 1 236 ? -9.125 -12.805 -23.188 1 52.75 236 THR B N 1
ATOM 7690 C CA . THR B 1 236 ? -10.047 -12.953 -24.312 1 52.75 236 THR B CA 1
ATOM 7691 C C . THR B 1 236 ? -10.836 -14.25 -24.188 1 52.75 236 THR B C 1
ATOM 7693 O O . THR B 1 236 ? -10.414 -15.188 -23.5 1 52.75 236 THR B O 1
ATOM 7696 N N . SER B 1 237 ? -12.016 -14.32 -24.812 1 51.16 237 SER B N 1
ATOM 7697 C CA . SER B 1 237 ? -13.055 -15.344 -24.75 1 51.16 237 SER B CA 1
ATOM 7698 C C . SER B 1 237 ? -12.508 -16.703 -25.156 1 51.16 237 SER B C 1
ATOM 7700 O O . SER B 1 237 ? -11.703 -16.812 -26.094 1 51.16 237 SER B O 1
ATOM 7702 N N . LEU B 1 238 ? -12.328 -17.672 -24.172 1 54.59 238 LEU B N 1
ATOM 7703 C CA . LEU B 1 238 ? -12.023 -19.047 -24.531 1 54.59 238 LEU B CA 1
ATOM 7704 C C . LEU B 1 238 ? -13.281 -19.797 -24.953 1 54.59 238 LEU B C 1
ATOM 7706 O O . LEU B 1 238 ? -14.258 -19.844 -24.203 1 54.59 238 LEU B O 1
ATOM 7710 N N . ALA B 1 239 ? -13.68 -19.906 -26.25 1 52.59 239 ALA B N 1
ATOM 7711 C CA . ALA B 1 239 ? -14.859 -20.688 -26.625 1 52.59 239 ALA B CA 1
ATOM 7712 C C . ALA B 1 239 ? -14.703 -22.156 -26.219 1 52.59 239 ALA B C 1
ATOM 7714 O O . ALA B 1 239 ? -15.672 -22.812 -25.828 1 52.59 239 ALA B O 1
ATOM 7715 N N . ARG B 1 240 ? -13.539 -22.828 -26.5 1 62.06 240 ARG B N 1
ATOM 7716 C CA . ARG B 1 240 ? -13.352 -24.266 -26.344 1 62.06 240 ARG B CA 1
ATOM 7717 C C . ARG B 1 240 ? -12.117 -24.578 -25.5 1 62.06 240 ARG B C 1
ATOM 7719 O O . ARG B 1 240 ? -11.328 -23.672 -25.203 1 62.06 240 ARG B O 1
ATOM 7726 N N . CYS B 1 241 ? -12.273 -25.797 -24.766 1 67.12 241 CYS B N 1
ATOM 7727 C CA . CYS B 1 241 ? -11.094 -26.297 -24.062 1 67.12 241 CYS B CA 1
ATOM 7728 C C . CYS B 1 241 ? -9.867 -26.281 -24.969 1 67.12 241 CYS B C 1
ATOM 7730 O O . CYS B 1 241 ? -9.883 -26.844 -26.062 1 67.12 241 CYS B O 1
ATOM 7732 N N . GLU B 1 242 ? -9.008 -25.281 -24.719 1 66.25 242 GLU B N 1
ATOM 7733 C CA . GLU B 1 242 ? -7.773 -25.234 -25.5 1 66.25 242 GLU B CA 1
ATOM 7734 C C . GLU B 1 242 ? -6.648 -25.984 -24.781 1 66.25 242 GLU B C 1
ATOM 7736 O O . GLU B 1 242 ? -6.32 -25.672 -23.641 1 66.25 242 GLU B O 1
ATOM 7741 N N . GLU B 1 243 ? -6.191 -27.188 -25.375 1 62.03 243 GLU B N 1
ATOM 7742 C CA . GLU B 1 243 ? -5.105 -27.984 -24.828 1 62.03 243 GLU B CA 1
ATOM 7743 C C . GLU B 1 243 ? -3.797 -27.203 -24.812 1 62.03 243 GLU B C 1
ATOM 7745 O O . GLU B 1 243 ? -3.656 -26.203 -25.516 1 62.03 243 GLU B O 1
ATOM 7750 N N . ASN B 1 244 ? -3.002 -27.391 -23.703 1 59.16 244 ASN B N 1
ATOM 7751 C CA . ASN B 1 244 ? -1.689 -26.75 -23.625 1 59.16 244 ASN B CA 1
ATOM 7752 C C . ASN B 1 244 ? -0.845 -27.078 -24.859 1 59.16 244 ASN B C 1
ATOM 7754 O O . ASN B 1 244 ? -0.637 -28.234 -25.188 1 59.16 244 ASN B O 1
ATOM 7758 N N . LEU B 1 245 ? -0.63 -26.141 -25.688 1 52.56 245 LEU B N 1
ATOM 7759 C CA . LEU B 1 245 ? 0.096 -26.344 -26.938 1 52.56 245 LEU B CA 1
ATOM 7760 C C . LEU B 1 245 ? 1.539 -26.75 -26.656 1 52.56 245 LEU B C 1
ATOM 7762 O O . LEU B 1 245 ? 2.238 -27.219 -27.562 1 52.56 245 LEU B O 1
ATOM 7766 N N . ASP B 1 246 ? 2.109 -26.438 -25.531 1 54.22 246 ASP B N 1
ATOM 7767 C CA . ASP B 1 246 ? 3.541 -26.688 -25.391 1 54.22 246 ASP B CA 1
ATOM 7768 C C . ASP B 1 246 ? 3.816 -28.172 -25.172 1 54.22 246 ASP B C 1
ATOM 7770 O O . ASP B 1 246 ? 4.969 -28.578 -25.016 1 54.22 246 ASP B O 1
ATOM 7774 N N . THR B 1 247 ? 2.777 -28.953 -24.797 1 48.59 247 THR B N 1
ATOM 7775 C CA . THR B 1 247 ? 3.143 -30.328 -24.5 1 48.59 247 THR B C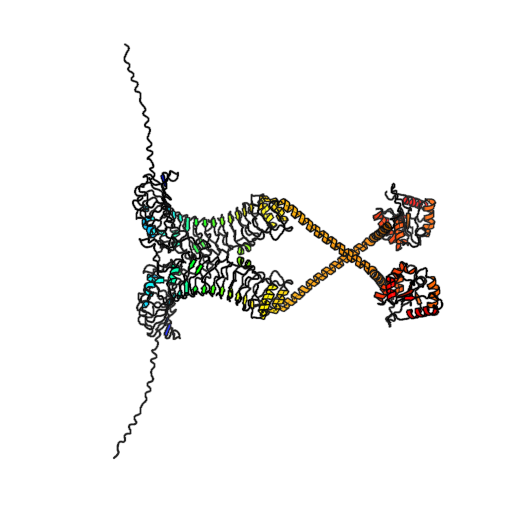A 1
ATOM 7776 C C . THR B 1 247 ? 3.557 -31.062 -25.781 1 48.59 247 THR B C 1
ATOM 7778 O O . THR B 1 247 ? 4.309 -32.031 -25.719 1 48.59 247 THR B O 1
ATOM 7781 N N . SER B 1 248 ? 2.621 -31.219 -26.891 1 44.19 248 SER B N 1
ATOM 7782 C CA . SER B 1 248 ? 2.811 -32.219 -27.922 1 44.19 248 SER B CA 1
ATOM 7783 C C . SER B 1 248 ? 3.842 -31.781 -28.953 1 44.19 248 SER B C 1
ATOM 7785 O O . SER B 1 248 ? 4.086 -30.578 -29.109 1 44.19 248 SER B O 1
ATOM 7787 N N . GLU B 1 249 ? 4.75 -32.625 -29.422 1 46.19 249 GLU B N 1
ATOM 7788 C CA . GLU B 1 249 ? 5.676 -32.594 -30.562 1 46.19 249 GLU B CA 1
ATOM 7789 C C . GLU B 1 249 ? 5.168 -31.672 -31.656 1 46.19 249 GLU B C 1
ATOM 7791 O O . GLU B 1 249 ? 5.949 -31.219 -32.5 1 46.19 249 GLU B O 1
ATOM 7796 N N . ASN B 1 250 ? 3.863 -31.438 -31.75 1 42.16 250 ASN B N 1
ATOM 7797 C CA . ASN B 1 250 ? 3.322 -30.656 -32.844 1 42.16 250 ASN B CA 1
ATOM 7798 C C . ASN B 1 250 ? 2.902 -29.266 -32.406 1 42.16 250 ASN B C 1
ATOM 7800 O O . ASN B 1 250 ? 1.873 -29.109 -31.734 1 42.16 250 ASN B O 1
ATOM 7804 N N . TYR B 1 251 ? 3.84 -28.391 -32.219 1 43.75 251 TYR B N 1
ATOM 7805 C CA . TYR B 1 251 ? 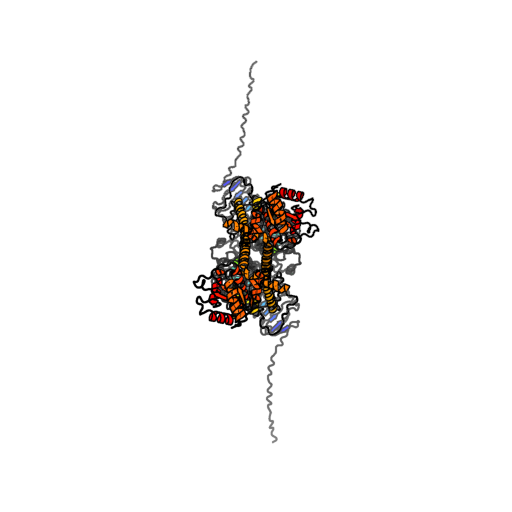3.598 -26.969 -31.938 1 43.75 251 TYR B CA 1
ATOM 7806 C C . TYR B 1 251 ? 2.572 -26.391 -32.906 1 43.75 251 TYR B C 1
ATOM 7808 O O . TYR B 1 251 ? 2.844 -26.266 -34.094 1 43.75 251 TYR B O 1
ATOM 7816 N N . ASN B 1 252 ? 1.331 -26.609 -32.781 1 44.31 252 ASN B N 1
ATOM 7817 C CA . ASN B 1 252 ? 0.436 -25.812 -33.594 1 44.31 252 ASN B CA 1
ATOM 7818 C C . ASN B 1 252 ? 0.431 -24.344 -33.188 1 44.31 252 ASN B C 1
ATOM 7820 O O . ASN B 1 252 ? 0.497 -24.047 -31.984 1 44.31 252 ASN B O 1
ATOM 7824 N N . ASP B 1 253 ? 0.831 -23.422 -34.125 1 45.94 253 ASP B N 1
ATOM 7825 C CA . ASP B 1 253 ? 0.819 -21.969 -34.094 1 45.94 253 ASP B CA 1
ATOM 7826 C C . ASP B 1 253 ? -0.372 -21.453 -33.281 1 45.94 253 ASP B C 1
ATOM 7828 O O . ASP B 1 253 ? -1.524 -21.719 -33.625 1 45.94 253 ASP B O 1
ATOM 7832 N N . ASP B 1 254 ? -0.246 -21.406 -32.156 1 46.53 254 ASP B N 1
ATOM 7833 C CA . ASP B 1 254 ? -1.304 -20.656 -31.469 1 46.53 254 ASP B CA 1
ATOM 7834 C C . ASP B 1 254 ? -1.459 -19.266 -32.062 1 46.53 254 ASP B C 1
ATOM 7836 O O . ASP B 1 254 ? -0.549 -18.438 -31.953 1 46.53 254 ASP B O 1
ATOM 7840 N N . ASN B 1 255 ? -2.156 -19.062 -33.094 1 46.62 255 ASN B N 1
ATOM 7841 C CA . ASN B 1 255 ? -2.492 -17.766 -33.656 1 46.62 255 ASN B CA 1
ATOM 7842 C C . ASN B 1 255 ? -2.547 -16.688 -32.562 1 46.62 255 ASN B C 1
ATOM 7844 O O . ASN B 1 255 ? -2.465 -15.492 -32.875 1 46.62 255 ASN B O 1
ATOM 7848 N N . LEU B 1 256 ? -2.738 -17.078 -31.391 1 49.88 256 LEU B N 1
ATOM 7849 C CA . LEU B 1 256 ? -3.029 -16.062 -30.391 1 49.88 256 LEU B CA 1
ATOM 7850 C C . LEU B 1 256 ? -1.747 -15.547 -29.734 1 49.88 256 LEU B C 1
ATOM 7852 O O . LEU B 1 256 ? -1.789 -14.672 -28.875 1 49.88 256 LEU B O 1
ATOM 7856 N N . CYS B 1 257 ? -0.641 -16.188 -29.969 1 55.31 257 CYS B N 1
ATOM 7857 C CA . CYS B 1 257 ? 0.582 -15.734 -29.312 1 55.31 257 CYS B CA 1
ATOM 7858 C C . CYS B 1 257 ? 0.926 -14.312 -29.719 1 55.31 257 CYS B C 1
ATOM 7860 O O . CYS B 1 257 ? 1.611 -13.594 -28.984 1 55.31 257 CYS B O 1
ATOM 7862 N N . HIS B 1 258 ? 0.561 -13.883 -30.859 1 50.28 258 HIS B N 1
ATOM 7863 C CA . HIS B 1 258 ? 1.051 -12.609 -31.375 1 50.28 258 HIS B CA 1
ATOM 7864 C C . HIS B 1 258 ? 0.271 -11.438 -30.781 1 50.28 258 HIS B C 1
ATOM 7866 O O . HIS B 1 258 ? 0.638 -10.281 -30.984 1 50.28 258 HIS B O 1
ATOM 7872 N N . VAL B 1 259 ? -0.695 -11.727 -30.125 1 46.69 259 VAL B N 1
ATOM 7873 C CA . VAL B 1 259 ? -1.495 -10.57 -29.734 1 46.69 259 VAL B CA 1
ATOM 7874 C C . VAL B 1 259 ? -0.975 -9.984 -28.422 1 46.69 259 VAL B C 1
ATOM 7876 O O . VAL B 1 259 ? -1.662 -9.195 -27.781 1 46.69 259 VAL B O 1
ATOM 7879 N N . ALA B 1 260 ? 0.092 -10.438 -27.953 1 48.12 260 ALA B N 1
ATOM 7880 C CA . ALA B 1 260 ? 0.357 -9.945 -26.594 1 48.12 260 ALA B CA 1
ATOM 7881 C C . ALA B 1 260 ? 0.763 -8.477 -26.625 1 48.12 260 ALA B C 1
ATOM 7883 O O . ALA B 1 260 ? 1.952 -8.156 -26.688 1 48.12 260 ALA B O 1
ATOM 7884 N N . ARG B 1 261 ? 0.244 -7.676 -27.359 1 44.22 261 ARG B N 1
ATOM 7885 C CA . ARG B 1 261 ? 0.626 -6.273 -27.203 1 44.22 261 ARG B CA 1
ATOM 7886 C C . ARG B 1 261 ? 0.527 -5.832 -25.75 1 44.22 261 ARG B C 1
ATOM 7888 O O . ARG B 1 261 ? -0.475 -6.094 -25.078 1 44.22 261 ARG B O 1
ATOM 7895 N N . PRO B 1 262 ? 1.645 -5.488 -25.219 1 45.62 262 PRO B N 1
ATOM 7896 C CA . PRO B 1 262 ? 1.578 -4.891 -23.891 1 45.62 262 PRO B CA 1
ATOM 7897 C C . PRO B 1 262 ? 0.448 -3.873 -23.75 1 45.62 262 PRO B C 1
ATOM 7899 O O . PRO B 1 262 ? 0.31 -2.982 -24.594 1 45.62 262 PRO B O 1
ATOM 7902 N N . TYR B 1 263 ? -0.65 -4.223 -23.219 1 45.03 263 TYR B N 1
ATOM 7903 C CA . TYR B 1 263 ? -1.843 -3.416 -22.984 1 45.03 263 TYR B CA 1
ATOM 7904 C C . TYR B 1 263 ? -1.479 -2.074 -22.344 1 45.03 263 TYR B C 1
ATOM 7906 O O . TYR B 1 263 ? -2.027 -1.698 -21.312 1 45.03 263 TYR B O 1
ATOM 7914 N N . SER B 1 264 ? -0.323 -1.739 -22.328 1 44.66 264 SER B N 1
ATOM 7915 C CA . SER B 1 264 ? -0.068 -0.467 -21.656 1 44.66 264 SER B CA 1
ATOM 7916 C C . SER B 1 264 ? -0.8 0.677 -22.344 1 44.66 264 SER B C 1
ATOM 7918 O O . SER B 1 264 ? -0.674 1.836 -21.953 1 44.66 264 SER B O 1
ATOM 7920 N N . SER B 1 265 ? -1.283 0.488 -23.531 1 46.31 265 SER B N 1
ATOM 7921 C CA . SER B 1 265 ? -1.762 1.736 -24.125 1 46.31 265 SER B CA 1
ATOM 7922 C C . SER B 1 265 ? -3.096 2.156 -23.516 1 46.31 265 SER B C 1
ATOM 7924 O O . SER B 1 265 ? -3.988 1.325 -23.328 1 46.31 265 SER B O 1
ATOM 7926 N N . SER B 1 266 ? -3.152 3.25 -22.844 1 51.16 266 SER B N 1
ATOM 7927 C CA . SER B 1 266 ? -4.23 4.004 -22.203 1 51.16 266 SER B CA 1
ATOM 7928 C C . SER B 1 266 ? -5.543 3.836 -22.969 1 51.16 266 SER B C 1
ATOM 7930 O O . SER B 1 266 ? -6.621 3.973 -22.391 1 51.16 266 SER B O 1
ATOM 7932 N N . ASN B 1 267 ? -5.551 3.473 -24.344 1 58.19 267 ASN B N 1
ATOM 7933 C CA . ASN B 1 267 ? -6.793 3.648 -25.078 1 58.19 267 ASN B CA 1
ATOM 7934 C C . ASN B 1 267 ? -7.445 2.307 -25.406 1 58.19 267 ASN B C 1
ATOM 7936 O O . ASN B 1 267 ? -8.461 2.258 -26.109 1 58.19 267 ASN B O 1
ATOM 7940 N N . TRP B 1 268 ? -6.875 1.219 -25 1 65.12 268 TRP B N 1
ATOM 7941 C CA . TRP B 1 268 ? -7.512 -0.012 -25.469 1 65.12 268 TRP B CA 1
ATOM 7942 C C . TRP B 1 268 ? -8.523 -0.513 -24.438 1 65.12 268 TRP B C 1
ATOM 7944 O O . TRP B 1 268 ? -8.234 -0.556 -23.234 1 65.12 268 TRP B O 1
ATOM 7954 N N . LEU B 1 269 ? -9.789 -0.686 -25 1 75.25 269 LEU B N 1
ATOM 7955 C CA . LEU B 1 269 ? -10.875 -1.242 -24.203 1 75.25 269 LEU B CA 1
ATOM 7956 C C . LEU B 1 269 ? -10.789 -2.764 -24.156 1 75.25 269 LEU B C 1
ATOM 7958 O O . LEU B 1 269 ? -10.812 -3.428 -25.188 1 75.25 269 LEU B O 1
ATOM 7962 N N . ILE B 1 270 ? -10.547 -3.377 -23 1 75.44 270 ILE B N 1
ATOM 7963 C CA . ILE B 1 270 ? -10.469 -4.816 -22.797 1 75.44 270 ILE B CA 1
ATOM 7964 C C . ILE B 1 270 ? -11.867 -5.375 -22.547 1 75.44 270 ILE B C 1
ATOM 7966 O O . ILE B 1 270 ? -12.625 -4.836 -21.734 1 75.44 270 ILE B O 1
ATOM 7970 N N . SER B 1 271 ? -12.273 -6.387 -23.312 1 81.56 271 SER B N 1
ATOM 7971 C CA . SER B 1 271 ? -13.562 -7.043 -23.109 1 81.56 271 SER B CA 1
ATOM 7972 C C . SER B 1 271 ? -13.398 -8.336 -22.312 1 81.56 271 SER B C 1
ATOM 7974 O O . SER B 1 271 ? -12.578 -9.188 -22.656 1 81.56 271 SER B O 1
ATOM 7976 N N . ILE B 1 272 ? -14.133 -8.461 -21.203 1 80.5 272 ILE B N 1
ATOM 7977 C CA . ILE B 1 272 ? -14.047 -9.617 -20.328 1 80.5 272 ILE B CA 1
ATOM 7978 C C . ILE B 1 272 ? -15.375 -10.375 -20.328 1 80.5 272 ILE B C 1
ATOM 7980 O O . ILE B 1 272 ? -16.438 -9.766 -20.25 1 80.5 272 ILE B O 1
ATOM 7984 N N . THR B 1 273 ? -15.242 -11.688 -20.484 1 83.5 273 THR B N 1
ATOM 7985 C CA . THR B 1 273 ? -16.438 -12.531 -20.422 1 83.5 273 THR B CA 1
ATOM 7986 C C . THR B 1 273 ? -16.531 -13.219 -19.078 1 83.5 273 THR B C 1
ATOM 7988 O O . THR B 1 273 ? -15.539 -13.727 -18.547 1 83.5 273 THR B O 1
ATOM 7991 N N . VAL B 1 274 ? -17.766 -13.172 -18.484 1 86.19 274 VAL B N 1
ATOM 7992 C CA . VAL B 1 274 ? -18.047 -13.883 -17.25 1 86.19 274 VAL B CA 1
ATOM 7993 C C . VAL B 1 274 ? -19.188 -14.875 -17.469 1 86.19 274 VAL B C 1
ATOM 7995 O O . VAL B 1 274 ? -19.953 -14.75 -18.438 1 86.19 274 VAL B O 1
ATOM 7998 N N . PRO B 1 275 ? -19.234 -15.93 -16.656 1 89.75 275 PRO B N 1
ATOM 7999 C CA . PRO B 1 275 ? -20.359 -16.875 -16.812 1 89.75 275 PRO B CA 1
ATOM 8000 C C . PRO B 1 275 ? -21.719 -16.172 -16.797 1 89.75 275 PRO B C 1
ATOM 8002 O O . PRO B 1 275 ? -21.938 -15.25 -16.016 1 89.75 275 PRO B O 1
ATOM 8005 N N . ALA B 1 276 ? -22.609 -16.609 -17.609 1 89.38 276 ALA B N 1
ATOM 8006 C CA . ALA B 1 276 ? -23.859 -15.906 -17.938 1 89.38 276 ALA B CA 1
ATOM 8007 C C . ALA B 1 276 ? -24.734 -15.75 -16.688 1 89.38 276 ALA B C 1
ATOM 8009 O O . ALA B 1 276 ? -25.453 -14.766 -16.562 1 89.38 276 ALA B O 1
ATOM 8010 N N . PHE B 1 277 ? -24.625 -16.703 -15.75 1 94.62 277 PHE B N 1
ATOM 8011 C CA . PHE B 1 277 ? -25.531 -16.672 -14.617 1 94.62 277 PHE B CA 1
ATOM 8012 C C . PHE B 1 277 ? -24.797 -16.312 -13.328 1 94.62 277 PHE B C 1
ATOM 8014 O O . PHE B 1 277 ? -25.359 -16.438 -12.234 1 94.62 277 PHE B O 1
ATOM 8021 N N . LEU B 1 278 ? -23.547 -15.875 -13.516 1 95.62 278 LEU B N 1
ATOM 8022 C CA . LEU B 1 278 ? -22.75 -15.531 -12.336 1 95.62 278 LEU B CA 1
ATOM 8023 C C . LEU B 1 278 ? -23.359 -14.328 -11.609 1 95.62 278 LEU B C 1
ATOM 8025 O O . LEU B 1 278 ? -23.531 -13.266 -12.211 1 95.62 278 LEU B O 1
ATOM 8029 N N . ASP B 1 279 ? -23.656 -14.562 -10.359 1 97.69 279 ASP B N 1
ATOM 8030 C CA . ASP B 1 279 ? -24.281 -13.523 -9.555 1 97.69 279 ASP B CA 1
ATOM 8031 C C . ASP B 1 279 ? -23.297 -12.922 -8.562 1 97.69 279 ASP B C 1
ATOM 8033 O O . ASP B 1 279 ? -23.266 -11.711 -8.352 1 97.69 279 ASP B O 1
ATOM 8037 N N . THR B 1 280 ? -22.578 -13.812 -7.945 1 97.88 280 THR B N 1
ATOM 8038 C CA . THR B 1 280 ? -21.672 -13.406 -6.883 1 97.88 280 THR B CA 1
ATOM 8039 C C . THR B 1 280 ? -20.266 -13.922 -7.16 1 97.88 280 THR B C 1
ATOM 8041 O O . THR B 1 280 ? -20.062 -15.109 -7.418 1 97.88 280 THR B O 1
ATOM 8044 N N . LEU B 1 281 ? -19.312 -13.016 -7.109 1 94.75 281 LEU B N 1
ATOM 8045 C CA . LEU B 1 281 ? -17.922 -13.359 -7.312 1 94.75 281 LEU B CA 1
ATOM 8046 C C . LEU B 1 281 ? -17.078 -13 -6.086 1 94.75 281 LEU B C 1
ATOM 8048 O O . LEU B 1 281 ? -17.062 -11.844 -5.656 1 94.75 281 LEU B O 1
ATOM 8052 N N . TYR B 1 282 ? -16.453 -14.031 -5.559 1 94.69 282 TYR B N 1
ATOM 8053 C CA . TYR B 1 282 ? -15.516 -13.836 -4.461 1 94.69 282 TYR B CA 1
ATOM 8054 C C . TYR B 1 282 ? -14.078 -14.023 -4.934 1 94.69 282 TYR B C 1
ATOM 8056 O O . TYR B 1 282 ? -13.703 -15.109 -5.379 1 94.69 282 TYR B O 1
ATOM 8064 N N . VAL B 1 283 ? -13.328 -13 -4.926 1 90.31 283 VAL B N 1
ATOM 8065 C CA . VAL B 1 283 ? -11.891 -13.062 -5.172 1 90.31 283 VAL B CA 1
ATOM 8066 C C . VAL B 1 283 ? -11.141 -12.344 -4.051 1 90.31 283 VAL B C 1
ATOM 8068 O O . VAL B 1 283 ? -10.188 -11.602 -4.305 1 90.31 283 VAL B O 1
ATOM 8071 N N . ASN B 1 284 ? -11.57 -12.531 -2.914 1 87.56 284 ASN B N 1
ATOM 8072 C CA . ASN B 1 284 ? -11.008 -11.852 -1.754 1 87.56 284 ASN B CA 1
ATOM 8073 C C . ASN B 1 284 ? -9.773 -12.57 -1.222 1 87.56 284 ASN B C 1
ATOM 8075 O O . ASN B 1 284 ? -9.68 -13.797 -1.31 1 87.56 284 ASN B O 1
ATOM 8079 N N . SER B 1 285 ? -8.828 -11.875 -0.771 1 80.31 285 SER B N 1
ATOM 8080 C CA . SER B 1 285 ? -7.621 -12.383 -0.123 1 80.31 285 SER B CA 1
ATOM 8081 C C . SER B 1 285 ? -6.812 -13.266 -1.069 1 80.31 285 SER B C 1
ATOM 8083 O O . SER B 1 285 ? -6.32 -14.32 -0.673 1 80.31 285 SER B O 1
ATOM 8085 N N . SER B 1 286 ? -6.883 -12.914 -2.391 1 75.62 286 SER B N 1
ATOM 8086 C CA . SER B 1 286 ? -6.195 -13.695 -3.412 1 75.62 286 SER B CA 1
ATOM 8087 C C . SER B 1 286 ? -4.828 -13.102 -3.738 1 75.62 286 SER B C 1
ATOM 8089 O O . SER B 1 286 ? -4.07 -13.664 -4.531 1 75.62 286 SER B O 1
ATOM 8091 N N . LYS B 1 287 ? -4.469 -12.008 -3.131 1 73.44 287 LYS B N 1
ATOM 8092 C CA . LYS B 1 287 ? -3.199 -11.312 -3.328 1 73.44 287 LYS B CA 1
ATOM 8093 C C . LYS B 1 287 ? -3.021 -10.898 -4.785 1 73.44 287 LYS B C 1
ATOM 8095 O O . LYS B 1 287 ? -1.938 -11.047 -5.352 1 73.44 287 LYS B O 1
ATOM 8100 N N . ILE B 1 288 ? -4.102 -10.539 -5.441 1 78.31 288 ILE B N 1
ATOM 8101 C CA . ILE B 1 288 ? -4.086 -10.016 -6.805 1 78.31 288 ILE B CA 1
ATOM 8102 C C . ILE B 1 288 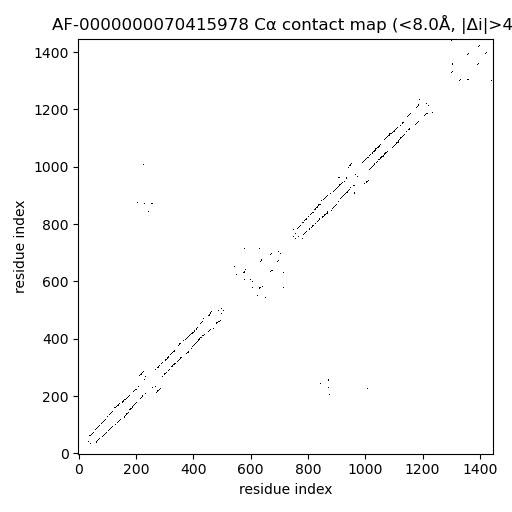? -3.334 -8.68 -6.836 1 78.31 288 ILE B C 1
ATOM 8104 O O . ILE B 1 288 ? -3.557 -7.816 -5.988 1 78.31 288 ILE B O 1
ATOM 8108 N N . PHE B 1 289 ? -2.385 -8.672 -7.723 1 78.19 289 PHE B N 1
ATOM 8109 C CA . PHE B 1 289 ? -1.681 -7.418 -7.965 1 78.19 289 PHE B CA 1
ATOM 8110 C C . PHE B 1 289 ? -2.094 -6.812 -9.297 1 78.19 289 PHE B C 1
ATOM 8112 O O . PHE B 1 289 ? -1.688 -7.297 -10.359 1 78.19 289 PHE B O 1
ATOM 8119 N N . SER B 1 290 ? -2.908 -5.73 -9.141 1 80.12 290 SER B N 1
ATOM 8120 C CA . SER B 1 290 ? -3.434 -5.215 -10.406 1 80.12 290 SER B CA 1
ATOM 8121 C C . SER B 1 290 ? -3.891 -3.768 -10.266 1 80.12 290 SER B C 1
ATOM 8123 O O . SER B 1 290 ? -3.787 -3.18 -9.188 1 80.12 290 SER B O 1
ATOM 8125 N N . GLN B 1 291 ? -4.277 -3.25 -11.484 1 82.69 291 GLN B N 1
ATOM 8126 C CA . GLN B 1 291 ? -4.934 -1.95 -11.594 1 82.69 291 GLN B CA 1
ATOM 8127 C C . GLN B 1 291 ? -6.27 -2.066 -12.312 1 82.69 291 GLN B C 1
ATOM 8129 O O . GLN B 1 291 ? -6.441 -2.926 -13.18 1 82.69 291 GLN B O 1
ATOM 8134 N N . VAL B 1 292 ? -7.164 -1.29 -11.82 1 86.12 292 VAL B N 1
ATOM 8135 C CA . VAL B 1 292 ? -8.43 -1.248 -12.547 1 86.12 292 VAL B CA 1
ATOM 8136 C C . VAL B 1 292 ? -8.32 -0.281 -13.719 1 86.12 292 VAL B C 1
ATOM 8138 O O . VAL B 1 292 ? -8.242 0.935 -13.531 1 86.12 292 VAL B O 1
ATOM 8141 N N . LEU B 1 293 ? -8.266 -0.866 -14.852 1 82.94 293 LEU B N 1
ATOM 8142 C CA . LEU B 1 293 ? -8.188 -0.089 -16.094 1 82.94 293 LEU B CA 1
ATOM 8143 C C . LEU B 1 293 ? -9.547 -0.034 -16.781 1 82.94 293 LEU B C 1
ATOM 8145 O O . LEU B 1 293 ? -10.539 -0.552 -16.25 1 82.94 293 LEU B O 1
ATOM 8149 N N . LYS B 1 294 ? -9.539 0.611 -17.938 1 85.31 294 LYS B N 1
ATOM 8150 C CA . LYS B 1 294 ? -10.742 0.651 -18.766 1 85.31 294 LYS B CA 1
ATOM 8151 C C . LYS B 1 294 ? -11.086 -0.734 -19.297 1 85.31 294 LYS B C 1
ATOM 8153 O O . LYS B 1 294 ? -10.242 -1.402 -19.906 1 85.31 294 LYS B O 1
ATOM 8158 N N . PHE B 1 295 ? -12.312 -1.207 -18.844 1 84.75 295 PHE B N 1
ATOM 8159 C CA . PHE B 1 295 ? -12.719 -2.502 -19.375 1 84.75 295 PHE B CA 1
ATOM 8160 C C . PHE B 1 295 ? -14.234 -2.566 -19.531 1 84.75 295 PHE B C 1
ATOM 8162 O O . PHE B 1 295 ? -14.953 -1.681 -19.062 1 84.75 295 PHE B O 1
ATOM 8169 N N . LYS B 1 296 ? -14.641 -3.564 -20.359 1 88.44 296 LYS B N 1
ATOM 8170 C CA . LYS B 1 296 ? -16.062 -3.814 -20.578 1 88.44 296 LYS B CA 1
ATOM 8171 C C . LYS B 1 296 ? -16.422 -5.266 -20.281 1 88.44 296 LYS B C 1
ATOM 8173 O O . LYS B 1 296 ? -15.82 -6.188 -20.828 1 88.44 296 LYS B O 1
ATOM 8178 N N . LEU B 1 297 ? -17.328 -5.41 -19.359 1 89.19 297 LEU B N 1
ATOM 8179 C CA . LEU B 1 297 ? -17.906 -6.73 -19.156 1 89.19 297 LEU B CA 1
ATOM 8180 C C . LEU B 1 297 ? -19 -7.004 -20.188 1 89.19 297 LEU B C 1
ATOM 8182 O O . LEU B 1 297 ? -19.906 -6.18 -20.375 1 89.19 297 LEU B O 1
ATOM 8186 N N . LEU B 1 298 ? -18.906 -8.078 -20.812 1 88.62 298 LEU B N 1
ATOM 8187 C CA . LEU B 1 298 ? -19.953 -8.477 -21.734 1 88.62 298 LEU B CA 1
ATOM 8188 C C . LEU B 1 298 ? -21.234 -8.82 -20.969 1 88.62 298 LEU B C 1
ATOM 8190 O O . LEU B 1 298 ? -21.234 -8.852 -19.75 1 88.62 298 LEU B O 1
ATOM 8194 N N . PRO B 1 299 ? -22.281 -8.953 -21.641 1 89.88 299 PRO B N 1
ATOM 8195 C CA . PRO B 1 299 ? -23.547 -9.164 -20.922 1 89.88 299 PRO B CA 1
ATOM 8196 C C . PRO B 1 299 ? -23.422 -10.188 -19.812 1 89.88 299 PRO B C 1
ATOM 8198 O O . PRO B 1 299 ? -22.875 -11.273 -20.016 1 89.88 299 PRO B O 1
ATOM 8201 N N . ASN B 1 300 ? -23.859 -9.766 -18.609 1 91.88 300 ASN B N 1
ATOM 8202 C CA . ASN B 1 300 ? -23.672 -10.578 -17.422 1 91.88 300 ASN B CA 1
ATOM 8203 C C . ASN B 1 300 ? -24.766 -10.289 -16.375 1 91.88 300 ASN B C 1
ATOM 8205 O O . ASN B 1 300 ? -25.578 -9.383 -16.562 1 91.88 300 ASN B O 1
ATOM 8209 N N . LYS B 1 301 ? -24.797 -11.094 -15.336 1 95.19 301 LYS B N 1
ATOM 8210 C CA . LYS B 1 301 ? -25.766 -10.938 -14.25 1 95.19 301 LYS B CA 1
ATOM 8211 C C . LYS B 1 301 ? -25.047 -10.711 -12.922 1 95.19 301 LYS B C 1
ATOM 8213 O O . LYS B 1 301 ? -25.594 -11.016 -11.859 1 95.19 301 LYS B O 1
ATOM 8218 N N . LEU B 1 302 ? -23.906 -10.188 -13.039 1 95.62 302 LEU B N 1
ATOM 8219 C CA . LEU B 1 302 ? -23.078 -9.992 -11.852 1 95.62 302 LEU B CA 1
ATOM 8220 C C . LEU B 1 302 ? -23.672 -8.906 -10.961 1 95.62 302 LEU B C 1
ATOM 8222 O O . LEU B 1 302 ? -23.984 -7.809 -11.438 1 95.62 302 LEU B O 1
ATOM 8226 N N . ARG B 1 303 ? -23.844 -9.234 -9.68 1 97.75 303 ARG B N 1
ATOM 8227 C CA . ARG B 1 303 ? -24.469 -8.281 -8.766 1 97.75 303 ARG B CA 1
ATOM 8228 C C . ARG B 1 303 ? -23.547 -7.969 -7.594 1 97.75 303 ARG B C 1
ATOM 8230 O O . ARG B 1 303 ? -23.531 -6.84 -7.098 1 97.75 303 ARG B O 1
ATOM 8237 N N . ARG B 1 304 ? -22.891 -8.953 -7.137 1 97.94 304 ARG B N 1
ATOM 8238 C CA . ARG B 1 304 ? -22.047 -8.797 -5.953 1 97.94 304 ARG B CA 1
ATOM 8239 C C . ARG B 1 304 ? -20.594 -9.164 -6.258 1 97.94 304 ARG B C 1
ATOM 8241 O O . ARG B 1 304 ? -20.312 -10.266 -6.746 1 97.94 304 ARG B O 1
ATOM 8248 N N . VAL B 1 305 ? -19.688 -8.273 -5.949 1 96.38 305 VAL B N 1
ATOM 8249 C CA . VAL B 1 305 ? -18.266 -8.484 -6.219 1 96.38 305 VAL B CA 1
ATOM 8250 C C . VAL B 1 305 ? -17.453 -8.172 -4.969 1 96.38 305 VAL B C 1
ATOM 8252 O O . VAL B 1 305 ? -17.531 -7.07 -4.422 1 96.38 305 VAL B O 1
ATOM 8255 N N . TYR B 1 306 ? -16.719 -9.133 -4.539 1 96.25 306 TYR B N 1
ATOM 8256 C CA . TYR B 1 306 ? -15.883 -8.984 -3.352 1 96.25 306 TYR B CA 1
ATOM 8257 C C . TYR B 1 306 ? -14.406 -9.094 -3.707 1 96.25 306 TYR B C 1
ATOM 8259 O O . TYR B 1 306 ? -13.922 -10.172 -4.059 1 96.25 306 TYR B O 1
ATOM 8267 N N . LEU B 1 307 ? -13.695 -8 -3.625 1 93.44 307 LEU B N 1
ATOM 8268 C CA . LEU B 1 307 ? -12.297 -7.926 -4.012 1 93.44 307 LEU B CA 1
ATOM 8269 C C . LEU B 1 307 ? -11.438 -7.438 -2.85 1 93.44 307 LEU B C 1
ATOM 8271 O O . LEU B 1 307 ? -10.352 -6.883 -3.061 1 93.44 307 LEU B O 1
ATOM 8275 N N . GLN B 1 308 ? -11.891 -7.648 -1.65 1 93.38 308 GLN B N 1
ATOM 8276 C CA . GLN B 1 308 ? -11.188 -7.09 -0.501 1 93.38 308 GLN B CA 1
ATOM 8277 C C . GLN B 1 308 ? -9.906 -7.867 -0.209 1 93.38 308 GLN B C 1
ATOM 8279 O O . GLN B 1 308 ? -9.773 -9.031 -0.597 1 93.38 308 GLN B O 1
ATOM 8284 N N . ASP B 1 309 ? -8.961 -7.27 0.365 1 87.75 309 ASP B N 1
ATOM 8285 C CA . ASP B 1 309 ? -7.719 -7.859 0.861 1 87.75 309 ASP B CA 1
ATOM 8286 C C . ASP B 1 309 ? -6.852 -8.359 -0.291 1 87.75 309 ASP B C 1
ATOM 8288 O O . ASP B 1 309 ? -6.438 -9.523 -0.303 1 87.75 309 ASP B O 1
ATOM 8292 N N . ASN B 1 310 ? -6.754 -7.539 -1.348 1 87.81 310 ASN B N 1
ATOM 8293 C CA . ASN B 1 310 ? -5.852 -7.703 -2.48 1 87.81 310 ASN B CA 1
ATOM 8294 C C . ASN B 1 310 ? -4.93 -6.5 -2.645 1 87.81 310 ASN B C 1
ATOM 8296 O O . ASN B 1 310 ? -4.746 -5.723 -1.707 1 87.81 310 ASN B O 1
ATOM 8300 N N . ILE B 1 311 ? -4.293 -6.445 -3.814 1 83 311 ILE B N 1
ATOM 8301 C CA . ILE B 1 311 ? -3.445 -5.293 -4.105 1 83 311 ILE B CA 1
ATOM 8302 C C . ILE B 1 311 ? -3.883 -4.648 -5.418 1 83 311 ILE B C 1
ATOM 8304 O O . ILE B 1 311 ? -3.164 -4.711 -6.418 1 83 311 ILE B O 1
ATOM 8308 N N . ILE B 1 312 ? -4.949 -4.062 -5.305 1 88.69 312 ILE B N 1
ATOM 8309 C CA . ILE B 1 312 ? -5.434 -3.275 -6.434 1 88.69 312 ILE B CA 1
ATOM 8310 C C . ILE B 1 312 ? -5.152 -1.795 -6.191 1 88.69 312 ILE B C 1
ATOM 8312 O O . ILE B 1 312 ? -5.965 -1.09 -5.59 1 88.69 312 ILE B O 1
ATOM 8316 N N . HIS B 1 313 ? -4.086 -1.312 -6.648 1 85.06 313 HIS B N 1
ATOM 8317 C CA . HIS B 1 313 ? -3.473 -0.107 -6.102 1 85.06 313 HIS B CA 1
ATOM 8318 C C . HIS B 1 313 ? -3.871 1.128 -6.902 1 85.06 313 HIS B C 1
ATOM 8320 O O . HIS B 1 313 ? -3.545 2.254 -6.52 1 85.06 313 HIS B O 1
ATOM 8326 N N . SER B 1 314 ? -4.586 0.955 -7.992 1 88.19 314 SER B N 1
ATOM 8327 C CA . SER B 1 314 ? -5.039 2.078 -8.805 1 88.19 314 SER B CA 1
ATOM 8328 C C . SER B 1 314 ? -6.402 1.793 -9.43 1 88.19 314 SER B C 1
ATOM 8330 O O . SER B 1 314 ? -6.617 0.717 -9.992 1 88.19 314 SER B O 1
ATOM 8332 N N . TRP B 1 315 ? -7.266 2.783 -9.242 1 92.88 315 TRP B N 1
ATOM 8333 C CA . TRP B 1 315 ? -8.609 2.654 -9.781 1 92.88 315 TRP B CA 1
ATOM 8334 C C . TRP B 1 315 ? -8.891 3.748 -10.812 1 92.88 315 TRP B C 1
ATOM 8336 O O . TRP B 1 315 ? -9.383 4.82 -10.461 1 92.88 315 TRP B O 1
ATOM 8346 N N . ALA B 1 316 ? -8.688 3.5 -12.086 1 87.31 316 ALA B N 1
ATOM 8347 C CA . ALA B 1 316 ? -8.789 4.492 -13.148 1 87.31 316 ALA B CA 1
ATOM 8348 C C . ALA B 1 316 ? -10.164 4.445 -13.812 1 87.31 316 ALA B C 1
ATOM 8350 O O . ALA B 1 316 ? -10.914 5.43 -13.781 1 87.31 316 ALA B O 1
ATOM 8351 N N . GLY B 1 317 ? -10.523 3.273 -14.188 1 82.19 317 GLY B N 1
ATOM 8352 C CA . GLY B 1 317 ? -11.773 3.133 -14.906 1 82.19 317 GLY B CA 1
ATOM 8353 C C . GLY B 1 317 ? -11.781 3.863 -16.234 1 82.19 317 GLY B C 1
ATOM 8354 O O . GLY B 1 317 ? -10.719 4.148 -16.797 1 82.19 317 GLY B O 1
ATOM 8355 N N . PRO B 1 318 ? -13.008 4.281 -16.922 1 89.19 318 PRO B N 1
ATOM 8356 C CA . PRO B 1 318 ? -14.344 3.814 -16.562 1 89.19 318 PRO B CA 1
ATOM 8357 C C . PRO B 1 318 ? -14.539 2.324 -16.828 1 89.19 318 PRO B C 1
ATOM 8359 O O . PRO B 1 318 ? -13.844 1.747 -17.672 1 89.19 318 PRO B O 1
ATOM 8362 N N . MET B 1 319 ? -15.438 1.77 -16.125 1 91.12 319 MET B N 1
ATOM 8363 C CA . MET B 1 319 ? -15.82 0.373 -16.312 1 91.12 319 MET B CA 1
ATOM 8364 C C . MET B 1 319 ? -17.188 0.266 -16.969 1 91.12 319 MET B C 1
ATOM 8366 O O . MET B 1 319 ? -18.125 0.977 -16.594 1 91.12 319 MET B O 1
ATOM 8370 N N . TYR B 1 320 ? -17.281 -0.611 -17.953 1 92.5 320 TYR B N 1
ATOM 8371 C CA . TYR B 1 320 ? -18.531 -0.813 -18.672 1 92.5 320 TYR B CA 1
ATOM 8372 C C . TYR B 1 320 ? -19.125 -2.184 -18.359 1 92.5 320 TYR B C 1
ATOM 8374 O O . TYR B 1 320 ? -18.391 -3.129 -18.062 1 92.5 320 TYR B O 1
ATOM 8382 N N . GLY B 1 321 ? -20.422 -2.287 -18.359 1 93.81 321 GLY B N 1
ATOM 8383 C CA . GLY B 1 321 ? -21.094 -3.553 -18.078 1 93.81 321 GLY B CA 1
ATOM 8384 C C . GLY B 1 321 ? -21.219 -3.852 -16.594 1 93.81 321 GLY B C 1
ATOM 8385 O O . GLY B 1 321 ? -21.453 -4.996 -16.219 1 93.81 321 GLY B O 1
ATOM 8386 N N . VAL B 1 322 ? -21.016 -2.814 -15.758 1 94.88 322 VAL B N 1
ATOM 8387 C CA . VAL B 1 322 ? -21.031 -3.012 -14.312 1 94.88 322 VAL B CA 1
ATOM 8388 C C . VAL B 1 322 ? -22.281 -2.346 -13.711 1 94.88 322 VAL B C 1
ATOM 8390 O O . VAL B 1 322 ? -22.344 -2.109 -12.5 1 94.88 322 VAL B O 1
ATOM 8393 N N . GLU B 1 323 ? -23.266 -2.033 -14.516 1 94.38 323 GLU B N 1
ATOM 8394 C CA . GLU B 1 323 ? -24.438 -1.249 -14.117 1 94.38 323 GLU B CA 1
ATOM 8395 C C . GLU B 1 323 ? -25.297 -2.008 -13.117 1 94.38 323 GLU B C 1
ATOM 8397 O O . GLU B 1 323 ? -26 -1.397 -12.305 1 94.38 323 GLU B O 1
ATOM 8402 N N . ASN B 1 324 ? -25.156 -3.334 -13.078 1 94.31 324 ASN B N 1
ATOM 8403 C CA . ASN B 1 324 ? -26.031 -4.145 -12.242 1 94.31 324 ASN B CA 1
ATOM 8404 C C . ASN B 1 324 ? -25.375 -4.48 -10.906 1 94.31 324 ASN B C 1
ATOM 8406 O O . ASN B 1 324 ? -26 -5.094 -10.039 1 94.31 324 ASN B O 1
ATOM 8410 N N . ILE B 1 325 ? -24.219 -4.09 -10.703 1 97.19 325 ILE B N 1
ATOM 8411 C CA . ILE B 1 325 ? -23.516 -4.41 -9.461 1 97.19 325 ILE B CA 1
ATOM 8412 C C . ILE B 1 325 ? -24.125 -3.629 -8.305 1 97.19 325 ILE B C 1
ATOM 8414 O O . ILE B 1 325 ? -24.281 -2.408 -8.383 1 97.19 325 ILE B O 1
ATOM 8418 N N . THR B 1 326 ? -24.484 -4.336 -7.254 1 98.31 326 THR B N 1
ATOM 8419 C CA . THR B 1 326 ? -25.125 -3.707 -6.109 1 98.31 326 THR B CA 1
ATOM 8420 C C . THR B 1 326 ? -24.188 -3.676 -4.902 1 98.31 326 THR B C 1
ATOM 8422 O O . THR B 1 326 ? -24.328 -2.824 -4.023 1 98.31 326 THR B O 1
ATOM 8425 N N . VAL B 1 327 ? -23.328 -4.629 -4.867 1 98.62 327 VAL B N 1
ATOM 8426 C CA . VAL B 1 327 ? -22.391 -4.699 -3.762 1 98.62 327 VAL B CA 1
ATOM 8427 C C . VAL B 1 327 ? -20.953 -4.758 -4.309 1 98.62 327 VAL B C 1
ATOM 8429 O O . VAL B 1 327 ? -20.641 -5.594 -5.16 1 98.62 327 VAL B O 1
ATOM 8432 N N . LEU B 1 328 ? -20.125 -3.861 -3.869 1 97.62 328 LEU B N 1
ATOM 8433 C CA . LEU B 1 328 ? -18.703 -3.836 -4.238 1 97.62 328 LEU B CA 1
ATOM 8434 C C . LEU B 1 328 ? -17.828 -3.611 -3.01 1 97.62 328 LEU B C 1
ATOM 8436 O O . LEU B 1 328 ? -17.953 -2.588 -2.332 1 97.62 328 LEU B O 1
ATOM 8440 N N . ASP B 1 329 ? -17 -4.566 -2.688 1 97.94 329 ASP B N 1
ATOM 8441 C CA . ASP B 1 329 ? -16.062 -4.449 -1.571 1 97.94 329 ASP B CA 1
ATOM 8442 C C . ASP B 1 329 ? -14.625 -4.391 -2.064 1 97.94 329 ASP B C 1
ATOM 8444 O O . ASP B 1 329 ? -14.086 -5.391 -2.543 1 97.94 329 ASP B O 1
ATOM 8448 N N . MET B 1 330 ? -14.047 -3.277 -1.957 1 95.88 330 MET B N 1
ATOM 8449 C CA . MET B 1 330 ? -12.664 -3.061 -2.367 1 95.88 330 MET B CA 1
ATOM 8450 C C . MET B 1 330 ? -11.805 -2.639 -1.18 1 95.88 330 MET B C 1
ATOM 8452 O O . MET B 1 330 ? -10.852 -1.873 -1.338 1 95.88 330 MET B O 1
ATOM 8456 N N . SER B 1 331 ? -12.164 -3.127 -0.028 1 96.5 331 SER B N 1
ATOM 8457 C CA . SER B 1 331 ? -11.453 -2.738 1.183 1 96.5 331 SER B CA 1
ATOM 8458 C C . SER B 1 331 ? -10.102 -3.445 1.28 1 96.5 331 SER B C 1
ATOM 8460 O O . SER B 1 331 ? -9.898 -4.492 0.661 1 96.5 331 SER B O 1
ATOM 8462 N N . ARG B 1 332 ? -9.102 -2.852 1.867 1 90.31 332 ARG B N 1
ATOM 8463 C CA . ARG B 1 332 ? -7.801 -3.434 2.16 1 90.31 332 ARG B CA 1
ATOM 8464 C C . ARG B 1 332 ? -7.059 -3.791 0.876 1 90.31 332 ARG B C 1
ATOM 8466 O O . ARG B 1 332 ? -6.613 -4.93 0.705 1 90.31 332 ARG B O 1
ATOM 8473 N N . ASN B 1 333 ? -6.918 -2.791 -0.112 1 91.19 333 ASN B N 1
ATOM 8474 C CA . ASN B 1 333 ? -6.258 -3.027 -1.391 1 91.19 333 ASN B CA 1
ATOM 8475 C C . ASN B 1 333 ? -5.055 -2.105 -1.577 1 91.19 333 ASN B C 1
ATOM 8477 O O . ASN B 1 333 ? -4.5 -2.016 -2.674 1 91.19 333 ASN B O 1
ATOM 8481 N N . PHE B 1 334 ? -4.68 -1.368 -0.627 1 82.38 334 PHE B N 1
ATOM 8482 C CA . PHE B 1 334 ? -3.547 -0.451 -0.692 1 82.38 334 PHE B CA 1
ATOM 8483 C C . PHE B 1 334 ? -3.721 0.546 -1.83 1 82.38 334 PHE B C 1
ATOM 8485 O O . PHE B 1 334 ? -2.752 0.91 -2.5 1 82.38 334 PHE B O 1
ATOM 8492 N N . CYS B 1 335 ? -4.887 0.929 -2.133 1 90.56 335 CYS B N 1
ATOM 8493 C CA . CYS B 1 335 ? -5.145 1.833 -3.25 1 90.56 335 CYS B CA 1
ATOM 8494 C C . CYS B 1 335 ? -4.855 3.277 -2.859 1 90.56 335 CYS B C 1
ATOM 8496 O O . CYS B 1 335 ? -5.359 3.766 -1.849 1 90.56 335 CYS B O 1
ATOM 8498 N N . ALA B 1 336 ? -4.023 3.916 -3.709 1 86.31 336 ALA B N 1
ATOM 8499 C CA . ALA B 1 336 ? -3.689 5.312 -3.436 1 86.31 336 ALA B CA 1
ATOM 8500 C C . ALA B 1 336 ? -4.086 6.211 -4.605 1 86.31 336 ALA B C 1
ATOM 8502 O O . ALA B 1 336 ? -3.953 7.434 -4.527 1 86.31 336 ALA B O 1
ATOM 8503 N N . ARG B 1 337 ? -4.555 5.656 -5.621 1 86.94 337 ARG B N 1
ATOM 8504 C CA . ARG B 1 337 ? -4.91 6.426 -6.809 1 86.94 337 ARG B CA 1
ATOM 8505 C C . ARG B 1 337 ? -6.328 6.098 -7.266 1 86.94 337 ARG B C 1
ATOM 8507 O O . ARG B 1 337 ? -6.652 4.938 -7.527 1 86.94 337 ARG B O 1
ATOM 8514 N N . ILE B 1 338 ? -7.195 7.008 -7.266 1 93.75 338 ILE B N 1
ATOM 8515 C CA . ILE B 1 338 ? -8.57 6.871 -7.738 1 93.75 338 ILE B CA 1
ATOM 8516 C C . ILE B 1 338 ? -8.898 8.016 -8.703 1 93.75 338 ILE B C 1
ATOM 8518 O O . ILE B 1 338 ? -8.5 9.156 -8.477 1 93.75 338 ILE B O 1
ATOM 8522 N N . TYR B 1 339 ? -9.578 7.637 -9.758 1 91.44 339 TYR B N 1
ATOM 8523 C CA . TYR B 1 339 ? -9.859 8.625 -10.789 1 91.44 339 TYR B CA 1
ATOM 8524 C C . TYR B 1 339 ? -11.344 8.977 -10.812 1 91.44 339 TYR B C 1
ATOM 8526 O O . TYR B 1 339 ? -12.18 8.234 -10.297 1 91.44 339 TYR B O 1
ATOM 8534 N N . LYS B 1 340 ? -11.703 10.078 -11.461 1 91.69 340 LYS B N 1
ATOM 8535 C CA . LYS B 1 340 ? -13.039 10.68 -11.422 1 91.69 340 LYS B CA 1
ATOM 8536 C C . LYS B 1 340 ? -14.047 9.82 -12.18 1 91.69 340 LYS B C 1
ATOM 8538 O O . LYS B 1 340 ? -15.242 9.875 -11.906 1 91.69 340 LYS B O 1
ATOM 8543 N N . ASP B 1 341 ? -13.578 8.961 -13.07 1 90.81 341 ASP B N 1
ATOM 8544 C CA . ASP B 1 341 ? -14.5 8.242 -13.945 1 90.81 341 ASP B CA 1
ATOM 8545 C C . ASP B 1 341 ? -14.773 6.836 -13.406 1 90.81 341 ASP B C 1
ATOM 8547 O O . ASP B 1 341 ? -15.5 6.059 -14.023 1 90.81 341 ASP B O 1
ATOM 8551 N N . ILE B 1 342 ? -14.336 6.5 -12.258 1 90.88 342 ILE B N 1
ATOM 8552 C CA . ILE B 1 342 ? -14.391 5.137 -11.742 1 90.88 342 ILE B CA 1
ATOM 8553 C C . ILE B 1 342 ? -15.844 4.734 -11.5 1 90.88 342 ILE B C 1
ATOM 8555 O O . ILE B 1 342 ? -16.219 3.582 -11.719 1 90.88 342 ILE B O 1
ATOM 8559 N N . ALA B 1 343 ? -16.734 5.727 -11.117 1 92.31 343 ALA B N 1
ATOM 8560 C CA . ALA B 1 343 ? -18.094 5.375 -10.711 1 92.31 343 ALA B CA 1
ATOM 8561 C C . ALA B 1 343 ? -19.109 5.758 -11.781 1 92.31 343 ALA B C 1
ATOM 8563 O O . ALA B 1 343 ? -20.312 5.695 -11.547 1 92.31 343 ALA B O 1
ATOM 8564 N N . VAL B 1 344 ? -18.734 6.043 -12.945 1 93.12 344 VAL B N 1
ATOM 8565 C CA . VAL B 1 344 ? -19.594 6.605 -13.984 1 93.12 344 VAL B CA 1
ATOM 8566 C C . VAL B 1 344 ? -20.703 5.621 -14.32 1 93.12 344 VAL B C 1
ATOM 8568 O O . VAL B 1 344 ? -21.859 6.02 -14.523 1 93.12 344 VAL B O 1
ATOM 8571 N N . ASN B 1 345 ? -20.438 4.328 -14.281 1 94.62 345 ASN B N 1
ATOM 8572 C CA . ASN B 1 345 ? -21.438 3.352 -14.703 1 94.62 345 ASN B CA 1
ATOM 8573 C C . ASN B 1 345 ? -21.906 2.486 -13.539 1 94.62 345 ASN B C 1
ATOM 8575 O O . ASN B 1 345 ? -22.578 1.477 -13.742 1 94.62 345 ASN B O 1
ATOM 8579 N N . LEU B 1 346 ? -21.578 2.867 -12.352 1 94.62 346 LEU B N 1
ATOM 8580 C CA . LEU B 1 346 ? -22 2.109 -11.172 1 94.62 346 LEU B CA 1
ATOM 8581 C C . LEU B 1 346 ? -23.297 2.666 -10.594 1 94.62 346 LEU B C 1
ATOM 8583 O O . LEU B 1 346 ? -23.391 2.912 -9.391 1 94.62 346 LEU B O 1
ATOM 8587 N N . HIS B 1 347 ? -24.344 2.678 -11.375 1 93.19 347 HIS B N 1
ATOM 8588 C CA . HIS B 1 347 ? -25.609 3.287 -11 1 93.19 347 HIS B CA 1
ATOM 8589 C C . HIS B 1 347 ? -26.375 2.398 -10.031 1 93.19 347 HIS B C 1
ATOM 8591 O O . HIS B 1 347 ? -27.219 2.887 -9.258 1 93.19 347 HIS B O 1
ATOM 8597 N N . GLY B 1 348 ? -26.062 1.193 -10.07 1 94.88 348 GLY B N 1
ATOM 8598 C CA . GLY B 1 348 ? -26.844 0.252 -9.281 1 94.88 348 GLY B CA 1
ATOM 8599 C C . GLY B 1 348 ? -26.234 -0.032 -7.918 1 94.88 348 GLY B C 1
ATOM 8600 O O . GLY B 1 348 ? -26.828 -0.735 -7.105 1 94.88 348 GLY B O 1
ATOM 8601 N N . LEU B 1 349 ? -25.156 0.613 -7.555 1 96.81 349 LEU B N 1
ATOM 8602 C CA . LEU B 1 349 ? -24.422 0.289 -6.344 1 96.81 349 LEU B CA 1
ATOM 8603 C C . LEU B 1 349 ? -25.203 0.676 -5.098 1 96.81 349 LEU B C 1
ATOM 8605 O O . LEU B 1 349 ? -25.734 1.785 -5.016 1 96.81 349 LEU B O 1
ATOM 8609 N N . ILE B 1 350 ? -25.312 -0.228 -4.199 1 98.44 350 ILE B N 1
ATOM 8610 C CA . ILE B 1 350 ? -26.047 -0.026 -2.951 1 98.44 350 ILE B CA 1
ATOM 8611 C C . ILE B 1 350 ? -25.062 -0.009 -1.78 1 98.44 350 ILE B C 1
ATOM 8613 O O . ILE B 1 350 ? -25.219 0.783 -0.847 1 98.44 350 ILE B O 1
ATOM 8617 N N . THR B 1 351 ? -24.078 -0.886 -1.875 1 98.69 351 THR B N 1
ATOM 8618 C CA . THR B 1 351 ? -23.078 -0.993 -0.829 1 98.69 351 THR B CA 1
ATOM 8619 C C . THR B 1 351 ? -21.672 -0.86 -1.416 1 98.69 351 THR B C 1
ATOM 8621 O O . THR B 1 351 ? -21.297 -1.591 -2.34 1 98.69 351 THR B O 1
ATOM 8624 N N . LEU B 1 352 ? -20.922 0.088 -0.866 1 98.19 352 LEU B N 1
ATOM 8625 C CA . LEU B 1 352 ? -19.531 0.304 -1.283 1 98.19 352 LEU B CA 1
ATOM 8626 C C . LEU B 1 352 ? -18.609 0.375 -0.076 1 98.19 352 LEU B C 1
ATOM 8628 O O . LEU B 1 352 ? -18.797 1.211 0.811 1 98.19 352 LEU B O 1
ATOM 8632 N N . ASN B 1 353 ? -17.688 -0.511 -0.005 1 98.62 353 ASN B N 1
ATOM 8633 C CA . ASN B 1 353 ? -16.703 -0.518 1.065 1 98.62 353 ASN B CA 1
ATOM 8634 C C . ASN B 1 353 ? -15.305 -0.214 0.537 1 98.62 353 ASN B C 1
ATOM 8636 O O . ASN B 1 353 ? -14.719 -1.026 -0.18 1 98.62 353 ASN B O 1
ATOM 8640 N N . LEU B 1 354 ? -14.812 0.914 0.842 1 97.69 354 LEU B N 1
ATOM 8641 C CA . LEU B 1 354 ? -13.484 1.344 0.437 1 97.69 354 LEU B CA 1
ATOM 8642 C C . LEU B 1 354 ? -12.57 1.501 1.649 1 97.69 354 LEU B C 1
ATOM 8644 O O . LEU B 1 354 ? -11.57 2.219 1.589 1 97.69 354 LEU B O 1
ATOM 8648 N N . SER B 1 355 ? -12.875 0.83 2.709 1 97.75 355 SER B N 1
ATOM 8649 C CA . SER B 1 355 ? -12.141 1.036 3.957 1 97.75 355 SER B CA 1
ATOM 8650 C C . SER B 1 355 ? -10.727 0.491 3.865 1 97.75 355 SER B C 1
ATOM 8652 O O . SER B 1 355 ? -10.438 -0.37 3.031 1 97.75 355 SER B O 1
ATOM 8654 N N . GLU B 1 356 ? -9.797 1.012 4.562 1 92.88 356 GLU B N 1
ATOM 8655 C CA . GLU B 1 356 ? -8.422 0.557 4.734 1 92.88 356 GLU B CA 1
ATOM 8656 C C . GLU B 1 356 ? -7.656 0.6 3.412 1 92.88 356 GLU B C 1
ATOM 8658 O O . GLU B 1 356 ? -7.043 -0.391 3.012 1 92.88 356 GLU B O 1
ATOM 8663 N N . ASN B 1 357 ? -7.727 1.716 2.736 1 93.44 357 ASN B N 1
ATOM 8664 C CA . ASN B 1 357 ? -6.895 2.092 1.596 1 93.44 357 ASN B CA 1
ATOM 8665 C C . ASN B 1 357 ? -6.121 3.377 1.867 1 93.44 357 ASN B C 1
ATOM 8667 O O . ASN B 1 357 ? -5.852 3.713 3.021 1 93.44 357 ASN B O 1
ATOM 8671 N N . ALA B 1 358 ? -5.609 4.062 0.847 1 87.75 358 ALA B N 1
ATOM 8672 C CA . ALA B 1 358 ? -4.902 5.332 0.984 1 87.75 358 ALA B CA 1
ATOM 8673 C C . ALA B 1 358 ? -5.453 6.375 0.016 1 87.75 358 ALA B C 1
ATOM 8675 O O . ALA B 1 358 ? -4.695 7.02 -0.71 1 87.75 358 ALA B O 1
ATOM 8676 N N . LEU B 1 359 ? -6.723 6.602 0.123 1 93.88 359 LEU B N 1
ATOM 8677 C CA . LEU B 1 359 ? -7.398 7.398 -0.896 1 93.88 359 LEU B CA 1
ATOM 8678 C C . LEU B 1 359 ? -7.488 8.859 -0.475 1 93.88 359 LEU B C 1
ATOM 8680 O O . LEU B 1 359 ? -7.906 9.711 -1.262 1 93.88 359 LEU B O 1
ATOM 8684 N N . GLY B 1 360 ? -7.18 9.172 0.709 1 91 360 GLY B N 1
ATOM 8685 C CA . GLY B 1 360 ? -7.324 10.5 1.271 1 91 360 GLY B CA 1
ATOM 8686 C C . GLY B 1 360 ? -6.684 11.586 0.417 1 91 360 GLY B C 1
ATOM 8687 O O . GLY B 1 360 ? -7.262 12.656 0.224 1 91 360 GLY B O 1
ATOM 8688 N N . SER B 1 361 ? -5.57 11.305 -0.193 1 82.75 361 SER B N 1
ATOM 8689 C CA . SER B 1 361 ? -4.82 12.289 -0.963 1 82.75 361 SER B CA 1
ATOM 8690 C C . SER B 1 361 ? -5.566 12.688 -2.232 1 82.75 361 SER B C 1
ATOM 8692 O O . SER B 1 361 ? -5.41 13.805 -2.732 1 82.75 361 SER B O 1
ATOM 8694 N N . LYS B 1 362 ? -6.336 11.75 -2.709 1 90.25 362 LYS B N 1
ATOM 8695 C CA . LYS B 1 362 ? -7.098 12.047 -3.918 1 90.25 362 LYS B CA 1
ATOM 8696 C C . LYS B 1 362 ? -8.461 12.641 -3.572 1 90.25 362 LYS B C 1
ATOM 8698 O O . LYS B 1 362 ? -8.984 13.484 -4.305 1 90.25 362 LYS B O 1
ATOM 8703 N N . PHE B 1 363 ? -9.016 12.242 -2.443 1 94.88 363 PHE B N 1
ATOM 8704 C CA . PHE B 1 363 ? -10.312 12.742 -2.018 1 94.88 363 PHE B CA 1
ATOM 8705 C C . PHE B 1 363 ? -10.266 14.242 -1.743 1 94.88 363 PHE B C 1
ATOM 8707 O O . PHE B 1 363 ? -11.203 14.969 -2.064 1 94.88 363 PHE B O 1
ATOM 8714 N N . GLN B 1 364 ? -9.234 14.672 -1.194 1 89.62 364 GLN B N 1
ATOM 8715 C CA . GLN B 1 364 ? -9.109 16.062 -0.781 1 89.62 364 GLN B CA 1
ATOM 8716 C C . GLN B 1 364 ? -9.141 17 -1.985 1 89.62 364 GLN B C 1
ATOM 8718 O O . GLN B 1 364 ? -9.5 18.172 -1.857 1 89.62 364 GLN B O 1
ATOM 8723 N N . PHE B 1 365 ? -8.867 16.469 -3.205 1 88.69 365 PHE B N 1
ATOM 8724 C CA . PHE B 1 365 ? -8.781 17.312 -4.387 1 88.69 365 PHE B CA 1
ATOM 8725 C C . PHE B 1 365 ? -10.008 17.156 -5.27 1 88.69 365 PHE B C 1
ATOM 8727 O O . PHE B 1 365 ? -10.117 17.781 -6.32 1 88.69 365 PHE B O 1
ATOM 8734 N N . ASP B 1 366 ? -10.859 16.391 -4.801 1 93.62 366 ASP B N 1
ATOM 8735 C CA . ASP B 1 366 ? -12.078 16.234 -5.578 1 93.62 366 ASP B CA 1
ATOM 8736 C C . ASP B 1 366 ? -13.07 17.359 -5.285 1 93.62 366 ASP B C 1
ATOM 8738 O O . ASP B 1 366 ? -14.148 17.109 -4.742 1 93.62 366 ASP B O 1
ATOM 8742 N N . VAL B 1 367 ? -12.891 18.516 -5.836 1 92.06 367 VAL B N 1
ATOM 8743 C CA . VAL B 1 367 ? -13.656 19.719 -5.527 1 92.06 367 VAL B CA 1
ATOM 8744 C C . VAL B 1 367 ? -14.977 19.703 -6.293 1 92.06 367 VAL B C 1
ATOM 8746 O O . VAL B 1 367 ? -15.914 20.422 -5.938 1 92.06 367 VAL B O 1
ATOM 8749 N N . THR B 1 368 ? -15.094 18.828 -7.238 1 91.88 368 THR B N 1
ATOM 8750 C CA . THR B 1 368 ? -16.312 18.781 -8.031 1 91.88 368 THR B CA 1
ATOM 8751 C C . THR B 1 368 ? -17.203 17.609 -7.594 1 91.88 368 THR B C 1
ATOM 8753 O O . THR B 1 368 ? -18.359 17.516 -8.008 1 91.88 368 THR B O 1
ATOM 8756 N N . GLY B 1 369 ? -16.688 16.734 -6.789 1 93 369 GLY B N 1
ATOM 8757 C CA . GLY B 1 369 ? -17.453 15.586 -6.32 1 93 369 GLY B CA 1
ATOM 8758 C C . GLY B 1 369 ? -17.703 14.555 -7.402 1 93 369 GLY B C 1
ATOM 8759 O O . GLY B 1 369 ? -18.766 13.945 -7.457 1 93 369 GLY B O 1
ATOM 8760 N N . LYS B 1 370 ? -16.797 14.359 -8.289 1 93.69 370 LYS B N 1
ATOM 8761 C CA . LYS B 1 370 ? -17 13.508 -9.461 1 93.69 370 LYS B CA 1
ATOM 8762 C C . LYS B 1 370 ? -16.609 12.062 -9.164 1 93.69 370 LYS B C 1
ATOM 8764 O O . LYS B 1 370 ? -17.016 11.148 -9.883 1 93.69 370 LYS B O 1
ATOM 8769 N N . ILE B 1 371 ? -15.812 11.773 -8.125 1 93.62 371 ILE B N 1
ATOM 8770 C CA . ILE B 1 371 ? -15.375 10.422 -7.789 1 93.62 371 ILE B CA 1
ATOM 8771 C C . ILE B 1 371 ? -16.594 9.547 -7.461 1 93.62 371 ILE B C 1
ATOM 8773 O O . ILE B 1 371 ? -16.641 8.383 -7.848 1 93.62 371 ILE B O 1
ATOM 8777 N N . MET B 1 372 ? -17.578 10.141 -6.828 1 93.62 372 MET B N 1
ATOM 8778 C CA . MET B 1 372 ? -18.781 9.391 -6.465 1 93.62 372 MET B CA 1
ATOM 8779 C C . MET B 1 372 ? -19.969 9.828 -7.312 1 93.62 372 MET B C 1
ATOM 8781 O O . MET B 1 372 ? -21.109 9.812 -6.844 1 93.62 372 MET B O 1
ATOM 8785 N N . ARG B 1 373 ? -19.547 10.055 -8.547 1 90.19 373 ARG B N 1
ATOM 8786 C CA . ARG B 1 373 ? -20.609 10.555 -9.422 1 90.19 373 ARG B CA 1
ATOM 8787 C C . ARG B 1 373 ? -21.625 9.453 -9.727 1 90.19 373 ARG B C 1
ATOM 8789 O O . ARG B 1 373 ? -21.266 8.289 -9.867 1 90.19 373 ARG B O 1
ATOM 8796 N N . ASN B 1 374 ? -22.906 9.602 -9.625 1 89.56 374 ASN B N 1
ATOM 8797 C CA . ASN B 1 374 ? -24.016 8.742 -10.031 1 89.56 374 ASN B CA 1
ATOM 8798 C C . ASN B 1 374 ? -24.312 7.68 -8.977 1 89.56 374 ASN B C 1
ATOM 8800 O O . ASN B 1 374 ? -25.047 6.723 -9.242 1 89.56 374 ASN B O 1
ATOM 8804 N N . LEU B 1 375 ? -23.594 7.73 -7.891 1 95.62 375 LEU B N 1
ATOM 8805 C CA . LEU B 1 375 ? -23.906 6.789 -6.82 1 95.62 375 LEU B CA 1
ATOM 8806 C C . LEU B 1 375 ? -25.125 7.246 -6.031 1 95.62 375 LEU B C 1
ATOM 8808 O O . LEU B 1 375 ? -25.094 7.301 -4.801 1 95.62 375 LEU B O 1
ATOM 8812 N N . ARG B 1 376 ? -26.203 7.469 -6.703 1 95.94 376 ARG B N 1
ATOM 8813 C CA . ARG B 1 376 ? -27.406 8.055 -6.117 1 95.94 376 ARG B CA 1
ATOM 8814 C C . ARG B 1 376 ? -28.172 7.023 -5.301 1 95.94 376 ARG B C 1
ATOM 8816 O O . ARG B 1 376 ? -28.938 7.379 -4.398 1 95.94 376 ARG B O 1
ATOM 8823 N N . ARG B 1 377 ? -27.922 5.75 -5.543 1 97.06 377 ARG B N 1
ATOM 8824 C CA . ARG B 1 377 ? -28.656 4.691 -4.875 1 97.06 377 ARG B CA 1
ATOM 8825 C C . ARG B 1 377 ? -27.875 4.129 -3.695 1 97.06 377 ARG B C 1
ATOM 8827 O O . ARG B 1 377 ? -28.375 3.273 -2.961 1 97.06 377 ARG B O 1
ATOM 8834 N N . LEU B 1 378 ? -26.641 4.602 -3.484 1 97.88 378 LEU B N 1
ATOM 8835 C CA . LEU B 1 378 ? -25.75 4.062 -2.463 1 97.88 378 LEU B CA 1
ATOM 8836 C C . LEU B 1 378 ? -26.359 4.219 -1.073 1 97.88 378 LEU B C 1
ATOM 8838 O O . LEU B 1 378 ? -26.812 5.309 -0.707 1 97.88 378 LEU B O 1
ATOM 8842 N N . GLN B 1 379 ? -26.422 3.166 -0.333 1 98.62 379 GLN B N 1
ATOM 8843 C CA . GLN B 1 379 ? -27.016 3.18 1.002 1 98.62 379 GLN B CA 1
ATOM 8844 C C . GLN B 1 379 ? -25.938 3.016 2.076 1 98.62 379 GLN B C 1
ATOM 8846 O O . GLN B 1 379 ? -26.125 3.451 3.215 1 98.62 379 GLN B O 1
ATOM 8851 N N . TYR B 1 380 ? -24.922 2.363 1.702 1 98.75 380 TYR B N 1
ATOM 8852 C CA . TYR B 1 380 ? -23.828 2.111 2.639 1 98.75 380 TYR B CA 1
ATOM 8853 C C . TYR B 1 380 ? -22.484 2.49 2.025 1 98.75 380 TYR B C 1
ATOM 8855 O O . TYR B 1 380 ? -22.125 1.987 0.962 1 98.75 380 TYR B O 1
ATOM 8863 N N . LEU B 1 381 ? -21.766 3.4 2.668 1 98.5 381 LEU B N 1
ATOM 8864 C CA . LEU B 1 381 ? -20.422 3.791 2.238 1 98.5 381 LEU B CA 1
ATOM 8865 C C . LEU B 1 381 ? -19.453 3.762 3.408 1 98.5 381 LEU B C 1
ATOM 8867 O O . LEU B 1 381 ? -19.703 4.375 4.449 1 98.5 381 LEU B O 1
ATOM 8871 N N . ASP B 1 382 ? -18.375 3.043 3.277 1 98.75 382 ASP B N 1
ATOM 8872 C CA . ASP B 1 382 ? -17.328 2.988 4.281 1 98.75 382 ASP B CA 1
ATOM 8873 C C . ASP B 1 382 ? -15.992 3.473 3.705 1 98.75 382 ASP B C 1
ATOM 8875 O O . ASP B 1 382 ? -15.398 2.803 2.855 1 98.75 382 ASP B O 1
ATOM 8879 N N . ILE B 1 383 ? -15.562 4.594 4.086 1 98.19 383 ILE B N 1
ATOM 8880 C CA . ILE B 1 383 ? -14.273 5.117 3.658 1 98.19 383 ILE B CA 1
ATOM 8881 C C . ILE B 1 383 ? -13.359 5.281 4.867 1 98.19 383 ILE B C 1
ATOM 8883 O O . ILE B 1 383 ? -12.5 6.168 4.895 1 98.19 383 ILE B O 1
ATOM 8887 N N . SER B 1 384 ? -13.562 4.418 5.879 1 98 384 SER B N 1
ATOM 8888 C CA . SER B 1 384 ? -12.758 4.473 7.098 1 98 384 SER B CA 1
ATOM 8889 C C . SER B 1 384 ? -11.312 4.062 6.824 1 98 384 SER B C 1
ATOM 8891 O O . SER B 1 384 ? -11.039 3.35 5.855 1 98 384 SER B O 1
ATOM 8893 N N . ASN B 1 385 ? -10.367 4.574 7.555 1 94.31 385 ASN B N 1
ATOM 8894 C CA . ASN B 1 385 ? -8.961 4.195 7.492 1 94.31 385 ASN B CA 1
ATOM 8895 C C . ASN B 1 385 ? -8.367 4.453 6.109 1 94.31 385 ASN B C 1
ATOM 8897 O O . ASN B 1 385 ? -7.801 3.551 5.488 1 94.31 385 ASN B O 1
ATOM 8901 N N . ASN B 1 386 ? -8.516 5.691 5.625 1 94.25 386 ASN B N 1
ATOM 8902 C CA . ASN B 1 386 ? -8.008 6.062 4.309 1 94.25 386 ASN B CA 1
ATOM 8903 C C . ASN B 1 386 ? -7.047 7.242 4.395 1 94.25 386 ASN B C 1
ATOM 8905 O O . ASN B 1 386 ? -6.711 7.848 3.373 1 94.25 386 ASN B O 1
ATOM 8909 N N . ARG B 1 387 ? -6.703 7.648 5.625 1 84.88 387 ARG B N 1
ATOM 8910 C CA . ARG B 1 387 ? -5.789 8.766 5.852 1 84.88 387 ARG B CA 1
ATOM 8911 C C . ARG B 1 387 ? -6.332 10.047 5.238 1 84.88 387 ARG B C 1
ATOM 8913 O O . ARG B 1 387 ? -5.602 10.773 4.559 1 84.88 387 ARG B O 1
ATOM 8920 N N . ILE B 1 388 ? -7.574 10.305 5.387 1 93.56 388 ILE B N 1
ATOM 8921 C CA . ILE B 1 388 ? -8.242 11.484 4.852 1 93.56 388 ILE B CA 1
ATOM 8922 C C . ILE B 1 388 ? -7.941 12.688 5.738 1 93.56 388 ILE B C 1
ATOM 8924 O O . ILE B 1 388 ? -8.242 12.68 6.934 1 93.56 388 ILE B O 1
ATOM 8928 N N . GLN B 1 389 ? -7.441 13.648 5.145 1 85.81 389 GLN B N 1
ATOM 8929 C CA . GLN B 1 389 ? -7.102 14.852 5.902 1 85.81 389 GLN B CA 1
ATOM 8930 C C . GLN B 1 389 ? -8.188 15.914 5.766 1 85.81 389 GLN B C 1
ATOM 8932 O O . GLN B 1 389 ? -8.422 16.688 6.695 1 85.81 389 GLN B O 1
ATOM 8937 N N . ALA B 1 390 ? -8.742 15.961 4.621 1 90.31 390 ALA B N 1
ATOM 8938 C CA . ALA B 1 390 ? -9.805 16.922 4.34 1 90.31 390 ALA B CA 1
ATOM 8939 C C . ALA B 1 390 ? -10.719 16.422 3.23 1 90.31 390 ALA B C 1
ATOM 8941 O O . ALA B 1 390 ? -10.305 15.633 2.375 1 90.31 390 ALA B O 1
ATOM 8942 N N . LEU B 1 391 ? -11.945 16.859 3.334 1 95.12 391 LEU B N 1
ATOM 8943 C CA . LEU B 1 391 ? -12.922 16.578 2.289 1 95.12 391 LEU B CA 1
ATOM 8944 C C . LEU B 1 391 ? -13.547 17.875 1.765 1 95.12 391 LEU B C 1
ATOM 8946 O O . LEU B 1 391 ? -13.961 18.734 2.549 1 95.12 391 LEU B O 1
ATOM 8950 N N . PRO B 1 392 ? -13.562 17.922 0.481 1 95.06 392 PRO B N 1
ATOM 8951 C CA . PRO B 1 392 ? -14.227 19.109 -0.07 1 95.06 392 PRO B CA 1
ATOM 8952 C C . PRO B 1 392 ? -15.727 19.141 0.217 1 95.06 392 PRO B C 1
ATOM 8954 O O . PRO B 1 392 ? -16.344 18.078 0.39 1 95.06 392 PRO B O 1
ATOM 8957 N N . TYR B 1 393 ? -16.281 20.328 0.193 1 95.31 393 TYR B N 1
ATOM 8958 C CA . TYR B 1 393 ? -17.672 20.562 0.56 1 95.31 393 TYR B CA 1
ATOM 8959 C C . TYR B 1 393 ? -18.609 19.734 -0.317 1 95.31 393 TYR B C 1
ATOM 8961 O O . TYR B 1 393 ? -19.5 19.031 0.19 1 95.31 393 TYR B O 1
ATOM 8969 N N . PRO B 1 394 ? -18.375 19.578 -1.625 1 95.25 394 PRO B N 1
ATOM 8970 C CA . PRO B 1 394 ? -19.328 18.875 -2.473 1 95.25 394 PRO B CA 1
ATOM 8971 C C . PRO B 1 394 ? -18.969 17.391 -2.639 1 95.25 394 PRO B C 1
ATOM 8973 O O . PRO B 1 394 ? -19.5 16.719 -3.529 1 95.25 394 PRO B O 1
ATOM 8976 N N . PHE B 1 395 ? -18.094 16.828 -1.861 1 96.31 395 PHE B N 1
ATOM 8977 C CA . PHE B 1 395 ? -17.547 15.5 -2.059 1 96.31 395 PHE B CA 1
ATOM 8978 C C . PHE B 1 395 ? -18.656 14.461 -2.104 1 96.31 395 PHE B C 1
ATOM 8980 O O . PHE B 1 395 ? -18.609 13.516 -2.895 1 96.31 395 PHE B O 1
ATOM 8987 N N . PHE B 1 396 ? -19.781 14.641 -1.246 1 96.81 396 PHE B N 1
ATOM 8988 C CA . PHE B 1 396 ? -20.859 13.664 -1.134 1 96.81 396 PHE B CA 1
ATOM 8989 C C . PHE B 1 396 ? -22.125 14.172 -1.805 1 96.81 396 PHE B C 1
ATOM 8991 O O . PHE B 1 396 ? -23.219 13.703 -1.5 1 96.81 396 PHE B O 1
ATOM 8998 N N . LYS B 1 397 ? -22.078 15.016 -2.66 1 94.62 397 LYS B N 1
ATOM 8999 C CA . LYS B 1 397 ? -23.234 15.727 -3.188 1 94.62 397 LYS B CA 1
ATOM 9000 C C . LYS B 1 397 ? -24.188 14.773 -3.898 1 94.62 397 LYS B C 1
ATOM 9002 O O . LYS B 1 397 ? -25.391 15.039 -3.984 1 94.62 397 LYS B O 1
ATOM 9007 N N . ASN B 1 398 ? -23.672 13.617 -4.34 1 94.5 398 ASN B N 1
ATOM 9008 C CA . ASN B 1 398 ? -24.5 12.719 -5.141 1 94.5 398 ASN B CA 1
ATOM 9009 C C . ASN B 1 398 ? -25.094 11.602 -4.293 1 94.5 398 ASN B C 1
ATOM 9011 O O . ASN B 1 398 ? -25.875 10.781 -4.789 1 94.5 398 ASN B O 1
ATOM 9015 N N . LEU B 1 399 ? -24.75 11.562 -3.086 1 96.56 399 LEU B N 1
ATOM 9016 C CA . LEU B 1 399 ? -25.219 10.484 -2.221 1 96.56 399 LEU B CA 1
ATOM 9017 C C . LEU B 1 399 ? -26.594 10.805 -1.639 1 96.56 399 LEU B C 1
ATOM 9019 O O . LEU B 1 399 ? -26.719 11.07 -0.441 1 96.56 399 LEU B O 1
ATOM 9023 N N . ASN B 1 400 ? -27.641 10.508 -2.357 1 95.5 400 ASN B N 1
ATOM 9024 C CA . ASN B 1 400 ? -29 10.875 -1.98 1 95.5 400 ASN B CA 1
ATOM 9025 C C . ASN B 1 400 ? -29.641 9.812 -1.101 1 95.5 400 ASN B C 1
ATOM 9027 O O . ASN B 1 400 ? -30.516 10.125 -0.289 1 95.5 400 ASN B O 1
ATOM 9031 N N . SER B 1 401 ? -29.203 8.609 -1.239 1 97.12 401 SER B N 1
ATOM 9032 C CA . SER B 1 401 ? -29.906 7.523 -0.568 1 97.12 401 SER B CA 1
ATOM 9033 C C . SER B 1 401 ? -29.062 6.91 0.54 1 97.12 401 SER B C 1
ATOM 9035 O O . SER B 1 401 ? -29.375 5.828 1.042 1 97.12 401 SER B O 1
ATOM 9037 N N . ILE B 1 402 ? -28.031 7.602 0.942 1 97.62 402 ILE B N 1
ATOM 9038 C CA . ILE B 1 402 ? -27.062 7.059 1.898 1 97.62 402 ILE B CA 1
ATOM 9039 C C . ILE B 1 402 ? -27.734 6.895 3.262 1 97.62 402 ILE B C 1
ATOM 9041 O O . ILE B 1 402 ? -28.516 7.758 3.689 1 97.62 402 ILE B O 1
ATOM 9045 N N . VAL B 1 403 ? -27.547 5.754 3.812 1 97.88 403 VAL B N 1
ATOM 9046 C CA . VAL B 1 403 ? -28.141 5.441 5.109 1 97.88 403 VAL B CA 1
ATOM 9047 C C . VAL B 1 403 ? -27.047 5.379 6.176 1 97.88 403 VAL B C 1
ATOM 9049 O O . VAL B 1 403 ? -27.219 5.895 7.281 1 97.88 403 VAL B O 1
ATOM 9052 N N . HIS B 1 404 ? -25.969 4.723 5.828 1 98.38 404 HIS B N 1
ATOM 9053 C CA . HIS B 1 404 ? -24.828 4.586 6.73 1 98.38 404 HIS B CA 1
ATOM 9054 C C . HIS B 1 404 ? -23.562 5.156 6.102 1 98.38 404 HIS B C 1
ATOM 9056 O O . HIS B 1 404 ? -23.125 4.695 5.047 1 98.38 404 HIS B O 1
ATOM 9062 N N . LEU B 1 405 ? -23 6.109 6.723 1 98.38 405 LEU B N 1
ATOM 9063 C CA . LEU B 1 405 ? -21.766 6.727 6.266 1 98.38 405 LEU B CA 1
ATOM 9064 C C . LEU B 1 405 ? -20.672 6.586 7.316 1 98.38 405 LEU B C 1
ATOM 9066 O O . LEU B 1 405 ? -20.766 7.16 8.406 1 98.38 405 LEU B O 1
ATOM 9070 N N . LYS B 1 406 ? -19.641 5.852 7.02 1 98.62 406 LYS B N 1
ATOM 9071 C CA . LYS B 1 406 ? -18.547 5.613 7.949 1 98.62 406 LYS B CA 1
ATOM 9072 C C . LYS B 1 406 ? -17.266 6.32 7.492 1 98.62 406 LYS B C 1
ATOM 9074 O O . LYS B 1 406 ? -16.703 5.98 6.449 1 98.62 406 LYS B O 1
ATOM 9079 N N . VAL B 1 407 ? -16.875 7.23 8.219 1 98.25 407 VAL B N 1
ATOM 9080 C CA . VAL B 1 407 ? -15.664 8 7.914 1 98.25 407 VAL B CA 1
ATOM 9081 C C . VAL B 1 407 ? -14.703 7.953 9.102 1 98.25 407 VAL B C 1
ATOM 9083 O O . VAL B 1 407 ? -14.023 8.938 9.398 1 98.25 407 VAL B O 1
ATOM 9086 N N . SER B 1 408 ? -14.656 6.883 9.805 1 97.69 408 SER B N 1
ATOM 9087 C CA . SER B 1 408 ? -13.891 6.766 11.039 1 97.69 408 SER B CA 1
ATOM 9088 C C . SER B 1 408 ? -12.414 6.48 10.758 1 97.69 408 SER B C 1
ATOM 9090 O O . SER B 1 408 ? -12.062 6.074 9.648 1 97.69 408 SER B O 1
ATOM 9092 N N . ASN B 1 409 ? -11.562 6.723 11.664 1 95.38 409 ASN B N 1
ATOM 9093 C CA . ASN B 1 409 ? -10.148 6.371 11.648 1 95.38 409 ASN B CA 1
ATOM 9094 C C . ASN B 1 409 ? -9.414 7.031 10.477 1 95.38 409 ASN B C 1
ATOM 9096 O O . ASN B 1 409 ? -8.742 6.359 9.695 1 95.38 409 ASN B O 1
ATOM 9100 N N . ASN B 1 410 ? -9.656 8.305 10.344 1 94.69 410 ASN B N 1
ATOM 9101 C CA . ASN B 1 410 ? -8.945 9.148 9.398 1 94.69 410 ASN B CA 1
ATOM 9102 C C . ASN B 1 410 ? -8.219 10.297 10.102 1 94.69 410 ASN B C 1
ATOM 9104 O O . ASN B 1 410 ? -7.922 10.203 11.297 1 94.69 410 ASN B O 1
ATOM 9108 N N . LEU B 1 411 ? -7.805 11.32 9.32 1 87.25 411 LEU B N 1
ATOM 9109 C CA . LEU B 1 411 ? -7.035 12.43 9.875 1 87.25 411 LEU B CA 1
ATOM 9110 C C . LEU B 1 411 ? -7.777 13.75 9.695 1 87.25 411 LEU B C 1
ATOM 9112 O O . LEU B 1 411 ? -7.156 14.797 9.5 1 87.25 411 LEU B O 1
ATOM 9116 N N . LEU B 1 412 ? -9.07 13.68 9.773 1 93.25 412 LEU B N 1
ATOM 9117 C CA . LEU B 1 412 ? -9.891 14.875 9.562 1 93.25 412 LEU B CA 1
ATOM 9118 C C . LEU B 1 412 ? -9.766 15.836 10.734 1 93.25 412 LEU B C 1
ATOM 9120 O O . LEU B 1 412 ? -9.914 15.43 11.891 1 93.25 412 LEU B O 1
ATOM 9124 N N . SER B 1 413 ? -9.539 17.062 10.453 1 88.25 413 SER B N 1
ATOM 9125 C CA . SER B 1 413 ? -9.43 18.062 11.508 1 88.25 413 SER B CA 1
ATOM 9126 C C . SER B 1 413 ? -10.727 18.859 11.656 1 88.25 413 SER B C 1
ATOM 9128 O O . SER B 1 413 ? -11.008 19.391 12.727 1 88.25 413 SER B O 1
ATOM 9130 N N . GLU B 1 414 ? -11.477 18.938 10.609 1 91.19 414 GLU B N 1
ATOM 9131 C CA . GLU B 1 414 ? -12.758 19.656 10.594 1 91.19 414 GLU B CA 1
ATOM 9132 C C . GLU B 1 414 ? -13.758 18.969 9.664 1 91.19 414 GLU B C 1
ATOM 9134 O O . GLU B 1 414 ? -13.367 18.359 8.672 1 91.19 414 GLU B O 1
ATOM 9139 N N . TRP B 1 415 ? -14.977 19.078 10.086 1 94.88 415 TRP B N 1
ATOM 9140 C CA . TRP B 1 415 ? -16.031 18.562 9.234 1 94.88 415 TRP B CA 1
ATOM 9141 C C . TRP B 1 415 ? -16.797 19.688 8.555 1 94.88 415 TRP B C 1
ATOM 9143 O O . TRP B 1 415 ? -17.531 20.438 9.211 1 94.88 415 TRP B O 1
ATOM 9153 N N . ASN B 1 416 ? -16.594 19.844 7.352 1 94.19 416 ASN B N 1
ATOM 9154 C CA . ASN B 1 416 ? -17.25 20.859 6.531 1 94.19 416 ASN B CA 1
ATOM 9155 C C . ASN B 1 416 ? -17.688 20.281 5.184 1 94.19 416 ASN B C 1
ATOM 9157 O O . ASN B 1 416 ? -17.141 20.641 4.145 1 94.19 416 ASN B O 1
ATOM 9161 N N . VAL B 1 417 ? -18.719 19.406 5.188 1 95.62 417 VAL B N 1
ATOM 9162 C CA . VAL B 1 417 ? -19.172 18.734 3.977 1 95.62 417 VAL B CA 1
ATOM 9163 C C . VAL B 1 417 ? -20.688 18.906 3.824 1 95.62 417 VAL B C 1
ATOM 9165 O O . VAL B 1 417 ? -21.406 19.016 4.816 1 95.62 417 VAL B O 1
ATOM 9168 N N . ALA B 1 418 ? -21.125 18.938 2.609 1 95.5 418 ALA B N 1
ATOM 9169 C CA . ALA B 1 418 ? -22.562 19.047 2.334 1 95.5 418 ALA B CA 1
ATOM 9170 C C . ALA B 1 418 ? -23.281 17.734 2.639 1 95.5 418 ALA B C 1
ATOM 9172 O O . ALA B 1 418 ? -22.969 16.688 2.045 1 95.5 418 ALA B O 1
ATOM 9173 N N . THR B 1 419 ? -24.281 17.781 3.543 1 95.69 419 THR B N 1
ATOM 9174 C CA . THR B 1 419 ? -24.969 16.547 3.93 1 95.69 419 THR B CA 1
ATOM 9175 C C . THR B 1 419 ? -26.469 16.75 3.941 1 95.69 419 THR B C 1
ATOM 9177 O O . THR B 1 419 ? -27.234 15.812 4.18 1 95.69 419 THR B O 1
ATOM 9180 N N . ARG B 1 420 ? -27 17.891 3.689 1 93.5 420 ARG B N 1
ATOM 9181 C CA . ARG B 1 420 ? -28.406 18.25 3.85 1 93.5 420 ARG B CA 1
ATOM 9182 C C . ARG B 1 420 ? -29.297 17.375 2.965 1 93.5 420 ARG B C 1
ATOM 9184 O O . ARG B 1 420 ? -30.453 17.125 3.299 1 93.5 420 ARG B O 1
ATOM 9191 N N . HIS B 1 421 ? -28.766 16.969 1.854 1 94.06 421 HIS B N 1
ATOM 9192 C CA . HIS B 1 421 ? -29.547 16.219 0.882 1 94.06 421 HIS B CA 1
ATOM 9193 C C . HIS B 1 421 ? -29.688 14.758 1.282 1 94.06 421 HIS B C 1
ATOM 9195 O O . HIS B 1 421 ? -30.469 14.016 0.698 1 94.06 421 HIS B O 1
ATOM 9201 N N . MET B 1 422 ? -28.891 14.367 2.285 1 96 422 MET B N 1
ATOM 9202 C CA . MET B 1 422 ? -28.875 12.969 2.713 1 96 422 MET B CA 1
ATOM 9203 C C . MET B 1 422 ? -30.016 12.68 3.674 1 96 422 MET B C 1
ATOM 9205 O O . MET B 1 422 ? -29.797 12.312 4.828 1 96 422 MET B O 1
ATOM 9209 N N . LEU B 1 423 ? -31.188 12.547 3.156 1 93.69 423 LEU B N 1
ATOM 9210 C CA . LEU B 1 423 ? -32.406 12.523 3.969 1 93.69 423 LEU B CA 1
ATOM 9211 C C . LEU B 1 423 ? -32.562 11.164 4.641 1 93.69 423 LEU B C 1
ATOM 9213 O O . LEU B 1 423 ? -33.25 11.055 5.652 1 93.69 423 LEU B O 1
ATOM 9217 N N . ASN B 1 424 ? -31.891 10.188 4.082 1 94.88 424 ASN B N 1
ATOM 9218 C CA . ASN B 1 424 ? -32.031 8.844 4.633 1 94.88 424 ASN B CA 1
ATOM 9219 C C . ASN B 1 424 ? -30.922 8.508 5.605 1 94.88 424 ASN B C 1
ATOM 9221 O O . ASN B 1 424 ? -30.891 7.41 6.168 1 94.88 424 ASN B O 1
ATOM 9225 N N . LEU B 1 425 ? -30.031 9.422 5.867 1 96.31 425 LEU B N 1
ATOM 9226 C CA . LEU B 1 425 ? -28.844 9.164 6.684 1 96.31 425 LEU B CA 1
ATOM 9227 C C . LEU B 1 425 ? -29.234 8.875 8.125 1 96.31 425 LEU B C 1
ATOM 9229 O O . LEU B 1 425 ? -29.922 9.68 8.766 1 96.31 425 LEU B O 1
ATOM 9233 N N . THR B 1 426 ? -28.812 7.738 8.609 1 96.69 426 THR B N 1
ATOM 9234 C CA . THR B 1 426 ? -29.156 7.352 9.977 1 96.69 426 THR B CA 1
ATOM 9235 C C . THR B 1 426 ? -27.906 7.293 10.852 1 96.69 426 THR B C 1
ATOM 9237 O O . THR B 1 426 ? -27.984 7.52 12.062 1 96.69 426 THR B O 1
ATOM 9240 N N . THR B 1 427 ? -26.859 6.91 10.203 1 97.62 427 THR B N 1
ATOM 9241 C CA . THR B 1 427 ? -25.641 6.793 10.992 1 97.62 427 THR B CA 1
ATOM 9242 C C . THR B 1 427 ? -24.484 7.492 10.289 1 97.62 427 THR B C 1
ATOM 9244 O O . THR B 1 427 ? -24.25 7.277 9.102 1 97.62 427 THR B O 1
ATOM 9247 N N . LEU B 1 428 ? -23.844 8.375 11 1 97.88 428 LEU B N 1
ATOM 9248 C CA . LEU B 1 428 ? -22.609 9.023 10.586 1 97.88 428 LEU B CA 1
ATOM 9249 C C . LEU B 1 428 ? -21.484 8.766 11.586 1 97.88 428 LEU B C 1
ATOM 9251 O O . LEU B 1 428 ? -21.531 9.25 12.719 1 97.88 428 LEU B O 1
ATOM 9255 N N . ASP B 1 429 ? -20.547 8.031 11.219 1 98.44 429 ASP B N 1
ATOM 9256 C CA . ASP B 1 429 ? -19.453 7.664 12.117 1 98.44 429 ASP B CA 1
ATOM 9257 C C . ASP B 1 429 ? -18.203 8.492 11.828 1 98.44 429 ASP B C 1
ATOM 9259 O O . ASP B 1 429 ? -17.5 8.25 10.844 1 98.44 429 ASP B O 1
ATOM 9263 N N . LEU B 1 430 ? -17.891 9.398 12.664 1 97.75 430 LEU B N 1
ATOM 9264 C CA . LEU B 1 430 ? -16.719 10.25 12.555 1 97.75 430 LEU B CA 1
ATOM 9265 C C . LEU B 1 430 ? -15.719 9.945 13.664 1 97.75 430 LEU B C 1
ATOM 9267 O O . LEU B 1 430 ? -14.875 10.773 13.992 1 97.75 430 LEU B O 1
ATOM 9271 N N . SER B 1 431 ? -15.805 8.758 14.219 1 97.19 431 SER B N 1
ATOM 9272 C CA . SER B 1 431 ? -14.969 8.398 15.359 1 97.19 431 SER B CA 1
ATOM 9273 C C . SER B 1 431 ? -13.516 8.219 14.953 1 97.19 431 SER B C 1
ATOM 9275 O O . SER B 1 431 ? -13.219 7.98 13.773 1 97.19 431 SER B O 1
ATOM 9277 N N . GLN B 1 432 ? -12.602 8.43 15.805 1 94.44 432 GLN B N 1
ATOM 9278 C CA . GLN B 1 432 ? -11.172 8.18 15.648 1 94.44 432 GLN B CA 1
ATOM 9279 C C . GLN B 1 432 ? -10.578 9.039 14.539 1 94.44 432 GLN B C 1
ATOM 9281 O O . GLN B 1 432 ? -9.891 8.523 13.656 1 94.44 432 GLN B O 1
ATOM 9286 N N . ASN B 1 433 ? -10.984 10.273 14.555 1 95.12 433 ASN B N 1
ATOM 9287 C CA . ASN B 1 433 ? -10.375 11.305 13.719 1 95.12 433 ASN B CA 1
ATOM 9288 C C . ASN B 1 433 ? -9.609 12.32 14.562 1 95.12 433 ASN B C 1
ATOM 9290 O O . ASN B 1 433 ? -9.219 12.031 15.695 1 95.12 433 ASN B O 1
ATOM 9294 N N . ARG B 1 434 ? -9.25 13.43 13.953 1 89.25 434 ARG B N 1
ATOM 9295 C CA . ARG B 1 434 ? -8.602 14.531 14.656 1 89.25 434 ARG B CA 1
ATOM 9296 C C . ARG B 1 434 ? -9.5 15.766 14.688 1 89.25 434 ARG B C 1
ATOM 9298 O O . ARG B 1 434 ? -9.023 16.891 14.539 1 89.25 434 ARG B O 1
ATOM 9305 N N . LEU B 1 435 ? -10.742 15.5 14.844 1 94.12 435 LEU B N 1
ATOM 9306 C CA . LEU B 1 435 ? -11.711 16.578 14.773 1 94.12 435 LEU B CA 1
ATOM 9307 C C . LEU B 1 435 ? -11.641 17.453 16.031 1 94.12 435 LEU B C 1
ATOM 9309 O O . LEU B 1 435 ? -11.75 16.953 17.141 1 94.12 435 LEU B O 1
ATOM 9313 N N . GLY B 1 436 ? -11.438 18.656 15.781 1 89.81 436 GLY B N 1
ATOM 9314 C CA . GLY B 1 436 ? -11.523 19.625 16.859 1 89.81 436 GLY B CA 1
ATOM 9315 C C . GLY B 1 436 ? -12.875 20.297 16.969 1 89.81 436 GLY B C 1
ATOM 9316 O O . GLY B 1 436 ? -13.289 20.703 18.047 1 89.81 436 GLY B O 1
ATOM 9317 N N . THR B 1 437 ? -13.469 20.406 15.844 1 90.75 437 THR B N 1
ATOM 9318 C CA . THR B 1 437 ? -14.758 21.094 15.773 1 90.75 437 THR B CA 1
ATOM 9319 C C . THR B 1 437 ? -15.5 20.719 14.492 1 90.75 437 THR B C 1
ATOM 9321 O O . THR B 1 437 ? -14.938 20.062 13.617 1 90.75 437 THR B O 1
ATOM 9324 N N . ILE B 1 438 ? -16.812 21.016 14.523 1 94.12 438 ILE B N 1
ATOM 9325 C CA . ILE B 1 438 ? -17.609 21.031 13.305 1 94.12 438 ILE B CA 1
ATOM 9326 C C . ILE B 1 438 ? -17.844 22.469 12.859 1 94.12 438 ILE B C 1
ATOM 9328 O O . ILE B 1 438 ? -18.25 23.312 13.664 1 94.12 438 ILE B O 1
ATOM 9332 N N . SER B 1 439 ? -17.625 22.672 11.617 1 93 439 SER B N 1
ATOM 9333 C CA . SER B 1 439 ? -17.75 24.031 11.102 1 93 439 SER B CA 1
ATOM 9334 C C . SER B 1 439 ? -19.188 24.531 11.211 1 93 439 SER B C 1
ATOM 9336 O O . SER B 1 439 ? -20.109 23.734 11.352 1 93 439 SER B O 1
ATOM 9338 N N . THR B 1 440 ? -19.344 25.812 11.109 1 93.5 440 THR B N 1
ATOM 9339 C CA . THR B 1 440 ? -20.672 26.406 11.172 1 93.5 440 THR B CA 1
ATOM 9340 C C . THR B 1 440 ? -21.547 25.891 10.039 1 93.5 440 THR B C 1
ATOM 9342 O O . THR B 1 440 ? -22.719 25.578 10.242 1 93.5 440 THR B O 1
ATOM 9345 N N . ASN B 1 441 ? -20.969 25.797 8.953 1 93.56 441 ASN B N 1
ATOM 9346 C CA . ASN B 1 441 ? -21.688 25.25 7.82 1 93.56 441 ASN B CA 1
ATOM 9347 C C . ASN B 1 441 ? -22.062 23.781 8.047 1 93.56 441 ASN B C 1
ATOM 9349 O O . ASN B 1 441 ? -23.172 23.359 7.711 1 93.56 441 ASN B O 1
ATOM 9353 N N . GLY B 1 442 ? -21.094 23.109 8.562 1 94.75 442 GLY B N 1
ATOM 9354 C CA . GLY B 1 442 ? -21.344 21.719 8.867 1 94.75 442 GLY B CA 1
ATOM 9355 C C . GLY B 1 442 ? -22.469 21.516 9.875 1 94.75 442 GLY B C 1
ATOM 9356 O O . GLY B 1 442 ? -23.297 20.625 9.719 1 94.75 442 GLY B O 1
ATOM 9357 N N . MET B 1 443 ? -22.5 22.359 10.844 1 95.25 443 MET B N 1
ATOM 9358 C CA . MET B 1 443 ? -23.562 22.312 11.852 1 95.25 443 MET B CA 1
ATOM 9359 C C . MET B 1 443 ? -24.922 22.594 11.234 1 95.25 443 MET B C 1
ATOM 9361 O O . MET B 1 443 ? -25.906 21.906 11.539 1 95.25 443 MET B O 1
ATOM 9365 N N . SER B 1 444 ? -24.875 23.516 10.375 1 94.5 444 SER B N 1
ATOM 9366 C CA . SER B 1 444 ? -26.125 23.875 9.711 1 94.5 444 SER B CA 1
ATOM 9367 C C . SER B 1 444 ? -26.656 22.719 8.867 1 94.5 444 SER B C 1
ATOM 9369 O O . SER B 1 444 ? -27.859 22.438 8.867 1 94.5 444 SER B O 1
ATOM 9371 N N . GLU B 1 445 ? -25.797 22.141 8.172 1 95 445 GLU B N 1
ATOM 9372 C CA . GLU B 1 445 ? -26.156 21 7.332 1 95 445 GLU B CA 1
ATOM 9373 C C . GLU B 1 445 ? -26.719 19.859 8.172 1 95 445 GLU B C 1
ATOM 9375 O O . GLU B 1 445 ? -27.734 19.266 7.824 1 95 445 GLU B O 1
ATOM 9380 N N . LEU B 1 446 ? -26.062 19.625 9.242 1 95.19 446 LEU B N 1
ATOM 9381 C CA . LEU B 1 446 ? -26.438 18.5 10.102 1 95.19 446 LEU B CA 1
ATOM 9382 C C . LEU B 1 446 ? -27.734 18.812 10.859 1 95.19 446 LEU B C 1
ATOM 9384 O O . LEU B 1 446 ? -28.547 17.922 11.109 1 95.19 446 LEU B O 1
ATOM 9388 N N . SER B 1 447 ? -27.953 20.062 11.242 1 94.69 447 SER B N 1
ATOM 9389 C CA . SER B 1 447 ? -29.156 20.453 11.969 1 94.69 447 SER B CA 1
ATOM 9390 C C . SER B 1 447 ? -30.406 20.203 11.141 1 94.69 447 SER B C 1
ATOM 9392 O O . SER B 1 447 ? -31.438 19.828 11.68 1 94.69 447 SER B O 1
ATOM 9394 N N . LEU B 1 448 ? -30.281 20.359 9.883 1 92.56 448 LEU B N 1
ATOM 9395 C CA . LEU B 1 448 ? -31.406 20.109 8.992 1 92.56 448 LEU B CA 1
ATOM 9396 C C . LEU B 1 448 ? -31.75 18.625 8.969 1 92.56 448 LEU B C 1
ATOM 9398 O O . LEU B 1 448 ? -32.938 18.266 8.859 1 92.56 448 LEU B O 1
ATOM 9402 N N . LEU B 1 449 ? -30.75 17.859 9.125 1 94.5 449 LEU B N 1
ATOM 9403 C CA . LEU B 1 449 ? -30.969 16.422 9.141 1 94.5 449 LEU B CA 1
ATOM 9404 C C . LEU B 1 449 ? -31.547 15.969 10.477 1 94.5 449 LEU B C 1
ATOM 9406 O O . LEU B 1 449 ? -32.312 15.016 10.531 1 94.5 449 LEU B O 1
ATOM 9410 N N . PHE B 1 450 ? -31.156 16.625 11.539 1 93.12 450 PHE B N 1
ATOM 9411 C CA . PHE B 1 450 ? -31.688 16.312 12.859 1 93.12 450 PHE B CA 1
ATOM 9412 C C . PHE B 1 450 ? -33.188 16.5 12.891 1 93.12 450 PHE B C 1
ATOM 9414 O O . PHE B 1 450 ? -33.906 15.711 13.5 1 93.12 450 PHE B O 1
ATOM 9421 N N . ALA B 1 451 ? -33.656 17.438 12.234 1 86.88 451 ALA B N 1
ATOM 9422 C CA . ALA B 1 451 ? -35.062 17.797 12.242 1 86.88 451 ALA B CA 1
ATOM 9423 C C . ALA B 1 451 ? -35.906 16.734 11.523 1 86.88 451 ALA B C 1
ATOM 9425 O O . ALA B 1 451 ? -37.062 16.516 11.867 1 86.88 451 ALA B O 1
ATOM 9426 N N . ARG B 1 452 ? -35.344 16.047 10.625 1 82.12 452 ARG B N 1
ATOM 9427 C CA . ARG B 1 452 ? -36.125 15.172 9.742 1 82.12 452 ARG B CA 1
ATOM 9428 C C . ARG B 1 452 ? -35.906 13.703 10.125 1 82.12 452 ARG B C 1
ATOM 9430 O O . ARG B 1 452 ? -36.719 12.844 9.719 1 82.12 452 ARG B O 1
ATOM 9437 N N . GLY B 1 453 ? -34.844 13.539 10.82 1 77.25 453 GLY B N 1
ATOM 9438 C CA . GLY B 1 453 ? -34.562 12.109 10.836 1 77.25 453 GLY B CA 1
ATOM 9439 C C . GLY B 1 453 ? -33.906 11.648 12.133 1 77.25 453 GLY B C 1
ATOM 9440 O O . GLY B 1 453 ? -33.969 12.367 13.133 1 77.25 453 GLY B O 1
ATOM 9441 N N . ASN B 1 454 ? -33.531 10.398 12.18 1 87.62 454 ASN B N 1
ATOM 9442 C CA . ASN B 1 454 ? -32.906 9.719 13.297 1 87.62 454 ASN B CA 1
ATOM 9443 C C . ASN B 1 454 ? -31.391 9.578 13.078 1 87.62 454 ASN B C 1
ATOM 9445 O O . ASN B 1 454 ? -30.844 8.484 13.211 1 87.62 454 ASN B O 1
ATOM 9449 N N . LEU B 1 455 ? -30.781 10.711 12.773 1 95.31 455 LEU B N 1
ATOM 9450 C CA . LEU B 1 455 ? -29.344 10.695 12.523 1 95.31 455 LEU B CA 1
ATOM 9451 C C . LEU B 1 455 ? -28.578 10.531 13.828 1 95.31 455 LEU B C 1
ATOM 9453 O O . LEU B 1 455 ? -28.844 11.234 14.805 1 95.31 455 LEU B O 1
ATOM 9457 N N . SER B 1 456 ? -27.781 9.555 13.891 1 96.88 456 SER B N 1
ATOM 9458 C CA . SER B 1 456 ? -26.859 9.344 14.992 1 96.88 456 SER B CA 1
ATOM 9459 C C . SER B 1 456 ? -25.422 9.617 14.555 1 96.88 456 SER B C 1
ATOM 9461 O O . SER B 1 456 ? -24.953 9.086 13.539 1 96.88 456 SER B O 1
ATOM 9463 N N . ILE B 1 457 ? -24.719 10.422 15.336 1 97.5 457 ILE B N 1
ATOM 9464 C CA . ILE B 1 457 ? -23.344 10.797 15.016 1 97.5 457 ILE B CA 1
ATOM 9465 C C . ILE B 1 457 ? -22.406 10.273 16.094 1 97.5 457 ILE B C 1
ATOM 9467 O O . ILE B 1 457 ? -22.719 10.344 17.281 1 97.5 457 ILE B O 1
ATOM 9471 N N . ASN B 1 458 ? -21.344 9.711 15.703 1 97.88 458 ASN B N 1
ATOM 9472 C CA . ASN B 1 458 ? -20.328 9.227 16.625 1 97.88 458 ASN B CA 1
ATOM 9473 C C . ASN B 1 458 ? -19.047 10.047 16.531 1 97.88 458 ASN B C 1
ATOM 9475 O O . ASN B 1 458 ? -18.359 10.031 15.492 1 97.88 458 ASN B O 1
ATOM 9479 N N . LEU B 1 459 ? -18.625 10.711 17.562 1 96.44 459 LEU B N 1
ATOM 9480 C CA . LEU B 1 459 ? -17.406 11.516 17.594 1 96.44 459 LEU B CA 1
ATOM 9481 C C . LEU B 1 459 ? -16.422 10.961 18.609 1 96.44 459 LEU B C 1
ATOM 9483 O O . LEU B 1 459 ? -15.531 11.68 19.078 1 96.44 459 LEU B O 1
ATOM 9487 N N . LYS B 1 460 ? -16.562 9.711 18.906 1 95.25 460 LYS B N 1
ATOM 9488 C CA . LYS B 1 460 ? -15.703 9.086 19.906 1 95.25 460 LYS B CA 1
ATOM 9489 C C . LYS B 1 460 ? -14.242 9.109 19.453 1 95.25 460 LYS B C 1
ATOM 9491 O O . LYS B 1 460 ? -13.945 8.906 18.281 1 95.25 460 LYS B O 1
ATOM 9496 N N . ASP B 1 461 ? -13.281 9.414 20.312 1 92.56 461 ASP B N 1
ATOM 9497 C CA . ASP B 1 461 ? -11.836 9.359 20.125 1 92.56 461 ASP B CA 1
ATOM 9498 C C . ASP B 1 461 ? -11.375 10.422 19.125 1 92.56 461 ASP B C 1
ATOM 9500 O O . ASP B 1 461 ? -10.648 10.117 18.172 1 92.56 461 ASP B O 1
ATOM 9504 N N . ASN B 1 462 ? -11.961 11.594 19.281 1 93.5 462 ASN B N 1
ATOM 9505 C CA . ASN B 1 462 ? -11.492 12.789 18.594 1 93.5 462 ASN B CA 1
ATOM 9506 C C . ASN B 1 462 ? -10.789 13.75 19.562 1 93.5 462 ASN B C 1
ATOM 9508 O O . ASN B 1 462 ? -10.695 13.469 20.75 1 93.5 462 ASN B O 1
ATOM 9512 N N . ARG B 1 463 ? -10.211 14.805 19.031 1 85.88 463 ARG B N 1
ATOM 9513 C CA . ARG B 1 463 ? -9.555 15.828 19.828 1 85.88 463 ARG B CA 1
ATOM 9514 C C . ARG B 1 463 ? -10.352 17.125 19.828 1 85.88 463 ARG B C 1
ATOM 9516 O O . ARG B 1 463 ? -9.867 18.156 19.359 1 85.88 463 ARG B O 1
ATOM 9523 N N . LEU B 1 464 ? -11.508 17.078 20.484 1 91.44 464 LEU B N 1
ATOM 9524 C CA . LEU B 1 464 ? -12.422 18.203 20.453 1 91.44 464 LEU B CA 1
ATOM 9525 C C . LEU B 1 464 ? -11.828 19.406 21.203 1 91.44 464 LEU B C 1
ATOM 9527 O O . LEU B 1 464 ? -11.211 19.25 22.25 1 91.44 464 LEU B O 1
ATOM 9531 N N . LEU B 1 465 ? -11.984 20.484 20.609 1 89.31 465 LEU B N 1
ATOM 9532 C CA . LEU B 1 465 ? -11.492 21.719 21.219 1 89.31 465 LEU B CA 1
ATOM 9533 C C . LEU B 1 465 ? -12.531 22.297 22.188 1 89.31 465 LEU B C 1
ATOM 9535 O O . LEU B 1 465 ? -13.594 22.75 21.75 1 89.31 465 LEU B O 1
ATOM 9539 N N . CYS B 1 466 ? -12.148 22.234 23.422 1 88.12 466 CYS B N 1
ATOM 9540 C CA . CYS B 1 466 ? -13.047 22.75 24.438 1 88.12 466 CYS B CA 1
ATOM 9541 C C . CYS B 1 466 ? -12.562 24.109 24.969 1 88.12 466 CYS B C 1
ATOM 9543 O O . CYS B 1 466 ? -12.211 24.234 26.141 1 88.12 466 CYS B O 1
ATOM 9545 N N . THR B 1 467 ? -12.57 25.016 24.031 1 84.88 467 THR B N 1
ATOM 9546 C CA . THR B 1 467 ? -12.109 26.375 24.312 1 84.88 467 THR B CA 1
ATOM 9547 C C . THR B 1 467 ? -13.227 27.375 24.062 1 84.88 467 THR B C 1
ATOM 9549 O O . THR B 1 467 ? -14.297 27.016 23.562 1 84.88 467 THR B O 1
ATOM 9552 N N . CYS B 1 468 ? -12.906 28.594 24.469 1 81.38 468 CYS B N 1
ATOM 9553 C CA . CYS B 1 468 ? -13.875 29.672 24.297 1 81.38 468 CYS B CA 1
ATOM 9554 C C . CYS B 1 468 ? -14.133 29.938 22.828 1 81.38 468 CYS B C 1
ATOM 9556 O O . CYS B 1 468 ? -15.25 30.297 22.438 1 81.38 468 CYS B O 1
ATOM 9558 N N . ASP B 1 469 ? -13.219 29.656 22.031 1 83.31 469 ASP B N 1
ATOM 9559 C CA . ASP B 1 469 ? -13.359 29.875 20.594 1 83.31 469 ASP B CA 1
ATOM 9560 C C . ASP B 1 469 ? -14.352 28.891 19.969 1 83.31 469 ASP B C 1
ATOM 9562 O O . ASP B 1 469 ? -14.961 29.188 18.938 1 83.31 469 ASP B O 1
ATOM 9566 N N . ASN B 1 470 ? -14.516 27.781 20.688 1 90 470 ASN B N 1
ATOM 9567 C CA . ASN B 1 470 ? -15.367 26.734 20.156 1 90 470 ASN B CA 1
ATOM 9568 C C . ASN B 1 470 ? -16.656 26.594 20.953 1 90 470 ASN B C 1
ATOM 9570 O O . ASN B 1 470 ? -17.297 25.547 20.922 1 90 470 ASN B O 1
ATOM 9574 N N . LEU B 1 471 ? -16.984 27.578 21.594 1 88.81 471 LEU B N 1
ATOM 9575 C CA . LEU B 1 471 ? -18.156 27.547 22.469 1 88.81 471 LEU B CA 1
ATOM 9576 C C . LEU B 1 471 ? -19.422 27.312 21.656 1 88.81 471 LEU B C 1
ATOM 9578 O O . LEU B 1 471 ? -20.344 26.625 22.109 1 88.81 471 LEU B O 1
ATOM 9582 N N . ASN B 1 472 ? -19.484 27.938 20.5 1 91.88 472 ASN B N 1
ATOM 9583 C CA . ASN B 1 472 ? -20.656 27.766 19.641 1 91.88 472 ASN B CA 1
ATOM 9584 C C . ASN B 1 472 ? -20.906 26.297 19.312 1 91.88 472 ASN B C 1
ATOM 9586 O O . ASN B 1 472 ? -22.031 25.828 19.359 1 91.88 472 ASN B O 1
ATOM 9590 N N . PHE B 1 473 ? -19.953 25.578 18.969 1 94.44 473 PHE B N 1
ATOM 9591 C CA . PHE B 1 473 ? -20.016 24.156 18.656 1 94.44 473 PHE B CA 1
ATOM 9592 C C . PHE B 1 473 ? -20.422 23.359 19.875 1 94.44 473 PHE B C 1
ATOM 9594 O O . PHE B 1 473 ? -21.281 22.469 19.797 1 94.44 473 PHE B O 1
ATOM 9601 N N . LEU B 1 474 ? -19.812 23.672 20.969 1 92.88 474 LEU B N 1
ATOM 9602 C CA . LEU B 1 474 ? -20.094 22.953 22.188 1 92.88 474 LEU B CA 1
ATOM 9603 C C . LEU B 1 474 ? -21.547 23.141 22.625 1 92.88 474 LEU B C 1
ATOM 9605 O O . LEU B 1 474 ? -22.203 22.203 23.078 1 92.88 474 LEU B O 1
ATOM 9609 N N . GLU B 1 475 ? -22.031 24.312 22.484 1 92.88 475 GLU B N 1
ATOM 9610 C CA . GLU B 1 475 ? -23.438 24.578 22.797 1 92.88 475 GLU B CA 1
ATOM 9611 C C . GLU B 1 475 ? -24.359 23.844 21.844 1 92.88 475 GLU B C 1
ATOM 9613 O O . GLU B 1 475 ? -25.406 23.328 22.25 1 92.88 475 GLU B O 1
ATOM 9618 N N . TRP B 1 476 ? -24 23.938 20.641 1 94.62 476 TRP B N 1
ATOM 9619 C CA . TRP B 1 476 ? -24.766 23.219 19.625 1 94.62 476 TRP B CA 1
ATOM 9620 C C . TRP B 1 476 ? -24.844 21.734 19.938 1 94.62 476 TRP B C 1
ATOM 9622 O O . TRP B 1 476 ? -25.906 21.109 19.797 1 94.62 476 TRP B O 1
ATOM 9632 N N . MET B 1 477 ? -23.75 21.141 20.328 1 94.25 477 MET B N 1
ATOM 9633 C CA . MET B 1 477 ? -23.688 19.734 20.688 1 94.25 477 MET B CA 1
ATOM 9634 C C . MET B 1 477 ? -24.562 19.438 21.891 1 94.25 477 MET B C 1
ATOM 9636 O O . MET B 1 477 ? -25.203 18.391 21.969 1 94.25 477 MET B O 1
ATOM 9640 N N . SER B 1 478 ? -24.5 20.359 22.781 1 92.19 478 SER B N 1
ATOM 9641 C CA . SER B 1 478 ? -25.328 20.203 23.984 1 92.19 478 SER B CA 1
ATOM 9642 C C . SER B 1 478 ? -26.812 20.219 23.641 1 92.19 478 SER B C 1
ATOM 9644 O O . SER B 1 478 ? -27.594 19.406 24.156 1 92.19 478 SER B O 1
ATOM 9646 N N . SER B 1 479 ? -27.219 21.094 22.75 1 91.94 479 SER B N 1
ATOM 9647 C CA . SER B 1 479 ? -28.609 21.219 22.344 1 91.94 479 SER B CA 1
ATOM 9648 C C . SER B 1 479 ? -29.078 20 21.547 1 91.94 479 SER B C 1
ATOM 9650 O O . SER B 1 479 ? -30.266 19.703 21.516 1 91.94 479 SER B O 1
ATOM 9652 N N . ASN B 1 480 ? -28.188 19.375 20.953 1 93.94 480 ASN B N 1
ATOM 9653 C CA . ASN B 1 480 ? -28.516 18.219 20.109 1 93.94 480 ASN B CA 1
ATOM 9654 C C . ASN B 1 480 ? -27.891 16.938 20.672 1 93.94 480 ASN B C 1
ATOM 9656 O O . ASN B 1 480 ? -27.516 16.047 19.906 1 93.94 480 ASN B O 1
ATOM 9660 N N . ARG B 1 481 ? -27.75 16.781 21.844 1 91.94 481 ARG B N 1
ATOM 9661 C CA . ARG B 1 481 ? -27.047 15.695 22.531 1 91.94 481 ARG B CA 1
ATOM 9662 C C . ARG B 1 481 ? -27.625 14.336 22.156 1 91.94 481 ARG B C 1
ATOM 9664 O O . ARG B 1 481 ? -26.891 13.344 22.078 1 91.94 481 ARG B O 1
ATOM 9671 N N . ALA B 1 482 ? -28.859 14.258 21.906 1 91.12 482 ALA B N 1
ATOM 9672 C CA . ALA B 1 482 ? -29.547 13 21.609 1 91.12 482 ALA B CA 1
ATOM 9673 C C . ALA B 1 482 ? -29 12.375 20.312 1 91.12 482 ALA B C 1
ATOM 9675 O O . ALA B 1 482 ? -29.125 11.164 20.125 1 91.12 482 ALA B O 1
ATOM 9676 N N . HIS B 1 483 ? -28.484 13.148 19.547 1 95.56 483 HIS B N 1
ATOM 9677 C CA . HIS B 1 483 ? -28.031 12.672 18.25 1 95.56 483 HIS B CA 1
ATOM 9678 C C . HIS B 1 483 ? -26.594 12.164 18.312 1 95.56 483 HIS B C 1
ATOM 9680 O O . HIS B 1 483 ? -26.078 11.602 17.344 1 95.56 483 HIS B O 1
ATOM 9686 N N . PHE B 1 484 ? -25.891 12.297 19.391 1 95.56 484 PHE B N 1
ATOM 9687 C CA . PHE B 1 484 ? -24.516 11.859 19.562 1 95.56 484 PHE B CA 1
ATOM 9688 C C . PHE B 1 484 ? -24.438 10.578 20.375 1 95.56 484 PHE B C 1
ATOM 9690 O O . PHE B 1 484 ? -24.922 10.531 21.516 1 95.56 484 PHE B O 1
ATOM 9697 N N . VAL B 1 485 ? -23.828 9.641 19.703 1 95.38 485 VAL B N 1
ATOM 9698 C CA . VAL B 1 485 ? -23.781 8.328 20.328 1 95.38 485 VAL B CA 1
ATOM 9699 C C . VAL B 1 485 ? -22.531 8.234 21.219 1 95.38 485 VAL B C 1
ATOM 9701 O O . VAL B 1 485 ? -21.484 8.805 20.891 1 95.38 485 VAL B O 1
ATOM 9704 N N . MET B 1 486 ? -22.703 7.508 22.344 1 92.94 486 MET B N 1
ATOM 9705 C CA . MET B 1 486 ? -21.625 7.293 23.297 1 92.94 486 MET B CA 1
ATOM 9706 C C . MET B 1 486 ? -21.016 8.617 23.75 1 92.94 486 MET B C 1
ATOM 9708 O O . MET B 1 486 ? -19.797 8.758 23.812 1 92.94 486 MET B O 1
ATOM 9712 N N . PHE B 1 487 ? -21.875 9.516 23.984 1 92.12 487 PHE B N 1
ATOM 9713 C CA . PHE B 1 487 ? -21.531 10.898 24.281 1 92.12 487 PHE B CA 1
ATOM 9714 C C . PHE B 1 487 ? -20.609 10.977 25.5 1 92.12 487 PHE B C 1
ATOM 9716 O O . PHE B 1 487 ? -19.688 11.797 25.531 1 92.12 487 PHE B O 1
ATOM 9723 N N . HIS B 1 488 ? -20.719 10.086 26.438 1 87.81 488 HIS B N 1
ATOM 9724 C CA . HIS B 1 488 ? -19.984 10.102 27.688 1 87.81 488 HIS B CA 1
ATOM 9725 C C . HIS B 1 488 ? -18.516 9.742 27.469 1 87.81 488 HIS B C 1
ATOM 9727 O O . HIS B 1 488 ? -17.672 9.992 28.344 1 87.81 488 HIS B O 1
ATOM 9733 N N . LEU B 1 489 ? -18.219 9.234 26.281 1 90.69 489 LEU B N 1
ATOM 9734 C CA . LEU B 1 489 ? -16.859 8.797 26.016 1 90.69 489 LEU B CA 1
ATOM 9735 C C . LEU B 1 489 ? -16.078 9.875 25.266 1 90.69 489 LEU B C 1
ATOM 9737 O O . LEU B 1 489 ? -14.883 9.719 25 1 90.69 489 LEU B O 1
ATOM 9741 N N . TYR B 1 490 ? -16.75 10.984 25.031 1 91.5 490 TYR B N 1
ATOM 9742 C CA . TYR B 1 490 ? -16.047 12.055 24.312 1 91.5 490 TYR B CA 1
ATOM 9743 C C . TYR B 1 490 ? -15.008 12.719 25.203 1 91.5 490 TYR B C 1
ATOM 9745 O O . TYR B 1 490 ? -15.086 12.641 26.422 1 91.5 490 TYR B O 1
ATOM 9753 N N . THR B 1 491 ? -13.898 13.148 24.578 1 87.62 491 THR B N 1
ATOM 9754 C CA . THR B 1 491 ? -12.836 13.797 25.344 1 87.62 491 THR B CA 1
ATOM 9755 C C . THR B 1 491 ? -12.352 15.055 24.625 1 87.62 491 THR B C 1
ATOM 9757 O O . THR B 1 491 ? -12.461 15.156 23.406 1 87.62 491 THR B O 1
ATOM 9760 N N . CYS B 1 492 ? -11.922 15.992 25.406 1 87.31 492 CYS B N 1
ATOM 9761 C CA . CYS B 1 492 ? -11.32 17.203 24.859 1 87.31 492 CYS B CA 1
ATOM 9762 C C . CYS B 1 492 ? -9.828 16.984 24.594 1 87.31 492 CYS B C 1
ATOM 9764 O O . CYS B 1 492 ? -9.227 16.062 25.125 1 87.31 492 CYS B O 1
ATOM 9766 N N . SER B 1 493 ? -9.32 17.828 23.672 1 81.75 493 SER B N 1
ATOM 9767 C CA . SER B 1 493 ? -7.898 17.75 23.344 1 81.75 493 SER B CA 1
ATOM 9768 C C . SER B 1 493 ? -7.039 17.938 24.594 1 81.75 493 SER B C 1
ATOM 9770 O O . SER B 1 493 ? -7.359 18.75 25.453 1 81.75 493 SER B O 1
ATOM 9772 N N . LYS B 1 494 ? -6.086 17.031 24.844 1 65.12 494 LYS B N 1
ATOM 9773 C CA . LYS B 1 494 ? -5.219 17.031 26.016 1 65.12 494 LYS B CA 1
ATOM 9774 C C . LYS B 1 494 ? -4.477 18.359 26.156 1 65.12 494 LYS B C 1
ATOM 9776 O O . LYS B 1 494 ? -4.105 18.766 27.266 1 65.12 494 LYS B O 1
ATOM 9781 N N . ALA B 1 495 ? -4.141 18.938 25.094 1 54.28 495 ALA B N 1
ATOM 9782 C CA . ALA B 1 495 ? -3.393 20.188 25.156 1 54.28 495 ALA B CA 1
ATOM 9783 C C . ALA B 1 495 ? -4.164 21.25 25.953 1 54.28 495 ALA B C 1
ATOM 9785 O O . ALA B 1 495 ? -3.574 22.188 26.484 1 54.28 495 ALA B O 1
ATOM 9786 N N . GLN B 1 496 ? -5.473 21.062 25.984 1 59.06 496 GLN B N 1
ATOM 9787 C CA . GLN B 1 496 ? -6.25 22.125 26.625 1 59.06 496 GLN B CA 1
ATOM 9788 C C . GLN B 1 496 ? -6.746 21.688 28 1 59.06 496 GLN B C 1
ATOM 9790 O O . GLN B 1 496 ? -7.25 20.578 28.172 1 59.06 496 GLN B O 1
ATOM 9795 N N . LYS B 1 497 ? -6.09 22.062 28.953 1 54.91 497 LYS B N 1
ATOM 9796 C CA . LYS B 1 497 ? -6.383 21.891 30.375 1 54.91 497 LYS B CA 1
ATOM 9797 C C . LYS B 1 497 ? -7.855 22.172 30.672 1 54.91 497 LYS B C 1
ATOM 9799 O O . LYS B 1 497 ? -8.203 22.562 31.781 1 54.91 497 LYS B O 1
ATOM 9804 N N . SER B 1 498 ? -8.68 22.188 29.641 1 58.59 498 SER B N 1
ATOM 9805 C CA . SER B 1 498 ? -9.969 22.734 30.047 1 58.59 498 SER B CA 1
ATOM 9806 C C . SER B 1 498 ? -10.844 21.672 30.703 1 58.59 498 SER B C 1
ATOM 9808 O O . SER B 1 498 ? -11.852 22 31.344 1 58.59 498 SER B O 1
ATOM 9810 N N . GLY B 1 499 ? -10.32 20.75 31.516 1 63.38 499 GLY B N 1
ATOM 9811 C CA . GLY B 1 499 ? -10.992 19.797 32.375 1 63.38 499 GLY B CA 1
ATOM 9812 C C . GLY B 1 499 ? -12.445 19.578 32.031 1 63.38 499 GLY B C 1
ATOM 9813 O O . GLY B 1 499 ? -13.281 19.359 32.906 1 63.38 499 GLY B O 1
ATOM 9814 N N . LEU B 1 500 ? -12.992 19.844 30.781 1 76.81 500 LEU B N 1
ATOM 9815 C CA . LEU B 1 500 ? -14.406 19.609 30.5 1 76.81 500 LEU B CA 1
ATOM 9816 C C . LEU B 1 500 ? -14.742 18.125 30.562 1 76.81 500 LEU B C 1
ATOM 9818 O O . LEU B 1 500 ? -14.023 17.297 30 1 76.81 500 LEU B O 1
ATOM 9822 N N . ASP B 1 501 ? -15.711 17.844 31.359 1 79 501 ASP B N 1
ATOM 9823 C CA . ASP B 1 501 ? -16.188 16.484 31.562 1 79 501 ASP B CA 1
ATOM 9824 C C . ASP B 1 501 ? -17.469 16.219 30.75 1 79 501 ASP B C 1
ATOM 9826 O O . ASP B 1 501 ? -18.469 16.906 30.938 1 79 501 ASP B O 1
ATOM 9830 N N . PHE B 1 502 ? -17.578 15.328 29.906 1 87.06 502 PHE B N 1
ATOM 9831 C CA . PHE B 1 502 ? -18.703 15.047 29.031 1 87.06 502 PHE B CA 1
ATOM 9832 C C . PHE B 1 502 ? -19.781 14.25 29.766 1 87.06 502 PHE B C 1
ATOM 9834 O O . PHE B 1 502 ? -20.906 14.117 29.297 1 87.06 502 PHE B O 1
ATOM 9841 N N . LYS B 1 503 ? -19.406 13.688 30.953 1 83.62 503 LYS B N 1
ATOM 9842 C CA . LYS B 1 503 ? -20.422 13.062 31.797 1 83.62 503 LYS B CA 1
ATOM 9843 C C . LYS B 1 503 ? -21.391 14.102 32.375 1 83.62 503 LYS B C 1
ATOM 9845 O O . LYS B 1 503 ? -22.594 13.852 32.469 1 83.62 503 LYS B O 1
ATOM 9850 N N . GLN B 1 504 ? -20.844 15.211 32.781 1 86.19 504 GLN B N 1
ATOM 9851 C CA . GLN B 1 504 ? -21.625 16.359 33.219 1 86.19 504 GLN B CA 1
ATOM 9852 C C . GLN B 1 504 ? -21.438 17.547 32.281 1 86.19 504 GLN B C 1
ATOM 9854 O O . GLN B 1 504 ? -21.031 18.625 32.688 1 86.19 504 GLN B O 1
ATOM 9859 N N . PHE B 1 505 ? -21.922 17.391 31.109 1 88.5 505 PHE B N 1
ATOM 9860 C CA . PHE B 1 505 ? -21.562 18.266 30 1 88.5 505 PHE B CA 1
ATOM 9861 C C . PHE B 1 505 ? -22.234 19.625 30.141 1 88.5 505 PHE B C 1
ATOM 9863 O O . PHE B 1 505 ? -21.594 20.656 29.953 1 88.5 505 PHE B O 1
ATOM 9870 N N . ASP B 1 506 ? -23.469 19.672 30.516 1 86.5 506 ASP B N 1
ATOM 9871 C CA . ASP B 1 506 ? -24.203 20.922 30.609 1 86.5 506 ASP B CA 1
ATOM 9872 C C . ASP B 1 506 ? -23.594 21.828 31.688 1 86.5 506 ASP B C 1
ATOM 9874 O O . ASP B 1 506 ? -23.453 23.047 31.469 1 86.5 506 ASP B O 1
ATOM 9878 N N . LYS B 1 507 ? -23.25 21.172 32.75 1 87.25 507 LYS B N 1
ATOM 9879 C CA . LYS B 1 507 ? -22.609 21.938 33.812 1 87.25 507 LYS B CA 1
ATOM 9880 C C . LYS B 1 507 ? -21.234 22.453 33.375 1 87.25 507 LYS B C 1
ATOM 9882 O O . LYS B 1 507 ? -20.859 23.594 33.688 1 87.25 507 LYS B O 1
ATOM 9887 N N . SER B 1 508 ? -20.609 21.656 32.688 1 87.69 508 SER B N 1
ATOM 9888 C CA . SER B 1 508 ? -19.266 22.031 32.25 1 87.69 508 SER B CA 1
ATOM 9889 C C . SER B 1 508 ? -19.297 23.156 31.234 1 87.69 508 SER B C 1
ATOM 9891 O O . SER B 1 508 ? -18.438 24.031 31.234 1 87.69 508 SER B O 1
ATOM 9893 N N . ILE B 1 509 ? -20.25 23.109 30.438 1 88.38 509 ILE B N 1
ATOM 9894 C CA . ILE B 1 509 ? -20.375 24.156 29.438 1 88.38 509 ILE B CA 1
ATOM 9895 C C . ILE B 1 509 ? -20.734 25.484 30.109 1 88.38 509 ILE B C 1
ATOM 9897 O O . ILE B 1 509 ? -20.266 26.547 29.703 1 88.38 509 ILE B O 1
ATOM 9901 N N . ALA B 1 510 ? -21.641 25.375 31.016 1 86.62 510 ALA B N 1
ATOM 9902 C CA . ALA B 1 510 ? -22.016 26.578 31.766 1 86.62 510 ALA B CA 1
ATOM 9903 C C . ALA B 1 510 ? -20.812 27.188 32.469 1 86.62 510 ALA B C 1
ATOM 9905 O O . ALA B 1 510 ? -20.625 28.422 32.438 1 86.62 510 ALA B O 1
ATOM 9906 N N . LYS B 1 511 ? -20.047 26.375 32.969 1 85.81 511 LYS B N 1
ATOM 9907 C CA . LYS B 1 511 ? -18.828 26.844 33.625 1 85.81 511 LYS B CA 1
ATOM 9908 C C . LYS B 1 511 ? -17.875 27.5 32.594 1 85.81 511 LYS B C 1
ATOM 9910 O O . LYS B 1 511 ? -17.281 28.531 32.906 1 85.81 511 LYS B O 1
ATOM 9915 N N . LEU B 1 512 ? -17.75 26.859 31.547 1 86.31 512 LEU B N 1
ATOM 9916 C CA . LEU B 1 512 ? -16.891 27.391 30.5 1 86.31 512 LEU B CA 1
ATOM 9917 C C . LEU B 1 512 ? -17.406 28.719 29.984 1 86.31 512 LEU B C 1
ATOM 9919 O O . LEU B 1 512 ? -16.625 29.641 29.734 1 86.31 512 LEU B O 1
ATOM 9923 N N . LYS B 1 513 ? -18.656 28.797 29.812 1 85.81 513 LYS B N 1
ATOM 9924 C CA . LYS B 1 513 ? -19.297 30.031 29.375 1 85.81 513 LYS B CA 1
ATOM 9925 C C . LYS B 1 513 ? -19.016 31.172 30.359 1 85.81 513 LYS B C 1
ATOM 9927 O O . LYS B 1 513 ? -18.734 32.281 29.953 1 85.81 513 LYS B O 1
ATOM 9932 N N . ASP B 1 514 ? -18.984 30.812 31.578 1 81.94 514 ASP B N 1
ATOM 9933 C CA . ASP B 1 514 ? -18.719 31.797 32.625 1 81.94 514 ASP B CA 1
ATOM 9934 C C . ASP B 1 514 ? -17.25 32.25 32.594 1 81.94 514 ASP B C 1
ATOM 9936 O O . ASP B 1 514 ? -16.953 33.438 32.75 1 81.94 514 ASP B O 1
ATOM 9940 N N . MET B 1 515 ? -16.531 31.281 32.375 1 79.5 515 MET B N 1
ATOM 9941 C CA . MET B 1 515 ? -15.094 31.578 32.312 1 79.5 515 MET B CA 1
ATOM 9942 C C . MET B 1 515 ? -14.773 32.438 31.094 1 79.5 515 MET B C 1
ATOM 9944 O O . MET B 1 515 ? -13.922 33.344 31.172 1 79.5 515 MET B O 1
ATOM 9948 N N . CYS B 1 516 ? -15.359 32.125 30.094 1 78.38 516 CYS B N 1
ATOM 9949 C CA . CYS B 1 516 ? -15.125 32.906 28.875 1 78.38 516 CYS B CA 1
ATOM 9950 C C . CYS B 1 516 ? -15.641 34.344 29.016 1 78.38 516 CYS B C 1
ATOM 9952 O O . CYS B 1 516 ? -15.023 35.281 28.516 1 78.38 516 CYS B O 1
ATOM 9954 N N . LYS B 1 517 ? -16.688 34.5 29.641 1 75.25 517 LYS B N 1
ATOM 9955 C CA . LYS B 1 517 ? -17.219 35.812 29.906 1 75.25 517 LYS B CA 1
ATOM 9956 C C . LYS B 1 517 ? -16.281 36.625 30.812 1 75.25 517 LYS B C 1
ATOM 9958 O O . LYS B 1 517 ? -16.062 37.812 30.594 1 75.25 517 LYS B O 1
ATOM 9963 N N . SER B 1 518 ? -15.711 35.875 31.75 1 67.94 518 SER B N 1
ATOM 9964 C CA . SER B 1 518 ? -14.82 36.531 32.688 1 67.94 518 SER B CA 1
ATOM 9965 C C . SER B 1 518 ? -13.562 37.031 32 1 67.94 518 SER B C 1
ATOM 9967 O O . SER B 1 518 ? -13.109 38.156 32.281 1 67.94 518 SER B O 1
ATOM 9969 N N . TYR B 1 519 ? -13.109 36.281 31.078 1 65.12 519 TYR B N 1
ATOM 9970 C CA . TYR B 1 519 ? -11.914 36.719 30.375 1 65.12 519 TYR B CA 1
ATOM 9971 C C . TYR B 1 519 ? -12.195 38 29.578 1 65.12 519 TYR B C 1
ATOM 9973 O O . TYR B 1 519 ? -11.375 38.906 29.531 1 65.12 519 TYR B O 1
ATOM 9981 N N . THR B 1 520 ? -13.18 37.906 28.969 1 63.56 520 THR B N 1
ATOM 9982 C CA . THR B 1 520 ? -13.547 39.125 28.219 1 63.56 520 THR B CA 1
ATOM 9983 C C . THR B 1 520 ? -13.703 40.312 29.156 1 63.56 520 THR B C 1
ATOM 9985 O O . THR B 1 520 ? -13.266 41.406 28.844 1 63.56 520 THR B O 1
ATOM 9988 N N . VAL B 1 521 ? -14.211 40.031 30.297 1 64.25 521 VAL B N 1
ATOM 9989 C CA . VAL B 1 521 ? -14.383 41.062 31.297 1 64.25 521 VAL B CA 1
ATOM 9990 C C . VAL B 1 521 ? -13.016 41.5 31.812 1 64.25 521 VAL B C 1
ATOM 9992 O O . VAL B 1 521 ? -12.758 42.719 31.953 1 64.25 521 VAL B O 1
ATOM 9995 N N . TYR B 1 522 ? -12.266 40.594 31.984 1 66.06 522 TYR B N 1
ATOM 9996 C CA . TYR B 1 522 ? -10.93 40.906 32.469 1 66.06 522 TYR B CA 1
ATOM 9997 C C . TYR B 1 522 ? -10.172 41.75 31.438 1 66.06 522 TYR B C 1
ATOM 9999 O O . TYR B 1 522 ? -9.516 42.75 31.797 1 66.06 522 TYR B O 1
ATOM 10007 N N . TYR B 1 523 ? -10.297 41.406 30.297 1 64.25 523 TYR B N 1
ATOM 10008 C CA . TYR B 1 523 ? -9.609 42.188 29.266 1 64.25 523 TYR B CA 1
ATOM 10009 C C . TYR B 1 523 ? -10.164 43.594 29.188 1 64.25 523 TYR B C 1
ATOM 10011 O O . TYR B 1 523 ? -9.414 44.562 29 1 64.25 523 TYR B O 1
ATOM 10019 N N . ILE B 1 524 ? -11.289 43.688 29.344 1 63.53 524 ILE B N 1
ATOM 10020 C CA . ILE B 1 524 ? -11.914 45.031 29.344 1 63.53 524 ILE B CA 1
ATOM 10021 C C . ILE B 1 524 ? -11.445 45.812 30.562 1 63.53 524 ILE B C 1
ATOM 10023 O O . ILE B 1 524 ? -11.078 46.969 30.453 1 63.53 524 ILE B O 1
ATOM 10027 N N . ILE B 1 525 ? -11.273 45.188 31.641 1 68.5 525 ILE B N 1
ATOM 10028 C CA . ILE B 1 525 ? -10.82 45.844 32.844 1 68.5 525 ILE B CA 1
ATOM 10029 C C . ILE B 1 525 ? -9.359 46.25 32.719 1 68.5 525 ILE B C 1
ATOM 10031 O O . ILE B 1 525 ? -8.984 47.375 33.031 1 68.5 525 ILE B O 1
ATOM 10035 N N . ILE B 1 526 ? -8.719 45.406 32.156 1 72.19 526 ILE B N 1
ATOM 10036 C CA . ILE B 1 526 ? -7.305 45.719 31.984 1 72.19 526 ILE B CA 1
ATOM 10037 C C . ILE B 1 526 ? -7.141 46.844 30.969 1 72.19 526 ILE B C 1
ATOM 10039 O O . ILE B 1 526 ? -6.344 47.75 31.188 1 72.19 526 ILE B O 1
ATOM 10043 N N . SER B 1 527 ? -7.852 46.812 30.031 1 68.88 527 SER B N 1
ATOM 10044 C CA . SER B 1 527 ? -7.781 47.875 29.031 1 68.88 527 SER B CA 1
ATOM 10045 C C . SER B 1 527 ? -8.242 49.219 29.625 1 68.88 527 SER B C 1
ATOM 10047 O O . SER B 1 527 ? -7.613 50.25 29.391 1 68.88 527 SER B O 1
ATOM 10049 N N . VAL B 1 528 ? -9.18 49.156 30.406 1 67.25 528 VAL B N 1
ATOM 10050 C CA . VAL B 1 528 ? -9.703 50.375 31.031 1 67.25 528 VAL B CA 1
ATOM 10051 C C . VAL B 1 528 ? -8.727 50.875 32.094 1 67.25 528 VAL B C 1
ATOM 10053 O O . VAL B 1 528 ? -8.453 52.062 32.188 1 67.25 528 VAL B O 1
ATOM 10056 N N . THR B 1 529 ? -8.109 50 32.781 1 75.56 529 THR B N 1
ATOM 10057 C CA . THR B 1 529 ? -7.129 50.406 33.812 1 75.56 529 THR B CA 1
ATOM 10058 C C . THR B 1 529 ? -5.863 50.938 33.156 1 75.56 529 THR B C 1
ATOM 10060 O O . THR B 1 529 ? -5.297 51.938 33.625 1 75.56 529 THR B O 1
ATOM 10063 N N . ALA B 1 530 ? -5.508 50.344 32.156 1 77.44 530 ALA B N 1
ATOM 10064 C CA . ALA B 1 530 ? -4.332 50.844 31.453 1 77.44 530 ALA B CA 1
ATOM 10065 C C . ALA B 1 530 ? -4.578 52.219 30.891 1 77.44 530 ALA B C 1
ATOM 10067 O O . ALA B 1 530 ? -3.695 53.094 30.953 1 77.44 530 ALA B O 1
ATOM 10068 N N . THR B 1 531 ? -5.664 52.438 30.375 1 71 531 THR B N 1
ATOM 10069 C CA . THR B 1 531 ? -6.023 53.75 29.875 1 71 531 THR B CA 1
ATOM 10070 C C . THR B 1 531 ? -6.086 54.75 31.031 1 71 531 THR B C 1
ATOM 10072 O O . THR B 1 531 ? -5.66 55.906 30.875 1 71 531 THR B O 1
ATOM 10075 N N . CYS B 1 532 ? -6.453 54.312 32.156 1 73.81 532 CYS B N 1
ATOM 10076 C CA . CYS B 1 532 ? -6.527 55.188 33.344 1 73.81 532 CYS B CA 1
ATOM 10077 C C . CYS B 1 532 ? -5.133 55.5 33.844 1 73.81 532 CYS B C 1
ATOM 10079 O O . CYS B 1 532 ? -4.84 56.656 34.188 1 73.81 532 CYS B O 1
ATOM 10081 N N . ILE B 1 533 ? -4.277 54.656 33.875 1 78.44 533 ILE B N 1
ATOM 10082 C CA . ILE B 1 533 ? -2.914 54.875 34.344 1 78.44 533 ILE B CA 1
ATOM 10083 C C . ILE B 1 533 ? -2.154 55.75 33.344 1 78.44 533 ILE B C 1
ATOM 10085 O O . ILE B 1 533 ? -1.423 56.656 33.75 1 78.44 533 ILE B O 1
ATOM 10089 N N . SER B 1 534 ? -2.363 55.5 32.188 1 76.75 534 SER B N 1
ATOM 10090 C CA . SER B 1 534 ? -1.74 56.344 31.188 1 76.75 534 SER B CA 1
ATOM 10091 C C . SER B 1 534 ? -2.244 57.781 31.297 1 76.75 534 SER B C 1
ATOM 10093 O O . SER B 1 534 ? -1.463 58.719 31.172 1 76.75 534 SER B O 1
ATOM 10095 N N . SER B 1 535 ? -3.477 57.906 31.516 1 71 535 SER B N 1
ATOM 10096 C CA . SER B 1 535 ? -4.055 59.25 31.688 1 71 535 SER B CA 1
ATOM 10097 C C . SER B 1 535 ? -3.527 59.906 32.969 1 71 535 SER B C 1
ATOM 10099 O O . SER B 1 535 ? -3.244 61.094 32.969 1 71 535 SER B O 1
ATOM 10101 N N . LEU B 1 536 ? -3.271 59.156 33.969 1 76.44 536 LEU B N 1
ATOM 10102 C CA . LEU B 1 536 ? -2.703 59.688 35.188 1 76.44 536 LEU B CA 1
ATOM 10103 C C . LEU B 1 536 ? -1.237 60.062 35 1 76.44 536 LEU B C 1
ATOM 10105 O O . LEU B 1 536 ? -0.787 61.094 35.531 1 76.44 536 LEU B O 1
ATOM 10109 N N . ALA B 1 537 ? -0.528 59.344 34.312 1 79.62 537 ALA B N 1
ATOM 10110 C CA . ALA B 1 537 ? 0.873 59.625 34.031 1 79.62 537 ALA B CA 1
ATOM 10111 C C . ALA B 1 537 ? 1.003 60.906 33.188 1 79.62 537 ALA B C 1
ATOM 10113 O O . ALA B 1 537 ? 1.854 61.75 33.469 1 79.62 537 ALA B O 1
ATOM 10114 N N . ILE B 1 538 ? 0.192 60.938 32.312 1 71.62 538 ILE B N 1
ATOM 10115 C CA . ILE B 1 538 ? 0.172 62.188 31.5 1 71.62 538 ILE B CA 1
ATOM 10116 C C . ILE B 1 538 ? -0.182 63.375 32.375 1 71.62 538 ILE B C 1
ATOM 10118 O O . ILE B 1 538 ? 0.438 64.438 32.281 1 71.62 538 ILE B O 1
ATOM 10122 N N . PHE B 1 539 ? -1.037 63.156 33.344 1 68.19 539 PHE B N 1
ATOM 10123 C CA . PHE B 1 539 ? -1.463 64.188 34.281 1 68.19 539 PHE B CA 1
ATOM 10124 C C . PHE B 1 539 ? -0.319 64.625 35.188 1 68.19 539 PHE B C 1
ATOM 10126 O O . PHE B 1 539 ? -0.106 65.812 35.438 1 68.19 539 PHE B O 1
ATOM 10133 N N . VAL B 1 540 ? 0.427 63.75 35.5 1 75.38 540 VAL B N 1
ATOM 10134 C CA . VAL B 1 540 ? 1.548 64 36.406 1 75.38 540 VAL B CA 1
ATOM 10135 C C . VAL B 1 540 ? 2.645 64.75 35.656 1 75.38 540 VAL B C 1
ATOM 10137 O O . VAL B 1 540 ? 3.219 65.75 36.156 1 75.38 540 VAL B O 1
ATOM 10140 N N . VAL B 1 541 ? 2.83 64.375 34.5 1 77.12 541 VAL B N 1
ATOM 10141 C CA . VAL B 1 541 ? 3.848 65 33.688 1 77.12 541 VAL B CA 1
ATOM 10142 C C . VAL B 1 541 ? 3.41 66.438 33.375 1 77.12 541 VAL B C 1
ATOM 10144 O O . VAL B 1 541 ? 4.215 67.375 33.469 1 77.12 541 VAL B O 1
ATOM 10147 N N . LEU B 1 542 ? 2.234 66.562 33.125 1 68.44 542 LEU B N 1
ATOM 10148 C CA . LEU B 1 542 ? 1.712 67.938 32.875 1 68.44 542 LEU B CA 1
ATOM 10149 C C . LEU B 1 542 ? 1.754 68.75 34.156 1 68.44 542 LEU B C 1
ATOM 10151 O O . LEU B 1 542 ? 2.074 69.938 34.094 1 68.44 542 LEU B O 1
ATOM 10155 N N . TYR B 1 543 ? 1.618 68.062 35.188 1 68.69 543 TYR B N 1
ATOM 10156 C CA . TYR B 1 543 ? 1.64 68.75 36.469 1 68.69 543 TYR B CA 1
ATOM 10157 C C . TYR B 1 543 ? 3.064 69.125 36.844 1 68.69 543 TYR B C 1
ATOM 10159 O O . TYR B 1 543 ? 3.312 70.25 37.312 1 68.69 543 TYR B O 1
ATOM 10167 N N . ARG B 1 544 ? 3.922 68.312 36.625 1 70.81 544 ARG B N 1
ATOM 10168 C CA . ARG B 1 544 ? 5.312 68.562 36.969 1 70.81 544 ARG B CA 1
ATOM 10169 C C . ARG B 1 544 ? 5.906 69.688 36.094 1 70.81 544 ARG B C 1
ATOM 10171 O O . ARG B 1 544 ? 6.699 70.5 36.562 1 70.81 544 ARG B O 1
ATOM 10178 N N . ASN B 1 545 ? 5.465 69.688 34.969 1 67.62 545 ASN B N 1
ATOM 10179 C CA . ASN B 1 545 ? 5.996 70.688 34.031 1 67.62 545 ASN B CA 1
ATOM 10180 C C . ASN B 1 545 ? 5.031 71.875 33.844 1 67.62 545 ASN B C 1
ATOM 10182 O O . ASN B 1 545 ? 5.109 72.562 32.844 1 67.62 545 ASN B O 1
ATOM 10186 N N . ARG B 1 546 ? 4.383 71.938 34.875 1 65.62 546 ARG B N 1
ATOM 10187 C CA . ARG B 1 546 ? 3.299 72.938 34.781 1 65.62 546 ARG B CA 1
ATOM 10188 C C . ARG B 1 546 ? 3.846 74.312 34.656 1 65.62 546 ARG B C 1
ATOM 10190 O O . ARG B 1 546 ? 3.287 75.188 33.906 1 65.62 546 ARG B O 1
ATOM 10197 N N . TRP B 1 547 ? 4.922 74.688 35.312 1 66.38 547 TRP B N 1
ATOM 10198 C CA . TRP B 1 547 ? 5.496 76 35.281 1 66.38 547 TRP B CA 1
ATOM 10199 C C . TRP B 1 547 ? 6.148 76.312 33.938 1 66.38 547 TRP B C 1
ATOM 10201 O O . TRP B 1 547 ? 6.023 77.438 33.406 1 66.38 547 TRP B O 1
ATOM 10211 N N . LYS B 1 548 ? 6.844 75.438 33.562 1 67.81 548 LYS B N 1
ATOM 10212 C CA . LYS B 1 548 ? 7.438 75.562 32.219 1 67.81 548 LYS B CA 1
ATOM 10213 C C . LYS B 1 548 ? 6.367 75.75 31.172 1 67.81 548 LYS B C 1
ATOM 10215 O O . LYS B 1 548 ? 6.516 76.625 30.281 1 67.81 548 LYS B O 1
ATOM 10220 N N . ILE B 1 549 ? 5.359 74.938 31.328 1 70.25 549 ILE B N 1
ATOM 10221 C CA . ILE B 1 549 ? 4.266 75.062 30.375 1 70.25 549 ILE B CA 1
ATOM 10222 C C . ILE B 1 549 ? 3.615 76.438 30.469 1 70.25 549 ILE B C 1
ATOM 10224 O O . ILE B 1 549 ? 3.289 77.062 29.453 1 70.25 549 ILE B O 1
ATOM 10228 N N . ARG B 1 550 ? 3.576 77 31.672 1 66.69 550 ARG B N 1
ATOM 10229 C CA . ARG B 1 550 ? 3.029 78.312 31.906 1 66.69 550 ARG B CA 1
ATOM 10230 C C . ARG B 1 550 ? 3.93 79.438 31.312 1 66.69 550 ARG B C 1
ATOM 10232 O O . ARG B 1 550 ? 3.443 80.375 30.672 1 66.69 550 ARG B O 1
ATOM 10239 N N . TYR B 1 551 ? 5.109 79.312 31.656 1 70.94 551 TYR B N 1
ATOM 10240 C CA . TYR B 1 551 ? 6.09 80.25 31.125 1 70.94 551 TYR B CA 1
ATOM 10241 C C . TYR B 1 551 ? 6.051 80.25 29.594 1 70.94 551 TYR B C 1
ATOM 10243 O O . TYR B 1 551 ? 6.027 81.312 29 1 70.94 551 TYR B O 1
ATOM 10251 N N . LEU B 1 552 ? 5.965 79 29.016 1 73.25 552 LEU B N 1
ATOM 10252 C CA . LEU B 1 552 ? 5.973 78.875 27.562 1 73.25 552 LEU B CA 1
ATOM 10253 C C . LEU B 1 552 ? 4.691 79.438 26.969 1 73.25 552 LEU B C 1
ATOM 10255 O O . LEU B 1 552 ? 4.727 80.125 25.922 1 73.25 552 LEU B O 1
ATOM 10259 N N . ARG B 1 553 ? 3.781 79.312 27.703 1 67 553 ARG B N 1
ATOM 10260 C CA . ARG B 1 553 ? 2.504 79.875 27.266 1 67 553 ARG B CA 1
ATOM 10261 C C . ARG B 1 553 ? 2.553 81.375 27.25 1 67 553 ARG B C 1
ATOM 10263 O O . ARG B 1 553 ? 2.119 82 26.281 1 67 553 ARG B O 1
ATOM 10270 N N . TYR B 1 554 ? 3.168 82.062 28.203 1 66.19 554 TYR B N 1
ATOM 10271 C CA . TYR B 1 554 ? 3.26 83.562 28.297 1 66.19 554 TYR B CA 1
ATOM 10272 C C . TYR B 1 554 ? 4.246 84.062 27.266 1 66.19 554 TYR B C 1
ATOM 10274 O O . TYR B 1 554 ? 3.99 85.125 26.656 1 66.19 554 TYR B O 1
ATOM 10282 N N . THR B 1 555 ? 5.227 83.375 27.078 1 66.25 555 THR B N 1
ATOM 10283 C CA . THR B 1 555 ? 6.223 83.812 26.125 1 66.25 555 THR B CA 1
ATOM 10284 C C . THR B 1 555 ? 5.672 83.75 24.703 1 66.25 555 THR B C 1
ATOM 10286 O O . THR B 1 555 ? 5.926 84.625 23.891 1 66.25 555 THR B O 1
ATOM 10289 N N . LEU B 1 556 ? 4.98 82.75 24.5 1 67 556 LEU B N 1
ATOM 10290 C CA . LEU B 1 556 ? 4.402 82.562 23.172 1 67 556 LEU B CA 1
ATOM 10291 C C . LEU B 1 556 ? 3.316 83.625 22.922 1 67 556 LEU B C 1
ATOM 10293 O O . LEU B 1 556 ? 3.197 84.188 21.812 1 67 556 LEU B O 1
ATOM 10297 N N . LEU B 1 557 ? 2.617 84 23.891 1 59.72 557 LEU B N 1
ATOM 10298 C CA . LEU B 1 557 ? 1.59 85 23.812 1 59.72 557 LEU B CA 1
ATOM 10299 C C . LEU B 1 557 ? 2.215 86.375 23.625 1 59.72 557 LEU B C 1
ATOM 10301 O O . LEU B 1 557 ? 1.683 87.25 22.891 1 59.72 557 LEU B O 1
ATOM 10305 N N . GLN B 1 558 ? 3.193 86.688 24.219 1 59.03 558 GLN B N 1
ATOM 10306 C CA . GLN B 1 558 ? 3.908 88 24.078 1 59.03 558 GLN B CA 1
ATOM 10307 C C . GLN B 1 558 ? 4.527 88.125 22.703 1 59.03 558 GLN B C 1
ATOM 10309 O O . GLN B 1 558 ? 4.535 89.188 22.125 1 59.03 558 GLN B O 1
ATOM 10314 N N . ARG B 1 559 ? 5.027 87.062 22.156 1 56.91 559 ARG B N 1
ATOM 10315 C CA . ARG B 1 559 ? 5.609 87.125 20.828 1 56.91 559 ARG B CA 1
ATOM 10316 C C . ARG B 1 559 ? 4.531 87.312 19.766 1 56.91 559 ARG B C 1
ATOM 10318 O O . ARG B 1 559 ? 4.766 88 18.766 1 56.91 559 ARG B O 1
ATOM 10325 N N . GLY B 1 560 ? 3.453 86.688 19.766 1 51.38 560 GLY B N 1
ATOM 10326 C CA . GLY B 1 560 ? 2.367 86.938 18.828 1 51.38 560 GLY B CA 1
ATOM 10327 C C . GLY B 1 560 ? 1.856 88.375 18.875 1 51.38 560 GLY B C 1
ATOM 10328 O O . GLY B 1 560 ? 1.48 88.938 17.844 1 51.38 560 GLY B O 1
ATOM 10329 N N . LEU B 1 561 ? 1.704 89.062 19.891 1 45.53 561 LEU B N 1
ATOM 10330 C CA . LEU B 1 561 ? 1.285 90.438 20.016 1 45.53 561 LEU B CA 1
ATOM 10331 C C . LEU B 1 561 ? 2.381 91.375 19.531 1 45.53 561 LEU B C 1
ATOM 10333 O O . LEU B 1 561 ? 2.096 92.5 19.109 1 45.53 561 LEU B O 1
ATOM 10337 N N . ARG B 1 562 ? 3.562 91.125 19.609 1 44 562 ARG B N 1
ATOM 10338 C CA . ARG B 1 562 ? 4.66 92 19.188 1 44 562 ARG B CA 1
ATOM 10339 C C . ARG B 1 562 ? 4.871 91.938 17.688 1 44 562 ARG B C 1
ATOM 10341 O O . ARG B 1 562 ? 5.844 92.5 17.156 1 44 562 ARG B O 1
ATOM 10348 N N . ASN B 1 563 ? 4.16 91.375 16.953 1 39.09 563 ASN B N 1
ATOM 10349 C CA . ASN B 1 563 ? 4.5 91.562 15.547 1 39.09 563 ASN B CA 1
ATOM 10350 C C . ASN B 1 563 ? 4.559 93.062 15.227 1 39.09 563 ASN B C 1
ATOM 10352 O O . ASN B 1 563 ? 4.766 93.438 14.07 1 39.09 563 ASN B O 1
ATOM 10356 N N . GLY B 1 564 ? 3.67 94 15.531 1 36.19 564 GLY B N 1
ATOM 10357 C CA . GLY B 1 564 ? 4.082 95.25 14.883 1 36.19 564 GLY B CA 1
ATOM 10358 C C . GLY B 1 564 ? 5.527 95.625 15.148 1 36.19 564 GLY B C 1
ATOM 10359 O O . GLY B 1 564 ? 6.402 95.375 14.312 1 36.19 564 GLY B O 1
ATOM 10360 N N . ASN B 1 565 ? 5.809 96.875 15.812 1 32.44 565 ASN B N 1
ATOM 10361 C CA . ASN B 1 565 ? 7.086 97.562 15.844 1 32.44 565 ASN B CA 1
ATOM 10362 C C . ASN B 1 565 ? 8.094 96.875 16.734 1 32.44 565 ASN B C 1
ATOM 10364 O O . ASN B 1 565 ? 8.234 97.188 17.906 1 32.44 565 ASN B O 1
ATOM 10368 N N . LEU B 1 566 ? 8.148 95.688 16.891 1 33.84 566 LEU B N 1
ATOM 10369 C CA . LEU B 1 566 ? 9.305 95.312 17.672 1 33.84 566 LEU B CA 1
ATOM 10370 C C . LEU B 1 566 ? 10.609 95.625 16.953 1 33.84 566 LEU B C 1
ATOM 10372 O O . LEU B 1 566 ? 10.883 95.125 15.867 1 33.84 566 LEU B O 1
ATOM 10376 N N . LEU B 1 567 ? 11.07 96.875 17.094 1 32.28 567 LEU B N 1
ATOM 10377 C CA . LEU B 1 567 ? 12.445 97.312 16.859 1 32.28 567 LEU B CA 1
ATOM 10378 C C . LEU B 1 567 ? 13.43 96.312 17.438 1 32.28 567 LEU B C 1
ATOM 10380 O O . LEU B 1 567 ? 13.688 96.312 18.641 1 32.28 567 LEU B O 1
ATOM 10384 N N . ARG B 1 568 ? 13.398 95 17.172 1 35.34 568 ARG B N 1
ATOM 10385 C CA . ARG B 1 568 ? 14.695 94.375 17.391 1 35.34 568 ARG B CA 1
ATOM 10386 C C . ARG B 1 568 ? 15.781 95.062 16.547 1 35.34 568 ARG B C 1
ATOM 10388 O O . ARG B 1 568 ? 15.773 94.938 15.328 1 35.34 568 ARG B O 1
ATOM 10395 N N . THR B 1 569 ? 16.219 96.188 16.922 1 32.28 569 THR B N 1
ATOM 10396 C CA . THR B 1 569 ? 17.453 96.625 16.25 1 32.28 569 THR B CA 1
ATOM 10397 C C . THR B 1 569 ? 18.453 95.5 16.172 1 32.28 569 THR B C 1
ATOM 10399 O O . THR B 1 569 ? 18.641 94.75 17.141 1 32.28 569 THR B O 1
ATOM 10402 N N . ASN B 1 570 ? 18.75 94.812 15.141 1 33.69 570 ASN B N 1
ATOM 10403 C CA . ASN B 1 570 ? 19.766 93.875 14.656 1 33.69 570 ASN B CA 1
ATOM 10404 C C . ASN B 1 570 ? 21.125 94.125 15.312 1 33.69 570 ASN B C 1
ATOM 10406 O O . ASN B 1 570 ? 22.141 93.562 14.891 1 33.69 570 ASN B O 1
ATOM 10410 N N . GLY B 1 571 ? 21.531 95.438 15.57 1 33.84 571 GLY B N 1
ATOM 10411 C CA . GLY B 1 571 ? 22.984 95.562 15.688 1 33.84 571 GLY B CA 1
ATOM 10412 C C . GLY B 1 571 ? 23.578 94.688 16.75 1 33.84 571 GLY B C 1
ATOM 10413 O O . GLY B 1 571 ? 22.859 93.938 17.453 1 33.84 571 GLY B O 1
ATOM 10414 N N . SER B 1 572 ? 25.016 94.688 17.156 1 36.34 572 SER B N 1
ATOM 10415 C CA . SER B 1 572 ? 25.875 94.125 18.188 1 36.34 572 SER B CA 1
ATOM 10416 C C . SER B 1 572 ? 25.141 94 19.5 1 36.34 572 SER B C 1
ATOM 10418 O O . SER B 1 572 ? 24.672 95 20.078 1 36.34 572 SER B O 1
ATOM 10420 N N . ASP B 1 573 ? 24.531 92.938 19.734 1 37 573 ASP B N 1
ATOM 10421 C CA . ASP B 1 573 ? 23.375 92.5 20.516 1 37 573 ASP B CA 1
ATOM 10422 C C . ASP B 1 573 ? 23.562 92.812 22 1 37 573 ASP B C 1
ATOM 10424 O O . ASP B 1 573 ? 24.047 91.938 22.75 1 37 573 ASP B O 1
ATOM 10428 N N . GLU B 1 574 ? 24.453 93.625 22.438 1 40.56 574 GLU B N 1
ATOM 10429 C CA . GLU B 1 574 ? 24.469 93.938 23.859 1 40.56 574 GLU B CA 1
ATOM 10430 C C . GLU B 1 574 ? 23.062 93.938 24.438 1 40.56 574 GLU B C 1
ATOM 10432 O O . GLU B 1 574 ? 22.188 94.625 23.938 1 40.56 574 GLU B O 1
ATOM 10437 N N . ASP B 1 575 ? 22.578 92.812 24.859 1 50.47 575 ASP B N 1
ATOM 10438 C CA . ASP B 1 575 ? 21.312 92.438 25.484 1 50.47 575 ASP B CA 1
ATOM 10439 C C . ASP B 1 575 ? 20.719 93.625 26.25 1 50.47 575 ASP B C 1
ATOM 10441 O O . ASP B 1 575 ? 21.297 94.062 27.234 1 50.47 575 ASP B O 1
ATOM 10445 N N . PHE B 1 576 ? 20.25 94.5 25.531 1 60.97 576 PHE B N 1
ATOM 10446 C CA . PHE B 1 576 ? 19.703 95.75 26.094 1 60.97 576 PHE B CA 1
ATOM 10447 C C . PHE B 1 576 ? 18.531 95.438 27.031 1 60.97 576 PHE B C 1
ATOM 10449 O O . PHE B 1 576 ? 17.516 94.875 26.609 1 60.97 576 PHE B O 1
ATOM 10456 N N . PHE B 1 577 ? 18.719 95.312 28.156 1 75.69 577 PHE B N 1
ATOM 10457 C CA . PHE B 1 577 ? 17.688 95.25 29.188 1 75.69 577 PHE B CA 1
ATOM 10458 C C . PHE B 1 577 ? 17.172 96.625 29.547 1 75.69 577 PHE B C 1
ATOM 10460 O O . PHE B 1 577 ? 17.938 97.562 29.594 1 75.69 577 PHE B O 1
ATOM 10467 N N . LEU B 1 578 ? 15.984 96.875 29.625 1 79.94 578 LEU B N 1
ATOM 10468 C CA . LEU B 1 578 ? 15.391 98.125 29.969 1 79.94 578 LEU B CA 1
ATOM 10469 C C . LEU B 1 578 ? 15.75 98.562 31.391 1 79.94 578 LEU B C 1
ATOM 10471 O O . LEU B 1 578 ? 15.969 99.75 31.656 1 79.94 578 LEU B O 1
ATOM 10475 N N . TYR B 1 579 ? 15.969 97.625 32.125 1 85.81 579 TYR B N 1
ATOM 10476 C CA . TYR B 1 579 ? 16.281 97.875 33.531 1 85.81 579 TYR B CA 1
ATOM 10477 C C . TYR B 1 579 ? 17.484 97 33.969 1 85.81 579 TYR B C 1
ATOM 10479 O O . TYR B 1 579 ? 17.797 96 33.375 1 85.81 579 TYR B O 1
ATOM 10487 N N . ASP B 1 580 ? 18.109 97.5 34.906 1 85.31 580 ASP B N 1
ATOM 10488 C CA . ASP B 1 580 ? 19.266 96.812 35.406 1 85.31 580 ASP B CA 1
ATOM 10489 C C . ASP B 1 580 ? 18.844 95.688 36.344 1 85.31 580 ASP B C 1
ATOM 10491 O O . ASP B 1 580 ? 19.484 94.625 36.375 1 85.31 580 ASP B O 1
ATOM 10495 N N . ALA B 1 581 ? 17.75 96 37.062 1 89.56 581 ALA B N 1
ATOM 10496 C CA . ALA B 1 581 ? 17.297 94.875 37.969 1 89.56 581 ALA B CA 1
ATOM 10497 C C . ALA B 1 581 ? 15.805 95 38.219 1 89.56 581 ALA B C 1
ATOM 10499 O O . ALA B 1 581 ? 15.273 96.125 38.375 1 89.56 581 ALA B O 1
ATOM 10500 N N . PHE B 1 582 ? 15.156 93.875 38.281 1 89.31 582 PHE B N 1
ATOM 10501 C CA . PHE B 1 582 ? 13.812 93.75 38.812 1 89.31 582 PHE B CA 1
ATOM 10502 C C . PHE B 1 582 ? 13.852 93.375 40.281 1 89.31 582 PHE B C 1
ATOM 10504 O O . PHE B 1 582 ? 14.531 92.438 40.688 1 89.31 582 PHE B O 1
ATOM 10511 N N . VAL B 1 583 ? 13.133 94.188 41.062 1 88.25 583 VAL B N 1
ATOM 10512 C CA . VAL B 1 583 ? 13.195 94 42.5 1 88.25 583 VAL B CA 1
ATOM 10513 C C . VAL B 1 583 ? 11.922 93.312 43 1 88.25 583 VAL B C 1
ATOM 10515 O O . VAL B 1 583 ? 10.828 93.875 42.844 1 88.25 583 VAL B O 1
ATOM 10518 N N . SER B 1 584 ? 12.07 92.125 43.531 1 87.56 584 SER B N 1
ATOM 10519 C CA . SER B 1 584 ? 10.977 91.375 44.125 1 87.56 584 SER B CA 1
ATOM 10520 C C . SER B 1 584 ? 10.984 91.5 45.656 1 87.56 584 SER B C 1
ATOM 10522 O O . SER B 1 584 ? 11.977 91.125 46.281 1 87.56 584 SER B O 1
ATOM 10524 N N . TYR B 1 585 ? 9.891 91.938 46.156 1 83.25 585 TYR B N 1
ATOM 10525 C CA . TYR B 1 585 ? 9.82 92.188 47.594 1 83.25 585 TYR B CA 1
ATOM 10526 C C . TYR B 1 585 ? 8.391 92 48.125 1 83.25 585 TYR B C 1
ATOM 10528 O O . TYR B 1 585 ? 7.441 92 47.312 1 83.25 585 TYR B O 1
ATOM 10536 N N . THR B 1 586 ? 8.25 91.938 49.375 1 81.56 586 THR B N 1
ATOM 10537 C CA . THR B 1 586 ? 6.934 91.812 50 1 81.56 586 THR B CA 1
ATOM 10538 C C . THR B 1 586 ? 6.473 93.25 50.438 1 81.56 586 THR B C 1
ATOM 10540 O O . THR B 1 586 ? 7.281 94.125 50.562 1 81.56 586 THR B O 1
ATOM 10543 N N . SER B 1 587 ? 5.207 93.375 50.656 1 77.75 587 SER B N 1
ATOM 10544 C CA . SER B 1 587 ? 4.621 94.688 51 1 77.75 587 SER B CA 1
ATOM 10545 C C . SER B 1 587 ? 5.215 95.188 52.281 1 77.75 587 SER B C 1
ATOM 10547 O O . SER B 1 587 ? 5.352 96.438 52.438 1 77.75 587 SER B O 1
ATOM 10549 N N . LYS B 1 588 ? 5.59 94.375 53.094 1 78.75 588 LYS B N 1
ATOM 10550 C CA . LYS B 1 588 ? 6.133 94.875 54.344 1 78.75 588 LYS B CA 1
ATOM 10551 C C . LYS B 1 588 ? 7.566 95.375 54.219 1 78.75 588 LYS B C 1
ATOM 10553 O O . LYS B 1 588 ? 8.047 96.125 55.031 1 78.75 588 LYS B O 1
ATOM 10558 N N . ASP B 1 589 ? 8.172 94.938 53.25 1 82.62 589 ASP B N 1
ATOM 10559 C CA . ASP B 1 589 ? 9.547 95.375 53 1 82.62 589 ASP B CA 1
ATOM 10560 C C . ASP B 1 589 ? 9.609 96.562 52.062 1 82.62 589 ASP B C 1
ATOM 10562 O O . ASP B 1 589 ? 10.688 96.938 51.562 1 82.62 589 ASP B O 1
ATOM 10566 N N . ARG B 1 590 ? 8.57 97.062 51.906 1 84.12 590 ARG B N 1
ATOM 10567 C CA . ARG B 1 590 ? 8.445 98.188 50.969 1 84.12 590 ARG B CA 1
ATOM 10568 C C . ARG B 1 590 ? 9.273 99.375 51.438 1 84.12 590 ARG B C 1
ATOM 10570 O O . ARG B 1 590 ? 9.906 100.062 50.625 1 84.12 590 ARG B O 1
ATOM 10577 N N . GLU B 1 591 ? 9.281 99.625 52.656 1 82.69 591 GLU B N 1
ATOM 10578 C CA . GLU B 1 591 ? 10.023 100.75 53.188 1 82.69 591 GLU B CA 1
ATOM 10579 C C . GLU B 1 591 ? 11.523 100.625 52.969 1 82.69 591 GLU B C 1
ATOM 10581 O O . GLU B 1 591 ? 12.195 101.562 52.594 1 82.69 591 GLU B O 1
ATOM 10586 N N . PHE B 1 592 ? 11.969 99.5 53.188 1 86.5 592 PHE B N 1
ATOM 10587 C CA . PHE B 1 592 ? 13.375 99.188 52.938 1 86.5 592 PHE B CA 1
ATOM 10588 C C . PHE B 1 592 ? 13.719 99.438 51.469 1 86.5 592 PHE B C 1
ATOM 10590 O O . PHE B 1 592 ? 14.758 100 51.156 1 86.5 592 PHE B O 1
ATOM 10597 N N . VAL B 1 593 ? 12.875 99 50.594 1 87 593 VAL B N 1
ATOM 10598 C CA . VAL B 1 593 ? 13.125 99.062 49.156 1 87 593 VAL B CA 1
ATOM 10599 C C . VAL B 1 593 ? 13.039 100.562 48.688 1 87 593 VAL B C 1
ATOM 10601 O O . VAL B 1 593 ? 13.898 101 47.938 1 87 593 VAL B O 1
ATOM 10604 N N . ILE B 1 594 ? 12.117 101.25 49.219 1 81.5 594 ILE B N 1
ATOM 10605 C CA . ILE B 1 594 ? 11.867 102.562 48.719 1 81.5 594 ILE B CA 1
ATOM 10606 C C . ILE B 1 594 ? 12.844 103.562 49.375 1 81.5 594 ILE B C 1
ATOM 10608 O O . ILE B 1 594 ? 13.414 104.438 48.719 1 81.5 594 ILE B O 1
ATOM 10612 N N . ARG B 1 595 ? 13.133 103.5 50.562 1 82.06 595 ARG B N 1
ATOM 10613 C CA . ARG B 1 595 ? 13.953 104.438 51.25 1 82.06 595 ARG B CA 1
ATOM 10614 C C . ARG B 1 595 ? 15.43 104.125 51.156 1 82.06 595 ARG B C 1
ATOM 10616 O O . ARG B 1 595 ? 16.266 105 50.906 1 82.06 595 ARG B O 1
ATOM 10623 N N . ASP B 1 596 ? 15.703 102.875 51.344 1 84.81 596 ASP B N 1
ATOM 10624 C CA . ASP B 1 596 ? 17.109 102.5 51.438 1 84.81 596 ASP B CA 1
ATOM 10625 C C . ASP B 1 596 ? 17.641 102.062 50.094 1 84.81 596 ASP B C 1
ATOM 10627 O O . ASP B 1 596 ? 18.672 102.562 49.594 1 84.81 596 ASP B O 1
ATOM 10631 N N . MET B 1 597 ? 16.891 101.25 49.469 1 87.56 597 MET B N 1
ATOM 10632 C CA . MET B 1 597 ? 17.422 100.625 48.25 1 87.56 597 MET B CA 1
ATOM 10633 C C . MET B 1 597 ? 17.406 101.625 47.094 1 87.56 597 MET B C 1
ATOM 10635 O O . MET B 1 597 ? 18.391 101.75 46.344 1 87.56 597 MET B O 1
ATOM 10639 N N . ILE B 1 598 ? 16.328 102.25 46.844 1 86.31 598 ILE B N 1
ATOM 10640 C CA . ILE B 1 598 ? 16.203 103.188 45.75 1 86.31 598 ILE B CA 1
ATOM 10641 C C . ILE B 1 598 ? 17.203 104.375 45.969 1 86.31 598 ILE B C 1
ATOM 10643 O O . ILE B 1 598 ? 17.875 104.75 45.031 1 86.31 598 ILE B O 1
ATOM 10647 N N . GLN B 1 599 ? 17.281 104.812 47.094 1 84.62 599 GLN B N 1
ATOM 10648 C CA . GLN B 1 599 ? 18.156 105.938 47.406 1 84.62 599 GLN B CA 1
ATOM 10649 C C . GLN B 1 599 ? 19.625 105.562 47.156 1 84.62 599 GLN B C 1
ATOM 10651 O O . GLN B 1 599 ? 20.375 106.375 46.594 1 84.62 599 GLN B O 1
ATOM 10656 N N . ASN B 1 600 ? 19.984 104.5 47.562 1 87 600 ASN B N 1
ATOM 10657 C CA . ASN B 1 600 ? 21.391 104.125 47.438 1 87 600 ASN B CA 1
ATOM 10658 C C . ASN B 1 600 ? 21.719 103.625 46.031 1 87 600 ASN B C 1
ATOM 10660 O O . ASN B 1 600 ? 22.734 104 45.469 1 87 600 ASN B O 1
ATOM 10664 N N . LEU B 1 601 ? 20.844 102.812 45.469 1 88.31 601 LEU B N 1
ATOM 10665 C CA . LEU B 1 601 ? 21.203 102.188 44.188 1 88.31 601 LEU B CA 1
ATOM 10666 C C . LEU B 1 601 ? 20.891 103.125 43 1 88.31 601 LEU B C 1
ATOM 10668 O O . LEU B 1 601 ? 21.656 103.188 42.062 1 88.31 601 LEU B O 1
ATOM 10672 N N . GLU B 1 602 ? 19.75 103.75 42.969 1 86.5 602 GLU B N 1
ATOM 10673 C CA . GLU B 1 602 ? 19.406 104.625 41.844 1 86.5 602 GLU B CA 1
ATOM 10674 C C . GLU B 1 602 ? 20.078 106 41.969 1 86.5 602 GLU B C 1
ATOM 10676 O O . GLU B 1 602 ? 20.594 106.5 40.969 1 86.5 602 GLU B O 1
ATOM 10681 N N . GLU B 1 603 ? 20.125 106.5 43.094 1 81.06 603 GLU B N 1
ATOM 10682 C CA . GLU B 1 603 ? 20.625 107.875 43.25 1 81.06 603 GLU B CA 1
ATOM 10683 C C . GLU B 1 603 ? 22.156 107.875 43.375 1 81.06 603 GLU B C 1
ATOM 10685 O O . GLU B 1 603 ? 22.828 108.688 42.812 1 81.06 603 GLU B O 1
ATOM 10690 N N . LEU B 1 604 ? 22.656 106.938 44.125 1 82 604 LEU B N 1
ATOM 10691 C CA . LEU B 1 604 ? 24.078 107 44.375 1 82 604 LEU B CA 1
ATOM 10692 C C . LEU B 1 604 ? 24.859 106.312 43.281 1 82 604 LEU B C 1
ATOM 10694 O O . LEU B 1 604 ? 25.922 106.75 42.875 1 82 604 LEU B O 1
ATOM 10698 N N . TYR B 1 605 ? 24.312 105.25 42.781 1 84.75 605 TYR B N 1
ATOM 10699 C CA . TYR B 1 605 ? 25.109 104.438 41.844 1 84.75 605 TYR B CA 1
ATOM 10700 C C . TYR B 1 605 ? 24.531 104.5 40.438 1 84.75 605 TYR B C 1
ATOM 10702 O O . TYR B 1 605 ? 25.078 103.938 39.5 1 84.75 605 TYR B O 1
ATOM 10710 N N . GLY B 1 606 ? 23.375 105.062 40.219 1 83.69 606 GLY B N 1
ATOM 10711 C CA . GLY B 1 606 ? 22.797 105.375 38.906 1 83.69 606 GLY B CA 1
ATOM 10712 C C . GLY B 1 606 ? 22.188 104.125 38.281 1 83.69 606 GLY B C 1
ATOM 10713 O O . GLY B 1 606 ? 22.141 104 37.031 1 83.69 606 GLY B O 1
ATOM 10714 N N . LEU B 1 607 ? 21.703 103.188 38.938 1 88.31 607 LEU B N 1
ATOM 10715 C CA . LEU B 1 607 ? 21.125 102 38.375 1 88.31 607 LEU B CA 1
ATOM 10716 C C . LEU B 1 607 ? 19.625 102.125 38.156 1 88.31 607 LEU B C 1
ATOM 10718 O O . LEU B 1 607 ? 18.969 102.875 38.875 1 88.31 607 LEU B O 1
ATOM 10722 N N . ARG B 1 608 ? 19.078 101.5 37.156 1 87.12 608 ARG B N 1
ATOM 10723 C CA . ARG B 1 608 ? 17.656 101.5 36.875 1 87.12 608 ARG B CA 1
ATOM 10724 C C . ARG B 1 608 ? 16.953 100.312 37.438 1 87.12 608 ARG B C 1
ATOM 10726 O O . ARG B 1 608 ? 17.172 99.188 36.969 1 87.12 608 ARG B O 1
ATOM 10733 N N . LEU B 1 609 ? 16.125 100.562 38.406 1 87.38 609 LEU B N 1
ATOM 10734 C CA . LEU B 1 609 ? 15.414 99.5 39.094 1 87.38 609 LEU B CA 1
ATOM 10735 C C . LEU B 1 609 ? 13.953 99.438 38.656 1 87.38 609 LEU B C 1
ATOM 10737 O O . LEU B 1 609 ? 13.336 100.5 38.438 1 87.38 609 LEU B O 1
ATOM 10741 N N . LEU B 1 610 ? 13.562 98.312 38.312 1 86.94 610 LEU B N 1
ATOM 10742 C CA . LEU B 1 610 ? 12.141 98.062 38.094 1 86.94 610 LEU B CA 1
ATOM 10743 C C . LEU B 1 610 ? 11.43 97.688 39.375 1 86.94 610 LEU B C 1
ATOM 10745 O O . LEU B 1 610 ? 11.68 96.562 39.906 1 86.94 610 LEU B O 1
ATOM 10749 N N . ILE B 1 611 ? 10.703 98.562 39.812 1 84.62 611 ILE B N 1
ATOM 10750 C CA . ILE B 1 611 ? 10 98.375 41.062 1 84.62 611 ILE B CA 1
ATOM 10751 C C . ILE B 1 611 ? 8.5 98.188 40.812 1 84.62 611 ILE B C 1
ATOM 10753 O O . ILE B 1 611 ? 7.902 99 40.094 1 84.62 611 ILE B O 1
ATOM 10757 N N . ARG B 1 612 ? 7.949 97.125 41.344 1 80.19 612 ARG B N 1
ATOM 10758 C CA . ARG B 1 612 ? 6.555 96.812 41.125 1 80.19 612 ARG B CA 1
ATOM 10759 C C . ARG B 1 612 ? 5.625 97.938 41.438 1 80.19 612 ARG B C 1
ATOM 10761 O O . ARG B 1 612 ? 4.719 98.25 40.688 1 80.19 612 ARG B O 1
ATOM 10768 N N . ASP B 1 613 ? 5.836 98.625 42.531 1 75.38 613 ASP B N 1
ATOM 10769 C CA . ASP B 1 613 ? 4.949 99.625 43.031 1 75.38 613 ASP B CA 1
ATOM 10770 C C . ASP B 1 613 ? 4.992 100.875 42.125 1 75.38 613 ASP B C 1
ATOM 10772 O O . ASP B 1 613 ? 4.027 101.625 42.094 1 75.38 613 ASP B O 1
ATOM 10776 N N . ARG B 1 614 ? 6.113 101.062 41.5 1 76.5 614 ARG B N 1
ATOM 10777 C CA . ARG B 1 614 ? 6.316 102.188 40.656 1 76.5 614 ARG B CA 1
ATOM 10778 C C . ARG B 1 614 ? 6.016 101.938 39.188 1 76.5 614 ARG B C 1
ATOM 10780 O O . ARG B 1 614 ? 5.512 102.75 38.469 1 76.5 614 ARG B O 1
ATOM 10787 N N . SER B 1 615 ? 6.25 100.688 38.719 1 75.56 615 SER B N 1
ATOM 10788 C CA . SER B 1 615 ? 6.316 100.438 37.281 1 75.56 615 SER B CA 1
ATOM 10789 C C . SER B 1 615 ? 5.152 99.562 36.844 1 75.56 615 SER B C 1
ATOM 10791 O O . SER B 1 615 ? 4.906 99.375 35.656 1 75.56 615 SER B O 1
ATOM 10793 N N . PHE B 1 616 ? 4.547 98.812 37.656 1 75.38 616 PHE B N 1
ATOM 10794 C CA . PHE B 1 616 ? 3.494 97.875 37.219 1 75.38 616 PHE B CA 1
ATOM 10795 C C . PHE B 1 616 ? 2.252 98.688 36.781 1 75.38 616 PHE B C 1
ATOM 10797 O O . PHE B 1 616 ? 1.835 99.625 37.469 1 75.38 616 PHE B O 1
ATOM 10804 N N . LEU B 1 617 ? 1.879 98.5 35.656 1 66.88 617 LEU B N 1
ATOM 10805 C CA . LEU B 1 617 ? 0.707 99.188 35.125 1 66.88 617 LEU B CA 1
ATOM 10806 C C . LEU B 1 617 ? -0.578 98.625 35.688 1 66.88 617 LEU B C 1
ATOM 10808 O O . LEU B 1 617 ? -0.728 97.375 35.719 1 66.88 617 LEU B O 1
ATOM 10812 N N . PRO B 1 618 ? -1.381 99.438 36.125 1 64.25 618 PRO B N 1
ATOM 10813 C CA . PRO B 1 618 ? -2.672 98.938 36.656 1 64.25 618 PRO B CA 1
ATOM 10814 C C . PRO B 1 618 ? -3.561 98.375 35.531 1 64.25 618 PRO B C 1
ATOM 10816 O O . PRO B 1 618 ? -3.602 98.875 34.438 1 64.25 618 PRO B O 1
ATOM 10819 N N . GLY B 1 619 ? -4.043 97.062 35.625 1 60.03 619 GLY B N 1
ATOM 10820 C CA . GLY B 1 619 ? -4.902 96.438 34.625 1 60.03 619 GLY B CA 1
ATOM 10821 C C . GLY B 1 619 ? -4.301 95.25 34 1 60.03 619 GLY B C 1
ATOM 10822 O O . GLY B 1 619 ? -5.023 94.375 33.5 1 60.03 619 GLY B O 1
ATOM 10823 N N . GLU B 1 620 ? -3.037 95.312 33.875 1 66.81 620 GLU B N 1
ATOM 10824 C CA . GLU B 1 620 ? -2.381 94.125 33.344 1 66.81 620 GLU B CA 1
ATOM 10825 C C . GLU B 1 620 ? -2.195 93.062 34.406 1 66.81 620 GLU B C 1
ATOM 10827 O O . GLU B 1 620 ? -1.905 93.375 35.562 1 66.81 620 GLU B O 1
ATOM 10832 N N . PRO B 1 621 ? -2.377 91.812 33.875 1 70.5 621 PRO B N 1
ATOM 10833 C CA . PRO B 1 621 ? -2.195 90.75 34.875 1 70.5 621 PRO B CA 1
ATOM 10834 C C . PRO B 1 621 ? -0.797 90.75 35.5 1 70.5 621 PRO B C 1
ATOM 10836 O O . PRO B 1 621 ? 0.197 90.938 34.781 1 70.5 621 PRO B O 1
ATOM 10839 N N . LYS B 1 622 ? -0.916 90.75 36.719 1 74.62 622 LYS B N 1
ATOM 10840 C CA . LYS B 1 622 ? 0.325 90.812 37.5 1 74.62 622 LYS B CA 1
ATOM 10841 C C . LYS B 1 622 ? 1.309 89.75 37.031 1 74.62 622 LYS B C 1
ATOM 10843 O O . LYS B 1 622 ? 2.508 90 36.906 1 74.62 622 LYS B O 1
ATOM 10848 N N . CYS B 1 623 ? 0.773 88.625 36.719 1 75.44 623 CYS B N 1
ATOM 10849 C CA . CYS B 1 623 ? 1.638 87.5 36.312 1 75.44 623 CYS B CA 1
ATOM 10850 C C . CYS B 1 623 ? 2.385 87.812 35.031 1 75.44 623 CYS B C 1
ATOM 10852 O O . CYS B 1 623 ? 3.576 87.5 34.906 1 75.44 623 CYS B O 1
ATOM 10854 N N . GLN B 1 624 ? 1.798 88.375 34.188 1 75.19 624 GLN B N 1
ATOM 10855 C CA . GLN B 1 624 ? 2.428 88.75 32.938 1 75.19 624 GLN B CA 1
ATOM 10856 C C . GLN B 1 624 ? 3.473 89.875 33.156 1 75.19 624 GLN B C 1
ATOM 10858 O O . GLN B 1 624 ? 4.539 89.875 32.531 1 75.19 624 GLN B O 1
ATOM 10863 N N . GLN B 1 625 ? 3.082 90.688 34.031 1 78.88 625 GLN B N 1
ATOM 10864 C CA . GLN B 1 625 ? 4.008 91.812 34.281 1 78.88 625 GLN B CA 1
ATOM 10865 C C . GLN B 1 625 ? 5.254 91.312 35 1 78.88 625 GLN B C 1
ATOM 10867 O O . GLN B 1 625 ? 6.359 91.812 34.75 1 78.88 625 GLN B O 1
ATOM 10872 N N . ILE B 1 626 ? 4.922 90.375 35.75 1 81.38 626 ILE B N 1
ATOM 10873 C CA . ILE B 1 626 ? 6.066 89.812 36.469 1 81.38 626 ILE B CA 1
ATOM 10874 C C . ILE B 1 626 ? 7.012 89.125 35.469 1 81.38 626 ILE B C 1
ATOM 10876 O O . ILE B 1 626 ? 8.219 89.375 35.5 1 81.38 626 ILE B O 1
ATOM 10880 N N . VAL B 1 627 ? 6.449 88.375 34.625 1 79.88 627 VAL B N 1
ATOM 10881 C CA . VAL B 1 627 ? 7.273 87.625 33.656 1 79.88 627 VAL B CA 1
ATOM 10882 C C . VAL B 1 627 ? 7.945 88.688 32.719 1 79.88 627 VAL B C 1
ATOM 10884 O O . VAL B 1 627 ? 9.133 88.562 32.406 1 79.88 627 VAL B O 1
ATOM 10887 N N . ARG B 1 628 ? 7.273 89.688 32.406 1 80.81 628 ARG B N 1
ATOM 10888 C CA . ARG B 1 628 ? 7.832 90.75 31.562 1 80.81 628 ARG B CA 1
ATOM 10889 C C . ARG B 1 628 ? 8.953 91.5 32.281 1 80.81 628 ARG B C 1
ATOM 10891 O O . ARG B 1 628 ? 9.984 91.812 31.688 1 80.81 628 ARG B O 1
ATOM 10898 N N . SER B 1 629 ? 8.688 91.688 33.5 1 85.81 629 SER B N 1
ATOM 10899 C CA . SER B 1 629 ? 9.68 92.438 34.312 1 85.81 629 SER B CA 1
ATOM 10900 C C . SER B 1 629 ? 10.969 91.625 34.438 1 85.81 629 SER B C 1
ATOM 10902 O O . SER B 1 629 ? 12.062 92.188 34.375 1 85.81 629 SER B O 1
ATOM 10904 N N . ILE B 1 630 ? 10.711 90.438 34.531 1 84.81 630 ILE B N 1
ATOM 10905 C CA . ILE B 1 630 ? 11.859 89.562 34.656 1 84.81 630 ILE B CA 1
ATOM 10906 C C . ILE B 1 630 ? 12.609 89.5 33.312 1 84.81 630 ILE B C 1
ATOM 10908 O O . ILE B 1 630 ? 13.844 89.562 33.281 1 84.81 630 ILE B O 1
ATOM 10912 N N . GLN B 1 631 ? 11.938 89.5 32.281 1 83 631 GLN B N 1
ATOM 10913 C CA . GLN B 1 631 ? 12.531 89.438 30.953 1 83 631 GLN B CA 1
ATOM 10914 C C . GLN B 1 631 ? 13.188 90.75 30.531 1 83 631 GLN B C 1
ATOM 10916 O O . GLN B 1 631 ? 14.195 90.75 29.812 1 83 631 GLN B O 1
ATOM 10921 N N . GLU B 1 632 ? 12.75 91.812 31.062 1 84.06 632 GLU B N 1
ATOM 10922 C CA . GLU B 1 632 ? 13.227 93.125 30.641 1 84.06 632 GLU B CA 1
ATOM 10923 C C . GLU B 1 632 ? 14.344 93.625 31.562 1 84.06 632 GLU B C 1
ATOM 10925 O O . GLU B 1 632 ? 14.906 94.688 31.328 1 84.06 632 GLU B O 1
ATOM 10930 N N . SER B 1 633 ? 14.633 92.875 32.5 1 85.81 633 SER B N 1
ATOM 10931 C CA . SER B 1 633 ? 15.656 93.312 33.438 1 85.81 633 SER B CA 1
ATOM 10932 C C . SER B 1 633 ? 16.906 92.438 33.344 1 85.81 633 SER B C 1
ATOM 10934 O O . SER B 1 633 ? 16.797 91.25 33.062 1 85.81 633 SER B O 1
ATOM 10936 N N . LYS B 1 634 ? 18 93 33.625 1 86.25 634 LYS B N 1
ATOM 10937 C CA . LYS B 1 634 ? 19.281 92.312 33.531 1 86.25 634 LYS B CA 1
ATOM 10938 C C . LYS B 1 634 ? 19.422 91.312 34.656 1 86.25 634 LYS B C 1
ATOM 10940 O O . LYS B 1 634 ? 19.891 90.188 34.438 1 86.25 634 LYS B O 1
ATOM 10945 N N . LYS B 1 635 ? 19.031 91.75 35.812 1 87.12 635 LYS B N 1
ATOM 10946 C CA . LYS B 1 635 ? 19.078 90.875 36.969 1 87.12 635 LYS B CA 1
ATOM 10947 C C . LYS B 1 635 ? 17.766 90.938 37.75 1 87.12 635 LYS B C 1
ATOM 10949 O O . LYS B 1 635 ? 17 91.875 37.594 1 87.12 635 LYS B O 1
ATOM 10954 N N . THR B 1 636 ? 17.469 89.938 38.438 1 89 636 THR B N 1
ATOM 10955 C CA . THR B 1 636 ? 16.328 89.875 39.344 1 89 636 THR B CA 1
ATOM 10956 C C . THR B 1 636 ? 16.797 89.875 40.812 1 89 636 THR B C 1
ATOM 10958 O O . THR B 1 636 ? 17.562 89 41.188 1 89 636 THR B O 1
ATOM 10961 N N . LEU B 1 637 ? 16.391 90.875 41.531 1 88.69 637 LEU B N 1
ATOM 10962 C CA . LEU B 1 637 ? 16.734 91 42.969 1 88.69 637 LEU B CA 1
ATOM 10963 C C . LEU B 1 637 ? 15.57 90.562 43.844 1 88.69 637 LEU B C 1
ATOM 10965 O O . LEU B 1 637 ? 14.469 91.125 43.719 1 88.69 637 LEU B O 1
ATOM 10969 N N . CYS B 1 638 ? 15.812 89.625 44.719 1 89.12 638 CYS B N 1
ATOM 10970 C CA . CYS B 1 638 ? 14.781 89.188 45.656 1 89.12 638 CYS B CA 1
ATOM 10971 C C . CYS B 1 638 ? 15.148 89.562 47.094 1 89.12 638 CYS B C 1
ATOM 10973 O O . CYS B 1 638 ? 16.172 89.125 47.594 1 89.12 638 CYS B O 1
ATOM 10975 N N . VAL B 1 639 ? 14.367 90.375 47.688 1 88.56 639 VAL B N 1
ATOM 10976 C CA . VAL B 1 639 ? 14.578 90.75 49.094 1 88.56 639 VAL B CA 1
ATOM 10977 C C . VAL B 1 639 ? 13.945 89.75 50 1 88.56 639 VAL B C 1
ATOM 10979 O O . VAL B 1 639 ? 12.719 89.625 50.125 1 88.56 639 VAL B O 1
ATOM 10982 N N . VAL B 1 640 ? 14.797 88.938 50.594 1 87 640 VAL B N 1
ATOM 10983 C CA . VAL B 1 640 ? 14.336 87.812 51.344 1 87 640 VAL B CA 1
ATOM 10984 C C . VAL B 1 640 ? 14.211 88.125 52.844 1 87 640 VAL B C 1
ATOM 10986 O O . VAL B 1 640 ? 15.219 88.312 53.531 1 87 640 VAL B O 1
ATOM 10989 N N . SER B 1 641 ? 12.992 88.438 53.25 1 84.44 641 SER B N 1
ATOM 10990 C CA . SER B 1 641 ? 12.648 88.625 54.656 1 84.44 641 SER B CA 1
ATOM 10991 C C . SER B 1 641 ? 11.867 87.438 55.219 1 84.44 641 SER B C 1
ATOM 10993 O O . SER B 1 641 ? 11.539 86.5 54.5 1 84.44 641 SER B O 1
ATOM 10995 N N . LYS B 1 642 ? 11.648 87.375 56.531 1 80.06 642 LYS B N 1
ATOM 10996 C CA . LYS B 1 642 ? 10.867 86.25 57.156 1 80.06 642 LYS B CA 1
ATOM 10997 C C . LYS B 1 642 ? 9.477 86.188 56.531 1 80.06 642 LYS B C 1
ATOM 10999 O O . LYS B 1 642 ? 8.945 85.062 56.344 1 80.06 642 LYS B O 1
ATOM 11004 N N . ARG B 1 643 ? 9.031 87.312 56.094 1 78.62 643 ARG B N 1
ATOM 11005 C CA . ARG B 1 643 ? 7.703 87.375 55.5 1 78.62 643 ARG B CA 1
ATOM 11006 C C . ARG B 1 643 ? 7.75 86.938 54.031 1 78.62 643 ARG B C 1
ATOM 11008 O O . ARG B 1 643 ? 6.793 86.375 53.5 1 78.62 643 ARG B O 1
ATOM 11015 N N . PHE B 1 644 ? 8.773 87.25 53.406 1 82.06 644 PHE B N 1
ATOM 11016 C CA . PHE B 1 644 ? 8.969 86.875 52.031 1 82.06 644 PHE B CA 1
ATOM 11017 C C . PHE B 1 644 ? 8.945 85.312 51.906 1 82.06 644 PHE B C 1
ATOM 11019 O O . PHE B 1 644 ? 8.352 84.812 51 1 82.06 644 PHE B O 1
ATOM 11026 N N . LEU B 1 645 ? 9.531 84.688 52.812 1 79.31 645 LEU B N 1
ATOM 11027 C CA . LEU B 1 645 ? 9.648 83.25 52.781 1 79.31 645 LEU B CA 1
ATOM 11028 C C . LEU B 1 645 ? 8.273 82.625 52.938 1 79.31 645 LEU B C 1
ATOM 11030 O O . LEU B 1 645 ? 8.078 81.438 52.531 1 79.31 645 LEU B O 1
ATOM 11034 N N . LYS B 1 646 ? 7.379 83.375 53.406 1 73.94 646 LYS B N 1
ATOM 11035 C CA . LYS B 1 646 ? 6.055 82.812 53.656 1 73.94 646 LYS B CA 1
ATOM 11036 C C . LYS B 1 646 ? 5.047 83.312 52.625 1 73.94 646 LYS B C 1
ATOM 11038 O O . LYS B 1 646 ? 3.889 82.875 52.625 1 73.94 646 LYS B O 1
ATOM 11043 N N . SER B 1 647 ? 5.465 84.125 51.688 1 71.88 647 SER B N 1
ATOM 11044 C CA . SER B 1 647 ? 4.574 84.75 50.688 1 71.88 647 SER B CA 1
ATOM 11045 C C . SER B 1 647 ? 4.234 83.75 49.562 1 71.88 647 SER B C 1
ATOM 11047 O O . SER B 1 647 ? 5.086 83 49.125 1 71.88 647 SER B O 1
ATOM 11049 N N . ALA B 1 648 ? 3.053 83.688 49.188 1 66.12 648 ALA B N 1
ATOM 11050 C CA . ALA B 1 648 ? 2.572 82.875 48.094 1 66.12 648 ALA B CA 1
ATOM 11051 C C . ALA B 1 648 ? 3.146 83.312 46.75 1 66.12 648 ALA B C 1
ATOM 11053 O O . ALA B 1 648 ? 3.416 82.5 45.875 1 66.12 648 ALA B O 1
ATOM 11054 N N . TRP B 1 649 ? 3.322 84.562 46.562 1 64.56 649 TRP B N 1
ATOM 11055 C CA . TRP B 1 649 ? 3.797 85.125 45.312 1 64.56 649 TRP B CA 1
ATOM 11056 C C . TRP B 1 649 ? 5.281 84.875 45.094 1 64.56 649 TRP B C 1
ATOM 11058 O O . TRP B 1 649 ? 5.758 84.812 43.969 1 64.56 649 TRP B O 1
ATOM 11068 N N . ARG B 1 650 ? 5.824 84.75 46.125 1 72.94 650 ARG B N 1
ATOM 11069 C CA . ARG B 1 650 ? 7.246 84.438 46.094 1 72.94 650 ARG B CA 1
ATOM 11070 C C . ARG B 1 650 ? 7.5 83.188 45.188 1 72.94 650 ARG B C 1
ATOM 11072 O O . ARG B 1 650 ? 8.422 83.25 44.375 1 72.94 650 ARG B O 1
ATOM 11079 N N . ASP B 1 651 ? 6.645 82.312 45.406 1 74.19 651 ASP B N 1
ATOM 11080 C CA . ASP B 1 651 ? 6.875 81.062 44.688 1 74.19 651 ASP B CA 1
ATOM 11081 C C . ASP B 1 651 ? 6.723 81.25 43.188 1 74.19 651 ASP B C 1
ATOM 11083 O O . ASP B 1 651 ? 7.523 80.75 42.406 1 74.19 651 ASP B O 1
ATOM 11087 N N . TYR B 1 652 ? 5.848 82 42.906 1 76.5 652 TYR B N 1
ATOM 11088 C CA . TYR B 1 652 ? 5.617 82.25 41.469 1 76.5 652 TYR B CA 1
ATOM 11089 C C . TYR B 1 652 ? 6.77 83.062 40.875 1 76.5 652 TYR B C 1
ATOM 11091 O O . TYR B 1 652 ? 7.305 82.688 39.812 1 76.5 652 TYR B O 1
ATOM 11099 N N . GLU B 1 653 ? 7.07 84.125 41.531 1 80.69 653 GLU B N 1
ATOM 11100 C CA . GLU B 1 653 ? 8.117 85 41.031 1 80.69 653 GLU B CA 1
ATOM 11101 C C . GLU B 1 653 ? 9.461 84.25 40.969 1 80.69 653 GLU B C 1
ATOM 11103 O O . GLU B 1 653 ? 10.18 84.375 39.969 1 80.69 653 GLU B O 1
ATOM 11108 N N . LEU B 1 654 ? 9.602 83.562 41.938 1 79.75 654 LEU B N 1
ATOM 11109 C CA . LEU B 1 654 ? 10.875 82.875 41.969 1 79.75 654 LEU B CA 1
ATOM 11110 C C . LEU B 1 654 ? 10.898 81.688 40.969 1 79.75 654 LEU B C 1
ATOM 11112 O O . LEU B 1 654 ? 11.93 81.438 40.312 1 79.75 654 LEU B O 1
ATOM 11116 N N . ASN B 1 655 ? 9.844 81.125 40.75 1 79.69 655 ASN B N 1
ATOM 11117 C CA . ASN B 1 655 ? 9.797 80.062 39.781 1 79.69 655 ASN B CA 1
ATOM 11118 C C . ASN B 1 655 ? 9.906 80.562 38.344 1 79.69 655 ASN B C 1
ATOM 11120 O O . ASN B 1 655 ? 10.586 79.938 37.5 1 79.69 655 ASN B O 1
ATOM 11124 N N . MET B 1 656 ? 9.305 81.562 38.125 1 81.12 656 MET B N 1
ATOM 11125 C CA . MET B 1 656 ? 9.406 82.188 36.812 1 81.12 656 MET B CA 1
ATOM 11126 C C . MET B 1 656 ? 10.828 82.688 36.531 1 81.12 656 MET B C 1
ATOM 11128 O O . MET B 1 656 ? 11.344 82.5 35.438 1 81.12 656 MET B O 1
ATOM 11132 N N . ALA B 1 657 ? 11.258 83.188 37.531 1 82.06 657 ALA B N 1
ATOM 11133 C CA . ALA B 1 657 ? 12.648 83.625 37.406 1 82.06 657 ALA B CA 1
ATOM 11134 C C . ALA B 1 657 ? 13.586 82.438 37.188 1 82.06 657 ALA B C 1
ATOM 11136 O O . ALA B 1 657 ? 14.539 82.562 36.406 1 82.06 657 ALA B O 1
ATOM 11137 N N . ARG B 1 658 ? 13.227 81.562 37.875 1 80.5 658 ARG B N 1
ATOM 11138 C CA . ARG B 1 658 ? 14.031 80.312 37.719 1 80.5 658 ARG B CA 1
ATOM 11139 C C . ARG B 1 658 ? 13.922 79.75 36.312 1 80.5 658 ARG B C 1
ATOM 11141 O O . ARG B 1 658 ? 14.93 79.375 35.719 1 80.5 658 ARG B O 1
ATOM 11148 N N . VAL B 1 659 ? 12.727 79.688 35.844 1 78.94 659 VAL B N 1
ATOM 11149 C CA . VAL B 1 659 ? 12.5 79.125 34.5 1 78.94 659 VAL B CA 1
ATOM 11150 C C . VAL B 1 659 ? 13.203 80 33.469 1 78.94 659 VAL B C 1
ATOM 11152 O O . VAL B 1 659 ? 13.852 79.5 32.562 1 78.94 659 VAL B O 1
ATOM 11155 N N . GLU B 1 660 ? 13.156 81.312 33.688 1 78.44 660 GLU B N 1
ATOM 11156 C CA . GLU B 1 660 ? 13.867 82.25 32.812 1 78.44 660 GLU B CA 1
ATOM 11157 C C . GLU B 1 660 ? 15.375 82.062 32.906 1 78.44 660 GLU B C 1
ATOM 11159 O O . GLU B 1 660 ? 16.062 82.062 31.891 1 78.44 660 GLU B O 1
ATOM 11164 N N . GLY B 1 661 ? 15.836 81.938 34.031 1 75.38 661 GLY B N 1
ATOM 11165 C CA . GLY B 1 661 ? 17.266 81.75 34.281 1 75.38 661 GLY B CA 1
ATOM 11166 C C . GLY B 1 661 ? 17.812 80.438 33.688 1 75.38 661 GLY B C 1
ATOM 11167 O O . GLY B 1 661 ? 18.844 80.438 33.031 1 75.38 661 GLY B O 1
ATOM 11168 N N . VAL B 1 662 ? 16.984 79.375 33.844 1 72.44 662 VAL B N 1
ATOM 11169 C CA . VAL B 1 662 ? 17.469 78.062 33.469 1 72.44 662 VAL B CA 1
ATOM 11170 C C . VAL B 1 662 ? 17.219 77.875 31.984 1 72.44 662 VAL B C 1
ATOM 11172 O O . VAL B 1 662 ? 18.094 77.375 31.266 1 72.44 662 VAL B O 1
ATOM 11175 N N . GLU B 1 663 ? 16.109 78.25 31.5 1 69.94 663 GLU B N 1
ATOM 11176 C CA . GLU B 1 663 ? 15.711 77.938 30.125 1 69.94 663 GLU B CA 1
ATOM 11177 C C . GLU B 1 663 ? 16.156 79 29.141 1 69.94 663 GLU B C 1
ATOM 11179 O O . GLU B 1 663 ? 16.641 78.688 28.047 1 69.94 663 GLU B O 1
ATOM 11184 N N . ALA B 1 664 ? 16.047 80.312 29.516 1 70.19 664 ALA B N 1
ATOM 11185 C CA . ALA B 1 664 ? 16.328 81.375 28.562 1 70.19 664 ALA B CA 1
ATOM 11186 C C . ALA B 1 664 ? 17.75 81.875 28.719 1 70.19 664 ALA B C 1
ATOM 11188 O O . ALA B 1 664 ? 18.484 82 27.734 1 70.19 664 ALA B O 1
ATOM 11189 N N . ARG B 1 665 ? 18.25 82.062 29.953 1 74.5 665 ARG B N 1
ATOM 11190 C CA . ARG B 1 665 ? 19.531 82.75 30.188 1 74.5 665 ARG B CA 1
ATOM 11191 C C . ARG B 1 665 ? 20.625 81.75 30.547 1 74.5 665 ARG B C 1
ATOM 11193 O O . ARG B 1 665 ? 21.812 82.062 30.531 1 74.5 665 ARG B O 1
ATOM 11200 N N . LYS B 1 666 ? 20.188 80.438 30.766 1 69.81 666 LYS B N 1
ATOM 11201 C CA . LYS B 1 666 ? 21.062 79.25 31.031 1 69.81 666 LYS B CA 1
ATOM 11202 C C . LYS B 1 666 ? 21.953 79.562 32.25 1 69.81 666 LYS B C 1
ATOM 11204 O O . LYS B 1 666 ? 23.062 79 32.344 1 69.81 666 LYS B O 1
ATOM 11209 N N . THR B 1 667 ? 21.578 80.5 33.062 1 74.38 667 THR B N 1
ATOM 11210 C CA . THR B 1 667 ? 22.297 80.75 34.281 1 74.38 667 THR B CA 1
ATOM 11211 C C . THR B 1 667 ? 21.344 81.188 35.406 1 74.38 667 THR B C 1
ATOM 11213 O O . THR B 1 667 ? 20.375 81.938 35.125 1 74.38 667 THR B O 1
ATOM 11216 N N . LEU B 1 668 ? 21.625 80.75 36.625 1 74.81 668 LEU B N 1
ATOM 11217 C CA . LEU B 1 668 ? 20.812 81.188 37.781 1 74.81 668 LEU B CA 1
ATOM 11218 C C . LEU B 1 668 ? 21.406 82.375 38.438 1 74.81 668 LEU B C 1
ATOM 11220 O O . LEU B 1 668 ? 20.797 83 39.344 1 74.81 668 LEU B O 1
ATOM 11224 N N . LYS B 1 669 ? 22.484 82.875 38 1 76.62 669 LYS B N 1
ATOM 11225 C CA . LYS B 1 669 ? 23.188 83.938 38.625 1 76.62 669 LYS B CA 1
ATOM 11226 C C . LYS B 1 669 ? 22.484 85.312 38.312 1 76.62 669 LYS B C 1
ATOM 11228 O O . LYS B 1 669 ? 22.781 86.312 38.938 1 76.62 669 LYS B O 1
ATOM 11233 N N . TYR B 1 670 ? 21.672 85.188 37.469 1 81.06 670 TYR B N 1
ATOM 11234 C CA . TYR B 1 670 ? 20.922 86.375 37.156 1 81.06 670 TYR B CA 1
ATOM 11235 C C . TYR B 1 670 ? 19.938 86.75 38.281 1 81.06 670 TYR B C 1
ATOM 11237 O O . TYR B 1 670 ? 19.516 87.875 38.406 1 81.06 670 TYR B O 1
ATOM 11245 N N . VAL B 1 671 ? 19.688 85.75 39.156 1 85.44 671 VAL B N 1
ATOM 11246 C CA . VAL B 1 671 ? 18.844 86 40.312 1 85.44 671 VAL B CA 1
ATOM 11247 C C . VAL B 1 671 ? 19.703 86.25 41.562 1 85.44 671 VAL B C 1
ATOM 11249 O O . VAL B 1 671 ? 20.562 85.375 41.875 1 85.44 671 VAL B O 1
ATOM 11252 N N . VAL B 1 672 ? 19.547 87.312 42.25 1 87.06 672 VAL B N 1
ATOM 11253 C CA . VAL B 1 672 ? 20.312 87.625 43.438 1 87.06 672 VAL B CA 1
ATOM 11254 C C . VAL B 1 672 ? 19.375 87.812 44.625 1 87.06 672 VAL B C 1
ATOM 11256 O O . VAL B 1 672 ? 18.453 88.625 44.625 1 87.06 672 VAL B O 1
ATOM 11259 N N . LEU B 1 673 ? 19.703 87.062 45.688 1 88.94 673 LEU B N 1
ATOM 11260 C CA . LEU B 1 673 ? 18.906 87.125 46.906 1 88.94 673 LEU B CA 1
ATOM 11261 C C . LEU B 1 673 ? 19.562 88 47.938 1 88.94 673 LEU B C 1
ATOM 11263 O O . LEU B 1 673 ? 20.766 87.875 48.219 1 88.94 673 LEU B O 1
ATOM 11267 N N . ILE B 1 674 ? 18.812 88.938 48.375 1 88.44 674 ILE B N 1
ATOM 11268 C CA . ILE B 1 674 ? 19.25 89.812 49.469 1 88.44 674 ILE B CA 1
ATOM 11269 C C . ILE B 1 674 ? 18.688 89.312 50.812 1 88.44 674 ILE B C 1
ATOM 11271 O O . ILE B 1 674 ? 17.484 89.375 51.031 1 88.44 674 ILE B O 1
ATOM 11275 N N . LEU B 1 675 ? 19.5 88.812 51.625 1 88.12 675 LEU B N 1
ATOM 11276 C CA . LEU B 1 675 ? 19.078 88.25 52.875 1 88.12 675 LEU B CA 1
ATOM 11277 C C . LEU B 1 675 ? 19.078 89.312 53.969 1 88.12 675 LEU B C 1
ATOM 11279 O O . LEU B 1 675 ? 20.125 89.875 54.312 1 88.12 675 LEU B O 1
ATOM 11283 N N . LEU B 1 676 ? 17.922 89.562 54.5 1 86.31 676 LEU B N 1
ATOM 11284 C CA . LEU B 1 676 ? 17.812 90.5 55.594 1 86.31 676 LEU B CA 1
ATOM 11285 C C . LEU B 1 676 ? 18.188 89.875 56.906 1 86.31 676 LEU B C 1
ATOM 11287 O O . LEU B 1 676 ? 18.125 88.625 57.062 1 86.31 676 LEU B O 1
ATOM 11291 N N . PRO B 1 677 ? 18.594 90.5 57.875 1 79.75 677 PRO B N 1
ATOM 11292 C CA . PRO B 1 677 ? 19.125 89.875 59.094 1 79.75 677 PRO B CA 1
ATOM 11293 C C . PRO B 1 677 ? 18.125 89 59.812 1 79.75 677 PRO B C 1
ATOM 11295 O O . PRO B 1 677 ? 18.516 88.062 60.5 1 79.75 677 PRO B O 1
ATOM 11298 N N . GLU B 1 678 ? 16.984 89.125 59.562 1 81.5 678 GLU B N 1
ATOM 11299 C CA . GLU B 1 678 ? 15.969 88.312 60.25 1 81.5 678 GLU B CA 1
ATOM 11300 C C . GLU B 1 678 ? 15.938 86.875 59.75 1 81.5 678 GLU B C 1
ATOM 11302 O O . GLU B 1 678 ? 15.43 86 60.406 1 81.5 678 GLU B O 1
ATOM 11307 N N . VAL B 1 679 ? 16.484 86.688 58.688 1 81.06 679 VAL B N 1
ATOM 11308 C CA . VAL B 1 679 ? 16.375 85.375 58.094 1 81.06 679 VAL B CA 1
ATOM 11309 C C . VAL B 1 679 ? 17.719 84.688 58.156 1 81.06 679 VAL B C 1
ATOM 11311 O O . VAL B 1 679 ? 17.891 83.562 57.625 1 81.06 679 VAL B O 1
ATOM 11314 N N . TYR B 1 680 ? 18.672 85.188 58.906 1 71.19 680 TYR B N 1
ATOM 11315 C CA . TYR B 1 680 ? 20 84.625 58.969 1 71.19 680 TYR B CA 1
ATOM 11316 C C . TYR B 1 680 ? 19.984 83.25 59.625 1 71.19 680 TYR B C 1
ATOM 11318 O O . TYR B 1 680 ? 20.828 82.375 59.312 1 71.19 680 TYR B O 1
ATOM 11326 N N . ASN B 1 681 ? 18.953 83.125 60.5 1 64.19 681 ASN B N 1
ATOM 11327 C CA . ASN B 1 681 ? 19.031 81.938 61.375 1 64.19 681 ASN B CA 1
ATOM 11328 C C . ASN B 1 681 ? 18.562 80.688 60.688 1 64.19 681 ASN B C 1
ATOM 11330 O O . ASN B 1 681 ? 18.312 79.688 61.312 1 64.19 681 ASN B O 1
ATOM 11334 N N . GLY B 1 682 ? 18.359 80.688 59.438 1 66.62 682 GLY B N 1
ATOM 11335 C CA . GLY B 1 682 ? 18.156 79.375 58.781 1 66.62 682 GLY B CA 1
ATOM 11336 C C . GLY B 1 682 ? 16.688 79.062 58.531 1 66.62 682 GLY B C 1
ATOM 11337 O O . GLY B 1 682 ? 15.82 79.875 58.781 1 66.62 682 GLY B O 1
ATOM 11338 N N . GLY B 1 683 ? 16.375 77.938 57.656 1 69.06 683 GLY B N 1
ATOM 11339 C CA . GLY B 1 683 ? 15.031 77.438 57.406 1 69.06 683 GLY B CA 1
ATOM 11340 C C . GLY B 1 683 ? 14.477 77.875 56.062 1 69.06 683 GLY B C 1
ATOM 11341 O O . GLY B 1 683 ? 13.281 78.125 55.938 1 69.06 683 GLY B O 1
ATOM 11342 N N . TYR B 1 684 ? 15.227 77.875 55.219 1 76.12 684 TYR B N 1
ATOM 11343 C CA . TYR B 1 684 ? 14.812 78.312 53.875 1 76.12 684 TYR B CA 1
ATOM 11344 C C . TYR B 1 684 ? 14.07 77.188 53.156 1 76.12 684 TYR B C 1
ATOM 11346 O O . TYR B 1 684 ? 14.453 76 53.281 1 76.12 684 TYR B O 1
ATOM 11354 N N . PRO B 1 685 ? 13 77.562 52.594 1 76.25 685 PRO B N 1
ATOM 11355 C CA . PRO B 1 685 ? 12.352 76.562 51.75 1 76.25 685 PRO B CA 1
ATOM 11356 C C . PRO B 1 685 ? 13.266 76 50.656 1 76.25 685 PRO B C 1
ATOM 11358 O O . PRO B 1 685 ? 14.227 76.688 50.281 1 76.25 685 PRO B O 1
ATOM 11361 N N . LYS B 1 686 ? 13.062 74.875 50.219 1 72.62 686 LYS B N 1
ATOM 11362 C CA . LYS B 1 686 ? 13.93 74.188 49.281 1 72.62 686 LYS B CA 1
ATOM 11363 C C . LYS B 1 686 ? 14.18 75 48.031 1 72.62 686 LYS B C 1
ATOM 11365 O O . LYS B 1 686 ? 15.297 75.062 47.531 1 72.62 686 LYS B O 1
ATOM 11370 N N . LYS B 1 687 ? 13.336 75.688 47.625 1 72.44 687 LYS B N 1
ATOM 11371 C CA . LYS B 1 687 ? 13.453 76.5 46.406 1 72.44 687 LYS B CA 1
ATOM 11372 C C . LYS B 1 687 ? 14.453 77.625 46.562 1 72.44 687 LYS B C 1
ATOM 11374 O O . LYS B 1 687 ? 15.18 77.938 45.625 1 72.44 687 LYS B O 1
ATOM 11379 N N . ILE B 1 688 ? 14.484 78.062 47.688 1 76.44 688 ILE B N 1
ATOM 11380 C CA . ILE B 1 688 ? 15.398 79.125 48 1 76.44 688 ILE B CA 1
ATOM 11381 C C . ILE B 1 688 ? 16.781 78.562 48.281 1 76.44 688 ILE B C 1
ATOM 11383 O O . ILE B 1 688 ? 17.797 79.188 47.969 1 76.44 688 ILE B O 1
ATOM 11387 N N . SER B 1 689 ? 16.781 77.375 48.812 1 76.94 689 SER B N 1
ATOM 11388 C CA . SER B 1 689 ? 18.062 76.75 49.156 1 76.94 689 SER B CA 1
ATOM 11389 C C . SER B 1 689 ? 18.906 76.438 47.938 1 76.94 689 SER B C 1
ATOM 11391 O O . SER B 1 689 ? 20.125 76.5 47.969 1 76.94 689 SER B O 1
ATOM 11393 N N . ASP B 1 690 ? 18.156 76.25 46.781 1 76.94 690 ASP B N 1
ATOM 11394 C CA . ASP B 1 690 ? 18.875 76 45.531 1 76.94 690 ASP B CA 1
ATOM 11395 C C . ASP B 1 690 ? 19.656 77.25 45.094 1 76.94 690 ASP B C 1
ATOM 11397 O O . ASP B 1 690 ? 20.766 77.125 44.594 1 76.94 690 ASP B O 1
ATOM 11401 N N . PHE B 1 691 ? 19.141 78.375 45.375 1 78.44 691 PHE B N 1
ATOM 11402 C CA . PHE B 1 691 ? 19.797 79.625 45.031 1 78.44 691 PHE B CA 1
ATOM 11403 C C . PHE B 1 691 ? 20.953 79.938 45.969 1 78.44 691 PHE B C 1
ATOM 11405 O O . PHE B 1 691 ? 22 80.438 45.562 1 78.44 691 PHE B O 1
ATOM 11412 N N . LEU B 1 692 ? 20.766 79.562 47.188 1 79 692 LEU B N 1
ATOM 11413 C CA . LEU B 1 692 ? 21.797 79.812 48.188 1 79 692 LEU B CA 1
ATOM 11414 C C . LEU B 1 692 ? 23.016 78.938 47.969 1 79 692 LEU B C 1
ATOM 11416 O O . LEU B 1 692 ? 24.156 79.375 48.156 1 79 692 LEU B O 1
ATOM 11420 N N . LYS B 1 693 ? 22.719 77.75 47.469 1 77 693 LYS B N 1
ATOM 11421 C CA . LYS B 1 693 ? 23.812 76.812 47.188 1 77 693 LYS B CA 1
ATOM 11422 C C . LYS B 1 693 ? 24.672 77.25 46.031 1 77 693 LYS B C 1
ATOM 11424 O O . LYS B 1 693 ? 25.875 77 45.969 1 77 693 LYS B O 1
ATOM 11429 N N . LYS B 1 694 ? 24.078 78.062 45.156 1 76.25 694 LYS B N 1
ATOM 11430 C CA . LYS B 1 694 ? 24.812 78.562 43.969 1 76.25 694 LYS B CA 1
ATOM 11431 C C . LYS B 1 694 ? 25.391 79.938 44.25 1 76.25 694 LYS B C 1
ATOM 11433 O O . LYS B 1 694 ? 25.812 80.625 43.312 1 76.25 694 LYS B O 1
ATOM 11438 N N . ASN B 1 695 ? 25.391 80.312 45.469 1 76.06 695 ASN B N 1
ATOM 11439 C CA . ASN B 1 695 ? 25.969 81.562 45.938 1 76.06 695 ASN B CA 1
ATOM 11440 C C . ASN B 1 695 ? 25.328 82.812 45.25 1 76.06 695 ASN B C 1
ATOM 11442 O O . ASN B 1 695 ? 26.016 83.75 44.906 1 76.06 695 ASN B O 1
ATOM 11446 N N . CYS B 1 696 ? 24.141 82.75 45.031 1 80.12 696 CYS B N 1
ATOM 11447 C CA . CYS B 1 696 ? 23.391 83.812 44.438 1 80.12 696 CYS B CA 1
ATOM 11448 C C . CYS B 1 696 ? 22.719 84.688 45.5 1 80.12 696 CYS B C 1
ATOM 11450 O O . CYS B 1 696 ? 21.5 84.875 45.469 1 80.12 696 CYS B O 1
ATOM 11452 N N . PHE B 1 697 ? 23.469 85 46.562 1 83.69 697 PHE B N 1
ATOM 11453 C CA . PHE B 1 697 ? 22.844 85.75 47.625 1 83.69 697 PHE B CA 1
ATOM 11454 C C . PHE B 1 697 ? 23.828 86.75 48.219 1 83.69 697 PHE B C 1
ATOM 11456 O O . PHE B 1 697 ? 25.047 86.625 48.062 1 83.69 697 PHE B O 1
ATOM 11463 N N . ILE B 1 698 ? 23.344 87.875 48.75 1 83.38 698 ILE B N 1
ATOM 11464 C CA . ILE B 1 698 ? 24.094 88.875 49.469 1 83.38 698 ILE B CA 1
ATOM 11465 C C . ILE B 1 698 ? 23.406 89.125 50.812 1 83.38 698 ILE B C 1
ATOM 11467 O O . ILE B 1 698 ? 22.172 89.25 50.875 1 83.38 698 ILE B O 1
ATOM 11471 N N . GLU B 1 699 ? 24.109 89.188 51.875 1 84.06 699 GLU B N 1
ATOM 11472 C CA . GLU B 1 699 ? 23.562 89.375 53.219 1 84.06 699 GLU B CA 1
ATOM 11473 C C . GLU B 1 699 ? 23.547 90.875 53.562 1 84.06 699 GLU B C 1
ATOM 11475 O O . GLU B 1 699 ? 24.531 91.562 53.344 1 84.06 699 GLU B O 1
ATOM 11480 N N . TYR B 1 700 ? 22.359 91.312 54 1 84.44 700 TYR B N 1
ATOM 11481 C CA . TYR B 1 700 ? 22.25 92.688 54.5 1 84.44 700 TYR B CA 1
ATOM 11482 C C . TYR B 1 700 ? 22.781 92.812 55.906 1 84.44 700 TYR B C 1
ATOM 11484 O O . TYR B 1 700 ? 22.359 92.062 56.812 1 84.44 700 TYR B O 1
ATOM 11492 N N . PRO B 1 701 ? 23.734 93.625 56.156 1 78.94 701 PRO B N 1
ATOM 11493 C CA . PRO B 1 701 ? 24.438 93.688 57.438 1 78.94 701 PRO B CA 1
ATOM 11494 C C . PRO B 1 701 ? 23.547 94.188 58.562 1 78.94 701 PRO B C 1
ATOM 11496 O O . PRO B 1 701 ? 22.641 95 58.344 1 78.94 701 PRO B O 1
ATOM 11499 N N . ASP B 1 702 ? 23.688 93.688 59.844 1 74.44 702 ASP B N 1
ATOM 11500 C CA . ASP B 1 702 ? 22.953 94.062 61.062 1 74.44 702 ASP B CA 1
ATOM 11501 C C . ASP B 1 702 ? 23.547 95.375 61.656 1 74.44 702 ASP B C 1
ATOM 11503 O O . ASP B 1 702 ? 22.844 96.125 62.375 1 74.44 702 ASP B O 1
ATOM 11507 N N . ASP B 1 703 ? 24.828 95.812 61.312 1 75.19 703 ASP B N 1
ATOM 11508 C CA . ASP B 1 703 ? 25.531 96.938 61.875 1 75.19 703 ASP B CA 1
ATOM 11509 C C . ASP B 1 703 ? 25.688 98.062 60.844 1 75.19 703 ASP B C 1
ATOM 11511 O O . ASP B 1 703 ? 25.984 97.75 59.656 1 75.19 703 ASP B O 1
ATOM 11515 N N . PRO B 1 704 ? 25.484 99.312 61.156 1 73.56 704 PRO B N 1
ATOM 11516 C CA . PRO B 1 704 ? 25.516 100.438 60.219 1 73.56 704 PRO B CA 1
ATOM 11517 C C . PRO B 1 704 ? 26.891 100.688 59.594 1 73.56 704 PRO B C 1
ATOM 11519 O O . PRO B 1 704 ? 27 101.25 58.5 1 73.56 704 PRO B O 1
ATOM 11522 N N . THR B 1 705 ? 27.906 100.125 60.188 1 71.12 705 THR B N 1
ATOM 11523 C CA . THR B 1 705 ? 29.25 100.312 59.625 1 71.12 705 THR B CA 1
ATOM 11524 C C . THR B 1 705 ? 29.422 99.5 58.344 1 71.12 705 THR B C 1
ATOM 11526 O O . THR B 1 705 ? 30.219 99.875 57.5 1 71.12 705 THR B O 1
ATOM 11529 N N . GLY B 1 706 ? 28.531 98.625 58.094 1 74.69 706 GLY B N 1
ATOM 11530 C CA . GLY B 1 706 ? 28.703 97.75 56.938 1 74.69 706 GLY B CA 1
ATOM 11531 C C . GLY B 1 706 ? 27.781 98.125 55.781 1 74.69 706 GLY B C 1
ATOM 11532 O O . GLY B 1 706 ? 27.781 97.5 54.75 1 74.69 706 GLY B O 1
ATOM 11533 N N . TYR B 1 707 ? 27.141 99.188 55.875 1 79.75 707 TYR B N 1
ATOM 11534 C CA . TYR B 1 707 ? 26.125 99.562 54.906 1 79.75 707 TYR B CA 1
ATOM 11535 C C . TYR B 1 707 ? 26.75 100 53.594 1 79.75 707 TYR B C 1
ATOM 11537 O O . TYR B 1 707 ? 26.312 99.625 52.5 1 79.75 707 TYR B O 1
ATOM 11545 N N . GLU B 1 708 ? 27.719 100.75 53.812 1 78.62 708 GLU B N 1
ATOM 11546 C CA . GLU B 1 708 ? 28.375 101.25 52.625 1 78.62 708 GLU B CA 1
ATOM 11547 C C . GLU B 1 708 ? 29.016 100.188 51.781 1 78.62 708 GLU B C 1
ATOM 11549 O O . GLU B 1 708 ? 28.906 100.188 50.562 1 78.62 708 GLU B O 1
ATOM 11554 N N . GLU B 1 709 ? 29.531 99.188 52.438 1 79.12 709 GLU B N 1
ATOM 11555 C CA . GLU B 1 709 ? 30.156 98.125 51.719 1 79.12 709 GLU B CA 1
ATOM 11556 C C . GLU B 1 709 ? 29.094 97.188 51.062 1 79.12 709 GLU B C 1
ATOM 11558 O O . GLU B 1 709 ? 29.312 96.688 49.969 1 79.12 709 GLU B O 1
ATOM 11563 N N . PHE B 1 710 ? 28.125 97.125 51.656 1 85.12 710 PHE B N 1
ATOM 11564 C CA . PHE B 1 710 ? 27.047 96.312 51.094 1 85.12 710 PHE B CA 1
ATOM 11565 C C . PHE B 1 710 ? 26.516 96.875 49.812 1 85.12 710 PHE B C 1
ATOM 11567 O O . PHE B 1 710 ? 26.391 96.188 48.812 1 85.12 710 PHE B O 1
ATOM 11574 N N . TRP B 1 711 ? 26.281 98.125 49.844 1 85.88 711 TRP B N 1
ATOM 11575 C CA . TRP B 1 711 ? 25.688 98.75 48.656 1 85.88 711 TRP B CA 1
ATOM 11576 C C . TRP B 1 711 ? 26.688 98.812 47.531 1 85.88 711 TRP B C 1
ATOM 11578 O O . TRP B 1 711 ? 26.312 98.625 46.344 1 85.88 711 TRP B O 1
ATOM 11588 N N . GLN B 1 712 ? 27.875 98.938 47.844 1 80.31 712 GLN B N 1
ATOM 11589 C CA . GLN B 1 712 ? 28.906 98.938 46.812 1 80.31 712 GLN B CA 1
ATOM 11590 C C . GLN B 1 712 ? 29.047 97.5 46.219 1 80.31 712 GLN B C 1
ATOM 11592 O O . GLN B 1 712 ? 29.156 97.375 45 1 80.31 712 GLN B O 1
ATOM 11597 N N . ASN B 1 713 ? 28.891 96.562 47 1 82.12 713 ASN B N 1
ATOM 11598 C CA . ASN B 1 713 ? 28.969 95.125 46.531 1 82.12 713 ASN B CA 1
ATOM 11599 C C . ASN B 1 713 ? 27.781 94.812 45.688 1 82.12 713 ASN B C 1
ATOM 11601 O O . ASN B 1 713 ? 27.922 94.125 44.656 1 82.12 713 ASN B O 1
ATOM 11605 N N . LEU B 1 714 ? 26.672 95.188 46.125 1 85.25 714 LEU B N 1
ATOM 11606 C CA . LEU B 1 714 ? 25.453 94.938 45.406 1 85.25 714 LEU B CA 1
ATOM 11607 C C . LEU B 1 714 ? 25.469 95.625 44.031 1 85.25 714 LEU B C 1
ATOM 11609 O O . LEU B 1 714 ? 25.078 95 43.031 1 85.25 714 LEU B O 1
ATOM 11613 N N . SER B 1 715 ? 25.938 96.812 44 1 85.81 715 SER B N 1
ATOM 11614 C CA . SER B 1 715 ? 26.047 97.562 42.75 1 85.81 715 SER B CA 1
ATOM 11615 C C . SER B 1 715 ? 27.031 96.875 41.812 1 85.81 715 SER B C 1
ATOM 11617 O O . SER B 1 715 ? 26.766 96.812 40.594 1 85.81 715 SER B O 1
ATOM 11619 N N . ASN B 1 716 ? 28.109 96.375 42.281 1 80.25 716 ASN B N 1
ATOM 11620 C CA . ASN B 1 716 ? 29.094 95.688 41.469 1 80.25 716 ASN B CA 1
ATOM 11621 C C . ASN B 1 716 ? 28.531 94.375 40.906 1 80.25 716 ASN B C 1
ATOM 11623 O O . ASN B 1 716 ? 28.781 94.062 39.75 1 80.25 716 ASN B O 1
ATOM 11627 N N . THR B 1 717 ? 27.688 93.75 41.688 1 81.88 717 THR B N 1
ATOM 11628 C CA . THR B 1 717 ? 27.094 92.5 41.25 1 81.88 717 THR B CA 1
ATOM 11629 C C . THR B 1 717 ? 26.062 92.688 40.156 1 81.88 717 THR B C 1
ATOM 11631 O O . THR B 1 717 ? 25.953 91.875 39.219 1 81.88 717 THR B O 1
ATOM 11634 N N . LEU B 1 718 ? 25.406 93.75 40.219 1 83.62 718 LEU B N 1
ATOM 11635 C CA . LEU B 1 718 ? 24.359 94.062 39.25 1 83.62 718 LEU B CA 1
ATOM 11636 C C . LEU B 1 718 ? 24.969 94.562 37.938 1 83.62 718 LEU B C 1
ATOM 11638 O O . LEU B 1 718 ? 24.344 94.375 36.875 1 83.62 718 LEU B O 1
ATOM 11642 N N . GLN B 1 719 ? 26.109 95.125 38 1 77.75 719 GLN B N 1
ATOM 11643 C CA . GLN B 1 719 ? 26.766 95.562 36.781 1 77.75 719 GLN B CA 1
ATOM 11644 C C . GLN B 1 719 ? 27.641 94.5 36.156 1 77.75 719 GLN B C 1
ATOM 11646 O O . GLN B 1 719 ? 27.984 94.625 34.969 1 77.75 719 GLN B O 1
ATOM 11651 N N . GLU B 1 720 ? 27.906 93.438 36.906 1 72.19 720 GLU B N 1
ATOM 11652 C CA . GLU B 1 720 ? 28.75 92.375 36.375 1 72.19 720 GLU B CA 1
ATOM 11653 C C . GLU B 1 720 ? 27.984 91.562 35.375 1 72.19 720 GLU B C 1
ATOM 11655 O O . GLU B 1 720 ? 26.812 91.25 35.562 1 72.19 720 GLU B O 1
ATOM 11660 N N . ASN B 1 721 ? 28.391 91.375 34.188 1 58.91 721 ASN B N 1
ATOM 11661 C CA . ASN B 1 721 ? 27.828 90.5 33.125 1 58.91 721 ASN B CA 1
ATOM 11662 C C . ASN B 1 721 ? 27.797 89.062 33.531 1 58.91 721 ASN B C 1
ATOM 11664 O O . ASN B 1 721 ? 28.734 88.562 34.156 1 58.91 721 ASN B O 1
ATOM 11668 N N . SER B 1 722 ? 26.531 88.5 33.719 1 52.81 722 SER B N 1
ATOM 11669 C CA . SER B 1 722 ? 26.25 87.188 34.219 1 52.81 722 SER B CA 1
ATOM 11670 C C . SER B 1 722 ? 27.109 86.125 33.5 1 52.81 722 SER B C 1
ATOM 11672 O O . SER B 1 722 ? 27 84.938 33.781 1 52.81 722 SER B O 1
ATOM 11674 N N . GLU B 1 723 ? 27.844 86.312 32.438 1 46.56 723 GLU B N 1
ATOM 11675 C CA . GLU B 1 723 ? 28.625 85.25 31.797 1 46.56 723 GLU B CA 1
ATOM 11676 C C . GLU B 1 723 ? 29.781 84.812 32.688 1 46.56 723 GLU B C 1
ATOM 11678 O O . GLU B 1 723 ? 30.312 83.688 32.5 1 46.56 723 GLU B O 1
ATOM 11683 N N . SER B 1 724 ? 30.453 85.75 33.406 1 39.31 724 SER B N 1
ATOM 11684 C CA . SER B 1 724 ? 31.672 85.25 34.062 1 39.31 724 SER B CA 1
ATOM 11685 C C . SER B 1 724 ? 31.359 84.5 35.344 1 39.31 724 SER B C 1
ATOM 11687 O O . SER B 1 724 ? 30.453 84.875 36.062 1 39.31 724 SER B O 1
#

Solvent-accessible surface area (backbone atoms only — not comparable to full-atom values): 73176 Å² total; per-residue (Å²): 143,84,81,83,80,78,76,77,80,80,79,79,78,79,75,80,79,73,73,73,74,73,69,71,75,81,56,59,43,93,56,96,44,46,68,50,66,46,96,90,30,69,31,28,41,41,44,49,62,66,68,35,57,58,76,69,91,58,69,48,59,74,31,24,26,41,32,46,27,45,23,46,28,37,63,42,47,45,71,65,48,54,73,29,52,52,24,28,36,41,33,50,22,42,25,51,27,48,47,50,35,67,37,30,51,34,54,22,42,46,24,25,37,42,31,48,21,45,11,36,55,37,28,62,62,43,30,41,22,61,34,26,42,41,43,59,27,48,32,28,35,44,34,48,26,24,19,25,41,82,55,52,63,72,35,68,46,45,44,68,36,50,55,48,42,37,70,31,63,34,28,33,43,30,53,22,36,41,39,29,41,42,67,40,62,45,37,56,57,44,43,28,59,54,26,28,34,40,31,42,28,67,31,52,28,54,39,47,66,66,60,40,39,52,46,56,30,55,47,23,28,34,41,32,38,20,36,18,50,49,68,54,93,58,51,52,81,56,91,62,78,61,70,68,53,53,71,54,97,65,63,62,80,60,80,60,37,76,64,59,60,78,74,74,55,90,79,60,76,44,59,38,74,58,25,58,43,24,31,34,42,36,42,44,65,21,56,25,45,43,64,43,53,41,31,31,39,45,85,62,48,48,28,36,41,36,44,26,44,25,34,44,37,31,38,40,33,47,45,39,68,43,45,61,25,30,35,42,32,50,22,38,13,64,22,51,41,69,35,55,40,44,25,68,40,32,50,41,24,30,34,40,32,45,25,45,29,38,41,17,77,44,46,45,67,31,65,78,20,43,52,47,29,57,27,39,51,21,29,34,41,30,53,21,35,14,63,26,50,47,62,28,44,39,41,50,69,41,37,44,40,24,28,38,41,36,50,24,44,29,46,26,44,55,45,50,48,54,49,59,70,30,68,51,34,34,36,40,33,48,23,38,26,43,29,34,50,59,37,72,66,23,47,53,26,48,50,58,39,53,76,75,38,73,39,34,35,28,56,36,58,26,35,26,48,72,45,73,90,35,42,69,50,53,50,51,45,62,75,46,44,88,32,40,48,68,50,62,63,39,47,54,29,79,90,52,80,55,78,66,42,46,78,53,38,72,63,38,47,52,50,48,54,50,51,44,50,47,49,55,47,48,51,52,48,50,52,54,48,51,53,48,50,51,51,50,50,53,48,47,52,52,57,73,43,38,62,61,51,48,54,49,51,53,52,54,54,55,56,67,71,45,62,73,86,60,77,68,74,80,64,90,72,68,82,77,40,86,21,43,26,22,55,44,67,41,82,86,47,42,60,55,45,59,62,52,44,42,46,48,42,36,67,69,68,63,47,46,71,42,39,59,92,79,63,59,59,88,87,55,58,62,68,56,49,48,53,46,42,55,68,35,17,61,25,38,36,32,49,41,40,68,62,33,77,68,39,73,62,44,54,53,56,51,46,49,47,44,49,42,17,56,71,74,66,67,35,66,66,39,39,36,32,35,36,35,62,79,42,67,84,62,83,68,56,69,76,55,45,60,40,55,73,68,64,24,56,46,73,46,68,92,52,80,86,42,49,66,58,44,52,52,50,52,52,51,58,61,68,47,67,76,85,114,136,84,74,78,77,75,79,78,78,78,76,77,75,77,73,76,80,71,74,72,72,72,69,71,74,80,57,58,44,93,56,98,44,47,67,50,66,45,96,90,30,69,32,28,41,40,45,50,61,66,68,36,58,58,76,70,92,58,69,48,59,75,31,24,24,38,33,47,26,47,23,48,29,37,60,43,46,44,72,64,47,55,72,30,53,53,24,27,35,41,34,51,22,41,24,51,28,49,46,51,35,68,36,30,51,34,55,22,42,45,23,25,36,42,31,48,20,44,12,37,55,38,28,63,59,42,30,40,21,60,33,27,40,40,44,58,28,49,33,29,36,43,34,48,26,25,18,24,41,82,55,51,63,72,35,69,46,46,43,68,36,48,54,46,43,37,71,31,63,34,28,33,43,32,54,20,37,40,39,29,41,43,67,40,66,44,36,56,55,44,42,29,56,53,26,28,35,41,31,44,28,67,32,52,27,51,38,48,67,65,60,41,40,51,45,56,31,56,46,23,28,34,42,31,38,20,35,17,50,48,67,55,92,57,51,52,82,56,90,61,77,61,71,67,51,52,71,54,96,64,59,61,79,58,81,60,35,76,65,59,60,77,76,74,54,92,79,61,76,44,60,39,75,58,24,58,44,24,29,35,41,35,41,45,65,20,57,25,44,43,64,43,54,41,32,31,40,46,84,63,50,47,28,36,41,34,44,26,42,26,34,45,36,32,38,39,34,46,44,40,69,44,44,60,25,28,35,41,31,50,22,39,11,65,22,49,43,70,36,55,40,46,23,68,38,32,51,40,24,31,33,41,33,47,25,44,30,40,42,17,77,47,46,43,66,30,67,78,20,42,51,47,28,55,28,41,52,21,28,34,41,31,54,22,35,14,62,27,49,46,61,28,43,41,41,50,68,41,38,45,37,24,28,36,42,34,51,24,43,29,46,27,43,55,44,48,47,56,48,58,70,28,69,51,34,33,38,40,33,47,23,37,26,43,29,32,50,59,36,71,66,22,48,53,26,48,51,58,39,51,74,74,39,71,39,34,34,29,56,36,57,28,35,26,48,74,44,74,90,34,42,68,48,53,49,52,46,62,77,46,42,89,32,38,48,67,50,63,62,39,48,54,30,79,90,52,81,57,79,68,42,46,78,51,38,69,61,38,48,53,50,49,52,51,50,45,51,46,49,55,48,47,51,49,48,49,52,52,49,50,53,48,51,51,52,48,52,52,47,49,50,50,55,72,42,37,60,61,52,49,52,51,49,52,53,53,53,55,54,68,68,45,61,76,84,60,77,71,74,79,62,92,71,69,80,77,43,84,21,44,25,22,52,44,69,41,82,83,48,41,61,54,46,58,60,51,44,42,48,48,41,36,67,69,67,64,47,44,71,41,39,59,91,79,64,58,60,89,87,56,58,62,69,57,49,50,55,48,41,54,70,34,18,59,24,36,35,34,48,40,38,68,62,33,76,70,39,74,60,46,54,53,54,51,46,51,47,44,50,44,16,54,72,73,67,67,35,65,66,38,39,35,33,35,36,36,63,78,42,68,84,62,85,66,54,68,77,54,46,58,41,54,72,69,64,25,58,46,73,46,68,92,51,82,86,43,48,65,58,44,53,53,50,52,52,52,58,62,68,48,67,76,84,114

pLDDT: mean 81.27, std 17.31, range [20.38, 98.75]

InterPro domains:
  IPR000157 Toll/interleukin-1 receptor homology (TIR) domain [PF13676] (582-677)
  IPR000157 Toll/interleukin-1 receptor homology (TIR) domain [PS50104] (577-718)
  IPR000157 Toll/interleukin-1 receptor homology (TIR) domain [SM00255] (578-721)
  IPR001611 Leucine-rich repeat [PF13855] (62-119)
  IPR001611 Leucine-rich repeat [PF13855] (376-435)
  IPR001611 Leucine-rich repeat [PS51450] (424-445)
  IPR003591 Leucine-rich repeat, typical subtype [SM00369] (84-107)
  IPR003591 Leucine-rich repeat, typical subtype [SM00369] (168-190)
  IPR003591 Leucine-rich repeat, typical subtype [SM00369] (375-398)
  IPR003591 Leucine-rich repeat, typical subtype [SM00369] (422-446)
  IPR017241 Toll-like receptor [PIRSF037595] (29-722)
  IPR032675 Leucine-rich repeat domain superfamily [G3DSA:3.80.10.10] (27-156)
  IPR032675 Leucine-rich repeat domain superfamily [G3DSA:3.80.10.10] (157-364)
  IPR032675 Leucine-rich repeat domain superfamily [G3DSA:3.80.10.10] (365-520)
  IPR035897 Toll/interleukin-1 receptor homology (TIR) domain superfamily [G3DSA:3.40.50.10140] (576-719)
  IPR035897 Toll/interleukin-1 receptor homology (TIR) domain superfamily [SSF52200] (571-722)

Secondary structure (DSSP, 8-state):
-----------------------------TTT-EEE--SS-SSEEE-TTS--SS--S---TT--EEE--SS---EE-TTTTTT-TT--EEE--SS---EE-TTTTTT-TT--EEE--S-TTS-GGGHHHHHTTGGGTT--EEE-TT-S-TTS--EEE-HHHHGGGTTS---EEE--SS-EEEE-TTTTTTS-TT--EEEETTS--BSSGGGGGGGG-TT--EEEE--BS---TT-----S----TTSSSS----GGGGG---TT-TT--EEE---TT--EEE-TTS--EEEE-SEEE-S----EEE--SSEEEEE---EES-TT--EEE--SS---EE-TTTTTT-TT--EEE--SS--HHHHTT-TT--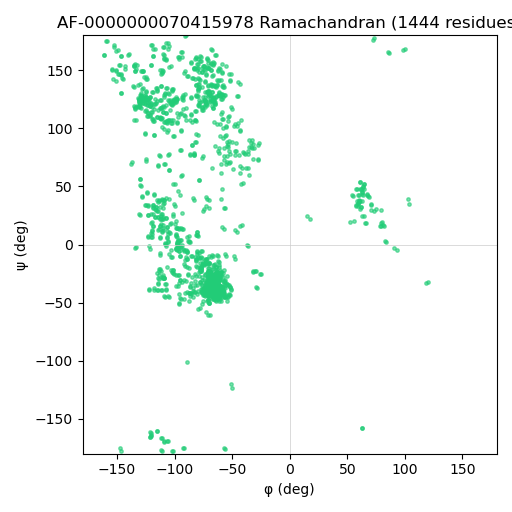TTTT-TT--EEE--SS------GGGGTT-TT--EEE--SS--SEE----TT-TT--EEE--SS---EE-HHHHHHHHHHHHHS--EEE-TT--B--SGGGHHHHHHHHHTGGGEETGGG--B-TTS-----STTHHHHHHHHHHHHHHHHHHHHHHHHHHHHHHHHHHHHHHHHTHHHHHHHHHHHHHHHHTTSS-----SS-----SEEEEEE--GGGHHIIIIIIIIIIIIIS---EEEHHHHPPTTS-HHHHHHHHHHHEEEEEEEE-TTGGG-HHHHHHHHHHHHIIIIISS-STTEEEEE-GGGTT----HHHHHHHHTT-EEEPPSSGGGHHHHHHHHHHHHHS-TT-/-----------------------------TTT-EEE--SS-SSEEE-TTS--SS--S---TT--EEE--SS---EE-TTTTTT-TT--EEE--SS---EE-TTTTTT-TT--EEE-TT-TTS-GGGHHHHSTTGGGTT--EEE-TT-S-TTS--EEE-HHHHGGGTTS---EEE--SS-EEEE-TTTTTTS-TT--EEEETTS--BSSGGGGGGGG-TT--EEEE--BS---TT-----S----TTSSSS----GGGGG---TT-TT--EEE---TT--EEE-TTS--EEEE-SEEE-S----EEE--SSEEEEE---EES-TT--EEE--SS---EE-TTTTTT-TT--EEE--SS--HHHHTT-TT--TTTT-TT--EEE--SS------GGGGTT-TT--EEE--SS--SEE----TT-TT--EEE--SS---EE-HHHHHHHHHHHHHS--EEE-TT--B--SGGGHHHHHHHHHTGGGEETGGG--B-TTS-----STTHHHHHHHHHHHHHHHHHHHHHHHHHHHHHHHHHHHHHHHHTHHHHHHHHHHHHHHHHTTS------SS-----SEEEEEE--GGGHHIIIIIIIIIIIIIS---EEEHHHHPPTTS-HHHHHHHHHHHEEEEEEEE-TTGGG-HHHHHHHHHHHHIIIIISS-STTEEEEE-GGGTT----HHHHHHHHTT-EEEPPSSGGGHHHHHHHHHHHHHS-TT-

Sequence (1448 aa):
MLHKMRSHICFLAFFPYLGISVLAAFYCPQTKCFCSSSSDCKWLVDCSELNLKKVPPKFPANVTCINLSGNMLTEIKGSSFQELENLWSLDLSKNKLKTVEKGAFVKLRKLKHLDISSNINLGLSVLKNVTDGLNQTNIKVFKVNQISCPAGRSTILRRAHLINLDNTSLVELSIADNRIEMMEPCVLYNLPKSIKRLDIASNRLIAAKYVLEYTTLAHVEVINASLRNSPAPFLTSLARCEENLDTSENYNDDNLCHVARPYSSSNWLISITVPAFLDTLYVNSSKIFSQVLKFKLLPNKLRRVYLQDNIIHSWAGPMYGVENITVLDMSRNFCARIYKDIAVNLHGLITLNLSENALGSKFQFDVTGKIMRNLRRLQYLDISNNRIQALPYPFFKNLNSIVHLKVSNNLLSEWNVATRHMLNLTTLDLSQNRLGTISTNGMSELSLLFARGNLSINLKDNRLLCTCDNLNFLEWMSSNRAHFVMFHLYTCSKAQKSGLDFKQFDKSIAKLKDMCKSYTVYYIIISVTATCISSLAIFVVLYRNRWKIRYLRYTLLQRGLRNGNLLRTNGSDEDFFLYDAFVSYTSKDREFVIRDMIQNLEELYGLRLLIRDRSFLPGEPKCQQIVRSIQESKKTLCVVSKRFLKSAWRDYELNMARVEGVEARKTLKYVVLILLPEVYNGGYPKKISDFLKKNCFIEYPDDPTGYEEFWQNLSNTLQENSESMLHKMRSHICFLAFFPYLGISVLAAFYCPQTKCFCSSSSDCKWLVDCSELNLKKVPPKFPANVTCINLSGNMLTEIKGSSFQELENLWSLDLSKNKLKTVEKGAFVKLRKLKHLDISSNINLGLSVLKNVTDGLNQTNIKVFKVNQISCPAGRSTILRRAHLINLDNTSLVELSIADNRIEMMEPCVLYNLPKSIKRLDIASNRLIAAKYVLEYTTLAHVEVINASLRNSPAPFLTSLARCEENLDTSENYNDDNLCHVARPYSSSNWLISITVPAFLDTLYVNSSKIFSQVLKFKLLPNKLRRVYLQDNIIHSWAGPMYGVENITVLDMSRNFCARIYKDIAVNLHGLITLNLSENALGSKFQFDVTGKIMRNLRRLQYLDISNNRIQALPYPFFKNLNSIVHLKVSNNLLSEWNVATRHMLNLTTLDLSQNRLGTISTNGMSELSLLFARGNLSINLKDNRLLCTCDNLNFLEWMSSNRAHFVMFHLYTCSKAQKSGLDFKQFDKSIAKLKDMCKSYTVYYIIISVTATCISSLAIFVVLYRNRWKIRYLRYTLLQRGLRNGNLLRTNGSDEDFFLYDAFVSYTSKDREFVIRDMIQNLEELYGLRLLIRDRSFLPGEPKCQQIVRSIQESKKTLCVVSKRFLKSAWRDYELNMARVEGVEARKTLKYVVLILLPEVYNGGYPKKISDFLKKNCFIEYPDDPTGYEEFWQNLSNTLQENSES

Foldseek 3Di:
DDDDPPPPPPPPPPPPPPPPPPPVPQDQQPPPWDWDQDPVWRTETEPAQRQDQDQRQDGDQQGAEYHHAHHAHAEQELNSCQSHQNHAEYAQDHYQYQAYAANSCLNNAAHAYYAHENNQNHALVRLLRVLHNCLNHQYAEYAHENNHHLPDAADEAELSSCQSQLNYLYAEYAHARRQHAYYFFCSLLSHHLNHAYYHHDNHNYALEPVQLSQQSNQRHAEYAYQHAEENQLPQPHDPDRDHDQPPDPDNDPPVVPPPRPPPPPLPDEREHEHHANHAEYHHELNQYAEEAHEYEYDHHNYAEYAHDQYAHAEQADDYHNQLRHAYYEHDNRQHAYAHLNPCVRPLNYAEYEHDQYQPQVVQQPPQPLSRCPNPQNHAYYAHANRQHADHHACVCVNDQNHAEAHHDQYAYAEDRYACQNNQNHQEYEHENYAYQFYDPNRLVRVVNNLVRDNAAYEHANYAHAPAPVRLVRLVSCVVVVNRYPPQQRHDHHPVDPLPQGSVPNVVSSVVRVVVSVVVVVVVVVVVVVVVVVVVVVVVVVCVVCVLVVVLVVLVVVVVVVPPPPPCPVPDPPPVQFVFLEEEAEDPVCVCVCVPPVCCLQCVVVNGGYDYCVPHPDPPDPPLSVLLVRLSRHQAYEYEDDPVLQVDPVNVSSLSSNVCCQCPPVVHNLSYAYEYEPRPVVDDHPPSVVVCVVVVRYDYDDPDPVCSVVRSVVVNCSSPDRRPD/DPDDPVVPPPPPPPPPPPPPPCPVPQDQQPPPWDWDQDPVWRTETEPAQSQDQDQRQDGDQQGAEYHHAHHAHAEQELNSCQSHQNHAEYEQDHYQYQAYAANSCLNNAAHAYYAHEHNQNHALVRLLRVLHNCLNHQYAEYAHENNHHLPDAADEAELSSCQSQLNYLYAEYAHARRQHAYYFFCSLLSHHLNHAYYHHDNHNYALEPVQLSQQSNQRHAEYAYQHAEENQLPLPHDPDRDHDQVPDPDNDPPVCPPPRPPPPPLPDEREHEHHANHAEYHHELNQYAEEAHEYEYDHHNYAEYAHDQYAHAEQADDYHNQLRHAYYEHDNRQHAYAHLNPCVRPLNYAEYEHDQYQPQVVQQPPQPLSRCPNPQNHAYYAHANRQHADHHACVCVNDQNHAEAHHDQYAYAEDRYACQNNQNHQEYEHENYAYQFYDPNRLVRVVNNLVRDNAAYEHANYAHAPAPVRLVRLVSCVVSVNRYPPQQRHDHHPVDPLPQGSVPNVVSSVVRVVVSVVVVVVVVVVVVVVVVVVVVVVVVVCVVCVLVVVLVVLVVVVVVVPPPPPPPPPDPPPPQFPFLEEEAEDPVCVCVCPPPVCCLQCVVVNGGYDYCVPHPDPPDPPLSVLLVRLSRHQAYEYEDDPVLQVDPVNVSSLSSNVCCQCPPVVHNLSYAYEYEVRCVPDDHDPSVVVCVVVVRYAYDDPDPVCSVVRSVVVNVSSPDRRPD

Nearest PDB structures (foldseek):
  5o0o-assembly1_C  TM=4.196E-01  e=1.319E-09  Mus musculus
  1ozn-assembly1_A  TM=4.236E-01  e=1.259E-09  Homo sapiens
  5o0o-assembly1_D  TM=4.196E-01  e=1.906E-09  Mus musculus
  5o0p-assembly2_B  TM=4.013E-01  e=3.984E-09  Mus musculus
  7r86-assembly2_B  TM=4.066E-01  e=6.612E-09  Mus musculus

Organism: Crassostrea virginica (NCBI:txid6565)

Radius of gyration: 59.15 Å; Cα contacts (8 Å, |Δi|>4): 3139; chains: 2; bounding box: 194×190×130 Å